Protein AF-A0A498J2I7-F1 (afdb_monomer_lite)

Organism: Malus domestica (NCBI:txid3750)

InterPro domains:
  IPR002528 Multi antimicrobial extrusion protein [PF01554] (452-612)
  IPR002528 Multi antimicrobial extrusion protein [PF01554] (674-835)
  IPR002528 Multi antimicrobial extrusion protein [TIGR00797] (452-849)
  IPR043891 SPARK domain [PF19160] (3-135)
  IPR045069 Multidrug and toxic compound extrusion family, eukaryotic [cd13132] (442-878)
  IPR059003 At1g61900-like, C-terminal [PF26584] (188-260)

pLDDT: mean 76.81, std 23.71, range [19.28, 98.5]

Foldseek 3Di:
DCPDDLVNLPPVCVVPLVPAWALLLVLLSLLLSLLQVCLVVQWLADDLVVLQSNVVVSLVVLVVQAFDNVVCVQNVDDSCSRGLNQFPDIGLVVLVVFAPPVLLCVQQQDDDLLQCLPVVSNVVSLLVSLLRRLCPPDPPVDDSPPDDSPDPSSVSSSSSSLSNSSNPYDPQSSSCRSVSVSCSVVQDEQPFDQPDCPLLLVQAADPRPDLVSNLVSVLVRLVVLQVDDFADLNSLLLNLAVVLVVCVVSRGDPNLVSNLPASCSNGYFDDRTSHGADQPFWDQDPVHGITDDPPPVPSHGRDHDDPPDDNDPSNPDPDPDDDDDDDDDDDDDDDDDDDDDDDDDDDDDDDDDDDDDDDYDDDDDDDDDDDDDDDDDDDDDDDDDDDDDDDDDDDDDDDDDDDDDDDDPLCVLLVLLVVLLVLLPPPVDDPVVSVVSNLVSLVVLLCLQQVLLLLLLLLLVVLLVLLLVLQVVVHPLSNLLSCCQVVPLVVLLLLLLLLLLLLLLQQLLLCVLLVVQQCSQLSLLLQLVLLVVVLVVSLVCLQCQLVVCVVVVDDNSSSVSSSLLSNLQSLLSNLSSNVSSLQSSCSLSSNRNQLSVQSVVLSVVLSVQSCCQCPVVPVHSSSSSNSSSVSSVSSSVSSVCCCVPPPSNCSNHPDDDPSSVPPSVVSSVLSNLSSLLSSLLVVLLVLLLVLLCVAPCSPLLNLLSVLLVVLLSSLLSSLLSLLSSLLSQLLSCLSNLSLSSNLVSLVSSLVVLLVSLLVSLVVLLVCLQPSCVVPDPDPSSSVSNSVCSNLSSLVSNLSSRQSNLVSNCSSLSVSNVSSVLSCCLRVVQLQVQLSCCCPVVVPRSVSSSVSSSRSSVSSSVVSVVCSVPDDSNVSSVVSVVVNVVSDDPDPPD

Sequence (893 aa):
MMTITATDCWAFFAPLLADVVCCPQFDATLATLIGHSSKSSGMLSLNATHAKHCLSDVEKILEGQGANENIQKICSIRPQNLTAASCPVTEVDMFESTVDSSKLLAACKNVDPVNECCDQVCQNAILDAARTIAAIGMPTSEGVHELPEHSTRIDDCKNIVLRWLAGNLDPSSVNKTLRGLSSCKVNKVCPLVFPNMTRVVKECANVIRNETACCNAMDSYVSRLQEQSFITNLQALNCAASLGEKLLKANVSNVYNLCRINLKDFSLQEYGCLLPSLPLDATYDKTSGISFICDLNDNVAAPWPSLSSESPSSCKKTTKIPAVPKATSAQSDLTYPICHVPHNHHLSLPNTTYLNKLATPLFPHLAALNPADCFKTKISQMTSPKNELQYPLLESYRPLPSTKSFTSKHAHEEHASGELEQVLCDTYKPFSQRLKPALWIESKLLVVLAAPAIIVYMINYVMSMSTQMFCGHLGNLELAASSLGNNGIQIFAYGLLLGMGSAVETLCGQAHGAQKYKMLGIYLQRSTVLLFFPGVLLTIIYVFSEPILLLLGESPSIASSAAVYVYGLIPQIFAYVVNFPIQKFMQSQSIVAPSAYISTGTLVIHILLSWVAVYKVGLGLLGASLVLSLSWWITVVAQFVYIVKSDRCKNTWTGFSWQAFSGLYSFFKLSVASAVMLCLETWYFQILVLLAGLLENPELALDSLSICMTINGWVFMISVGLNAAASVRVSNELGAGHPKSTAFSVVVVTVVSFIISIFAAIAVLLLRHKLSYAFTEGEAVAAAVSDLCPLLALTLLLNGVQPVLSGVAVGCGWQAFVAYVNVGCYYVVGVPFGALLGFYFKLGAKGIWLGMVGGTLMQTLILLWVTIRTDWNKEVEEAKKRLNQWDVKEPLK

Structure (mmCIF, N/CA/C/O backbone):
data_AF-A0A498J2I7-F1
#
_entry.id   AF-A0A498J2I7-F1
#
loop_
_atom_site.group_PDB
_atom_site.id
_atom_site.type_symbol
_atom_site.label_atom_id
_atom_site.label_alt_id
_atom_site.label_comp_id
_atom_site.label_asym_id
_atom_site.label_entity_id
_atom_site.label_seq_id
_atom_site.pdbx_PDB_ins_code
_atom_site.Cartn_x
_atom_site.Cartn_y
_atom_site.Cartn_z
_atom_site.occupancy
_atom_site.B_iso_or_equiv
_atom_site.auth_seq_id
_atom_site.auth_comp_id
_atom_site.auth_asym_id
_atom_site.auth_atom_id
_atom_site.pdbx_PDB_model_num
ATOM 1 N N . MET A 1 1 ? -41.442 9.195 7.451 1.00 33.50 1 MET A N 1
ATOM 2 C CA . MET A 1 1 ? -41.914 8.598 8.716 1.00 33.50 1 MET A CA 1
ATOM 3 C C . MET A 1 1 ? -40.867 7.579 9.137 1.00 33.50 1 MET A C 1
ATOM 5 O O . MET A 1 1 ? -40.816 6.532 8.514 1.00 33.50 1 MET A O 1
ATOM 9 N N . MET A 1 2 ? -39.972 7.981 10.047 1.00 28.31 2 MET A N 1
ATOM 10 C CA . MET A 1 2 ? -38.998 7.211 10.852 1.00 28.31 2 MET A CA 1
ATOM 11 C C . MET A 1 2 ? -37.902 8.214 11.252 1.00 28.31 2 MET A C 1
ATOM 13 O O . MET A 1 2 ? -36.962 8.444 10.505 1.00 28.31 2 MET A O 1
ATOM 17 N N . THR A 1 3 ? -38.113 8.915 12.366 1.00 38.72 3 THR A N 1
ATOM 18 C CA . THR A 1 3 ? -37.281 10.036 12.857 1.00 38.72 3 THR A CA 1
ATOM 19 C C . THR A 1 3 ? -36.376 9.650 14.027 1.00 38.72 3 THR A C 1
ATOM 21 O O . THR A 1 3 ? -35.829 10.527 14.678 1.00 38.72 3 THR A O 1
ATOM 24 N N . ILE A 1 4 ? -36.248 8.356 14.328 1.00 44.53 4 ILE A N 1
ATOM 25 C CA . ILE A 1 4 ? -35.397 7.868 15.415 1.00 44.53 4 ILE A CA 1
ATOM 26 C C . ILE A 1 4 ? -34.629 6.660 14.883 1.00 44.53 4 ILE A C 1
ATOM 28 O O . ILE A 1 4 ? -35.183 5.575 14.712 1.00 44.53 4 ILE A O 1
ATOM 32 N N . THR A 1 5 ? -33.369 6.889 14.547 1.00 46.06 5 THR A N 1
ATOM 33 C CA . THR A 1 5 ? -32.358 5.875 14.248 1.00 46.06 5 THR A CA 1
ATOM 34 C C . THR A 1 5 ? -31.749 5.348 15.552 1.00 46.06 5 THR A C 1
ATOM 36 O O . THR A 1 5 ? -31.852 5.989 16.596 1.00 46.06 5 THR A O 1
ATOM 39 N N . ALA A 1 6 ? -31.088 4.187 15.519 1.00 44.38 6 ALA A N 1
ATOM 40 C CA . ALA A 1 6 ? -30.354 3.649 16.674 1.00 44.38 6 ALA A CA 1
ATOM 41 C C . ALA A 1 6 ? -29.333 4.656 17.255 1.00 44.38 6 ALA A C 1
ATOM 43 O O . ALA A 1 6 ? -29.139 4.733 18.467 1.00 44.38 6 ALA A O 1
ATOM 44 N N . THR A 1 7 ? -28.763 5.509 16.398 1.00 46.22 7 THR A N 1
ATOM 45 C CA . THR A 1 7 ? -27.887 6.632 16.761 1.00 46.22 7 THR A CA 1
ATOM 46 C C . THR A 1 7 ? -28.587 7.735 17.568 1.00 46.22 7 THR A C 1
ATOM 48 O O . THR A 1 7 ? -27.958 8.332 18.444 1.00 46.22 7 THR A O 1
ATOM 51 N N . ASP A 1 8 ? -29.889 7.965 17.361 1.00 52.78 8 ASP A N 1
ATOM 52 C CA . ASP A 1 8 ? -30.678 8.972 18.094 1.00 52.78 8 ASP A CA 1
ATOM 53 C C . ASP A 1 8 ? -31.011 8.527 19.526 1.00 52.78 8 ASP A C 1
ATOM 55 O O . ASP A 1 8 ? -31.138 9.354 20.430 1.00 52.78 8 ASP A O 1
ATOM 59 N N . CYS A 1 9 ? -31.101 7.214 19.763 1.00 52.97 9 CYS A N 1
ATOM 60 C CA . CYS A 1 9 ? -31.211 6.651 21.111 1.00 52.97 9 CYS A CA 1
ATOM 61 C C . CYS A 1 9 ? -29.917 6.801 21.925 1.00 52.97 9 CYS A C 1
ATOM 63 O O . CYS A 1 9 ? -29.947 6.631 23.140 1.00 52.97 9 CYS A O 1
ATOM 65 N N . TRP A 1 10 ? -28.792 7.097 21.273 1.00 57.84 10 TRP A N 1
ATOM 66 C CA . TRP A 1 10 ? -27.457 6.908 21.834 1.00 57.84 10 TRP A CA 1
ATOM 67 C C . TRP A 1 10 ? -26.675 8.205 22.064 1.00 57.84 10 TRP A C 1
ATOM 69 O O . TRP A 1 10 ? -26.060 8.350 23.120 1.00 57.84 10 TRP A O 1
ATOM 79 N N . ALA A 1 11 ? -26.703 9.161 21.128 1.00 51.38 11 ALA A N 1
ATOM 80 C CA . ALA A 1 11 ? -25.787 10.313 21.132 1.00 51.38 11 ALA A CA 1
ATOM 81 C C . ALA A 1 11 ? -25.807 11.152 22.430 1.00 51.38 11 ALA A C 1
ATOM 83 O O . ALA A 1 11 ? -24.810 11.773 22.786 1.00 51.38 11 ALA A O 1
ATOM 84 N N . PHE A 1 12 ? -26.926 11.152 23.160 1.00 49.62 12 PHE A N 1
ATOM 85 C CA . PHE A 1 12 ? -27.078 11.874 24.427 1.00 49.62 12 PHE A CA 1
ATOM 86 C C . PHE A 1 12 ? -26.600 11.081 25.663 1.00 49.62 12 PHE A C 1
ATOM 88 O O . PHE A 1 12 ? -26.388 11.662 26.725 1.00 49.62 12 PHE A O 1
ATOM 95 N N . PHE A 1 13 ? -26.428 9.761 25.551 1.00 55.00 13 PHE A N 1
ATOM 96 C CA . PHE A 1 13 ? -26.363 8.848 26.699 1.00 55.00 13 PHE A CA 1
ATOM 97 C C . PHE A 1 13 ? -25.079 8.029 26.811 1.00 55.00 13 PHE A C 1
ATOM 99 O O . PHE A 1 13 ? -24.848 7.429 27.861 1.00 55.00 13 PHE A O 1
ATOM 106 N N . ALA A 1 14 ? -24.220 8.062 25.790 1.00 52.25 14 ALA A N 1
ATOM 107 C CA . ALA A 1 14 ? -22.857 7.533 25.858 1.00 52.25 14 ALA A CA 1
ATOM 108 C C . ALA A 1 14 ? -22.098 7.909 27.148 1.00 52.25 14 ALA A C 1
ATOM 110 O O . ALA A 1 14 ? -21.464 7.028 27.730 1.00 52.25 14 ALA A O 1
ATOM 111 N N . PRO A 1 15 ? -22.216 9.149 27.676 1.00 51.00 15 PRO A N 1
ATOM 112 C CA . PRO A 1 15 ? -21.535 9.533 28.914 1.00 51.00 15 PRO A CA 1
ATOM 113 C C . PRO A 1 15 ? -22.117 8.892 30.184 1.00 51.00 15 PRO A C 1
ATOM 115 O O . PRO A 1 15 ? -21.445 8.865 31.205 1.00 51.00 15 PRO A O 1
ATOM 118 N N . LEU A 1 16 ? -23.365 8.404 30.153 1.00 51.19 16 LEU A N 1
ATOM 119 C CA . LEU A 1 16 ? -24.100 7.913 31.332 1.00 51.19 16 LEU A CA 1
ATOM 120 C C . LEU A 1 16 ? -23.987 6.392 31.531 1.00 51.19 16 LEU A C 1
ATOM 122 O O . LEU A 1 16 ? -24.319 5.889 32.608 1.00 51.19 16 LEU A O 1
ATOM 126 N N . LEU A 1 17 ? -23.551 5.663 30.498 1.00 53.62 17 LEU A N 1
ATOM 127 C CA . LEU A 1 17 ? -23.414 4.201 30.506 1.00 53.62 17 LEU A CA 1
ATOM 128 C C . LEU A 1 17 ? -22.123 3.715 31.183 1.00 53.62 17 LEU A C 1
ATOM 130 O O . LEU A 1 17 ? -22.117 2.613 31.723 1.00 53.62 17 LEU A O 1
ATOM 134 N N . ALA A 1 18 ? -21.099 4.571 31.268 1.00 47.47 18 ALA A N 1
ATOM 135 C CA . ALA A 1 18 ? -19.833 4.283 31.950 1.00 47.47 18 ALA A CA 1
ATOM 136 C C . ALA A 1 18 ? -19.962 4.124 33.484 1.00 47.47 18 ALA A C 1
ATOM 138 O O . ALA A 1 18 ? -19.063 3.596 34.130 1.00 47.47 18 ALA A O 1
ATOM 139 N N . ASP A 1 19 ? -21.087 4.542 34.075 1.00 47.88 19 ASP A N 1
ATOM 140 C CA . ASP A 1 19 ? -21.304 4.533 35.530 1.00 47.88 19 ASP A CA 1
ATOM 141 C C . ASP A 1 19 ? -22.123 3.326 36.036 1.00 47.88 19 ASP A C 1
ATOM 143 O O . ASP A 1 19 ? -22.564 3.298 37.192 1.00 47.88 19 ASP A O 1
ATOM 147 N N . VAL A 1 20 ? -22.464 2.378 35.159 1.00 52.81 20 VAL A N 1
ATOM 148 C CA . VAL A 1 20 ? -23.421 1.314 35.481 1.00 52.81 20 VAL A CA 1
ATOM 149 C C . VAL A 1 20 ? -22.690 0.103 36.053 1.00 52.81 20 VAL A C 1
ATOM 151 O O . VAL A 1 20 ? -22.098 -0.682 35.323 1.00 52.81 20 VAL A O 1
ATOM 154 N N . VAL A 1 21 ? -22.774 -0.078 37.372 1.00 54.06 21 VAL A N 1
ATOM 155 C CA . VAL A 1 21 ? -22.030 -1.133 38.080 1.00 54.06 21 VAL A CA 1
ATOM 156 C C . VAL A 1 21 ? -22.899 -2.369 38.348 1.00 54.06 21 VAL A C 1
ATOM 158 O O . VAL A 1 21 ? -22.423 -3.497 38.218 1.00 54.06 21 VAL A O 1
ATOM 161 N N . CYS A 1 22 ? -24.187 -2.173 38.665 1.00 57.94 22 CYS A N 1
ATOM 162 C CA . CYS A 1 22 ? -25.116 -3.235 39.088 1.00 57.94 22 CYS A CA 1
ATOM 163 C C . CYS A 1 22 ? -26.458 -3.202 38.334 1.00 57.94 22 CYS A C 1
ATOM 165 O O . CYS A 1 22 ? -26.902 -2.148 37.886 1.00 57.94 22 CYS A O 1
ATOM 167 N N . CYS A 1 23 ? -27.183 -4.325 38.309 1.00 63.56 23 CYS A N 1
ATOM 168 C CA . CYS A 1 23 ? -28.479 -4.440 37.621 1.00 63.56 23 CYS A CA 1
ATOM 169 C C . CYS A 1 23 ? -29.531 -3.383 38.013 1.00 63.56 23 CYS A C 1
ATOM 171 O O . CYS A 1 23 ? -30.113 -2.791 37.111 1.00 63.56 23 CYS A O 1
ATOM 173 N N . PRO A 1 24 ? -29.727 -3.024 39.301 1.00 66.81 24 PRO A N 1
ATOM 174 C CA . PRO A 1 24 ? -30.661 -1.951 39.657 1.00 66.81 24 PRO A CA 1
ATOM 175 C C . PRO A 1 24 ? -30.247 -0.569 39.127 1.00 66.81 24 PRO A C 1
ATOM 177 O O . PRO A 1 24 ? -31.102 0.273 38.860 1.00 66.81 24 PRO A O 1
ATOM 180 N N . GLN A 1 25 ? -28.941 -0.323 38.968 1.00 68.25 25 GLN A N 1
ATOM 181 C CA . GLN A 1 25 ? -28.440 0.902 38.339 1.00 68.25 25 GLN A CA 1
ATOM 182 C C . GLN A 1 25 ? -28.626 0.850 36.824 1.00 68.25 25 GLN A C 1
ATOM 184 O O . GLN A 1 25 ? -28.935 1.871 36.219 1.00 68.25 25 GLN A O 1
ATOM 189 N N . PHE A 1 26 ? -28.492 -0.334 36.224 1.00 73.94 26 PHE A N 1
ATOM 190 C CA . PHE A 1 26 ? -28.754 -0.539 34.806 1.00 73.94 26 PHE A CA 1
ATOM 191 C C . PHE A 1 26 ? -30.229 -0.280 34.471 1.00 73.94 26 PHE A C 1
ATOM 193 O O . PHE A 1 26 ? -30.517 0.493 33.560 1.00 73.94 26 PHE A O 1
ATOM 200 N N . ASP A 1 27 ? -31.156 -0.790 35.287 1.00 76.12 27 ASP A N 1
ATOM 201 C CA . ASP A 1 27 ? -32.592 -0.495 35.187 1.00 76.12 27 ASP A CA 1
ATOM 202 C C . ASP A 1 27 ? -32.886 1.014 35.290 1.00 76.12 27 ASP A C 1
ATOM 204 O O . ASP A 1 27 ? -33.656 1.569 34.502 1.00 76.12 27 ASP A O 1
ATOM 208 N N . ALA A 1 28 ? -32.243 1.706 36.239 1.00 76.31 28 ALA A N 1
ATOM 209 C CA . ALA A 1 28 ? -32.382 3.153 36.405 1.00 76.31 28 ALA A CA 1
ATOM 210 C C . ALA A 1 28 ? -31.841 3.935 35.194 1.00 76.31 28 ALA A C 1
ATOM 212 O O . ALA A 1 28 ? -32.441 4.933 34.782 1.00 76.31 28 ALA A O 1
ATOM 213 N N . THR A 1 29 ? -30.742 3.471 34.593 1.00 77.06 29 THR A N 1
ATOM 214 C CA . THR A 1 29 ? -30.183 4.039 33.360 1.00 77.06 29 THR A CA 1
ATOM 215 C C . THR A 1 29 ? -31.146 3.855 32.186 1.00 77.06 29 THR A C 1
ATOM 217 O O . THR A 1 29 ? -31.401 4.822 31.471 1.00 77.06 29 THR A O 1
ATOM 220 N N . LEU A 1 30 ? -31.770 2.681 32.027 1.00 80.12 30 LEU A N 1
ATOM 221 C CA . LEU A 1 30 ? -32.789 2.444 30.992 1.00 80.12 30 LEU A CA 1
ATOM 222 C C . LEU A 1 30 ? -34.034 3.329 31.171 1.00 80.12 30 LEU A C 1
ATOM 224 O O . LEU A 1 30 ? -34.573 3.851 30.193 1.00 80.12 30 LEU A O 1
ATOM 228 N N . ALA A 1 31 ? -34.481 3.556 32.410 1.00 85.06 31 ALA A N 1
ATOM 229 C CA . ALA A 1 31 ? -35.570 4.495 32.687 1.00 85.06 31 ALA A CA 1
ATOM 230 C C . ALA A 1 31 ? -35.180 5.950 32.364 1.00 85.06 31 ALA A C 1
ATOM 232 O O . ALA A 1 31 ? -35.980 6.695 31.793 1.00 85.06 31 ALA A O 1
ATOM 233 N N . THR A 1 32 ? -33.939 6.335 32.674 1.00 81.06 32 THR A N 1
ATOM 234 C CA . THR A 1 32 ? -33.388 7.668 32.379 1.00 81.06 32 THR A CA 1
ATOM 235 C C . THR A 1 32 ? -33.293 7.925 30.875 1.00 81.06 32 THR A C 1
ATOM 237 O O . THR A 1 32 ? -33.690 8.988 30.398 1.00 81.06 32 THR A O 1
ATOM 240 N N . LEU A 1 33 ? -32.825 6.920 30.129 1.00 77.50 33 LEU A N 1
ATOM 241 C CA . LEU A 1 33 ? -32.741 6.893 28.669 1.00 77.50 33 LEU A CA 1
ATOM 242 C C . LEU A 1 33 ? -34.084 7.235 28.016 1.00 77.50 33 LEU A C 1
ATOM 244 O O . LEU A 1 33 ? -34.205 8.206 27.265 1.00 77.50 33 LEU A O 1
ATOM 248 N N . ILE A 1 34 ? -35.119 6.463 28.352 1.00 83.12 34 ILE A N 1
ATOM 249 C CA . ILE A 1 34 ? -36.448 6.641 27.760 1.00 83.12 34 ILE A CA 1
ATOM 250 C C . ILE A 1 34 ? -37.075 7.964 28.221 1.00 83.12 34 ILE A C 1
ATOM 252 O O . ILE A 1 34 ? -37.684 8.661 27.415 1.00 83.12 34 ILE A O 1
ATOM 256 N N . GLY A 1 35 ? -36.889 8.353 29.484 1.00 85.44 35 GLY A N 1
ATOM 257 C CA . GLY A 1 35 ? -37.416 9.612 30.010 1.00 85.44 35 GLY A CA 1
ATOM 258 C C . GLY A 1 35 ? -36.831 10.864 29.360 1.00 85.44 35 GLY A C 1
ATOM 259 O O . GLY A 1 35 ? -37.552 11.802 29.043 1.00 85.44 35 GLY A O 1
ATOM 260 N N . HIS A 1 36 ? -35.529 10.896 29.085 1.00 79.31 36 HIS A N 1
ATOM 261 C CA . HIS A 1 36 ? -34.949 12.016 28.341 1.00 79.31 36 HIS A CA 1
ATOM 262 C C . HIS A 1 36 ? -35.361 12.004 26.866 1.00 79.31 36 HIS A C 1
ATOM 264 O O . HIS A 1 36 ? -35.631 13.069 26.309 1.00 79.31 36 HIS A O 1
ATOM 270 N N . SER A 1 37 ? -35.476 10.821 26.253 1.00 78.88 37 SER A N 1
ATOM 271 C CA . SER A 1 37 ? -36.014 10.678 24.895 1.00 78.88 37 SER A CA 1
ATOM 272 C C . SER A 1 37 ? -37.474 11.147 24.792 1.00 78.88 37 SER A C 1
ATOM 274 O O . SER A 1 37 ? -37.888 11.661 23.750 1.00 78.88 37 SER A O 1
ATOM 276 N N . SER A 1 38 ? -38.263 11.060 25.869 1.00 85.19 38 SER A N 1
ATOM 277 C CA . SER A 1 38 ? -39.649 11.540 25.869 1.00 85.19 38 SER A CA 1
ATOM 278 C C . SER A 1 38 ? -39.763 13.056 25.690 1.00 85.19 38 SER A C 1
ATOM 280 O O . SER A 1 38 ? -40.788 13.515 25.195 1.00 85.19 38 SER A O 1
ATOM 282 N N . LYS A 1 39 ? -38.718 13.841 26.007 1.00 80.50 39 LYS A N 1
ATOM 283 C CA . LYS A 1 39 ? -38.703 15.301 25.772 1.00 80.50 39 LYS A CA 1
ATOM 284 C C . LYS A 1 39 ? -38.826 15.666 24.294 1.00 80.50 39 LYS A C 1
ATOM 286 O O . LYS A 1 39 ? -39.390 16.705 23.973 1.00 80.50 39 LYS A O 1
ATOM 291 N N . SER A 1 40 ? -38.261 14.846 23.408 1.00 75.94 40 SER A N 1
ATOM 292 C CA . SER A 1 40 ? -38.309 15.064 21.959 1.00 75.94 40 SER A CA 1
ATOM 293 C C . SER A 1 40 ? -39.383 14.222 21.276 1.00 75.94 40 SER A C 1
ATOM 295 O O . SER A 1 40 ? -39.963 14.667 20.290 1.00 75.94 40 SER A O 1
ATOM 297 N N . SER A 1 41 ? -39.660 13.019 21.786 1.00 81.25 41 SER A N 1
ATOM 298 C CA . SER A 1 41 ? -40.614 12.088 21.171 1.00 81.25 41 SER A CA 1
ATOM 299 C C . SER A 1 41 ? -42.054 12.216 21.678 1.00 81.25 41 SER A C 1
ATOM 301 O O . SER A 1 41 ? -42.957 11.722 21.010 1.00 81.25 41 SER A O 1
ATOM 303 N N . GLY A 1 42 ? -42.283 12.820 22.850 1.00 87.06 42 GLY A N 1
ATOM 304 C CA . GLY A 1 42 ? -43.589 12.842 23.528 1.00 87.06 42 GLY A CA 1
ATOM 305 C C . GLY A 1 42 ? -44.027 11.489 24.114 1.00 87.06 42 GLY A C 1
ATOM 306 O O . GLY A 1 42 ? -45.099 11.392 24.712 1.00 87.06 42 GLY A O 1
ATOM 307 N N . MET A 1 43 ? -43.203 10.442 23.979 1.00 88.38 43 MET A N 1
ATOM 308 C CA . MET A 1 43 ? -43.532 9.063 24.352 1.00 88.38 43 MET A CA 1
ATOM 309 C C . MET A 1 43 ? -42.692 8.583 25.542 1.00 88.38 43 MET A C 1
ATOM 311 O O . MET A 1 43 ? -41.471 8.687 25.539 1.00 88.38 43 MET A O 1
ATOM 315 N N . LEU A 1 44 ? -43.338 7.972 26.536 1.00 90.69 44 LEU A N 1
ATOM 316 C CA . LEU A 1 44 ? -42.726 7.368 27.731 1.00 90.69 44 LEU A CA 1
ATOM 317 C C . LEU A 1 44 ? -42.421 5.871 27.562 1.00 90.69 44 LEU A C 1
ATOM 319 O O . LEU A 1 44 ? -42.118 5.167 28.528 1.00 90.69 44 LEU A O 1
ATOM 323 N N . SER A 1 45 ? -42.536 5.335 26.350 1.00 90.12 45 SER A N 1
ATOM 324 C CA . SER A 1 45 ? -42.236 3.935 26.053 1.00 90.12 45 SER A CA 1
ATOM 325 C C . SER A 1 45 ? -41.858 3.743 24.591 1.00 90.12 45 SER A C 1
ATOM 327 O O . SER A 1 45 ? -42.286 4.505 23.725 1.00 90.12 45 SER A O 1
ATOM 329 N N . LEU A 1 46 ? -41.071 2.702 24.318 1.00 85.69 46 LEU A N 1
ATOM 330 C CA . LEU A 1 46 ? -40.733 2.296 22.959 1.00 85.69 46 LEU A CA 1
ATOM 331 C C . LEU A 1 46 ? -41.726 1.251 22.439 1.00 85.69 46 LEU A C 1
ATOM 333 O O . LEU A 1 46 ? -42.278 0.450 23.197 1.00 85.69 46 LEU A O 1
ATOM 337 N N . ASN A 1 47 ? -41.906 1.210 21.118 1.00 84.00 47 ASN A N 1
ATOM 338 C CA . ASN A 1 47 ? -42.554 0.068 20.481 1.00 84.00 47 ASN A CA 1
ATOM 339 C C . ASN A 1 47 ? -41.646 -1.180 20.573 1.00 84.00 47 ASN A C 1
ATOM 341 O O . ASN A 1 47 ? -40.433 -1.073 20.768 1.00 84.00 47 ASN A O 1
ATOM 345 N N . ALA A 1 48 ? -42.224 -2.373 20.420 1.00 79.81 48 ALA A N 1
ATOM 346 C CA . ALA A 1 48 ? -41.499 -3.633 20.617 1.00 79.81 48 ALA A CA 1
ATOM 347 C C . ALA A 1 48 ? -40.282 -3.802 19.684 1.00 79.81 48 ALA A C 1
ATOM 349 O O . ALA A 1 48 ? -39.263 -4.361 20.093 1.00 79.81 48 ALA A O 1
ATOM 350 N N . THR A 1 49 ? -40.366 -3.304 18.447 1.00 76.81 49 THR A N 1
ATOM 351 C CA . THR A 1 49 ? -39.281 -3.400 17.461 1.00 76.81 49 THR A CA 1
ATOM 352 C C . THR A 1 49 ? -38.103 -2.503 17.845 1.00 76.81 49 THR A C 1
ATOM 354 O O . THR A 1 49 ? -36.970 -2.973 17.907 1.00 76.81 49 THR A O 1
ATOM 357 N N . HIS A 1 50 ? -38.362 -1.234 18.172 1.00 78.94 50 HIS A N 1
ATOM 358 C CA . HIS A 1 50 ? -37.342 -0.271 18.595 1.00 78.94 50 HIS A CA 1
ATOM 359 C C . HIS A 1 50 ? -36.712 -0.674 19.927 1.00 78.94 50 HIS A C 1
ATOM 361 O O . HIS A 1 50 ? -35.500 -0.575 20.078 1.00 78.94 50 HIS A O 1
ATOM 367 N N . ALA A 1 51 ? -37.507 -1.200 20.863 1.00 81.81 51 ALA A N 1
ATOM 368 C CA . ALA A 1 51 ? -37.016 -1.699 22.144 1.00 81.81 51 ALA A CA 1
ATOM 369 C C . ALA A 1 51 ? -35.964 -2.809 21.983 1.00 81.81 51 ALA A C 1
ATOM 371 O O . ALA A 1 51 ? -34.990 -2.841 22.729 1.00 81.81 51 ALA A O 1
ATOM 372 N N . LYS A 1 52 ? -36.132 -3.702 20.995 1.00 80.12 52 LYS A N 1
ATOM 373 C CA . LYS A 1 52 ? -35.179 -4.789 20.726 1.00 80.12 52 LYS A CA 1
ATOM 374 C C . LYS A 1 52 ? -33.839 -4.268 20.204 1.00 80.12 52 LYS A C 1
ATOM 376 O O . LYS A 1 52 ? -32.800 -4.729 20.663 1.00 80.12 52 LYS A O 1
ATOM 381 N N . HIS A 1 53 ? -33.870 -3.329 19.259 1.00 76.88 53 HIS A N 1
ATOM 382 C CA . HIS A 1 53 ? -32.653 -2.719 18.720 1.00 76.88 53 HIS A CA 1
ATOM 383 C C . HIS A 1 53 ? -31.947 -1.866 19.779 1.00 76.88 53 HIS A C 1
ATOM 385 O O . HIS A 1 53 ? -30.774 -2.089 20.049 1.00 76.88 53 HIS A O 1
ATOM 391 N N . CYS A 1 54 ? -32.696 -1.003 20.473 1.00 77.00 54 CYS A N 1
ATOM 392 C CA . CYS A 1 54 ? -32.160 -0.137 21.519 1.00 77.00 54 CYS A CA 1
ATOM 393 C C . CYS A 1 54 ? -31.499 -0.929 22.658 1.00 77.00 54 CYS A C 1
ATOM 395 O O . CYS A 1 54 ? -30.429 -0.542 23.116 1.00 77.00 54 CYS A O 1
ATOM 397 N N . LEU A 1 55 ? -32.101 -2.039 23.108 1.00 81.50 55 LEU A N 1
ATOM 398 C CA . LEU A 1 55 ? -31.484 -2.881 24.136 1.00 81.50 55 LEU A CA 1
ATOM 399 C C . LEU A 1 55 ? -30.209 -3.562 23.618 1.00 81.50 55 LEU A C 1
ATOM 401 O O . LEU A 1 55 ? -29.197 -3.534 24.306 1.00 81.50 55 LEU A O 1
ATOM 405 N N . SER A 1 56 ? -30.235 -4.112 22.399 1.00 79.12 56 SER A N 1
ATOM 406 C CA . SER A 1 56 ? -29.063 -4.774 21.809 1.00 79.12 56 SER A CA 1
ATOM 407 C C . SER A 1 56 ? -27.868 -3.835 21.642 1.00 79.12 56 SER A C 1
ATOM 409 O O . SER A 1 56 ? -26.733 -4.287 21.768 1.00 79.12 56 SER A O 1
ATOM 411 N N . ASP A 1 57 ? -28.103 -2.562 21.330 1.00 71.81 57 ASP A N 1
ATOM 412 C CA . ASP A 1 57 ? -27.027 -1.582 21.164 1.00 71.81 57 ASP A CA 1
ATOM 413 C C . ASP A 1 57 ? -26.424 -1.193 22.519 1.00 71.81 57 ASP A C 1
ATOM 415 O O . ASP A 1 57 ? -25.203 -1.166 22.667 1.00 71.81 57 ASP A O 1
ATOM 419 N N . VAL A 1 58 ? -27.270 -0.984 23.535 1.00 73.38 58 VAL A N 1
ATOM 420 C CA . VAL A 1 58 ? -26.828 -0.723 24.915 1.00 73.38 58 VAL A CA 1
ATOM 421 C C . VAL A 1 58 ? -25.977 -1.879 25.457 1.00 73.38 58 VAL A C 1
ATOM 423 O O . VAL A 1 58 ? -24.960 -1.640 26.103 1.00 73.38 58 VAL A O 1
ATOM 426 N N . GLU A 1 59 ? -26.352 -3.125 25.163 1.00 74.12 59 GLU A N 1
ATOM 427 C CA . GLU A 1 59 ? -25.600 -4.319 25.570 1.00 74.12 59 GLU A CA 1
ATOM 428 C C . GLU A 1 59 ? -24.228 -4.397 24.897 1.00 74.12 59 GLU A C 1
ATOM 430 O O . GLU A 1 59 ? -23.223 -4.523 25.591 1.00 74.12 59 GLU A O 1
ATOM 435 N N . LYS A 1 60 ? -24.164 -4.231 23.570 1.00 70.00 60 LYS A N 1
ATOM 436 C CA . LYS A 1 60 ? -22.898 -4.249 22.816 1.00 70.00 60 LYS A CA 1
ATOM 437 C C . LYS A 1 60 ? -21.922 -3.161 23.250 1.00 70.00 60 LYS A C 1
ATOM 439 O O . LYS A 1 60 ? -20.712 -3.347 23.170 1.00 70.00 60 LYS A O 1
ATOM 444 N N . ILE A 1 61 ? -22.433 -2.011 23.679 1.00 62.81 61 ILE A N 1
ATOM 445 C CA . ILE A 1 61 ? -21.602 -0.919 24.192 1.00 62.81 61 ILE A CA 1
ATOM 446 C C . ILE A 1 61 ? -21.021 -1.283 25.550 1.00 62.81 61 ILE A C 1
ATOM 448 O O . ILE A 1 61 ? -19.824 -1.103 25.757 1.00 62.81 61 ILE A O 1
ATOM 452 N N . LEU A 1 62 ? -21.846 -1.811 26.457 1.00 63.81 62 LEU A N 1
ATOM 453 C CA . LEU A 1 62 ? -21.358 -2.293 27.745 1.00 63.81 62 LEU A CA 1
ATOM 454 C C . LEU A 1 62 ? -20.307 -3.391 27.525 1.00 63.81 62 LEU A C 1
ATOM 456 O O . LEU A 1 62 ? -19.240 -3.322 28.125 1.00 63.81 62 LEU A O 1
ATOM 460 N N . GLU A 1 63 ? -20.540 -4.332 26.603 1.00 67.19 63 GLU A N 1
ATOM 461 C CA . GLU A 1 63 ? -19.551 -5.344 26.190 1.00 67.19 63 GLU A CA 1
ATOM 462 C C . GLU A 1 63 ? -18.257 -4.704 25.662 1.00 67.19 63 GLU A C 1
ATOM 464 O O . GLU A 1 63 ? -17.165 -5.059 26.104 1.00 67.19 63 GLU A O 1
ATOM 469 N N . GLY A 1 64 ? -18.365 -3.702 24.783 1.00 55.31 64 GLY A N 1
ATOM 470 C CA . GLY A 1 64 ? -17.226 -2.932 24.272 1.00 55.31 64 GLY A CA 1
ATOM 471 C C . GLY A 1 64 ? -16.464 -2.149 25.348 1.00 55.31 64 GLY A C 1
ATOM 472 O O . GLY A 1 64 ? -15.289 -1.843 25.161 1.00 55.31 64 GLY A O 1
ATOM 473 N N . GLN A 1 65 ? -17.103 -1.862 26.484 1.00 56.53 65 GLN A N 1
ATOM 474 C CA . GLN A 1 65 ? -16.494 -1.239 27.662 1.00 56.53 65 GLN A CA 1
ATOM 475 C C . GLN A 1 65 ? -15.957 -2.260 28.681 1.00 56.53 65 GLN A C 1
ATOM 477 O O . GLN A 1 65 ? -15.405 -1.864 29.704 1.00 56.53 65 GLN A O 1
ATOM 482 N N . GLY A 1 66 ? -16.053 -3.563 28.397 1.00 51.97 66 GLY A N 1
ATOM 483 C CA . GLY A 1 66 ? -15.541 -4.635 29.256 1.00 51.97 66 GLY A CA 1
ATOM 484 C C . GLY A 1 66 ? -16.608 -5.357 30.080 1.00 51.97 66 GLY A C 1
ATOM 485 O O . GLY A 1 66 ? -16.259 -6.073 31.022 1.00 51.97 66 GLY A O 1
ATOM 486 N N . ALA A 1 67 ? -17.894 -5.186 29.755 1.00 56.06 67 ALA A N 1
ATOM 487 C CA . ALA A 1 67 ? -18.975 -5.920 30.396 1.00 56.06 67 ALA A CA 1
ATOM 488 C C . ALA A 1 67 ? -19.073 -7.374 29.958 1.00 56.06 67 ALA A C 1
ATOM 490 O O . ALA A 1 67 ? -18.688 -7.757 28.858 1.00 56.06 67 ALA A O 1
ATOM 491 N N . ASN A 1 68 ? -19.637 -8.195 30.844 1.00 60.69 68 ASN A N 1
ATOM 492 C CA . ASN A 1 68 ? -19.860 -9.607 30.569 1.00 60.69 68 ASN A CA 1
ATOM 493 C C . ASN A 1 68 ? -20.901 -9.787 29.450 1.00 60.69 68 ASN A C 1
ATOM 495 O O . ASN A 1 68 ? -22.033 -9.319 29.572 1.00 60.69 68 ASN A O 1
ATOM 499 N N . GLU A 1 69 ? -20.540 -10.579 28.439 1.00 64.31 69 GLU A N 1
ATOM 500 C CA . GLU A 1 69 ? -21.360 -10.979 27.280 1.00 64.31 69 GLU A CA 1
ATOM 501 C C . GLU A 1 69 ? -22.708 -11.640 27.664 1.00 64.31 69 GLU A C 1
ATOM 503 O O . GLU A 1 69 ? -23.607 -11.822 26.848 1.00 64.31 69 GLU A O 1
ATOM 508 N N . ASN A 1 70 ? -22.885 -12.038 28.931 1.00 64.31 70 ASN A N 1
ATOM 509 C CA . ASN A 1 70 ? -24.124 -12.609 29.464 1.00 64.31 70 ASN A CA 1
ATOM 510 C C . ASN A 1 70 ? -24.958 -11.619 30.300 1.00 64.31 70 ASN A C 1
ATOM 512 O O . ASN A 1 70 ? -25.703 -12.045 31.188 1.00 64.31 70 ASN A O 1
ATOM 516 N N . ILE A 1 71 ? -24.880 -10.316 30.024 1.00 64.81 71 ILE A N 1
ATOM 517 C CA . ILE A 1 71 ? -25.590 -9.259 30.762 1.00 64.81 71 ILE A CA 1
ATOM 518 C C . ILE A 1 71 ? -27.086 -9.544 30.994 1.00 64.81 71 ILE A C 1
ATOM 520 O O . ILE A 1 71 ? -27.589 -9.367 32.105 1.00 64.81 71 ILE A O 1
ATOM 524 N N . GLN A 1 72 ? -27.791 -10.102 30.004 1.00 66.19 72 GLN A N 1
ATOM 525 C CA . GLN A 1 72 ? -29.209 -10.476 30.121 1.00 66.19 72 GLN A CA 1
ATOM 526 C C . GLN A 1 72 ? -29.463 -11.597 31.138 1.00 66.19 72 GLN A C 1
ATOM 528 O O . GLN A 1 72 ? -30.509 -11.621 31.789 1.00 66.19 72 GLN A O 1
ATOM 533 N N . LYS A 1 73 ? -28.512 -12.526 31.303 1.00 64.81 73 LYS A N 1
ATOM 534 C CA . LYS A 1 73 ? -28.593 -13.588 32.320 1.00 64.81 73 LYS A CA 1
ATOM 535 C C . LYS A 1 73 ? -28.295 -13.044 33.715 1.00 64.81 73 LYS A C 1
ATOM 537 O O . LYS A 1 73 ? -28.845 -13.557 34.683 1.00 64.81 73 LYS A O 1
ATOM 542 N N . ILE A 1 74 ? -27.448 -12.016 33.803 1.00 62.25 74 ILE A N 1
ATOM 543 C CA . ILE A 1 74 ? -27.046 -11.380 35.062 1.00 62.25 74 ILE A CA 1
ATOM 544 C C . ILE A 1 74 ? -28.160 -10.457 35.577 1.00 62.25 74 ILE A C 1
ATOM 546 O O . ILE A 1 74 ? -28.531 -10.543 36.744 1.00 62.25 74 ILE A O 1
ATOM 550 N N . CYS A 1 75 ? -28.741 -9.622 34.707 1.00 66.50 75 CYS A N 1
ATOM 551 C CA . CYS A 1 75 ? -29.698 -8.585 35.102 1.00 66.50 75 CYS A CA 1
ATOM 552 C C . CYS A 1 75 ? -31.167 -8.873 34.780 1.00 66.50 75 CYS A C 1
ATOM 554 O O . CYS A 1 75 ? -32.021 -8.063 35.118 1.00 66.50 75 CYS A O 1
ATOM 556 N N . SER A 1 76 ? -31.505 -10.025 34.190 1.00 68.69 76 SER A N 1
ATOM 557 C CA . SER A 1 76 ? -32.892 -10.399 33.846 1.00 68.69 76 SER A CA 1
ATOM 558 C C . SER A 1 76 ? -33.668 -9.332 33.046 1.00 68.69 76 SER A C 1
ATOM 560 O O . SER A 1 76 ? -34.900 -9.317 33.075 1.00 68.69 76 SER A O 1
ATOM 562 N N . ILE A 1 77 ? -32.972 -8.457 32.310 1.00 73.50 77 ILE A N 1
ATOM 563 C CA . ILE A 1 77 ? -33.582 -7.404 31.487 1.00 73.50 77 ILE A CA 1
ATOM 564 C C . ILE A 1 77 ? -33.950 -7.970 30.118 1.00 73.50 77 ILE A C 1
ATOM 566 O O . ILE A 1 77 ? -33.201 -8.746 29.525 1.00 73.50 77 ILE A O 1
ATOM 570 N N . ARG A 1 78 ? -35.125 -7.586 29.611 1.00 82.12 78 ARG A N 1
ATOM 571 C CA . ARG A 1 78 ? -35.634 -7.971 28.292 1.00 82.12 78 ARG A CA 1
ATOM 572 C C . ARG A 1 78 ? -36.142 -6.743 27.530 1.00 82.12 78 ARG A C 1
ATOM 574 O O . ARG A 1 78 ? -36.479 -5.738 28.155 1.00 82.12 78 ARG A O 1
ATOM 581 N N . PRO A 1 79 ? -36.309 -6.808 26.196 1.00 82.06 79 PRO A N 1
ATOM 582 C CA . PRO A 1 79 ? -36.859 -5.691 25.423 1.00 82.06 79 PRO A CA 1
ATOM 583 C C . PRO A 1 79 ? -38.213 -5.186 25.945 1.00 82.06 79 PRO A C 1
ATOM 585 O O . PRO A 1 79 ? -38.509 -3.998 25.858 1.00 82.06 79 PRO A O 1
ATOM 588 N N . GLN A 1 80 ? -39.026 -6.062 26.549 1.00 81.12 80 GLN A N 1
ATOM 589 C CA . GLN A 1 80 ? -40.306 -5.694 27.159 1.00 81.12 80 GLN A CA 1
ATOM 590 C C . GLN A 1 80 ? -40.149 -4.620 28.250 1.00 81.12 80 GLN A C 1
ATOM 592 O O . GLN A 1 80 ? -41.029 -3.768 28.369 1.00 81.12 80 GLN A O 1
ATOM 597 N N . ASN A 1 81 ? -39.015 -4.584 28.962 1.00 82.69 81 ASN A N 1
ATOM 598 C CA . ASN A 1 81 ? -38.707 -3.582 29.985 1.00 82.69 81 ASN A CA 1
ATOM 599 C C . ASN A 1 81 ? -38.560 -2.155 29.431 1.00 82.69 81 ASN A C 1
ATOM 601 O O . ASN A 1 81 ? -38.629 -1.218 30.221 1.00 82.69 81 ASN A O 1
ATOM 605 N N . LEU A 1 82 ? -38.383 -1.962 28.113 1.00 86.56 82 LEU A N 1
ATOM 606 C CA . LEU A 1 82 ? -38.373 -0.638 27.462 1.00 86.56 82 LEU A CA 1
ATOM 607 C C . LEU A 1 82 ? -39.728 -0.254 26.842 1.00 86.56 82 LEU A C 1
ATOM 609 O O . LEU A 1 82 ? -39.922 0.880 26.398 1.00 86.56 82 LEU A O 1
ATOM 613 N N . THR A 1 83 ? -40.683 -1.183 26.814 1.00 88.25 83 THR A N 1
ATOM 614 C CA . THR A 1 83 ? -42.033 -0.945 26.286 1.00 88.25 83 THR A CA 1
ATOM 615 C C . THR A 1 83 ? -42.982 -0.451 27.382 1.00 88.25 83 THR A C 1
ATOM 617 O O . THR A 1 83 ? -42.565 -0.224 28.522 1.00 88.25 83 THR A O 1
ATOM 620 N N . ALA A 1 84 ? -44.252 -0.237 27.034 1.00 85.44 84 ALA A N 1
ATOM 621 C CA . ALA A 1 84 ? -45.322 0.040 27.993 1.00 85.44 84 ALA A CA 1
ATOM 622 C C . ALA A 1 84 ? -45.773 -1.204 28.774 1.00 85.44 84 ALA A C 1
ATOM 624 O O . ALA A 1 84 ? -46.427 -1.076 29.807 1.00 85.44 84 ALA A O 1
ATOM 625 N N . ALA A 1 85 ? -45.430 -2.396 28.266 1.00 86.44 85 ALA A N 1
ATOM 626 C CA . ALA A 1 85 ? -45.921 -3.678 28.753 1.00 86.44 85 ALA A CA 1
ATOM 627 C C . ALA A 1 85 ? -47.452 -3.653 28.949 1.00 86.44 85 ALA A C 1
ATOM 629 O O . ALA A 1 85 ? -48.170 -3.540 27.956 1.00 86.44 85 ALA A O 1
ATOM 630 N N . SER A 1 86 ? -47.960 -3.749 30.181 1.00 86.31 86 SER A N 1
ATOM 631 C CA . SER A 1 86 ? -49.403 -3.709 30.473 1.00 86.31 86 SER A CA 1
ATOM 632 C C . SER A 1 86 ? -49.938 -2.349 30.960 1.00 86.31 86 SER A C 1
ATOM 634 O O . SER A 1 86 ? -51.132 -2.224 31.265 1.00 86.31 86 SER A O 1
ATOM 636 N N . CYS A 1 87 ? -49.092 -1.315 31.029 1.00 89.12 87 CYS A N 1
ATOM 637 C CA . CYS A 1 87 ? -49.525 0.012 31.459 1.00 89.12 87 CYS A CA 1
ATOM 638 C C . CYS A 1 87 ? -50.325 0.728 30.351 1.00 89.12 87 CYS A C 1
ATOM 640 O O . CYS A 1 87 ? -49.854 0.794 29.216 1.00 89.12 87 CYS A O 1
ATOM 642 N N . PRO A 1 88 ? -51.515 1.293 30.648 1.00 88.69 88 PRO A N 1
ATOM 643 C CA . PRO A 1 88 ? -52.371 1.915 29.632 1.00 88.69 88 PRO A CA 1
ATOM 644 C C . PRO A 1 88 ? -51.917 3.324 29.213 1.00 88.69 88 PRO A C 1
ATOM 646 O O . PRO A 1 88 ? -52.480 3.876 28.273 1.00 88.69 88 PRO A O 1
ATOM 649 N N . VAL A 1 89 ? -50.936 3.913 29.905 1.00 90.50 89 VAL A N 1
ATOM 650 C CA . VAL A 1 89 ? -50.432 5.268 29.640 1.00 90.50 89 VAL A CA 1
ATOM 651 C C . VAL A 1 89 ? -49.042 5.190 29.021 1.00 90.50 89 VAL A C 1
ATOM 653 O O . VAL A 1 89 ? -48.126 4.614 29.608 1.00 90.50 89 VAL A O 1
ATOM 656 N N . THR A 1 90 ? -48.882 5.801 27.847 1.00 88.75 90 THR A N 1
ATOM 657 C CA . THR A 1 90 ? -47.617 5.806 27.092 1.00 88.75 90 THR A CA 1
ATOM 658 C C . THR A 1 90 ? -47.166 7.185 26.632 1.00 88.75 90 THR A C 1
ATOM 660 O O . THR A 1 90 ? -46.011 7.327 26.243 1.00 88.75 90 THR A O 1
ATOM 663 N N . GLU A 1 91 ? -48.047 8.181 26.663 1.00 90.19 91 GLU A N 1
ATOM 664 C CA . GLU A 1 91 ? -47.801 9.552 26.204 1.00 90.19 91 GLU A CA 1
ATOM 665 C C . GLU A 1 91 ? -47.617 10.498 27.395 1.00 90.19 91 GLU A C 1
ATOM 667 O O . GLU A 1 91 ? -48.258 10.322 28.436 1.00 90.19 91 GLU A O 1
ATOM 672 N N . VAL A 1 92 ? -46.754 11.506 27.240 1.00 90.50 92 VAL A N 1
ATOM 673 C CA . VAL A 1 92 ? -46.476 12.503 28.290 1.00 90.50 92 VAL A CA 1
ATOM 674 C C . VAL A 1 92 ? -47.737 13.307 28.637 1.00 90.50 92 VAL A C 1
ATOM 676 O O . VAL A 1 92 ? -48.089 13.396 29.810 1.00 90.50 92 VAL A O 1
ATOM 679 N N . ASP A 1 93 ? -48.477 13.792 27.638 1.00 90.06 93 ASP A N 1
ATOM 680 C CA . ASP A 1 93 ? -49.691 14.601 27.844 1.00 90.06 93 ASP A CA 1
ATOM 681 C C . ASP A 1 93 ? -50.794 13.815 28.582 1.00 90.06 93 ASP A C 1
ATOM 683 O O . ASP A 1 93 ? -51.490 14.320 29.471 1.00 90.06 93 ASP A O 1
ATOM 687 N N . MET A 1 94 ? -50.933 12.528 28.252 1.00 90.12 94 MET A N 1
ATOM 688 C CA . MET A 1 94 ? -51.867 11.628 28.928 1.00 90.12 94 MET A CA 1
ATOM 689 C C . MET A 1 94 ? -51.456 11.383 30.387 1.00 90.12 94 MET A C 1
ATOM 691 O O . MET A 1 94 ? -52.313 11.322 31.270 1.00 90.12 94 MET A O 1
ATOM 695 N N . PHE A 1 95 ? -50.155 11.269 30.660 1.00 93.38 95 PHE A N 1
ATOM 696 C CA . PHE A 1 95 ? -49.647 11.133 32.022 1.00 93.38 95 PHE A CA 1
ATOM 697 C C . PHE A 1 95 ? -49.947 12.385 32.859 1.00 93.38 95 PHE A C 1
ATOM 699 O O . PHE A 1 95 ? -50.512 12.277 33.948 1.00 93.38 95 PHE A O 1
ATOM 706 N N . GLU A 1 96 ? -49.631 13.568 32.330 1.00 91.56 96 GLU A N 1
ATOM 707 C CA . GLU A 1 96 ? -49.782 14.846 33.038 1.00 91.56 96 GLU A CA 1
ATOM 708 C C . GLU A 1 96 ? -51.243 15.224 33.296 1.00 91.56 96 GLU A C 1
ATOM 710 O O . GLU A 1 96 ? -51.549 15.845 34.312 1.00 91.56 96 GLU A O 1
ATOM 715 N N . SER A 1 97 ? -52.161 14.801 32.423 1.00 90.12 97 SER A N 1
ATOM 716 C CA . SER A 1 97 ? -53.606 14.971 32.634 1.00 90.12 97 SER A CA 1
ATOM 717 C C . SER A 1 97 ? -54.208 14.001 33.662 1.00 90.12 97 SER A C 1
ATOM 719 O O . SER A 1 97 ? -55.299 14.257 34.173 1.00 90.12 97 SER A O 1
ATOM 721 N N . THR A 1 98 ? -53.512 12.904 33.985 1.00 90.06 98 THR A N 1
ATOM 722 C CA . THR A 1 98 ? -54.005 11.844 34.881 1.00 90.06 98 THR A CA 1
ATOM 723 C C . THR A 1 98 ? -53.417 11.933 36.293 1.00 90.06 98 THR A C 1
ATOM 725 O O . THR A 1 98 ? -54.111 11.664 37.274 1.00 90.06 98 THR A O 1
ATOM 728 N N . VAL A 1 99 ? -52.131 12.269 36.416 1.00 91.75 99 VAL A N 1
ATOM 729 C CA . VAL A 1 99 ? -51.382 12.261 37.682 1.00 91.75 99 VAL A CA 1
ATOM 730 C C . VAL A 1 99 ? -51.140 13.690 38.163 1.00 91.75 99 VAL A C 1
ATOM 732 O O . VAL A 1 99 ? -50.762 14.556 37.375 1.00 91.75 99 VAL A O 1
ATOM 735 N N . ASP A 1 100 ? -51.265 13.933 39.476 1.00 90.94 100 ASP A N 1
ATOM 736 C CA . ASP A 1 100 ? -50.803 15.181 40.102 1.00 90.94 100 ASP A CA 1
ATOM 737 C C . ASP A 1 100 ? -49.268 15.271 40.046 1.00 90.94 100 ASP A C 1
ATOM 739 O O . ASP A 1 100 ? -48.527 14.912 40.969 1.00 90.94 100 ASP A O 1
ATOM 743 N N . SER A 1 101 ? -48.806 15.756 38.900 1.00 90.50 101 SER A N 1
ATOM 744 C CA . SER A 1 101 ? -47.405 15.902 38.527 1.00 90.50 101 SER A CA 1
ATOM 745 C C . SER A 1 101 ? -46.660 16.848 39.475 1.00 90.50 101 SER A C 1
ATOM 747 O O . SER A 1 101 ? -45.471 16.659 39.742 1.00 90.50 101 SER A O 1
ATOM 749 N N . SER A 1 102 ? -47.364 17.828 40.056 1.00 89.38 102 SER A N 1
ATOM 750 C CA . SER A 1 102 ? -46.793 18.794 40.998 1.00 89.38 102 SER A CA 1
ATOM 751 C C . SER A 1 102 ? -46.440 18.147 42.340 1.00 89.38 102 SER A C 1
ATOM 753 O O . SER A 1 102 ? -45.338 18.351 42.859 1.00 89.38 102 SER A O 1
ATOM 755 N N . LYS A 1 103 ? -47.329 17.291 42.861 1.00 89.00 103 LYS A N 1
ATOM 756 C CA . LYS A 1 103 ? -47.113 16.515 44.087 1.00 89.00 103 LYS A CA 1
ATOM 757 C C . LYS A 1 103 ? -46.006 15.476 43.909 1.00 89.00 103 LYS A C 1
ATOM 759 O O . LYS A 1 103 ? -45.163 15.325 44.793 1.00 89.00 103 LYS A O 1
ATOM 764 N N . LEU A 1 104 ? -45.978 14.796 42.760 1.00 90.88 104 LEU A N 1
ATOM 765 C CA . LEU A 1 104 ? -44.954 13.801 42.437 1.00 90.88 104 LEU A CA 1
ATOM 766 C C . LEU A 1 104 ? -43.553 14.431 42.336 1.00 90.88 104 LEU A C 1
ATOM 768 O O . LEU A 1 104 ? -42.605 13.936 42.948 1.00 90.88 104 LEU A O 1
ATOM 772 N N . LEU A 1 105 ? -43.419 15.561 41.632 1.00 88.81 105 LEU A N 1
ATOM 773 C CA . LEU A 1 105 ? -42.152 16.294 41.553 1.00 88.81 105 LEU A CA 1
ATOM 774 C C . LEU A 1 105 ? -41.719 16.838 42.918 1.00 88.81 105 LEU A C 1
ATOM 776 O O . LEU A 1 105 ? -40.541 16.747 43.256 1.00 88.81 105 LEU A O 1
ATOM 780 N N . ALA A 1 106 ? -42.643 17.360 43.731 1.00 87.19 106 ALA A N 1
ATOM 781 C CA . ALA A 1 106 ? -42.317 17.854 45.069 1.00 87.19 106 ALA A CA 1
ATOM 782 C C . ALA A 1 106 ? -41.746 16.753 45.981 1.00 87.19 106 ALA A C 1
ATOM 784 O O . ALA A 1 106 ? -40.800 17.013 46.724 1.00 87.19 106 ALA A O 1
ATOM 785 N N . ALA A 1 107 ? -42.273 15.527 45.886 1.00 86.31 107 ALA A N 1
ATOM 786 C CA . ALA A 1 107 ? -41.791 14.382 46.656 1.00 86.31 107 ALA A CA 1
ATOM 787 C C . ALA A 1 107 ? -40.421 13.862 46.177 1.00 86.31 107 ALA A C 1
ATOM 789 O O . ALA A 1 107 ? -39.615 13.424 46.992 1.00 86.31 107 ALA A O 1
ATOM 790 N N . CYS A 1 108 ? -40.144 13.921 44.870 1.00 86.69 108 CYS A N 1
ATOM 791 C CA . CYS A 1 108 ? -38.987 13.253 44.264 1.00 86.69 108 CYS A CA 1
ATOM 792 C C . CYS A 1 108 ? -37.834 14.178 43.838 1.00 86.69 108 CYS A C 1
ATOM 794 O O . CYS A 1 108 ? -36.776 13.686 43.463 1.00 86.69 108 CYS A O 1
ATOM 796 N N . LYS A 1 109 ? -37.986 15.507 43.894 1.00 79.75 109 LYS A N 1
ATOM 797 C CA . LYS A 1 109 ? -36.962 16.449 43.397 1.00 79.75 109 LYS A CA 1
ATOM 798 C C . LYS A 1 109 ? -35.657 16.449 44.202 1.00 79.75 109 LYS A C 1
ATOM 800 O O . LYS A 1 109 ? -34.600 16.677 43.629 1.00 79.75 109 LYS A O 1
ATOM 805 N N . ASN A 1 110 ? -35.720 16.219 45.515 1.00 72.00 110 ASN A N 1
ATOM 806 C CA . ASN A 1 110 ? -34.567 16.296 46.422 1.00 72.00 110 ASN A CA 1
ATOM 807 C C . ASN A 1 110 ? -34.503 15.071 47.340 1.00 72.00 110 ASN A C 1
ATOM 809 O O . ASN A 1 110 ? -34.637 15.183 48.557 1.00 72.00 110 ASN A O 1
ATOM 813 N N . VAL A 1 111 ? -34.306 13.896 46.747 1.00 65.62 111 VAL A N 1
ATOM 814 C CA . VAL A 1 111 ? -34.190 12.646 47.499 1.00 65.62 111 VAL A CA 1
ATOM 815 C C . VAL A 1 111 ? -32.853 12.590 48.249 1.00 65.62 111 VAL A C 1
ATOM 817 O O . VAL A 1 111 ? -31.778 12.708 47.652 1.00 65.62 111 VAL A O 1
ATOM 820 N N . ASP A 1 112 ? -32.921 12.401 49.568 1.00 61.12 112 ASP A N 1
ATOM 821 C CA . ASP A 1 112 ? -31.786 11.972 50.387 1.00 61.12 112 ASP A CA 1
ATOM 822 C C . ASP A 1 112 ? -31.700 10.439 50.305 1.00 61.12 112 ASP A C 1
ATOM 824 O O . ASP A 1 112 ? -32.603 9.769 50.809 1.00 61.12 112 ASP A O 1
ATOM 828 N N . PRO A 1 113 ? -30.653 9.858 49.690 1.00 54.06 113 PRO A N 1
ATOM 829 C CA . PRO A 1 113 ? -30.579 8.416 49.480 1.00 54.06 113 PRO A CA 1
ATOM 830 C C . PRO A 1 113 ? -30.592 7.598 50.772 1.00 54.06 113 PRO A C 1
ATOM 832 O O . PRO A 1 113 ? -30.946 6.431 50.731 1.00 54.06 113 PRO A O 1
ATOM 835 N N . VAL A 1 114 ? -30.195 8.165 51.913 1.00 49.78 114 VAL A N 1
ATOM 836 C CA . VAL A 1 114 ? -30.154 7.442 53.189 1.00 49.78 114 VAL A CA 1
ATOM 837 C C . VAL A 1 114 ? -31.524 7.470 53.858 1.00 49.78 114 VAL A C 1
ATOM 839 O O . VAL A 1 114 ? -32.014 6.425 54.284 1.00 49.78 114 VAL A O 1
ATOM 842 N N . ASN A 1 115 ? -32.166 8.640 53.905 1.00 55.00 115 ASN A N 1
ATOM 843 C CA . ASN A 1 115 ? -33.482 8.784 54.535 1.00 55.00 115 ASN A CA 1
ATOM 844 C C . ASN A 1 115 ? -34.603 8.197 53.663 1.00 55.00 115 ASN A C 1
ATOM 846 O O . ASN A 1 115 ? -35.523 7.573 54.180 1.00 55.00 115 ASN A O 1
ATOM 850 N N . GLU A 1 116 ? -34.504 8.290 52.335 1.00 63.09 116 GLU A N 1
ATOM 851 C CA . GLU A 1 116 ? -35.507 7.739 51.413 1.00 63.09 116 GLU A CA 1
ATOM 852 C C . GLU A 1 116 ? -35.596 6.211 51.474 1.00 63.09 116 GLU A C 1
ATOM 854 O O . GLU A 1 116 ? -36.685 5.652 51.359 1.00 63.09 116 GLU A O 1
ATOM 859 N N . CYS A 1 117 ? -34.483 5.514 51.726 1.00 60.44 117 CYS A N 1
ATOM 860 C CA . CYS A 1 117 ? -34.513 4.061 51.917 1.00 60.44 117 CYS A CA 1
ATOM 861 C C . CYS A 1 117 ? -35.295 3.625 53.169 1.00 60.44 117 CYS A C 1
ATOM 863 O O . CYS A 1 117 ? -35.598 2.434 53.307 1.00 60.44 117 CYS A O 1
ATOM 865 N N . CYS A 1 118 ? -35.590 4.568 54.067 1.00 56.53 118 CYS A N 1
ATOM 866 C CA . CYS A 1 118 ? -36.250 4.358 55.347 1.00 56.53 118 CYS A CA 1
ATOM 867 C C . CYS A 1 118 ? -37.679 4.916 55.357 1.00 56.53 118 CYS A C 1
ATOM 869 O O . CYS A 1 118 ? -38.602 4.187 55.709 1.00 56.53 118 CYS A O 1
ATOM 871 N N . ASP A 1 119 ? -37.863 6.164 54.922 1.00 67.19 119 ASP A N 1
ATOM 872 C CA . ASP A 1 119 ? -39.144 6.879 54.971 1.00 67.19 119 ASP A CA 1
ATOM 873 C C . ASP A 1 119 ? -39.972 6.721 53.680 1.00 67.19 119 ASP A C 1
ATOM 875 O O . ASP A 1 119 ? -41.179 6.961 53.688 1.00 67.19 119 ASP A O 1
ATOM 879 N N . GLN A 1 120 ? -39.341 6.283 52.578 1.00 75.25 120 GLN A N 1
ATOM 880 C CA . GLN A 1 120 ? -39.978 5.942 51.295 1.00 75.25 120 GLN A CA 1
ATOM 881 C C . GLN A 1 120 ? -40.889 7.043 50.723 1.00 75.25 120 GLN A C 1
ATOM 883 O O . GLN A 1 120 ? -41.897 6.751 50.081 1.00 75.25 120 GLN A O 1
ATOM 888 N N . VAL A 1 121 ? -40.570 8.319 50.947 1.00 82.50 121 VAL A N 1
ATOM 889 C CA . VAL A 1 121 ? -41.441 9.449 50.584 1.00 82.50 121 VAL A CA 1
ATOM 890 C C . VAL A 1 121 ? -41.654 9.526 49.069 1.00 82.50 121 VAL A C 1
ATOM 892 O O . VAL A 1 121 ? -42.795 9.586 48.606 1.00 82.50 121 VAL A O 1
ATOM 895 N N . CYS A 1 122 ? -40.578 9.471 48.285 1.00 83.69 122 CYS A N 1
ATOM 896 C CA . CYS A 1 122 ? -40.660 9.453 46.827 1.00 83.69 122 CYS A CA 1
ATOM 897 C C . CYS A 1 122 ? -41.146 8.092 46.296 1.00 83.69 122 CYS A C 1
ATOM 899 O O . CYS A 1 122 ? -41.970 8.055 45.382 1.00 83.69 122 CYS A O 1
ATOM 901 N N . GLN A 1 123 ? -40.725 6.966 46.888 1.00 83.25 123 GLN A N 1
ATOM 902 C CA . GLN A 1 123 ? -41.209 5.632 46.495 1.00 83.25 123 GLN A CA 1
ATOM 903 C C . GLN A 1 123 ? -42.730 5.484 46.655 1.00 83.25 123 GLN A C 1
ATOM 905 O O . GLN A 1 123 ? -43.383 4.920 45.773 1.00 83.25 123 GLN A O 1
ATOM 910 N N . ASN A 1 124 ? -43.301 6.029 47.731 1.00 87.81 124 ASN A N 1
ATOM 911 C CA . ASN A 1 124 ? -44.743 6.032 47.972 1.00 87.81 124 ASN A CA 1
ATOM 912 C C . ASN A 1 124 ? -45.476 6.931 46.967 1.00 87.81 124 ASN A C 1
ATOM 914 O O . ASN A 1 124 ? -46.489 6.519 46.406 1.00 87.81 124 ASN A O 1
ATOM 918 N N . ALA A 1 125 ? -44.929 8.111 46.653 1.00 89.69 125 ALA A N 1
ATOM 919 C CA . ALA A 1 125 ? -45.492 8.989 45.624 1.00 89.69 125 ALA A CA 1
ATOM 920 C C . ALA A 1 125 ? -45.485 8.339 44.225 1.00 89.69 125 ALA A C 1
ATOM 922 O O . ALA A 1 125 ? -46.466 8.443 43.487 1.00 89.69 125 ALA A O 1
ATOM 923 N N . ILE A 1 126 ? -44.410 7.623 43.873 1.00 90.50 126 ILE A N 1
ATOM 924 C CA . ILE A 1 126 ? -44.312 6.852 42.623 1.00 90.50 126 ILE A CA 1
ATOM 925 C C . ILE A 1 126 ? -45.354 5.729 42.592 1.00 90.50 126 ILE A C 1
ATOM 927 O O . ILE A 1 126 ? -45.997 5.512 41.565 1.00 90.50 126 ILE A O 1
ATOM 931 N N . LEU A 1 127 ? -45.529 5.012 43.707 1.00 88.94 127 LEU A N 1
ATOM 932 C CA . LEU A 1 127 ? -46.499 3.924 43.819 1.00 88.94 127 LEU A CA 1
ATOM 933 C C . LEU A 1 127 ? -47.942 4.425 43.661 1.00 88.94 127 LEU A C 1
ATOM 935 O O . LEU A 1 127 ? -48.723 3.803 42.943 1.00 88.94 127 LEU A O 1
ATOM 939 N N . ASP A 1 128 ? -48.286 5.556 44.274 1.00 89.12 128 ASP A N 1
ATOM 940 C CA . ASP A 1 128 ? -49.618 6.158 44.157 1.00 89.12 128 ASP A CA 1
ATOM 941 C C . ASP A 1 128 ? -49.906 6.655 42.733 1.00 89.12 128 ASP A C 1
ATOM 943 O O . ASP A 1 128 ? -50.990 6.411 42.190 1.00 89.12 128 ASP A O 1
ATOM 947 N N . ALA A 1 129 ? -48.921 7.281 42.081 1.00 91.19 129 ALA A N 1
ATOM 948 C CA . ALA A 1 129 ? -49.021 7.656 40.672 1.00 91.19 129 ALA A CA 1
ATOM 949 C C . ALA A 1 129 ? -49.223 6.421 39.776 1.00 91.19 129 ALA A C 1
ATOM 951 O O . ALA A 1 129 ? -50.111 6.416 38.924 1.00 91.19 129 ALA A O 1
ATOM 952 N N . ALA A 1 130 ? -48.463 5.346 40.017 1.00 90.31 130 ALA A N 1
ATOM 953 C CA . ALA A 1 130 ? -48.567 4.095 39.269 1.00 90.31 130 ALA A CA 1
ATOM 954 C C . ALA A 1 130 ? -49.942 3.425 39.432 1.00 90.31 130 ALA A C 1
ATOM 956 O O . ALA A 1 130 ? -50.511 2.963 38.445 1.00 90.31 130 ALA A O 1
ATOM 957 N N . ARG A 1 131 ? -50.509 3.408 40.649 1.00 88.94 131 ARG A N 1
ATOM 958 C CA . ARG A 1 131 ? -51.874 2.906 40.908 1.00 88.94 131 ARG A CA 1
ATOM 959 C C . ARG A 1 131 ? -52.924 3.704 40.135 1.00 88.94 131 ARG A C 1
ATOM 961 O O . ARG A 1 131 ? -53.819 3.112 39.539 1.00 88.94 131 ARG A O 1
ATOM 968 N N . THR A 1 132 ? -52.779 5.028 40.113 1.00 88.94 132 THR A N 1
ATOM 969 C CA . THR A 1 132 ? -53.710 5.938 39.428 1.00 88.94 132 THR A CA 1
ATOM 970 C C . THR A 1 132 ? -53.763 5.649 37.928 1.00 88.94 132 THR A C 1
ATOM 972 O O . THR A 1 132 ? -54.844 5.456 37.376 1.00 88.94 132 THR A O 1
ATOM 975 N N . ILE A 1 133 ? -52.605 5.532 37.270 1.00 91.19 133 ILE A N 1
ATOM 976 C CA . ILE A 1 133 ? -52.560 5.231 35.831 1.00 91.19 133 ILE A CA 1
ATOM 977 C C . ILE A 1 133 ? -52.904 3.765 35.520 1.00 91.19 133 ILE A C 1
ATOM 979 O O . ILE A 1 133 ? -53.487 3.489 34.476 1.00 91.19 133 ILE A O 1
ATOM 983 N N . ALA A 1 134 ? -52.614 2.817 36.418 1.00 87.94 134 ALA A N 1
ATOM 984 C CA . ALA A 1 134 ? -52.955 1.404 36.225 1.00 87.94 134 ALA A CA 1
ATOM 985 C C . ALA A 1 134 ? -54.473 1.137 36.251 1.00 87.94 134 ALA A C 1
ATOM 987 O O . ALA A 1 134 ? -54.932 0.199 35.596 1.00 87.94 134 ALA A O 1
ATOM 988 N N . ALA A 1 135 ? -55.246 1.962 36.967 1.00 84.25 135 ALA A N 1
ATOM 989 C CA . ALA A 1 135 ? -56.702 1.843 37.074 1.00 84.25 135 ALA A CA 1
ATOM 990 C C . ALA A 1 135 ? -57.458 2.257 35.792 1.00 84.25 135 ALA A C 1
ATOM 992 O O . ALA A 1 135 ? -58.644 1.956 35.643 1.00 84.25 135 ALA A O 1
ATOM 993 N N . ILE A 1 136 ? -56.791 2.913 34.833 1.00 81.44 136 ILE A N 1
ATOM 994 C CA . ILE A 1 136 ? -57.415 3.329 33.571 1.00 81.44 136 ILE A CA 1
ATOM 995 C C . ILE A 1 136 ? -57.865 2.098 32.768 1.00 81.44 136 ILE A C 1
ATOM 997 O O . ILE A 1 136 ? -57.090 1.176 32.494 1.00 81.44 136 ILE A O 1
ATOM 1001 N N . GLY A 1 137 ? -59.138 2.098 32.365 1.00 68.06 137 GLY A N 1
ATOM 1002 C CA . GLY A 1 137 ? -59.746 1.033 31.562 1.00 68.06 137 GLY A CA 1
ATOM 1003 C C . GLY A 1 137 ? -60.194 -0.203 32.352 1.00 68.06 137 GLY A C 1
ATOM 1004 O O . GLY A 1 137 ? -60.574 -1.191 31.726 1.00 68.06 137 GLY A O 1
ATOM 1005 N N . MET A 1 138 ? -60.163 -0.177 33.692 1.00 68.81 138 MET A N 1
ATOM 1006 C CA . MET A 1 138 ? -60.775 -1.223 34.524 1.00 68.81 138 MET A CA 1
ATOM 1007 C C . MET A 1 138 ? -62.286 -0.973 34.728 1.00 68.81 138 MET A C 1
ATOM 1009 O O . MET A 1 138 ? -62.701 0.186 34.819 1.00 68.81 138 MET A O 1
ATOM 1013 N N . PRO A 1 139 ? -63.132 -2.024 34.781 1.00 58.47 139 PRO A N 1
ATOM 1014 C CA . PRO A 1 139 ? -64.563 -1.879 35.047 1.00 58.47 139 PRO A CA 1
ATOM 1015 C C . PRO A 1 139 ? -64.807 -1.238 36.419 1.00 58.47 139 PRO A C 1
ATOM 1017 O O . PRO A 1 139 ? -64.208 -1.635 37.411 1.00 58.47 139 PRO A O 1
ATOM 1020 N N . THR A 1 140 ? -65.747 -0.294 36.499 1.00 54.78 140 THR A N 1
ATOM 1021 C CA . THR A 1 140 ? -66.062 0.511 37.698 1.00 54.78 140 THR A CA 1
ATOM 1022 C C . THR A 1 140 ? -66.527 -0.278 38.935 1.00 54.78 140 THR A C 1
ATOM 1024 O O . THR A 1 140 ? -66.788 0.338 39.966 1.00 54.78 140 THR A O 1
ATOM 1027 N N . SER A 1 141 ? -66.653 -1.611 38.865 1.00 49.81 141 SER A N 1
ATOM 1028 C CA . SER A 1 141 ? -66.918 -2.467 40.032 1.00 49.81 141 SER A CA 1
ATOM 1029 C C . SER A 1 141 ? -65.656 -2.878 40.801 1.00 49.81 141 SER A C 1
ATOM 1031 O O . SER A 1 141 ? -65.790 -3.353 41.921 1.00 49.81 141 SER A O 1
ATOM 1033 N N . GLU A 1 142 ? -64.460 -2.685 40.236 1.00 48.41 142 GLU A N 1
ATOM 1034 C CA . GLU A 1 142 ? -63.168 -2.882 40.906 1.00 48.41 142 GLU A CA 1
ATOM 1035 C C . GLU A 1 142 ? -62.546 -1.501 41.158 1.00 48.41 142 GLU A C 1
ATOM 1037 O O . GLU A 1 142 ? -61.942 -0.882 40.282 1.00 48.41 142 GLU A O 1
ATOM 1042 N N . GLY A 1 143 ? -62.778 -0.947 42.348 1.00 50.56 143 GLY A N 1
ATOM 1043 C CA . GLY A 1 143 ? -62.197 0.335 42.742 1.00 50.56 143 GLY A CA 1
ATOM 1044 C C . GLY A 1 143 ? -60.679 0.251 42.947 1.00 50.56 143 GLY A C 1
ATOM 1045 O O . GLY A 1 143 ? -60.115 -0.823 43.146 1.00 50.56 143 GLY A O 1
ATOM 1046 N N . VAL A 1 144 ? -60.026 1.418 43.019 1.00 50.97 144 VAL A N 1
ATOM 1047 C CA . VAL A 1 144 ? -58.584 1.621 43.318 1.00 50.97 144 VAL A CA 1
ATOM 1048 C C . VAL A 1 144 ? -58.097 0.864 44.578 1.00 50.97 144 VAL A C 1
ATOM 1050 O O . VAL A 1 144 ? -56.897 0.695 44.778 1.00 50.97 144 VAL A O 1
ATOM 1053 N N . HIS A 1 145 ? -59.017 0.369 45.411 1.00 51.88 145 HIS A N 1
ATOM 1054 C CA . HIS A 1 145 ? -58.758 -0.329 46.668 1.00 51.88 145 HIS A CA 1
ATOM 1055 C C . HIS A 1 145 ? -58.587 -1.861 46.588 1.00 51.88 145 HIS A C 1
ATOM 1057 O O . HIS A 1 145 ? -58.304 -2.451 47.627 1.00 51.88 145 HIS A O 1
ATOM 1063 N N . GLU A 1 146 ? -58.693 -2.514 45.420 1.00 51.50 146 GLU A N 1
ATOM 1064 C CA . GLU A 1 146 ? -58.563 -3.990 45.319 1.00 51.50 146 GLU A CA 1
ATOM 1065 C C . GLU A 1 146 ? -57.425 -4.508 44.422 1.00 51.50 146 GLU A C 1
ATOM 1067 O O . GLU A 1 146 ? -57.260 -5.718 44.267 1.00 51.50 146 GLU A O 1
ATOM 1072 N N . LEU A 1 147 ? -56.570 -3.640 43.871 1.00 57.34 147 LEU A N 1
ATOM 1073 C CA . LEU A 1 147 ? -55.360 -4.110 43.192 1.00 57.34 147 LEU A CA 1
ATOM 1074 C C . LEU A 1 147 ? -54.326 -4.588 44.232 1.00 57.34 147 LEU A C 1
ATOM 1076 O O . LEU A 1 147 ? -53.903 -3.780 45.065 1.00 57.34 147 LEU A O 1
ATOM 1080 N N . PRO A 1 148 ? -53.861 -5.854 44.184 1.00 59.66 148 PRO A N 1
ATOM 1081 C CA . PRO A 1 148 ? -52.781 -6.320 45.049 1.00 59.66 148 PRO A CA 1
ATOM 1082 C C . PRO A 1 148 ? -51.561 -5.402 44.909 1.00 59.66 148 PRO A C 1
ATOM 1084 O O . PRO A 1 148 ? -51.208 -5.028 43.788 1.00 59.66 148 PRO A O 1
ATOM 1087 N N . GLU A 1 149 ? -50.875 -5.077 46.012 1.00 53.91 149 GLU A N 1
ATOM 1088 C CA . GLU A 1 149 ? -49.684 -4.198 45.998 1.00 53.91 149 GLU A CA 1
ATOM 1089 C C . GLU A 1 149 ? -48.578 -4.663 45.028 1.00 53.91 149 GLU A C 1
ATOM 1091 O O . GLU A 1 149 ? -47.735 -3.864 44.619 1.00 53.91 149 GLU A O 1
ATOM 1096 N N . HIS A 1 150 ? -48.626 -5.935 44.618 1.00 58.91 150 HIS A N 1
ATOM 1097 C CA . HIS A 1 150 ? -47.721 -6.595 43.679 1.00 58.91 150 HIS A CA 1
ATOM 1098 C C . HIS A 1 150 ? -48.423 -7.077 42.394 1.00 58.91 150 HIS A C 1
ATOM 1100 O O . HIS A 1 150 ? -48.195 -8.194 41.930 1.00 58.91 150 HIS A O 1
ATOM 1106 N N . SER A 1 151 ? -49.310 -6.264 41.814 1.00 75.19 151 SER A N 1
ATOM 1107 C CA . SER A 1 151 ? -49.812 -6.504 40.455 1.00 75.19 151 SER A CA 1
ATOM 1108 C C . SER A 1 151 ? -48.733 -6.172 39.419 1.00 75.19 151 SER A C 1
ATOM 1110 O O . SER A 1 151 ? -48.172 -5.075 39.439 1.00 75.19 151 SER A O 1
ATOM 1112 N N . THR A 1 152 ? -48.491 -7.075 38.462 1.00 78.62 152 THR A N 1
ATOM 1113 C CA . THR A 1 152 ? -47.554 -6.855 37.340 1.00 78.62 152 THR A CA 1
ATOM 1114 C C . THR A 1 152 ? -47.866 -5.568 36.573 1.00 78.62 152 THR A C 1
ATOM 1116 O O . THR A 1 152 ? -46.956 -4.864 36.147 1.00 78.62 152 THR A O 1
ATOM 1119 N N . ARG A 1 153 ? -49.151 -5.200 36.489 1.00 84.81 153 ARG A N 1
ATOM 1120 C CA . ARG A 1 153 ? -49.611 -3.955 35.863 1.00 84.81 153 ARG A CA 1
ATOM 1121 C C . ARG A 1 153 ? -49.187 -2.701 36.620 1.00 84.81 153 ARG A C 1
ATOM 1123 O O . ARG A 1 153 ? -48.863 -1.693 35.998 1.00 84.81 153 ARG A O 1
ATOM 1130 N N . ILE A 1 154 ? -49.159 -2.756 37.952 1.00 85.06 154 ILE A N 1
ATOM 1131 C CA . ILE A 1 154 ? -48.676 -1.643 38.779 1.00 85.06 154 ILE A CA 1
ATOM 1132 C C . ILE A 1 154 ? -47.166 -1.485 38.604 1.00 85.06 154 ILE A C 1
ATOM 1134 O O . ILE A 1 154 ? -46.688 -0.360 38.484 1.00 85.06 154 ILE A O 1
ATOM 1138 N N . ASP A 1 155 ? -46.416 -2.585 38.552 1.00 83.81 155 ASP A N 1
ATOM 1139 C CA . ASP A 1 155 ? -44.965 -2.532 38.363 1.00 83.81 155 ASP A CA 1
ATOM 1140 C C . ASP A 1 155 ? -44.576 -2.040 36.957 1.00 83.81 155 ASP A C 1
ATOM 1142 O O . ASP A 1 155 ? -43.676 -1.206 36.830 1.00 83.81 155 ASP A O 1
ATOM 1146 N N . ASP A 1 156 ? -45.314 -2.435 35.916 1.00 87.62 156 ASP A N 1
ATOM 1147 C CA . ASP A 1 156 ? -45.166 -1.868 34.570 1.00 87.62 156 ASP A CA 1
ATOM 1148 C C . ASP A 1 156 ? -45.445 -0.356 34.563 1.00 87.62 156 ASP A C 1
ATOM 1150 O O . ASP A 1 156 ? -44.688 0.427 33.983 1.00 87.62 156 ASP A O 1
ATOM 1154 N N . CYS A 1 157 ? -46.491 0.083 35.267 1.00 90.88 157 CYS A N 1
ATOM 1155 C CA . CYS A 1 157 ? -46.818 1.500 35.394 1.00 90.88 157 CYS A CA 1
ATOM 1156 C C . CYS A 1 157 ? -45.821 2.293 36.250 1.00 90.88 157 CYS A C 1
ATOM 1158 O O . CYS A 1 157 ? -45.570 3.459 35.948 1.00 90.88 157 CYS A O 1
ATOM 1160 N N . LYS A 1 158 ? -45.165 1.686 37.249 1.00 90.50 158 LYS A N 1
ATOM 1161 C CA . LYS A 1 158 ? -44.048 2.336 37.959 1.00 90.50 158 LYS A CA 1
ATOM 1162 C C . LYS A 1 158 ? -42.922 2.703 37.002 1.00 90.50 158 LYS A C 1
ATOM 1164 O O . LYS A 1 158 ? -42.367 3.790 37.126 1.00 90.50 158 LYS A O 1
ATOM 1169 N N . ASN A 1 159 ? -42.605 1.843 36.033 1.00 89.56 159 ASN A N 1
ATOM 1170 C CA . ASN A 1 159 ? -41.571 2.148 35.043 1.00 89.56 159 ASN A CA 1
ATOM 1171 C C . ASN A 1 159 ? -41.941 3.374 34.197 1.00 89.56 159 ASN A C 1
ATOM 1173 O O . ASN A 1 159 ? -41.079 4.208 33.936 1.00 89.56 159 ASN A O 1
ATOM 1177 N N . ILE A 1 160 ? -43.217 3.537 33.831 1.00 92.12 160 ILE A N 1
ATOM 1178 C CA . ILE A 1 160 ? -43.704 4.739 33.134 1.00 92.12 160 ILE A CA 1
ATOM 1179 C C . ILE A 1 160 ? -43.555 5.993 34.006 1.00 92.12 160 ILE A C 1
ATOM 1181 O O . ILE A 1 160 ? -43.038 7.003 33.530 1.00 92.12 160 ILE A O 1
ATOM 1185 N N . VAL A 1 161 ? -43.915 5.918 35.292 1.00 93.38 161 VAL A N 1
ATOM 1186 C CA . VAL A 1 161 ? -43.740 7.027 36.249 1.00 93.38 161 VAL A CA 1
ATOM 1187 C C . VAL A 1 161 ? -42.261 7.416 36.391 1.00 93.38 161 VAL A C 1
ATOM 1189 O O . VAL A 1 161 ? -41.931 8.601 36.361 1.00 93.38 161 VAL A O 1
ATOM 1192 N N . LEU A 1 162 ? -41.355 6.436 36.498 1.00 90.94 162 LEU A N 1
ATOM 1193 C CA . LEU A 1 162 ? -39.906 6.668 36.598 1.00 90.94 162 LEU A CA 1
ATOM 1194 C C . LEU A 1 162 ? -39.339 7.341 35.339 1.00 90.94 162 LEU A C 1
ATOM 1196 O O . LEU A 1 162 ? -38.506 8.239 35.450 1.00 90.94 162 LEU A O 1
ATOM 1200 N N . ARG A 1 163 ? -39.808 6.947 34.148 1.00 92.00 163 ARG A N 1
ATOM 1201 C CA . ARG A 1 163 ? -39.421 7.576 32.874 1.00 92.00 163 ARG A CA 1
ATOM 1202 C C . ARG A 1 163 ? -39.934 9.015 32.786 1.00 92.00 163 ARG A C 1
ATOM 1204 O O . ARG A 1 163 ? -39.181 9.899 32.396 1.00 92.00 163 ARG A O 1
ATOM 1211 N N . TRP A 1 164 ? -41.170 9.285 33.210 1.00 93.81 164 TRP A N 1
ATOM 1212 C CA . TRP A 1 164 ? -41.694 10.656 33.229 1.00 93.81 164 TRP A CA 1
ATOM 1213 C C . TRP A 1 164 ? -40.927 11.547 34.216 1.00 93.81 164 TRP A C 1
ATOM 1215 O O . TRP A 1 164 ? -40.572 12.678 33.881 1.00 93.81 164 TRP A O 1
ATOM 1225 N N . LEU A 1 165 ? -40.589 11.017 35.398 1.00 91.31 165 LEU A N 1
ATOM 1226 C CA . LEU A 1 165 ? -39.732 11.693 36.376 1.00 91.31 165 LEU A CA 1
ATOM 1227 C C . LEU A 1 165 ? -38.345 12.007 35.800 1.00 91.31 165 LEU A C 1
ATOM 1229 O O . LEU A 1 165 ? -37.870 13.131 35.946 1.00 91.31 165 LEU A O 1
ATOM 1233 N N . ALA A 1 166 ? -37.715 11.050 35.110 1.00 87.44 166 ALA A N 1
ATOM 1234 C CA . ALA A 1 166 ? -36.448 11.278 34.414 1.00 87.44 166 ALA A CA 1
ATOM 1235 C C . ALA A 1 166 ? -36.548 12.398 33.366 1.00 87.44 166 ALA A C 1
ATOM 1237 O O . ALA A 1 166 ? -35.645 13.222 33.241 1.00 87.44 166 ALA A O 1
ATOM 1238 N N . GLY A 1 167 ? -37.663 12.454 32.635 1.00 86.00 167 GLY A N 1
ATOM 1239 C CA . GLY A 1 167 ? -37.940 13.505 31.661 1.00 86.00 167 GLY A CA 1
ATOM 1240 C C . GLY A 1 167 ? -38.177 14.884 32.284 1.00 86.00 167 GLY A C 1
ATOM 1241 O O . GLY A 1 167 ? -37.928 15.886 31.629 1.00 86.00 167 GLY A O 1
ATOM 1242 N N . ASN A 1 168 ? -38.597 14.983 33.545 1.00 87.44 168 ASN A N 1
ATOM 1243 C CA . ASN A 1 168 ? -38.993 16.262 34.154 1.00 87.44 168 ASN A CA 1
ATOM 1244 C C . ASN A 1 168 ? -38.035 16.795 35.230 1.00 87.44 168 ASN A C 1
ATOM 1246 O O . ASN A 1 168 ? -38.194 17.923 35.700 1.00 87.44 168 ASN A O 1
ATOM 1250 N N . LEU A 1 169 ? -37.011 16.027 35.593 1.00 83.00 169 LEU A N 1
ATOM 1251 C CA . LEU A 1 169 ? -35.915 16.479 36.447 1.00 83.00 169 LEU A CA 1
ATOM 1252 C C . LEU A 1 169 ? -34.725 16.966 35.593 1.00 83.00 169 LEU A C 1
ATOM 1254 O O . LEU A 1 169 ? -34.573 16.623 34.416 1.00 83.00 169 LEU A O 1
ATOM 1258 N N . ASP A 1 170 ? -33.874 17.816 36.172 1.00 76.19 170 ASP A N 1
ATOM 1259 C CA . ASP A 1 170 ? -32.603 18.188 35.546 1.00 76.19 170 ASP A CA 1
ATOM 1260 C C . ASP A 1 170 ? -31.617 17.000 35.579 1.00 76.19 170 ASP A C 1
ATOM 1262 O O . ASP A 1 170 ? -31.681 16.197 36.513 1.00 76.19 170 ASP A O 1
ATOM 1266 N N . PRO A 1 171 ? -30.685 16.872 34.613 1.00 64.44 171 PRO A N 1
ATOM 1267 C CA . PRO A 1 171 ? -29.800 15.705 34.515 1.00 64.44 171 PRO A CA 1
ATOM 1268 C C . PRO A 1 171 ? -29.029 15.367 35.805 1.00 64.44 171 PRO A C 1
ATOM 1270 O O . PRO A 1 171 ? -28.801 14.192 36.095 1.00 64.44 171 PRO A O 1
ATOM 1273 N N . SER A 1 172 ? -28.672 16.373 36.615 1.00 59.25 172 SER A N 1
ATOM 1274 C CA . SER A 1 172 ? -27.959 16.167 37.882 1.00 59.25 172 SER A CA 1
ATOM 1275 C C . SER A 1 172 ? -28.865 15.593 38.982 1.00 59.25 172 SER A C 1
ATOM 1277 O O . SER A 1 172 ? -28.465 14.686 39.719 1.00 59.25 172 SER A O 1
ATOM 1279 N N . SER A 1 173 ? -30.121 16.043 39.039 1.00 69.00 173 SER A N 1
ATOM 1280 C CA . SER A 1 173 ? -31.142 15.554 39.969 1.00 69.00 173 SER A CA 1
ATOM 1281 C C . SER A 1 173 ? -31.707 14.190 39.568 1.00 69.00 173 SER A C 1
ATOM 1283 O O . SER A 1 173 ? -31.975 13.377 40.454 1.00 69.00 173 SER A O 1
ATOM 1285 N N . VAL A 1 174 ? -31.856 13.899 38.266 1.00 70.88 174 VAL A N 1
ATOM 1286 C CA . VAL A 1 174 ? -32.319 12.590 37.752 1.00 70.88 174 VAL A CA 1
ATOM 1287 C C . VAL A 1 174 ? -31.399 11.480 38.239 1.00 70.88 174 VAL A C 1
ATOM 1289 O O . VAL A 1 174 ? -31.860 10.499 38.825 1.00 70.88 174 VAL A O 1
ATOM 1292 N N . ASN A 1 175 ? -30.092 11.669 38.042 1.00 60.53 175 ASN A N 1
ATOM 1293 C CA . ASN A 1 175 ? -29.090 10.674 38.384 1.00 60.53 175 ASN A CA 1
ATOM 1294 C C . ASN A 1 175 ? -29.094 10.385 39.894 1.00 60.53 175 ASN A C 1
ATOM 1296 O O . ASN A 1 175 ? -29.223 9.239 40.322 1.00 60.53 175 ASN A O 1
ATOM 1300 N N . LYS A 1 176 ? -29.071 11.444 40.715 1.00 62.03 176 LYS A N 1
ATOM 1301 C CA . LYS A 1 176 ? -29.128 11.340 42.181 1.00 62.03 176 LYS A CA 1
ATOM 1302 C C . LYS A 1 176 ? -30.409 10.659 42.675 1.00 62.03 176 LYS A C 1
ATOM 1304 O O . LYS A 1 176 ? -30.355 9.839 43.590 1.00 62.03 176 LYS A O 1
ATOM 1309 N N . THR A 1 177 ? -31.545 10.975 42.061 1.00 70.00 177 THR A N 1
ATOM 1310 C CA . THR A 1 177 ? -32.864 10.479 42.469 1.00 70.00 177 THR A CA 1
ATOM 1311 C C . THR A 1 177 ? -33.064 9.021 42.062 1.00 70.00 177 THR A C 1
ATOM 1313 O O . THR A 1 177 ? -33.295 8.173 42.919 1.00 70.00 177 THR A O 1
ATOM 1316 N N . LEU A 1 178 ? -32.913 8.679 40.780 1.00 72.75 178 LEU A N 1
ATOM 1317 C CA . LEU A 1 178 ? -33.188 7.326 40.280 1.00 72.75 178 LEU A CA 1
ATOM 1318 C C . LEU A 1 178 ? -32.120 6.309 40.691 1.00 72.75 178 LEU A C 1
ATOM 1320 O O . LEU A 1 178 ? -32.461 5.177 41.055 1.00 72.75 178 LEU A O 1
ATOM 1324 N N . ARG A 1 179 ? -30.835 6.695 40.710 1.00 66.94 179 ARG A N 1
ATOM 1325 C CA . ARG A 1 179 ? -29.785 5.819 41.256 1.00 66.94 179 ARG A CA 1
ATOM 1326 C C . ARG A 1 179 ? -29.889 5.698 42.778 1.00 66.94 179 ARG A C 1
ATOM 1328 O O . ARG A 1 179 ? -29.638 4.620 43.313 1.00 66.94 179 ARG A O 1
ATOM 1335 N N . GLY A 1 180 ? -30.337 6.744 43.478 1.00 62.03 180 GLY A N 1
ATOM 1336 C CA . GLY A 1 180 ? -30.636 6.691 44.914 1.00 62.03 180 GLY A CA 1
ATOM 1337 C C . GLY A 1 180 ? -31.764 5.707 45.243 1.00 62.03 180 GLY A C 1
ATOM 1338 O O . GLY A 1 180 ? -31.585 4.810 46.066 1.00 62.03 180 GLY A O 1
ATOM 1339 N N . LEU A 1 181 ? -32.892 5.805 44.533 1.00 68.94 181 LEU A N 1
ATOM 1340 C CA . LEU A 1 181 ? -34.063 4.938 44.716 1.00 68.94 181 LEU A CA 1
ATOM 1341 C C . LEU A 1 181 ? -33.767 3.462 44.400 1.00 68.94 181 LEU A C 1
ATOM 1343 O O . LEU A 1 181 ? -34.219 2.576 45.129 1.00 68.94 181 LEU A O 1
ATOM 1347 N N . SER A 1 182 ? -32.992 3.186 43.344 1.00 64.19 182 SER A N 1
ATOM 1348 C CA . SER A 1 182 ? -32.598 1.818 42.961 1.00 64.19 182 SER A CA 1
ATOM 1349 C C . SER A 1 182 ? -31.573 1.199 43.920 1.00 64.19 182 SER A C 1
ATOM 1351 O O . SER A 1 182 ? -31.620 -0.006 44.185 1.00 64.19 182 SER A O 1
ATOM 1353 N N . SER A 1 183 ? -30.707 2.016 44.528 1.00 54.28 183 SER A N 1
ATOM 1354 C CA . SER A 1 183 ? -29.687 1.565 45.488 1.00 54.28 183 SER A CA 1
ATOM 1355 C C . SER A 1 183 ? -30.261 1.143 46.852 1.00 54.28 183 SER A C 1
ATOM 1357 O O . SER A 1 183 ? -29.630 0.369 47.576 1.00 54.28 183 SER A O 1
ATOM 1359 N N . CYS A 1 184 ? -31.486 1.557 47.201 1.00 54.38 184 CYS A N 1
ATOM 1360 C CA . CYS A 1 184 ? -32.133 1.200 48.472 1.00 54.38 184 CYS A CA 1
ATOM 1361 C C . CYS A 1 184 ? -32.410 -0.299 48.663 1.00 54.38 184 CYS A C 1
ATOM 1363 O O . CYS A 1 184 ? -32.517 -0.768 49.799 1.00 54.38 184 CYS A O 1
ATOM 1365 N N . LYS A 1 185 ? -32.524 -1.069 47.573 1.00 49.78 185 LYS A N 1
ATOM 1366 C CA . LYS A 1 185 ? -32.721 -2.528 47.629 1.00 49.78 185 LYS A CA 1
ATOM 1367 C C . LYS A 1 185 ? -31.418 -3.298 47.875 1.00 49.78 185 LYS A C 1
ATOM 1369 O O . LYS A 1 185 ? -31.463 -4.381 48.447 1.00 49.78 185 LYS A O 1
ATOM 1374 N N . VAL A 1 186 ? -30.273 -2.735 47.485 1.00 49.50 186 VAL A N 1
ATOM 1375 C CA . VAL A 1 186 ? -28.958 -3.406 47.513 1.00 49.50 186 VAL A CA 1
ATOM 1376 C C . VAL A 1 186 ? -28.307 -3.344 48.906 1.00 49.50 186 VAL A C 1
ATOM 1378 O O . VAL A 1 186 ? -27.565 -4.237 49.303 1.00 49.50 186 VAL A O 1
ATOM 1381 N N . ASN A 1 187 ? -28.636 -2.326 49.705 1.00 48.25 187 ASN A N 1
ATOM 1382 C CA . ASN A 1 187 ? -27.886 -1.954 50.910 1.00 48.25 187 ASN A CA 1
ATOM 1383 C C . ASN A 1 187 ? -28.363 -2.574 52.244 1.00 48.25 187 ASN A C 1
ATOM 1385 O O . ASN A 1 187 ? -27.907 -2.155 53.308 1.00 48.25 187 ASN A O 1
ATOM 1389 N N . LYS A 1 188 ? -29.283 -3.550 52.231 1.00 46.00 188 LYS A N 1
ATOM 1390 C CA . LYS A 1 188 ? -29.956 -4.016 53.464 1.00 46.00 188 LYS A CA 1
ATOM 1391 C C . LYS A 1 188 ? -29.280 -5.179 54.208 1.00 46.00 188 LYS A C 1
ATOM 1393 O O . LYS A 1 188 ? -29.648 -5.425 55.352 1.00 46.00 188 LYS A O 1
ATOM 1398 N N . VAL A 1 189 ? -28.329 -5.905 53.610 1.00 52.88 189 VAL A N 1
ATOM 1399 C CA . VAL A 1 189 ? -27.782 -7.155 54.188 1.00 52.88 189 VAL A CA 1
ATOM 1400 C C . VAL A 1 189 ? -26.270 -7.253 53.957 1.00 52.88 189 VAL A C 1
ATOM 1402 O O . VAL A 1 189 ? -25.788 -6.822 52.915 1.00 52.88 189 VAL A O 1
ATOM 1405 N N . CYS A 1 190 ? -25.524 -7.815 54.918 1.00 62.69 190 CYS A N 1
ATOM 1406 C CA . CYS A 1 190 ? -24.138 -8.240 54.693 1.00 62.69 190 CYS A CA 1
ATOM 1407 C C . CYS A 1 190 ? -24.125 -9.503 53.807 1.00 62.69 190 CYS A C 1
ATOM 1409 O O . CYS A 1 190 ? -24.650 -10.526 54.252 1.00 62.69 190 CYS A O 1
ATOM 1411 N N . PRO A 1 191 ? -23.538 -9.473 52.595 1.00 57.28 191 PRO A N 1
ATOM 1412 C CA . PRO A 1 191 ? -23.526 -10.635 51.708 1.00 57.28 191 PRO A CA 1
ATOM 1413 C C . PRO A 1 191 ? -22.448 -11.677 52.060 1.00 57.28 191 PRO A C 1
ATOM 1415 O O . PRO A 1 191 ? -22.474 -12.768 51.496 1.00 57.28 191 PRO A O 1
ATOM 1418 N N . LEU A 1 192 ? -21.515 -11.381 52.979 1.00 69.62 192 LEU A N 1
ATOM 1419 C CA . LEU A 1 192 ? -20.445 -12.318 53.336 1.00 69.62 192 LEU A CA 1
ATOM 1420 C C . LEU A 1 192 ? -20.975 -13.554 54.061 1.00 69.62 192 LEU A C 1
ATOM 1422 O O . LEU A 1 192 ? -21.638 -13.479 55.100 1.00 69.62 192 LEU A O 1
ATOM 1426 N N . VAL A 1 193 ? -20.557 -14.711 53.566 1.00 76.56 193 VAL A N 1
ATOM 1427 C CA . VAL A 1 193 ? -20.644 -15.981 54.271 1.00 76.56 193 VAL A CA 1
ATOM 1428 C C . VAL A 1 193 ? -19.410 -16.108 55.154 1.00 76.56 193 VAL A C 1
ATOM 1430 O O . VAL A 1 193 ? -18.295 -16.301 54.680 1.00 76.56 193 VAL A O 1
ATOM 1433 N N . PHE A 1 194 ? -19.595 -16.024 56.468 1.00 82.75 194 PHE A N 1
ATOM 1434 C CA . PHE A 1 194 ? -18.489 -16.157 57.416 1.00 82.75 194 PHE A CA 1
ATOM 1435 C C . PHE A 1 194 ? -18.059 -17.632 57.565 1.00 82.75 194 PHE A C 1
ATOM 1437 O O . PHE A 1 194 ? -18.849 -18.427 58.087 1.00 82.75 194 PHE A O 1
ATOM 1444 N N . PRO A 1 195 ? -16.837 -18.019 57.136 1.00 79.81 195 PRO A N 1
ATOM 1445 C CA . PRO A 1 195 ? -16.339 -19.385 57.268 1.00 79.81 195 PRO A CA 1
ATOM 1446 C C . PRO A 1 195 ? -16.021 -19.743 58.732 1.00 79.81 195 PRO A C 1
ATOM 1448 O O . PRO A 1 195 ? -16.212 -18.965 59.662 1.00 79.81 195 PRO A O 1
ATOM 1451 N N . ASN A 1 196 ? -15.544 -20.964 58.982 1.00 83.50 196 ASN A N 1
ATOM 1452 C CA . ASN A 1 196 ? -15.285 -21.424 60.347 1.00 83.50 196 ASN A CA 1
ATOM 1453 C C . ASN A 1 196 ? -14.180 -20.594 61.050 1.00 83.50 196 ASN A C 1
ATOM 1455 O O . ASN A 1 196 ? -13.018 -20.607 60.638 1.00 83.50 196 ASN A O 1
ATOM 1459 N N . MET A 1 197 ? -14.539 -19.929 62.156 1.00 87.44 197 MET A N 1
ATOM 1460 C CA . MET A 1 197 ? -13.663 -19.055 62.954 1.00 87.44 197 MET A CA 1
ATOM 1461 C C . MET A 1 197 ? -12.800 -19.786 63.999 1.00 87.44 197 MET A C 1
ATOM 1463 O O . MET A 1 197 ? -12.073 -19.129 64.737 1.00 87.44 197 MET A O 1
ATOM 1467 N N . THR A 1 198 ? -12.829 -21.124 64.082 1.00 85.81 198 THR A N 1
ATOM 1468 C CA . THR A 1 198 ? -12.153 -21.903 65.150 1.00 85.81 198 THR A CA 1
ATOM 1469 C C . THR A 1 198 ? -10.679 -21.522 65.331 1.00 85.81 198 THR A C 1
ATOM 1471 O O . THR A 1 198 ? -10.202 -21.424 66.458 1.00 85.81 198 THR A O 1
ATOM 1474 N N . ARG A 1 199 ? -9.954 -21.263 64.232 1.00 85.38 199 ARG A N 1
ATOM 1475 C CA . ARG A 1 199 ? -8.541 -20.850 64.277 1.00 85.38 199 ARG A CA 1
ATOM 1476 C C . ARG A 1 199 ? -8.361 -19.445 64.862 1.00 85.38 199 ARG A C 1
ATOM 1478 O O . ARG A 1 199 ? -7.485 -19.264 65.694 1.00 85.38 199 ARG A O 1
ATOM 1485 N N . VAL A 1 200 ? -9.200 -18.484 64.470 1.00 87.19 200 VAL A N 1
ATOM 1486 C CA . VAL A 1 200 ? -9.166 -17.108 65.001 1.00 87.19 200 VAL A CA 1
ATOM 1487 C C . VAL A 1 200 ? -9.512 -17.116 66.487 1.00 87.19 200 VAL A C 1
ATOM 1489 O O . VAL A 1 200 ? -8.794 -16.541 67.291 1.00 87.19 200 VAL A O 1
ATOM 1492 N N . VAL A 1 201 ? -10.557 -17.848 66.878 1.00 87.94 201 VAL A N 1
ATOM 1493 C CA . VAL A 1 201 ? -10.961 -17.975 68.285 1.00 87.94 201 VAL A CA 1
ATOM 1494 C C . VAL A 1 201 ? -9.862 -18.640 69.118 1.00 87.94 201 VAL A C 1
ATOM 1496 O O . VAL A 1 201 ? -9.560 -18.167 70.205 1.00 87.94 201 VAL A O 1
ATOM 1499 N N . LYS A 1 202 ? -9.207 -19.692 68.611 1.00 85.31 202 LYS A N 1
ATOM 1500 C CA . LYS A 1 202 ? -8.116 -20.371 69.327 1.00 85.31 202 LYS A CA 1
ATOM 1501 C C . LYS A 1 202 ? -6.914 -19.457 69.591 1.00 85.31 202 LYS A C 1
ATOM 1503 O O . LYS A 1 202 ? -6.345 -19.522 70.675 1.00 85.31 202 LYS A O 1
ATOM 1508 N N . GLU A 1 203 ? -6.520 -18.652 68.607 1.00 85.31 203 GLU A N 1
ATOM 1509 C CA . GLU A 1 203 ? -5.327 -17.799 68.701 1.00 85.31 203 GLU A CA 1
ATOM 1510 C C . GLU A 1 203 ? -5.618 -16.428 69.351 1.00 85.31 203 GLU A C 1
ATOM 1512 O O . GLU A 1 203 ? -4.697 -15.804 69.875 1.00 85.31 203 GLU A O 1
ATOM 1517 N N . CYS A 1 204 ? -6.878 -15.963 69.355 1.00 85.00 204 CYS A N 1
ATOM 1518 C CA . CYS A 1 204 ? -7.264 -14.616 69.805 1.00 85.00 204 CYS A CA 1
ATOM 1519 C C . CYS A 1 204 ? -8.209 -14.551 71.027 1.00 85.00 204 CYS A C 1
ATOM 1521 O O . CYS A 1 204 ? -8.470 -13.450 71.515 1.00 85.00 204 CYS A O 1
ATOM 1523 N N . ALA A 1 205 ? -8.761 -15.664 71.531 1.00 81.56 205 ALA A N 1
ATOM 1524 C CA . ALA A 1 205 ? -9.639 -15.642 72.712 1.00 81.56 205 ALA A CA 1
ATOM 1525 C C . ALA A 1 205 ? -8.845 -15.571 74.031 1.00 81.56 205 ALA A C 1
ATOM 1527 O O . ALA A 1 205 ? -7.863 -16.288 74.174 1.00 81.56 205 ALA A O 1
ATOM 1528 N N . ASN A 1 206 ? -9.327 -14.778 75.005 1.00 67.25 206 ASN A N 1
ATOM 1529 C CA . ASN A 1 206 ? -8.803 -14.585 76.378 1.00 67.25 206 ASN A CA 1
ATOM 1530 C C . ASN A 1 206 ? -7.280 -14.351 76.529 1.00 67.25 206 ASN A C 1
ATOM 1532 O O . ASN A 1 206 ? -6.483 -15.237 76.265 1.00 67.25 206 ASN A O 1
ATOM 1536 N N . VAL A 1 207 ? -6.890 -13.195 77.095 1.00 60.53 207 VAL A N 1
ATOM 1537 C CA . VAL A 1 207 ? -5.496 -12.735 77.337 1.00 60.53 207 VAL A CA 1
ATOM 1538 C C . VAL A 1 207 ? -4.541 -13.185 76.230 1.00 60.53 207 VAL A C 1
ATOM 1540 O O . VAL A 1 207 ? -3.887 -14.223 76.329 1.00 60.53 207 VAL A O 1
ATOM 1543 N N . ILE A 1 208 ? -4.469 -12.375 75.175 1.00 65.19 208 ILE A N 1
ATOM 1544 C CA . ILE A 1 208 ? -3.645 -12.618 73.989 1.00 65.19 208 ILE A CA 1
ATOM 1545 C C . ILE A 1 208 ? -2.210 -12.947 74.426 1.00 65.19 208 ILE A C 1
ATOM 1547 O O . ILE A 1 208 ? -1.473 -12.081 74.887 1.00 65.19 208 ILE A O 1
ATOM 1551 N N . ARG A 1 209 ? -1.822 -14.225 74.319 1.00 61.88 209 ARG A N 1
ATOM 1552 C CA . ARG A 1 209 ? -0.475 -14.694 74.694 1.00 61.88 209 ARG A CA 1
ATOM 1553 C C . ARG A 1 209 ? 0.566 -14.380 73.621 1.00 61.88 209 ARG A C 1
ATOM 1555 O O . ARG A 1 209 ? 1.748 -14.303 73.935 1.00 61.88 209 ARG A O 1
ATOM 1562 N N . ASN A 1 210 ? 0.131 -14.254 72.366 1.00 79.12 210 ASN A N 1
ATOM 1563 C CA . ASN A 1 210 ? 0.980 -13.991 71.209 1.00 79.12 210 ASN A CA 1
ATOM 1564 C C . ASN A 1 210 ? 0.196 -13.180 70.161 1.00 79.12 210 ASN A C 1
ATOM 1566 O O . ASN A 1 210 ? -0.570 -13.738 69.375 1.00 79.12 210 ASN A O 1
ATOM 1570 N N . GLU A 1 211 ? 0.385 -11.859 70.165 1.00 82.50 211 GLU A N 1
ATOM 1571 C CA . GLU A 1 211 ? -0.310 -10.924 69.265 1.00 82.50 211 GLU A CA 1
ATOM 1572 C C . GLU A 1 211 ? -0.062 -11.254 67.787 1.00 82.50 211 GLU A C 1
ATOM 1574 O O . GLU A 1 211 ? -0.986 -11.216 66.977 1.00 82.50 211 GLU A O 1
ATOM 1579 N N . THR A 1 212 ? 1.155 -11.680 67.442 1.00 85.31 212 THR A N 1
ATOM 1580 C CA . THR A 1 212 ? 1.529 -12.032 66.068 1.00 85.31 212 THR A CA 1
ATOM 1581 C C . THR A 1 212 ? 0.772 -13.262 65.564 1.00 85.31 212 THR A C 1
ATOM 1583 O O . THR A 1 212 ? 0.323 -13.287 64.420 1.00 85.31 212 THR A O 1
ATOM 1586 N N . ALA A 1 213 ? 0.589 -14.283 66.408 1.00 86.12 213 ALA A N 1
ATOM 1587 C CA . ALA A 1 213 ? -0.175 -15.477 66.038 1.00 86.12 213 ALA A CA 1
ATOM 1588 C C . ALA A 1 213 ? -1.665 -15.161 65.822 1.00 86.12 213 ALA A C 1
ATOM 1590 O O . ALA A 1 213 ? -2.267 -15.661 64.868 1.00 86.12 213 ALA A O 1
ATOM 1591 N N . CYS A 1 214 ? -2.229 -14.284 66.660 1.00 88.94 214 CYS A N 1
ATOM 1592 C CA . CYS A 1 214 ? -3.602 -13.810 66.529 1.00 88.94 214 CYS A CA 1
ATOM 1593 C C . CYS A 1 214 ? -3.813 -13.003 65.236 1.00 88.94 214 CYS A C 1
ATOM 1595 O O . CYS A 1 214 ? -4.720 -13.324 64.466 1.00 88.94 214 CYS A O 1
ATOM 1597 N N . CYS A 1 215 ? -2.950 -12.026 64.935 1.00 90.44 215 CYS A N 1
ATOM 1598 C CA . CYS A 1 215 ? -3.092 -11.228 63.714 1.00 90.44 215 CYS A CA 1
ATOM 1599 C C . CYS A 1 215 ? -2.869 -12.046 62.441 1.00 90.44 215 CYS A C 1
ATOM 1601 O O . CYS A 1 215 ? -3.678 -11.951 61.530 1.00 90.44 215 CYS A O 1
ATOM 1603 N N . ASN A 1 216 ? -1.909 -12.978 62.418 1.00 89.00 216 ASN A N 1
ATOM 1604 C CA . ASN A 1 216 ? -1.746 -13.888 61.278 1.00 89.00 216 ASN A CA 1
ATOM 1605 C C . ASN A 1 216 ? -2.984 -14.778 61.043 1.00 89.00 216 ASN A C 1
ATOM 1607 O O . ASN A 1 216 ? -3.329 -15.098 59.902 1.00 89.00 216 ASN A O 1
ATOM 1611 N N . ALA A 1 217 ? -3.652 -15.221 62.115 1.00 89.12 217 ALA A N 1
ATOM 1612 C CA . ALA A 1 217 ? -4.890 -15.988 62.006 1.00 89.12 217 ALA A CA 1
ATOM 1613 C C . ALA A 1 217 ? -6.055 -15.122 61.503 1.00 89.12 217 ALA A C 1
ATOM 1615 O O . ALA A 1 217 ? -6.873 -15.616 60.722 1.00 89.12 217 ALA A O 1
ATOM 1616 N N . MET A 1 218 ? -6.114 -13.860 61.937 1.00 90.19 218 MET A N 1
ATOM 1617 C CA . MET A 1 218 ? -7.117 -12.887 61.517 1.00 90.19 218 MET A CA 1
ATOM 1618 C C . MET A 1 218 ? -6.932 -12.482 60.051 1.00 90.19 218 MET A C 1
ATOM 1620 O O . MET A 1 218 ? -7.885 -12.599 59.289 1.00 90.19 218 MET A O 1
ATOM 1624 N N . ASP A 1 219 ? -5.718 -12.133 59.627 1.00 86.69 219 ASP A N 1
ATOM 1625 C CA . ASP A 1 219 ? -5.394 -11.783 58.239 1.00 86.69 219 ASP A CA 1
ATOM 1626 C C . ASP A 1 219 ? -5.739 -12.939 57.295 1.00 86.69 219 ASP A C 1
ATOM 1628 O O . ASP A 1 219 ? -6.466 -12.763 56.326 1.00 86.69 219 ASP A O 1
ATOM 1632 N N . SER A 1 220 ? -5.355 -14.174 57.640 1.00 86.56 220 SER A N 1
ATOM 1633 C CA . SER A 1 220 ? -5.714 -15.370 56.859 1.00 86.56 220 SER A CA 1
ATOM 1634 C C . SER A 1 220 ? -7.225 -15.659 56.818 1.00 86.56 220 SER A C 1
ATOM 1636 O O . SER A 1 220 ? -7.715 -16.348 55.917 1.00 86.56 220 SER A O 1
ATOM 1638 N N . TYR A 1 221 ? -7.987 -15.212 57.817 1.00 88.50 221 TYR A N 1
ATOM 1639 C CA . TYR A 1 221 ? -9.444 -15.337 57.824 1.00 88.50 221 TYR A CA 1
ATOM 1640 C C . TYR A 1 221 ? -10.095 -14.251 56.963 1.00 88.50 221 TYR A C 1
ATOM 1642 O O . TYR A 1 221 ? -10.984 -14.552 56.172 1.00 88.50 221 TYR A O 1
ATOM 1650 N N . VAL A 1 222 ? -9.605 -13.020 57.074 1.00 84.88 222 VAL A N 1
ATOM 1651 C CA . VAL A 1 222 ? -10.029 -11.858 56.295 1.00 84.88 222 VAL A CA 1
ATOM 1652 C C . VAL A 1 222 ? -9.721 -12.042 54.811 1.00 84.88 222 VAL A C 1
ATOM 1654 O O . VAL A 1 222 ? -10.628 -11.865 54.009 1.00 84.88 222 VAL A O 1
ATOM 1657 N N . SER A 1 223 ? -8.540 -12.548 54.440 1.00 79.75 223 SER A N 1
ATOM 1658 C CA . SER A 1 223 ? -8.206 -12.890 53.048 1.00 79.75 223 SER A CA 1
ATOM 1659 C C . SER A 1 223 ? -9.178 -13.896 52.416 1.00 79.75 223 SER A C 1
ATOM 1661 O O . SER A 1 223 ? -9.415 -13.843 51.219 1.00 79.75 223 SER A O 1
ATOM 1663 N N . ARG A 1 224 ? -9.815 -14.771 53.210 1.00 79.06 224 ARG A N 1
ATOM 1664 C CA . ARG A 1 224 ? -10.865 -15.694 52.728 1.00 79.06 224 ARG A CA 1
ATOM 1665 C C . ARG A 1 224 ? -12.257 -15.068 52.652 1.00 79.06 224 ARG A C 1
ATOM 1667 O O . ARG A 1 224 ? -13.121 -15.570 51.940 1.00 79.06 224 ARG A O 1
ATOM 1674 N N . LEU A 1 225 ? -12.518 -14.009 53.414 1.00 76.44 225 LEU A N 1
ATOM 1675 C CA . LEU A 1 225 ? -13.728 -13.196 53.235 1.00 76.44 225 LEU A CA 1
ATOM 1676 C C . LEU A 1 225 ? -13.628 -12.355 51.967 1.00 76.44 225 LEU A C 1
ATOM 1678 O O . LEU A 1 225 ? -14.597 -12.197 51.240 1.00 76.44 225 LEU A O 1
ATOM 1682 N N . GLN A 1 226 ? -12.423 -11.877 51.716 1.00 69.94 226 GLN A N 1
ATOM 1683 C CA . GLN A 1 226 ? -11.976 -11.165 50.537 1.00 69.94 226 GLN A CA 1
ATOM 1684 C C . GLN A 1 226 ? -12.125 -11.980 49.233 1.00 69.94 226 GLN A C 1
ATOM 1686 O O . GLN A 1 226 ? -12.305 -11.403 48.174 1.00 69.94 226 GLN A O 1
ATOM 1691 N N . GLU A 1 227 ? -12.171 -13.312 49.284 1.00 65.69 227 GLU A N 1
ATOM 1692 C CA . GLU A 1 227 ? -12.495 -14.157 48.117 1.00 65.69 227 GLU A CA 1
ATOM 1693 C C . GLU A 1 227 ? -13.998 -14.144 47.734 1.00 65.69 227 GLU A C 1
ATOM 1695 O O . GLU A 1 227 ? -14.405 -14.815 46.785 1.00 65.69 227 GLU A O 1
ATOM 1700 N N . GLN A 1 228 ? -14.852 -13.426 48.474 1.00 60.31 228 GLN A N 1
ATOM 1701 C CA . GLN A 1 228 ? -16.307 -13.385 48.274 1.00 60.31 228 GLN A CA 1
ATOM 1702 C C . GLN A 1 228 ? -16.741 -12.078 47.577 1.00 60.31 228 GLN A C 1
ATOM 1704 O O . GLN A 1 228 ? -16.039 -11.076 47.633 1.00 60.31 228 GLN A O 1
ATOM 1709 N N . SER A 1 229 ? -17.893 -12.110 46.891 1.00 49.91 229 SER A N 1
ATOM 1710 C CA . SER A 1 229 ? -18.438 -11.072 45.982 1.00 49.91 229 SER A CA 1
ATOM 1711 C C . SER A 1 229 ? -18.315 -9.606 46.441 1.00 49.91 229 SER A C 1
ATOM 1713 O O . SER A 1 229 ? -18.313 -9.342 47.638 1.00 49.91 229 SER A O 1
ATOM 1715 N N . PHE A 1 230 ? -18.375 -8.652 45.495 1.00 52.97 230 PHE A N 1
ATOM 1716 C CA . PHE A 1 230 ? -18.311 -7.198 45.740 1.00 52.97 230 PHE A CA 1
ATOM 1717 C C . PHE A 1 230 ? -19.266 -6.690 46.832 1.00 52.97 230 PHE A C 1
ATOM 1719 O O . PHE A 1 230 ? -20.434 -7.080 46.903 1.00 52.97 230 PHE A O 1
ATOM 1726 N N . ILE A 1 231 ? -18.771 -5.746 47.639 1.00 54.00 231 ILE A N 1
ATOM 1727 C CA . ILE A 1 231 ? -19.458 -5.194 48.809 1.00 54.00 231 ILE A CA 1
ATOM 1728 C C . ILE A 1 231 ? -19.403 -3.666 48.753 1.00 54.00 231 ILE A C 1
ATOM 1730 O O . ILE A 1 231 ? -18.325 -3.086 48.647 1.00 54.00 231 ILE A O 1
ATOM 1734 N N . THR A 1 232 ? -20.557 -2.994 48.829 1.00 54.16 232 THR A N 1
ATOM 1735 C CA . THR A 1 232 ? -20.610 -1.523 48.935 1.00 54.16 232 THR A CA 1
ATOM 1736 C C . THR A 1 232 ? -20.085 -1.056 50.296 1.00 54.16 232 THR A C 1
ATOM 1738 O O . THR A 1 232 ? -20.148 -1.803 51.268 1.00 54.16 232 THR A O 1
ATOM 1741 N N . ASN A 1 233 ? -19.661 0.205 50.435 1.00 50.09 233 ASN A N 1
ATOM 1742 C CA . ASN A 1 233 ? -19.194 0.751 51.725 1.00 50.09 233 ASN A CA 1
ATOM 1743 C C . ASN A 1 233 ? -20.189 0.518 52.884 1.00 50.09 233 ASN A C 1
ATOM 1745 O O . ASN A 1 233 ? -19.786 0.268 54.020 1.00 50.09 233 ASN A O 1
ATOM 1749 N N . LEU A 1 234 ? -21.496 0.552 52.599 1.00 52.75 234 LEU A N 1
ATOM 1750 C CA . LEU A 1 234 ? -22.542 0.297 53.591 1.00 52.75 234 LEU A CA 1
ATOM 1751 C C . LEU A 1 234 ? -22.688 -1.198 53.921 1.00 52.75 234 LEU A C 1
ATOM 1753 O O . LEU A 1 234 ? -22.874 -1.560 55.082 1.00 52.75 234 LEU A O 1
ATOM 1757 N N . GLN A 1 235 ? -22.549 -2.084 52.934 1.00 62.66 235 GLN A N 1
ATOM 1758 C CA . GLN A 1 235 ? -22.504 -3.525 53.181 1.00 62.66 235 GLN A CA 1
ATOM 1759 C C . GLN A 1 235 ? -21.212 -3.932 53.914 1.00 62.66 235 GLN A C 1
ATOM 1761 O O . GLN A 1 235 ? -21.275 -4.789 54.791 1.00 62.66 235 GLN A O 1
ATOM 1766 N N . ALA A 1 236 ? -20.076 -3.283 53.638 1.00 64.69 236 ALA A N 1
ATOM 1767 C CA . ALA A 1 236 ? -18.789 -3.537 54.288 1.00 64.69 236 ALA A CA 1
ATOM 1768 C C . ALA A 1 236 ? -18.857 -3.151 55.766 1.00 64.69 236 ALA A C 1
ATOM 1770 O O . ALA A 1 236 ? -18.426 -3.912 56.630 1.00 64.69 236 ALA A O 1
ATOM 1771 N N . LEU A 1 237 ? -19.515 -2.028 56.071 1.00 63.19 237 LEU A N 1
ATOM 1772 C CA . LEU A 1 237 ? -19.825 -1.616 57.437 1.00 63.19 237 LEU A CA 1
ATOM 1773 C C . LEU A 1 237 ? -20.705 -2.648 58.165 1.00 63.19 237 LEU A C 1
ATOM 1775 O O . LEU A 1 237 ? -20.401 -3.036 59.294 1.00 63.19 237 LEU A O 1
ATOM 1779 N N . ASN A 1 238 ? -21.765 -3.132 57.513 1.00 64.12 238 ASN A N 1
ATOM 1780 C CA . ASN A 1 238 ? -22.652 -4.153 58.079 1.00 64.12 238 ASN A CA 1
ATOM 1781 C C . ASN A 1 238 ? -21.936 -5.502 58.274 1.00 64.12 238 ASN A C 1
ATOM 1783 O O . ASN A 1 238 ? -22.171 -6.195 59.265 1.00 64.12 238 ASN A O 1
ATOM 1787 N N . CYS A 1 239 ? -21.043 -5.872 57.357 1.00 72.81 239 CYS A N 1
ATOM 1788 C CA . CYS A 1 239 ? -20.253 -7.093 57.434 1.00 72.81 239 CYS A CA 1
ATOM 1789 C C . CYS A 1 239 ? -19.178 -7.047 58.517 1.00 72.81 239 CYS A C 1
ATOM 1791 O O . CYS A 1 239 ? -19.045 -8.009 59.276 1.00 72.81 239 CYS A O 1
ATOM 1793 N N . ALA A 1 240 ? -18.473 -5.924 58.642 1.00 77.12 240 ALA A N 1
ATOM 1794 C CA . ALA A 1 240 ? -17.535 -5.683 59.729 1.00 77.12 240 ALA A CA 1
ATOM 1795 C C . ALA A 1 240 ? -18.240 -5.756 61.091 1.00 77.12 240 ALA A C 1
ATOM 1797 O O . ALA A 1 240 ? -17.785 -6.459 61.993 1.00 77.12 240 ALA A O 1
ATOM 1798 N N . ALA A 1 241 ? -19.407 -5.118 61.223 1.00 74.75 241 ALA A N 1
ATOM 1799 C CA . ALA A 1 241 ? -20.203 -5.192 62.445 1.00 74.75 241 ALA A CA 1
ATOM 1800 C C . ALA A 1 241 ? -20.657 -6.632 62.759 1.00 74.75 241 ALA A C 1
ATOM 1802 O O . ALA A 1 241 ? -20.530 -7.087 63.896 1.00 74.75 241 ALA A O 1
ATOM 1803 N N . SER A 1 242 ? -21.133 -7.378 61.754 1.00 79.94 242 SER A N 1
ATOM 1804 C CA . SER A 1 242 ? -21.596 -8.762 61.927 1.00 79.94 242 SER A CA 1
ATOM 1805 C C . SER A 1 242 ? -20.470 -9.724 62.325 1.00 79.94 242 SER A C 1
ATOM 1807 O O . SER A 1 242 ? -20.658 -10.574 63.203 1.00 79.94 242 SER A O 1
ATOM 1809 N N . LEU A 1 243 ? -19.281 -9.583 61.728 1.00 85.56 243 LEU A N 1
ATOM 1810 C CA . LEU A 1 243 ? -18.114 -10.375 62.114 1.00 85.56 243 LEU A CA 1
ATOM 1811 C C . LEU A 1 243 ? -17.644 -10.021 63.529 1.00 85.56 243 LEU A C 1
ATOM 1813 O O . LEU A 1 243 ? -17.379 -10.927 64.318 1.00 85.56 243 LEU A O 1
ATOM 1817 N N . GLY A 1 244 ? -17.587 -8.732 63.872 1.00 84.12 244 GLY A N 1
ATOM 1818 C CA . GLY A 1 244 ? -17.228 -8.278 65.215 1.00 84.12 244 GLY A CA 1
ATOM 1819 C C . GLY A 1 244 ? -18.168 -8.843 66.283 1.00 84.12 244 GLY A C 1
ATOM 1820 O O . GLY A 1 244 ? -17.714 -9.318 67.321 1.00 84.12 244 GLY A O 1
ATOM 1821 N N . GLU A 1 245 ? -19.475 -8.891 66.009 1.00 81.81 245 GLU A N 1
ATOM 1822 C CA . GLU A 1 245 ? -20.466 -9.473 66.922 1.00 81.81 245 GLU A CA 1
ATOM 1823 C C . GLU A 1 245 ? -20.257 -10.986 67.108 1.00 81.81 245 GLU A C 1
ATOM 1825 O O . GLU A 1 245 ? -20.333 -11.507 68.224 1.00 81.81 245 GLU A O 1
ATOM 1830 N N . LYS A 1 246 ? -19.950 -11.707 66.024 1.00 85.31 246 LYS A N 1
ATOM 1831 C CA . LYS A 1 246 ? -19.636 -13.143 66.065 1.00 85.31 246 LYS A CA 1
ATOM 1832 C C . LYS A 1 246 ? -18.359 -13.436 66.859 1.00 85.31 246 LYS A C 1
ATOM 1834 O O . LYS A 1 246 ? -18.337 -14.404 67.618 1.00 85.31 246 LYS A O 1
ATOM 1839 N N . LEU A 1 247 ? -17.329 -12.604 66.716 1.00 86.62 247 LEU A N 1
ATOM 1840 C CA . LEU A 1 247 ? -16.069 -12.724 67.456 1.00 86.62 247 LEU A CA 1
ATOM 1841 C C . LEU A 1 247 ? -16.246 -12.394 68.946 1.00 86.62 247 LEU A C 1
ATOM 1843 O O . LEU A 1 247 ? -15.748 -13.134 69.795 1.00 86.62 247 LEU A O 1
ATOM 1847 N N . LEU A 1 248 ? -17.035 -11.366 69.277 1.00 83.75 248 LEU A N 1
ATOM 1848 C CA . LEU A 1 248 ? -17.420 -11.055 70.659 1.00 83.75 248 LEU A CA 1
ATOM 1849 C C . LEU A 1 248 ? -18.166 -12.217 71.323 1.00 83.75 248 LEU A C 1
ATOM 1851 O O . LEU A 1 248 ? -17.827 -12.602 72.441 1.00 83.75 248 LEU A O 1
ATOM 1855 N N .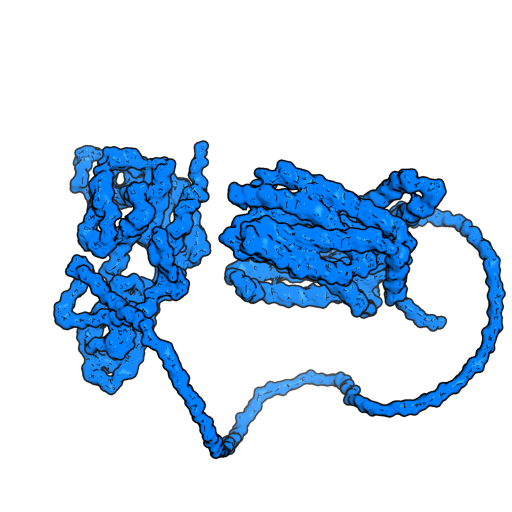 LYS A 1 249 ? -19.137 -12.827 70.626 1.00 83.81 249 LYS A N 1
ATOM 1856 C CA . LYS A 1 249 ? -19.854 -14.024 71.112 1.00 83.81 249 LYS A CA 1
ATOM 1857 C C . LYS A 1 249 ? -18.930 -15.226 71.329 1.00 83.81 249 LYS A C 1
ATOM 1859 O O . LYS A 1 249 ? -19.270 -16.119 72.099 1.00 83.81 249 LYS A O 1
ATOM 1864 N N . ALA A 1 250 ? -17.771 -15.245 70.677 1.00 83.69 250 ALA A N 1
ATOM 1865 C CA . ALA A 1 250 ? -16.742 -16.265 70.833 1.00 83.69 250 ALA A CA 1
ATOM 1866 C C . ALA A 1 250 ? -15.631 -15.880 71.839 1.00 83.69 250 ALA A C 1
ATOM 1868 O O . ALA A 1 250 ? -14.580 -16.518 71.845 1.00 83.69 250 ALA A O 1
ATOM 1869 N N . ASN A 1 251 ? -15.853 -14.874 72.699 1.00 84.94 251 ASN A N 1
ATOM 1870 C CA . ASN A 1 251 ? -14.902 -14.374 73.708 1.00 84.94 251 ASN A CA 1
ATOM 1871 C C . ASN A 1 251 ? -13.588 -13.791 73.144 1.00 84.94 251 ASN A C 1
ATOM 1873 O O . ASN A 1 251 ? -12.541 -13.851 73.796 1.00 84.94 251 ASN A O 1
ATOM 1877 N N . VAL A 1 252 ? -13.625 -13.199 71.949 1.00 84.56 252 VAL A N 1
ATOM 1878 C CA . VAL A 1 252 ? -12.498 -12.447 71.374 1.00 84.56 252 VAL A CA 1
ATOM 1879 C C . VAL A 1 252 ? -12.705 -10.949 71.636 1.00 84.56 252 VAL A C 1
ATOM 1881 O O . VAL A 1 252 ? -13.775 -10.406 71.360 1.00 84.56 252 VAL A O 1
ATOM 1884 N N . SER A 1 253 ? -11.697 -10.277 72.201 1.00 82.56 253 SER A N 1
ATOM 1885 C CA . SER A 1 253 ? -11.680 -8.819 72.412 1.00 82.56 253 SER A CA 1
ATOM 1886 C C . SER A 1 253 ? -11.450 -8.063 71.092 1.00 82.56 253 SER A C 1
ATOM 1888 O O . SER A 1 253 ? -11.299 -8.688 70.049 1.00 82.56 253 SER A O 1
ATOM 1890 N N . ASN A 1 254 ? -11.458 -6.721 71.100 1.00 83.38 254 ASN A N 1
ATOM 1891 C CA . ASN A 1 254 ? -11.352 -5.901 69.881 1.00 83.38 254 ASN A CA 1
ATOM 1892 C C . ASN A 1 254 ? -10.034 -6.114 69.114 1.00 83.38 254 ASN A C 1
ATOM 1894 O O . ASN A 1 254 ? -9.062 -5.378 69.288 1.00 83.38 254 ASN A O 1
ATOM 1898 N N . VAL A 1 255 ? -10.041 -7.118 68.238 1.00 85.19 255 VAL A N 1
ATOM 1899 C CA . VAL A 1 255 ? -8.907 -7.522 67.406 1.00 85.19 255 VAL A CA 1
ATOM 1900 C C . VAL A 1 255 ? -8.757 -6.629 66.172 1.00 85.19 255 VAL A C 1
ATOM 1902 O O . VAL A 1 255 ? -7.666 -6.559 65.616 1.00 85.19 255 VAL A O 1
ATOM 1905 N N . TYR A 1 256 ? -9.798 -5.884 65.769 1.00 86.44 256 TYR A N 1
ATOM 1906 C CA . TYR A 1 256 ? -9.717 -4.984 64.607 1.00 86.44 256 TYR A CA 1
ATOM 1907 C C . TYR A 1 256 ? -8.698 -3.872 64.830 1.00 86.44 256 TYR A C 1
ATOM 1909 O O . TYR A 1 256 ? -7.858 -3.632 63.968 1.00 86.44 256 TYR A O 1
ATOM 1917 N N . ASN A 1 257 ? -8.700 -3.257 66.015 1.00 80.81 257 ASN A N 1
ATOM 1918 C CA . ASN A 1 257 ? -7.703 -2.242 66.357 1.00 80.81 257 ASN A CA 1
ATOM 1919 C C . ASN A 1 257 ? -6.298 -2.836 66.525 1.00 80.81 257 ASN A C 1
ATOM 1921 O O . ASN A 1 257 ? -5.322 -2.207 66.122 1.00 80.81 257 ASN A O 1
ATOM 1925 N N . LEU A 1 258 ? -6.194 -4.035 67.109 1.00 83.69 258 LEU A N 1
ATOM 1926 C CA . LEU A 1 258 ? -4.909 -4.697 67.346 1.00 83.69 258 LEU A CA 1
ATOM 1927 C C . LEU A 1 258 ? -4.213 -5.076 66.032 1.00 83.69 258 LEU A C 1
ATOM 1929 O O . LEU A 1 258 ? -3.032 -4.791 65.857 1.00 83.69 258 LEU A O 1
ATOM 1933 N N . CYS A 1 259 ? -4.956 -5.675 65.101 1.00 86.56 259 CYS A N 1
ATOM 1934 C CA . CYS A 1 259 ? -4.428 -6.189 63.836 1.00 86.56 259 CYS A CA 1
ATOM 1935 C C . CYS A 1 259 ? -4.602 -5.220 62.659 1.00 86.56 259 CYS A C 1
ATOM 1937 O O . CYS A 1 259 ? -4.295 -5.576 61.530 1.00 86.56 259 CYS A O 1
ATOM 1939 N N . ARG A 1 260 ? -5.060 -3.985 62.918 1.00 84.50 260 ARG A N 1
ATOM 1940 C CA . ARG A 1 260 ? -5.291 -2.933 61.909 1.00 84.50 260 ARG A CA 1
ATOM 1941 C C . ARG A 1 260 ? -6.238 -3.353 60.780 1.00 84.50 260 ARG A C 1
ATOM 1943 O O . ARG A 1 260 ? -6.003 -3.014 59.623 1.00 84.50 260 ARG A O 1
ATOM 1950 N N . ILE A 1 261 ? -7.323 -4.037 61.137 1.00 82.56 261 ILE A N 1
ATOM 1951 C CA . ILE A 1 261 ? -8.381 -4.400 60.193 1.00 82.56 261 ILE A CA 1
ATOM 1952 C C . ILE A 1 261 ? -9.220 -3.155 59.871 1.00 82.56 261 ILE A C 1
ATOM 1954 O O . ILE A 1 261 ? -9.803 -2.517 60.753 1.00 82.56 261 ILE A O 1
ATOM 1958 N N . ASN A 1 262 ? -9.285 -2.815 58.592 1.00 75.31 262 ASN A N 1
ATOM 1959 C CA . ASN A 1 262 ? -9.966 -1.655 58.033 1.00 75.31 262 ASN A CA 1
ATOM 1960 C C . ASN A 1 262 ? -11.211 -2.079 57.247 1.00 75.31 262 ASN A C 1
ATOM 1962 O O . ASN A 1 262 ? -11.391 -3.244 56.901 1.00 75.31 262 ASN A O 1
ATOM 1966 N N . LEU A 1 263 ? -12.081 -1.120 56.921 1.00 64.69 263 LEU A N 1
ATOM 1967 C CA . LEU A 1 263 ? -13.278 -1.399 56.117 1.00 64.69 263 LEU A CA 1
ATOM 1968 C C . LEU A 1 263 ? -12.952 -1.980 54.732 1.00 64.69 263 LEU A C 1
ATOM 1970 O O . LEU A 1 263 ? -13.698 -2.833 54.255 1.00 64.69 263 LEU A O 1
ATOM 1974 N N . LYS A 1 264 ? -11.820 -1.588 54.130 1.00 64.88 264 LYS A N 1
ATOM 1975 C CA . LYS A 1 264 ? -11.341 -2.140 52.850 1.00 64.88 264 LYS A CA 1
ATOM 1976 C C . LYS A 1 264 ? -11.081 -3.647 52.892 1.00 64.88 264 LYS A C 1
ATOM 1978 O O . LYS A 1 264 ? -11.140 -4.319 51.870 1.00 64.88 264 LYS A O 1
ATOM 1983 N N . ASP A 1 265 ? -10.831 -4.196 54.076 1.00 72.12 265 ASP A N 1
ATOM 1984 C CA . ASP A 1 265 ? -10.546 -5.617 54.239 1.00 72.12 265 ASP A CA 1
ATOM 1985 C C . ASP A 1 265 ? -11.820 -6.482 54.149 1.00 72.12 265 ASP A C 1
ATOM 1987 O O . ASP A 1 265 ? -11.752 -7.704 54.064 1.00 72.12 265 ASP A O 1
ATOM 1991 N N . PHE A 1 266 ? -12.996 -5.847 54.117 1.00 69.25 266 PHE A N 1
ATOM 1992 C CA . PHE A 1 266 ? -14.295 -6.477 53.865 1.00 69.25 266 PHE A CA 1
ATOM 1993 C C . PHE A 1 266 ? -14.798 -6.230 52.438 1.00 69.25 266 PHE A C 1
ATOM 1995 O O . PHE A 1 266 ? -15.965 -6.476 52.152 1.00 69.25 266 PHE A O 1
ATOM 2002 N N . SER A 1 267 ? -13.944 -5.725 51.550 1.00 58.56 267 SER A N 1
ATOM 2003 C CA . SER A 1 267 ? -14.262 -5.479 50.146 1.00 58.56 267 SER A CA 1
ATOM 2004 C C . SER A 1 267 ? -13.204 -6.121 49.260 1.00 58.56 267 SER A C 1
ATOM 2006 O O . SER A 1 267 ? -12.013 -5.928 49.500 1.00 58.56 267 SER A O 1
ATOM 2008 N N . LEU A 1 268 ? -13.613 -6.850 48.221 1.00 49.91 268 LEU A N 1
ATOM 2009 C CA . LEU A 1 268 ? -12.693 -7.231 47.154 1.00 49.91 268 LEU A CA 1
ATOM 2010 C C . LEU A 1 268 ? -13.375 -7.250 45.787 1.00 49.91 268 LEU A C 1
ATOM 2012 O O . LEU A 1 268 ? -14.569 -7.537 45.666 1.00 49.91 268 LEU A O 1
ATOM 2016 N N . GLN A 1 269 ? -12.591 -6.861 44.780 1.00 50.75 269 GLN A N 1
ATOM 2017 C CA . GLN A 1 269 ? -12.994 -6.717 43.391 1.00 50.75 269 GLN A CA 1
ATOM 2018 C C . GLN A 1 269 ? -12.710 -8.004 42.618 1.00 50.75 269 GLN A C 1
ATOM 2020 O O . GLN A 1 269 ? -11.581 -8.174 42.176 1.00 50.75 269 GLN A O 1
ATOM 2025 N N . GLU A 1 270 ? -13.691 -8.890 42.410 1.00 37.28 270 GLU A N 1
ATOM 2026 C CA . GLU A 1 270 ? -13.502 -9.877 41.329 1.00 37.28 270 GLU A CA 1
ATOM 2027 C C . GLU A 1 270 ? -14.754 -10.513 40.706 1.00 37.28 270 GLU A C 1
ATOM 2029 O O . GLU A 1 270 ? -14.683 -10.885 39.542 1.00 37.28 270 GLU A O 1
ATOM 2034 N N . TYR A 1 271 ? -15.933 -10.579 41.343 1.00 35.69 271 TYR A N 1
ATOM 2035 C CA . TYR A 1 271 ? -17.106 -11.188 40.675 1.00 35.69 271 TYR A CA 1
ATOM 2036 C C . TYR A 1 271 ? -18.447 -10.511 40.986 1.00 35.69 271 TYR A C 1
ATOM 2038 O O . TYR A 1 271 ? -18.906 -10.528 42.129 1.00 35.69 271 TYR A O 1
ATOM 2046 N N . GLY A 1 272 ? -19.095 -9.954 39.947 1.00 41.53 272 GLY A N 1
ATOM 2047 C CA . GLY A 1 272 ? -20.500 -9.509 39.986 1.00 41.53 272 GLY A CA 1
ATOM 2048 C C . GLY A 1 272 ? -20.843 -8.163 39.331 1.00 41.53 272 GLY A C 1
ATOM 2049 O O . GLY A 1 272 ? -22.023 -7.829 39.265 1.00 41.53 272 GLY A O 1
ATOM 2050 N N . CYS A 1 273 ? -19.863 -7.397 38.849 1.00 40.66 273 CYS A N 1
ATOM 2051 C CA . CYS A 1 273 ? -20.105 -6.093 38.225 1.00 40.66 273 CYS A CA 1
ATOM 2052 C C . CYS A 1 273 ? -20.326 -6.201 36.712 1.00 40.66 273 CYS A C 1
ATOM 2054 O O . CYS A 1 273 ? -19.772 -7.081 36.051 1.00 40.66 273 CYS A O 1
ATOM 2056 N N . LEU A 1 274 ? -21.100 -5.257 36.171 1.00 47.72 274 LEU A N 1
ATOM 2057 C CA . LEU A 1 274 ? -21.193 -5.040 34.730 1.00 47.72 274 LEU A CA 1
ATOM 2058 C C . LEU A 1 274 ? -19.877 -4.532 34.136 1.00 47.72 274 LEU A C 1
ATOM 2060 O O . LEU A 1 274 ? -19.702 -4.703 32.951 1.00 47.72 274 LEU A O 1
ATOM 2064 N N . LEU A 1 275 ? -18.946 -3.971 34.914 1.00 42.94 275 LEU A N 1
ATOM 2065 C CA . LEU A 1 275 ? -17.606 -3.560 34.468 1.00 42.94 275 LEU A CA 1
ATOM 2066 C C . LEU A 1 275 ? -16.555 -3.920 35.548 1.00 42.94 275 LEU A C 1
ATOM 2068 O O . LEU A 1 275 ? -16.852 -3.760 36.738 1.00 42.94 275 LEU A O 1
ATOM 2072 N N . PRO A 1 276 ? -15.346 -4.406 35.200 1.00 36.56 276 PRO A N 1
ATOM 2073 C CA . PRO A 1 276 ? -14.239 -4.571 36.152 1.00 36.56 276 PRO A CA 1
ATOM 2074 C C . PRO A 1 276 ? -13.627 -3.203 36.526 1.00 36.56 276 PRO A C 1
ATOM 2076 O O . PRO A 1 276 ? -13.546 -2.322 35.680 1.00 36.56 276 PRO A O 1
ATOM 2079 N N . SER A 1 277 ? -13.189 -2.997 37.777 1.00 33.47 277 SER A N 1
ATOM 2080 C CA . SER A 1 277 ? -12.592 -1.719 38.240 1.00 33.47 277 SER A CA 1
ATOM 2081 C C . SER A 1 277 ? -11.114 -1.869 38.629 1.00 33.47 277 SER A C 1
ATOM 2083 O O . SER A 1 277 ? -10.759 -2.855 39.271 1.00 33.47 277 SER A O 1
ATOM 2085 N N . LEU A 1 278 ? -10.265 -0.887 38.282 1.00 31.95 278 LEU A N 1
ATOM 2086 C CA . LEU A 1 278 ? -8.871 -0.757 38.741 1.00 31.95 278 LEU A CA 1
ATOM 2087 C C . LEU A 1 278 ? -8.713 0.420 39.731 1.00 31.95 278 LEU A C 1
ATOM 2089 O O . LEU A 1 278 ? -9.573 1.295 39.753 1.00 31.95 278 LEU A O 1
ATOM 2093 N N . PRO A 1 279 ? -7.633 0.478 40.549 1.00 30.55 279 PRO A N 1
ATOM 2094 C CA . PRO A 1 279 ? -7.390 1.519 41.560 1.00 30.55 279 PRO A CA 1
ATOM 2095 C C . PRO A 1 279 ? -6.817 2.876 41.058 1.00 30.55 279 PRO A C 1
ATOM 2097 O O . PRO A 1 279 ? -6.400 3.680 41.893 1.00 30.55 279 PRO A O 1
ATOM 2100 N N . LEU A 1 280 ? -6.847 3.192 39.749 1.00 29.73 280 LEU A N 1
ATOM 2101 C CA . LEU A 1 280 ? -6.437 4.501 39.186 1.00 29.73 280 LEU A CA 1
ATOM 2102 C C . LEU A 1 280 ? -7.527 5.311 38.405 1.00 29.73 280 LEU A C 1
ATOM 2104 O O . LEU A 1 280 ? -7.214 6.312 37.761 1.00 29.73 280 LEU A O 1
ATOM 2108 N N . ASP A 1 281 ? -8.805 4.953 38.583 1.00 34.19 281 ASP A N 1
ATOM 2109 C CA . ASP A 1 281 ? -10.064 5.391 37.930 1.00 34.19 281 ASP A CA 1
ATOM 2110 C C . ASP A 1 281 ? -10.759 6.789 38.184 1.00 34.19 281 ASP A C 1
ATOM 2112 O O . ASP A 1 281 ? -11.698 7.140 37.478 1.00 34.19 281 ASP A O 1
ATOM 2116 N N . ALA A 1 282 ? -10.478 7.547 39.269 1.00 35.12 282 ALA A N 1
ATOM 2117 C CA . ALA A 1 282 ? -11.308 8.616 39.887 1.00 35.12 282 ALA A CA 1
ATOM 2118 C C . ALA A 1 282 ? -10.699 9.968 39.635 1.00 35.12 282 ALA A C 1
ATOM 2120 O O . ALA A 1 282 ? -9.585 10.254 40.080 1.00 35.12 282 ALA A O 1
ATOM 2121 N N . THR A 1 283 ? -11.492 10.858 39.065 1.00 32.34 283 THR A N 1
ATOM 2122 C CA . THR A 1 283 ? -11.156 12.274 38.990 1.00 32.34 283 THR A CA 1
ATOM 2123 C C . THR A 1 283 ? -12.379 13.123 39.302 1.00 32.34 283 THR A C 1
ATOM 2125 O O . THR A 1 283 ? -13.520 12.697 39.157 1.00 32.34 283 THR A O 1
ATOM 2128 N N . TYR A 1 284 ? -12.149 14.337 39.796 1.00 35.22 284 TYR A N 1
ATOM 2129 C CA . TYR A 1 284 ? -13.212 15.288 40.104 1.00 35.22 284 TYR A CA 1
ATOM 2130 C C . TYR A 1 284 ? -13.438 16.229 38.921 1.00 35.22 284 TYR A C 1
ATOM 2132 O O . TYR A 1 284 ? -12.527 16.974 38.555 1.00 35.22 284 TYR A O 1
ATOM 2140 N N . ASP A 1 285 ? -14.654 16.255 38.382 1.00 33.81 285 ASP A N 1
ATOM 2141 C CA . ASP A 1 285 ? -15.087 17.251 37.405 1.00 33.81 285 ASP A CA 1
ATOM 2142 C C . ASP A 1 285 ? -16.088 18.233 38.044 1.00 33.81 285 ASP A C 1
ATOM 2144 O O . ASP A 1 285 ? -16.964 17.870 38.826 1.00 33.81 285 ASP A O 1
ATOM 2148 N N . LYS A 1 286 ? -15.958 19.523 37.722 1.00 29.30 286 LYS A N 1
ATOM 2149 C CA . LYS A 1 286 ? -16.769 20.600 38.314 1.00 29.30 286 LYS A CA 1
ATOM 2150 C C . LYS A 1 286 ? -18.208 20.630 37.797 1.00 29.30 286 LYS A C 1
ATOM 2152 O O . LYS A 1 286 ? -19.041 21.291 38.413 1.00 29.30 286 LYS A O 1
ATOM 2157 N N . THR A 1 287 ? -18.504 19.932 36.704 1.00 33.66 287 THR A N 1
ATOM 2158 C CA . THR A 1 287 ? -19.864 19.784 36.169 1.00 33.66 287 THR A CA 1
ATOM 2159 C C . THR A 1 287 ? -20.572 18.505 36.629 1.00 33.66 287 THR A C 1
ATOM 2161 O O . THR A 1 287 ? -21.801 18.500 36.674 1.00 33.66 287 THR A O 1
ATOM 2164 N N . SER A 1 288 ? -19.837 17.463 37.037 1.00 34.88 288 SER A N 1
ATOM 2165 C CA . SER A 1 288 ? -20.383 16.137 37.390 1.00 34.88 288 SER A CA 1
ATOM 2166 C C . SER A 1 288 ? -20.057 15.627 38.809 1.00 34.88 288 SER A C 1
ATOM 2168 O O . SER A 1 288 ? -20.714 14.705 39.287 1.00 34.88 288 SER A O 1
ATOM 2170 N N . GLY A 1 289 ? -19.124 16.249 39.539 1.00 39.81 289 GLY A N 1
ATOM 2171 C CA . GLY A 1 289 ? -18.641 15.773 40.841 1.00 39.81 289 GLY A CA 1
ATOM 2172 C C . GLY A 1 289 ? -17.497 14.749 40.733 1.00 39.81 289 GLY A C 1
ATOM 2173 O O . GLY A 1 289 ? -16.755 14.732 39.757 1.00 39.81 289 GLY A O 1
ATOM 2174 N N . ILE A 1 290 ? -17.306 13.933 41.782 1.00 34.53 290 ILE A N 1
ATOM 2175 C CA . ILE A 1 290 ? -16.290 12.859 41.842 1.00 34.53 290 ILE A CA 1
ATOM 2176 C C . ILE A 1 290 ? -16.724 11.700 40.921 1.00 34.53 290 ILE A C 1
ATOM 2178 O O . ILE A 1 290 ? -17.726 11.047 41.208 1.00 34.53 290 ILE A O 1
ATOM 2182 N N . SER A 1 291 ? -15.953 11.441 39.861 1.00 32.34 291 SER A N 1
ATOM 2183 C CA . SER A 1 291 ? -15.862 10.155 39.147 1.00 32.34 291 SER A CA 1
ATOM 2184 C C . SER A 1 291 ? -15.008 9.185 39.976 1.00 32.34 291 SER A C 1
ATOM 2186 O O . SER A 1 291 ? -14.099 9.661 40.650 1.00 32.34 291 SER A O 1
ATOM 2188 N N . PHE A 1 292 ? -15.277 7.870 39.975 1.00 35.44 292 PHE A N 1
ATOM 2189 C CA . PHE A 1 292 ? -14.535 6.865 40.760 1.00 35.44 292 PHE A CA 1
ATOM 2190 C C . PHE A 1 292 ? -13.621 5.969 39.911 1.00 35.44 292 PHE A C 1
ATOM 2192 O O . PHE A 1 292 ? -14.073 5.195 39.081 1.00 35.44 292 PHE A O 1
ATOM 2199 N N . ILE A 1 293 ? -12.356 5.964 40.318 1.00 32.78 293 ILE A N 1
ATOM 2200 C CA . ILE A 1 293 ? -11.573 4.865 40.839 1.00 32.78 293 ILE A CA 1
ATOM 2201 C C . ILE A 1 293 ? -12.311 4.524 42.114 1.00 32.78 293 ILE A C 1
ATOM 2203 O O . ILE A 1 293 ? -12.508 5.420 42.930 1.00 32.78 293 ILE A O 1
ATOM 2207 N N . CYS A 1 294 ? -12.567 3.258 42.382 1.00 34.56 294 CYS A N 1
ATOM 2208 C CA . CYS A 1 294 ? -12.640 2.785 43.755 1.00 34.56 294 CYS A CA 1
ATOM 2209 C C . CYS A 1 294 ? -11.392 3.203 44.571 1.00 34.56 294 CYS A C 1
ATOM 2211 O O . CYS A 1 294 ? -10.387 2.495 44.581 1.00 34.56 294 CYS A O 1
ATOM 2213 N N . ASP A 1 295 ? -11.451 4.331 45.283 1.00 29.34 295 ASP A N 1
ATOM 2214 C CA . ASP A 1 295 ? -10.504 4.626 46.354 1.00 29.34 295 ASP A CA 1
ATOM 2215 C C . ASP A 1 295 ? -10.939 3.876 47.622 1.00 29.34 295 ASP A C 1
ATOM 2217 O O . ASP A 1 295 ? -11.808 4.310 48.377 1.00 29.34 295 ASP A O 1
ATOM 2221 N N . LEU A 1 296 ? -10.354 2.693 47.808 1.00 42.66 296 LEU A N 1
ATOM 2222 C CA . LEU A 1 296 ? -10.328 1.946 49.067 1.00 42.66 296 LEU A CA 1
ATOM 2223 C C . LEU A 1 296 ? -8.942 2.058 49.740 1.00 42.66 296 LEU A C 1
ATOM 2225 O O . LEU A 1 296 ? -8.555 1.174 50.506 1.00 42.66 296 LEU A O 1
ATOM 2229 N N . ASN A 1 297 ? -8.167 3.124 49.486 1.00 39.06 297 ASN A N 1
ATOM 2230 C CA . ASN A 1 297 ? -6.942 3.403 50.253 1.00 39.06 297 ASN A CA 1
ATOM 2231 C C . ASN A 1 297 ? -7.213 4.056 51.611 1.00 39.06 297 ASN A C 1
ATOM 2233 O O . ASN A 1 297 ? -6.285 4.251 52.403 1.00 39.06 297 ASN A O 1
ATOM 2237 N N . ASP A 1 298 ? -8.473 4.327 51.929 1.00 41.81 298 ASP A N 1
ATOM 2238 C CA . ASP A 1 298 ? -8.870 4.823 53.231 1.00 41.81 298 ASP A CA 1
ATOM 2239 C C . ASP A 1 298 ? -8.606 3.755 54.306 1.00 41.81 298 ASP A C 1
ATOM 2241 O O . ASP A 1 298 ? -9.326 2.766 54.451 1.00 41.81 298 ASP A O 1
ATOM 2245 N N . ASN A 1 299 ? -7.559 3.970 55.110 1.00 51.69 299 ASN A N 1
ATOM 2246 C CA . ASN A 1 299 ? -7.275 3.222 56.343 1.00 51.69 299 ASN A CA 1
ATOM 2247 C C . ASN A 1 299 ? -8.302 3.569 57.445 1.00 51.69 299 ASN A C 1
ATOM 2249 O O . ASN A 1 299 ? -7.944 3.933 58.567 1.00 51.69 299 ASN A O 1
ATOM 2253 N N . VAL A 1 300 ? -9.593 3.533 57.105 1.00 52.53 300 VAL A N 1
ATOM 2254 C CA . VAL A 1 300 ? -10.698 3.730 58.039 1.00 52.53 300 VAL A CA 1
ATOM 2255 C C . VAL A 1 300 ? -10.884 2.430 58.804 1.00 52.53 300 VAL A C 1
ATOM 2257 O O . VAL A 1 300 ? -11.250 1.397 58.233 1.00 52.53 300 VAL A O 1
ATOM 2260 N N . ALA A 1 301 ? -10.629 2.500 60.108 1.00 60.09 301 ALA A N 1
ATOM 2261 C CA . ALA A 1 301 ? -10.754 1.369 61.012 1.00 60.09 301 ALA A CA 1
ATOM 2262 C C . ALA A 1 301 ? -12.159 0.754 60.931 1.00 60.09 301 ALA A C 1
ATOM 2264 O O . ALA A 1 301 ? -13.170 1.465 60.987 1.00 60.09 301 ALA A O 1
ATOM 2265 N N . ALA A 1 302 ? -12.220 -0.573 60.819 1.00 66.44 302 ALA A N 1
ATOM 2266 C CA . ALA A 1 302 ? -13.484 -1.291 60.846 1.00 66.44 302 ALA A CA 1
ATOM 2267 C C . ALA A 1 302 ? -14.169 -1.099 62.217 1.00 66.44 302 ALA A C 1
ATOM 2269 O O . ALA A 1 302 ? -13.510 -1.206 63.258 1.00 66.44 302 ALA A O 1
ATOM 2270 N N . PRO A 1 303 ? -15.483 -0.812 62.265 1.00 64.81 303 PRO A N 1
ATOM 2271 C CA . PRO A 1 303 ? -16.171 -0.581 63.528 1.00 64.81 303 PRO A CA 1
ATOM 2272 C C . PRO A 1 303 ? -16.265 -1.879 64.341 1.00 64.81 303 PRO A C 1
ATOM 2274 O O . PRO A 1 303 ? -16.755 -2.895 63.851 1.00 64.81 303 PRO A O 1
ATOM 2277 N N . TRP A 1 304 ? -15.836 -1.835 65.605 1.00 77.12 304 TRP A N 1
ATOM 2278 C CA . TRP A 1 304 ? -16.018 -2.935 66.556 1.00 77.12 304 TRP A CA 1
ATOM 2279 C C . TRP A 1 304 ? -17.286 -2.711 67.401 1.00 77.12 304 TRP A C 1
ATOM 2281 O O . TRP A 1 304 ? -17.430 -1.629 67.980 1.00 77.12 304 TRP A O 1
ATOM 2291 N N . PRO A 1 305 ? -18.205 -3.690 67.509 1.00 70.19 305 PRO A N 1
ATOM 2292 C CA . PRO A 1 305 ? -19.428 -3.526 68.293 1.00 70.19 305 PRO A CA 1
ATOM 2293 C C . PRO A 1 305 ? -19.140 -3.383 69.797 1.00 70.19 305 PRO A C 1
ATOM 2295 O O . PRO A 1 305 ? -18.253 -4.037 70.344 1.00 70.19 305 PRO A O 1
ATOM 2298 N N . SER A 1 306 ? -19.903 -2.543 70.499 1.00 59.53 306 SER A N 1
ATOM 2299 C CA . SER A 1 306 ? -19.899 -2.486 71.966 1.00 59.53 306 SER A CA 1
ATOM 2300 C C . SER A 1 306 ? -20.981 -3.411 72.535 1.00 59.53 306 SER A C 1
ATOM 2302 O O . SER A 1 306 ? -22.032 -3.590 71.925 1.00 59.53 306 SER A O 1
ATOM 2304 N N . LEU A 1 307 ? -20.757 -3.968 73.733 1.00 52.84 307 LEU A N 1
ATOM 2305 C CA . LEU A 1 307 ? -21.657 -4.902 74.447 1.00 52.84 307 LEU A CA 1
ATOM 2306 C C . LEU A 1 307 ? -23.085 -4.367 74.731 1.00 52.84 307 LEU A C 1
ATOM 2308 O O . LEU A 1 307 ? -23.878 -5.055 75.364 1.00 52.84 307 LEU A O 1
ATOM 2312 N N . SER A 1 308 ? -23.424 -3.159 74.271 1.00 48.69 308 SER A N 1
ATOM 2313 C CA . SER A 1 308 ? -24.704 -2.481 74.490 1.00 48.69 308 SER A CA 1
ATOM 2314 C C . SER A 1 308 ? -25.429 -2.028 73.212 1.00 48.69 308 SER A C 1
ATOM 2316 O O . SER A 1 308 ? -26.375 -1.248 73.313 1.00 48.69 308 SER A O 1
ATOM 2318 N N . SER A 1 309 ? -25.041 -2.479 72.011 1.00 41.94 309 SER A N 1
ATOM 2319 C CA . SER A 1 309 ? -25.779 -2.137 70.784 1.00 41.94 309 SER A CA 1
ATOM 2320 C C . SER A 1 309 ? -26.690 -3.273 70.315 1.00 41.94 309 SER A C 1
ATOM 2322 O O . SER A 1 309 ? -26.202 -4.331 69.920 1.00 41.94 309 SER A O 1
ATOM 2324 N N . GLU A 1 310 ? -28.004 -3.024 70.293 1.00 42.59 310 GLU A N 1
ATOM 2325 C CA . GLU A 1 310 ? -28.949 -3.766 69.446 1.00 42.59 310 GLU A CA 1
ATOM 2326 C C . GLU A 1 310 ? -28.459 -3.790 67.990 1.00 42.59 310 GLU A C 1
ATOM 2328 O O . GLU A 1 310 ? -27.750 -2.875 67.552 1.00 42.59 310 GLU A O 1
ATOM 2333 N N . SER A 1 311 ? -28.861 -4.824 67.238 1.00 40.97 311 SER A N 1
ATOM 2334 C CA . SER A 1 311 ? -28.601 -4.936 65.798 1.00 40.97 311 SER A CA 1
ATOM 2335 C C . SER A 1 311 ? -28.864 -3.588 65.119 1.00 40.97 311 SER A C 1
ATOM 2337 O O . SER A 1 311 ? -29.950 -3.030 65.322 1.00 40.97 311 SER A O 1
ATOM 2339 N N . PRO A 1 312 ? -27.922 -3.032 64.341 1.00 42.03 312 PRO A N 1
ATOM 2340 C CA . PRO A 1 312 ? -28.105 -1.715 63.760 1.00 42.03 312 PRO A CA 1
ATOM 2341 C C . PRO A 1 312 ? -29.258 -1.771 62.753 1.00 42.03 312 PRO A C 1
ATOM 2343 O O . PRO A 1 312 ? -29.082 -2.197 61.617 1.00 42.03 312 PRO A O 1
ATOM 2346 N N . SER A 1 313 ? -30.451 -1.318 63.148 1.00 45.28 313 SER A N 1
ATOM 2347 C CA . SER A 1 313 ? -31.411 -0.850 62.152 1.00 45.28 313 SER A CA 1
ATOM 2348 C C . SER A 1 313 ? -30.818 0.428 61.556 1.00 45.28 313 SER A C 1
ATOM 2350 O O . SER A 1 313 ? -30.582 1.415 62.258 1.00 45.28 313 SER A O 1
ATOM 2352 N N . SER A 1 314 ? -30.493 0.384 60.264 1.00 49.38 314 SER A N 1
ATOM 2353 C CA . SER A 1 314 ? -29.767 1.442 59.546 1.00 49.38 314 SER A CA 1
ATOM 2354 C C . SER A 1 314 ? -30.493 2.793 59.525 1.00 49.38 314 SER A C 1
ATOM 2356 O O . SER A 1 314 ? -29.904 3.799 59.152 1.00 49.38 314 SER A O 1
ATOM 2358 N N . CYS A 1 315 ? -31.762 2.829 59.930 1.00 47.19 315 CYS A N 1
ATOM 2359 C CA . CYS A 1 315 ? -32.666 3.951 59.707 1.00 47.19 315 CYS A CA 1
ATOM 2360 C C . CYS A 1 315 ? -32.780 4.954 60.865 1.00 47.19 315 CYS A C 1
ATOM 2362 O O . CYS A 1 315 ? -33.559 5.893 60.767 1.00 47.19 315 CYS A O 1
ATOM 2364 N N . LYS A 1 316 ? -32.040 4.789 61.974 1.00 41.16 316 LYS A N 1
ATOM 2365 C CA . LYS A 1 316 ? -32.157 5.689 63.146 1.00 41.16 316 LYS A CA 1
ATOM 2366 C C . LYS A 1 316 ? -30.889 6.441 63.555 1.00 41.16 316 LYS A C 1
ATOM 2368 O O . LYS A 1 316 ? -30.900 7.116 64.583 1.00 41.16 316 LYS A O 1
ATOM 2373 N N . LYS A 1 317 ? -29.803 6.385 62.779 1.00 41.91 317 LYS A N 1
ATOM 2374 C CA . LYS A 1 317 ? -28.600 7.191 63.049 1.00 41.91 317 LYS A CA 1
ATOM 2375 C C . LYS A 1 317 ? -28.237 8.043 61.840 1.00 41.91 317 LYS A C 1
ATOM 2377 O O . LYS A 1 317 ? -27.848 7.525 60.801 1.00 41.91 317 LYS A O 1
ATOM 2382 N N . THR A 1 318 ? -28.273 9.360 62.017 1.00 38.56 318 THR A N 1
ATOM 2383 C CA . THR A 1 318 ? -27.499 10.304 61.207 1.00 38.56 318 THR A CA 1
ATOM 2384 C C . THR A 1 318 ? -26.018 10.048 61.478 1.00 38.56 318 THR A C 1
ATOM 2386 O O . THR A 1 318 ? -25.408 10.625 62.378 1.00 38.56 318 THR A O 1
ATOM 2389 N N . THR A 1 319 ? -25.435 9.102 60.748 1.00 35.78 319 THR A N 1
ATOM 2390 C CA . THR A 1 319 ? -24.022 8.753 60.895 1.00 35.78 319 THR A CA 1
ATOM 2391 C C . THR A 1 319 ? -23.181 9.873 60.290 1.00 35.78 319 THR A C 1
ATOM 2393 O O . THR A 1 319 ? -23.002 9.948 59.078 1.00 35.78 319 THR A O 1
ATOM 2396 N N . LYS A 1 320 ? -22.661 10.776 61.129 1.00 35.06 320 LYS A N 1
ATOM 2397 C CA . LYS A 1 320 ? -21.544 11.639 60.732 1.00 35.06 320 LYS A CA 1
ATOM 2398 C C . LYS A 1 320 ? -20.311 10.751 60.607 1.00 35.06 320 LYS A C 1
ATOM 2400 O O . LYS A 1 320 ? -19.734 10.353 61.616 1.00 35.06 320 LYS A O 1
ATOM 2405 N N . ILE A 1 321 ? -19.950 10.410 59.374 1.00 35.97 321 ILE A N 1
ATOM 2406 C CA . ILE A 1 321 ? -18.662 9.787 59.057 1.00 35.97 321 ILE A CA 1
ATOM 2407 C C . ILE A 1 321 ? -17.564 10.704 59.641 1.00 35.97 321 ILE A C 1
ATOM 2409 O O . ILE A 1 321 ? -17.658 11.924 59.461 1.00 35.97 321 ILE A O 1
ATOM 2413 N N . PRO A 1 322 ? -16.576 10.184 60.395 1.00 31.95 322 PRO A N 1
ATOM 2414 C CA . PRO A 1 322 ? -15.510 11.008 60.956 1.00 31.95 322 PRO A CA 1
ATOM 2415 C C . PRO A 1 322 ? -14.779 11.772 59.848 1.00 31.95 322 PRO A C 1
ATOM 2417 O O . PRO A 1 322 ? -14.417 11.194 58.827 1.00 31.95 322 PRO A O 1
ATOM 2420 N N . ALA A 1 323 ? -14.563 13.072 60.043 1.00 30.55 323 ALA A N 1
ATOM 2421 C CA . ALA A 1 323 ? -13.785 13.878 59.110 1.00 30.55 323 ALA A CA 1
ATOM 2422 C C . ALA A 1 323 ? -12.289 13.517 59.190 1.00 30.55 323 ALA A C 1
ATOM 2424 O O . ALA A 1 323 ? -11.746 13.325 60.279 1.00 30.55 323 ALA A O 1
ATOM 2425 N N . VAL A 1 324 ? -11.639 13.466 58.026 1.00 30.88 324 VAL A N 1
ATOM 2426 C CA . VAL A 1 324 ? -10.202 13.209 57.830 1.00 30.88 324 VAL A CA 1
ATOM 2427 C C . VAL A 1 324 ? -9.341 14.193 58.651 1.00 30.88 324 VAL A C 1
ATOM 2429 O O . VAL A 1 324 ? -9.669 15.385 58.696 1.00 30.88 324 VAL A O 1
ATOM 2432 N N . PRO A 1 325 ? -8.211 13.777 59.258 1.00 25.33 325 PRO A N 1
ATOM 2433 C CA . PRO A 1 325 ? -7.212 14.723 59.745 1.00 25.33 325 PRO A CA 1
ATOM 2434 C C . PRO A 1 325 ? -6.614 15.507 58.568 1.00 25.33 325 PRO A C 1
ATOM 2436 O O . PRO A 1 325 ? -6.125 14.920 57.605 1.00 25.33 325 PRO A O 1
ATOM 2439 N N . LYS A 1 326 ? -6.634 16.844 58.643 1.00 26.56 326 LYS A N 1
ATOM 2440 C CA . LYS A 1 326 ? -5.937 17.727 57.692 1.00 26.56 326 LYS A CA 1
ATOM 2441 C C . LYS A 1 326 ? -4.467 17.313 57.568 1.00 26.56 326 LYS A C 1
ATOM 2443 O O . LYS A 1 326 ? -3.767 17.258 58.576 1.00 26.56 326 LYS A O 1
ATOM 2448 N N . ALA A 1 327 ? -3.994 17.107 56.340 1.00 26.44 327 ALA A N 1
ATOM 2449 C CA . ALA A 1 327 ? -2.572 16.996 56.047 1.00 26.44 327 ALA A CA 1
ATOM 2450 C C . ALA A 1 327 ? -1.850 18.276 56.500 1.00 26.44 327 ALA A C 1
ATOM 2452 O O . ALA A 1 327 ? -2.141 19.373 56.019 1.00 26.44 327 ALA A O 1
ATOM 2453 N N . THR A 1 328 ? -0.926 18.144 57.448 1.00 25.45 328 THR A N 1
ATOM 2454 C CA . THR A 1 328 ? -0.064 19.240 57.886 1.00 25.45 328 THR A CA 1
ATOM 2455 C C . THR A 1 328 ? 1.052 19.421 56.863 1.00 25.45 328 THR A C 1
ATOM 2457 O O . THR A 1 328 ? 2.021 18.669 56.826 1.00 25.45 328 THR A O 1
ATOM 2460 N N . SER A 1 329 ? 0.922 20.438 56.019 1.00 28.52 329 SER A N 1
ATOM 2461 C CA . SER A 1 329 ? 2.043 21.037 55.303 1.00 28.52 329 SER A CA 1
ATOM 2462 C C . SER A 1 329 ? 2.887 21.860 56.285 1.00 28.52 329 SER A C 1
ATOM 2464 O O . SER A 1 329 ? 2.419 22.915 56.709 1.00 28.52 329 SER A O 1
ATOM 2466 N N . ALA A 1 330 ? 4.083 21.384 56.655 1.00 23.95 330 ALA A N 1
ATOM 2467 C CA . ALA A 1 330 ? 5.266 22.188 57.019 1.00 23.95 330 ALA A CA 1
ATOM 2468 C C . ALA A 1 330 ? 6.387 21.298 57.595 1.00 23.95 330 ALA A C 1
ATOM 2470 O O . ALA A 1 330 ? 6.274 20.849 58.729 1.00 23.95 330 ALA A O 1
ATOM 2471 N N . GLN A 1 331 ? 7.475 21.087 56.847 1.00 24.14 331 GLN A N 1
ATOM 2472 C CA . GLN A 1 331 ? 8.818 21.582 57.198 1.00 24.14 331 GLN A CA 1
ATOM 2473 C C . GLN A 1 331 ? 9.865 21.085 56.195 1.00 24.14 331 GLN A C 1
ATOM 2475 O O . GLN A 1 331 ? 10.010 19.894 55.934 1.00 24.14 331 GLN A O 1
ATOM 2480 N N . SER A 1 332 ? 10.562 22.061 55.627 1.00 23.36 332 SER A N 1
ATOM 2481 C CA . SER A 1 332 ? 11.786 21.942 54.856 1.00 23.36 332 SER A CA 1
ATOM 2482 C C . SER A 1 332 ? 13.003 21.712 55.764 1.00 23.36 332 SER A C 1
ATOM 2484 O O . SER A 1 332 ? 12.992 22.072 56.939 1.00 23.36 332 SER A O 1
ATOM 2486 N N . ASP A 1 333 ? 14.058 21.207 55.121 1.00 21.44 333 ASP A N 1
ATOM 2487 C CA . ASP A 1 333 ? 15.484 21.357 55.434 1.00 21.44 333 ASP A CA 1
ATOM 2488 C C . ASP A 1 333 ? 16.240 20.303 56.272 1.00 21.44 333 ASP A C 1
ATOM 2490 O O . ASP A 1 333 ? 15.877 19.925 57.380 1.00 21.44 333 ASP A O 1
ATOM 2494 N N . LEU A 1 334 ? 17.413 19.985 55.693 1.00 22.94 334 LEU A N 1
ATOM 2495 C CA . LEU A 1 334 ? 18.692 19.538 56.271 1.00 22.94 334 LEU A CA 1
ATOM 2496 C C . LEU A 1 334 ? 18.946 18.033 56.521 1.00 22.94 334 LEU A C 1
ATOM 2498 O O . LEU A 1 334 ? 18.603 17.454 57.543 1.00 22.94 334 LEU A O 1
ATOM 2502 N N . THR A 1 335 ? 19.676 17.455 55.550 1.00 23.33 335 THR A N 1
ATOM 2503 C CA . THR A 1 335 ? 20.982 16.751 55.660 1.00 23.33 335 THR A CA 1
ATOM 2504 C C . THR A 1 335 ? 21.398 16.112 56.987 1.00 23.33 335 THR A C 1
ATOM 2506 O O . THR A 1 335 ? 21.455 16.815 57.983 1.00 23.33 335 THR A O 1
ATOM 2509 N N . TYR A 1 336 ? 21.950 14.887 56.924 1.00 22.72 336 TYR A N 1
ATOM 2510 C CA . TYR A 1 336 ? 23.201 14.475 57.606 1.00 22.72 336 TYR A CA 1
ATOM 2511 C C . TYR A 1 336 ? 23.749 13.138 57.023 1.00 22.72 336 TYR A C 1
ATOM 2513 O O . TYR A 1 336 ? 23.034 12.486 56.261 1.00 22.72 336 TYR A O 1
ATOM 2521 N N . PRO A 1 337 ? 25.031 12.767 57.263 1.00 27.84 337 PRO A N 1
ATOM 2522 C CA . PRO A 1 337 ? 25.942 12.216 56.262 1.00 27.84 337 PRO A CA 1
ATOM 2523 C C . PRO A 1 337 ? 26.574 10.857 56.659 1.00 27.84 337 PRO A C 1
ATOM 2525 O O . PRO A 1 337 ? 26.276 10.252 57.683 1.00 27.84 337 PRO A O 1
ATOM 2528 N N . ILE A 1 338 ? 27.480 10.429 55.781 1.00 23.45 338 ILE A N 1
ATOM 2529 C CA . ILE A 1 338 ? 28.510 9.374 55.805 1.00 23.45 338 ILE A CA 1
ATOM 2530 C C . ILE A 1 338 ? 29.084 8.978 57.186 1.00 23.45 338 ILE A C 1
ATOM 2532 O O . ILE A 1 338 ? 29.504 9.843 57.947 1.00 23.45 338 ILE A O 1
ATOM 2536 N N . CYS A 1 339 ? 29.305 7.664 57.378 1.00 21.77 339 CYS A N 1
ATOM 2537 C CA . CYS A 1 339 ? 30.511 7.096 58.010 1.00 21.77 339 CYS A CA 1
ATOM 2538 C C . CYS A 1 339 ? 30.906 5.753 57.344 1.00 21.77 339 CYS A C 1
ATOM 2540 O O . CYS A 1 339 ? 30.067 4.889 57.101 1.00 21.77 339 CYS A O 1
ATOM 2542 N N . HIS A 1 340 ? 32.198 5.615 57.030 1.00 21.70 340 HIS A N 1
ATOM 2543 C CA . HIS A 1 340 ? 32.878 4.540 56.285 1.00 21.70 340 HIS A CA 1
ATOM 2544 C C . HIS A 1 340 ? 33.524 3.495 57.243 1.00 21.70 340 HIS A C 1
ATOM 2546 O O . HIS A 1 340 ? 34.146 3.933 58.201 1.00 21.70 340 HIS A O 1
ATOM 2552 N N . VAL A 1 341 ? 33.414 2.179 56.916 1.00 23.41 341 VAL A N 1
ATOM 2553 C CA . VAL A 1 341 ? 34.462 1.096 56.753 1.00 23.41 341 VAL A CA 1
ATOM 2554 C C . VAL A 1 341 ? 35.462 0.816 57.929 1.00 23.41 341 VAL A C 1
ATOM 2556 O O . VAL A 1 341 ? 35.802 1.792 58.583 1.00 23.41 341 VAL A O 1
ATOM 2559 N N . PRO A 1 342 ? 36.037 -0.411 58.213 1.00 33.31 342 PRO A N 1
ATOM 2560 C CA . PRO A 1 342 ? 36.377 -1.550 57.309 1.00 33.31 342 PRO A CA 1
ATOM 2561 C C . PRO A 1 342 ? 36.278 -3.045 57.775 1.00 33.31 342 PRO A C 1
ATOM 2563 O O . PRO A 1 342 ? 36.337 -3.380 58.949 1.00 33.31 342 PRO A O 1
ATOM 2566 N N . HIS A 1 343 ? 36.263 -3.914 56.743 1.00 26.06 343 HIS A N 1
ATOM 2567 C CA . HIS A 1 343 ? 36.988 -5.180 56.427 1.00 26.06 343 HIS A CA 1
ATOM 2568 C C . HIS A 1 343 ? 37.276 -6.379 57.384 1.00 26.06 343 HIS A C 1
ATOM 2570 O O . HIS A 1 343 ? 37.990 -6.264 58.370 1.00 26.06 343 HIS A O 1
ATOM 2576 N N . ASN A 1 344 ? 36.922 -7.562 56.823 1.00 24.77 344 ASN A N 1
ATOM 2577 C CA . ASN A 1 344 ? 37.654 -8.846 56.616 1.00 24.77 344 ASN A CA 1
ATOM 2578 C C . ASN A 1 344 ? 38.138 -9.718 57.799 1.00 24.77 344 ASN A C 1
ATOM 2580 O O . ASN A 1 344 ? 38.971 -9.291 58.584 1.00 24.77 344 ASN A O 1
ATOM 2584 N N . HIS A 1 345 ? 37.835 -11.033 57.789 1.00 26.44 345 HIS A N 1
ATOM 2585 C CA . HIS A 1 345 ? 38.513 -12.085 56.991 1.00 26.44 345 HIS A CA 1
ATOM 2586 C C . HIS A 1 345 ? 37.972 -13.524 57.237 1.00 26.44 345 HIS A C 1
ATOM 2588 O O . HIS A 1 345 ? 37.726 -13.884 58.379 1.00 26.44 345 HIS A O 1
ATOM 2594 N N . HIS A 1 346 ? 37.940 -14.326 56.146 1.00 24.64 346 HIS A N 1
ATOM 2595 C CA . HIS A 1 346 ? 38.253 -15.782 56.003 1.00 24.64 346 HIS A CA 1
ATOM 2596 C C . HIS A 1 346 ? 37.452 -16.865 56.786 1.00 24.64 346 HIS A C 1
ATOM 2598 O O . HIS A 1 346 ? 37.030 -16.626 57.901 1.00 24.64 346 HIS A O 1
ATOM 2604 N N . LEU A 1 347 ? 37.214 -18.118 56.342 1.00 23.53 347 LEU A N 1
ATOM 2605 C CA . LEU A 1 347 ? 37.733 -19.029 55.290 1.00 23.53 347 LEU A CA 1
ATOM 2606 C C . LEU A 1 347 ? 36.760 -20.257 55.196 1.00 23.53 347 LEU A C 1
ATOM 2608 O O . LEU A 1 347 ? 36.287 -20.728 56.222 1.00 23.53 347 LEU A O 1
ATOM 2612 N N . SER A 1 348 ? 36.360 -20.699 53.990 1.00 21.55 348 SER A N 1
ATOM 2613 C CA . SER A 1 348 ? 36.616 -22.023 53.344 1.00 21.55 348 SER A CA 1
ATOM 2614 C C . SER A 1 348 ? 35.632 -23.211 53.506 1.00 21.55 348 SER A C 1
ATOM 2616 O O . SER A 1 348 ? 35.291 -23.630 54.604 1.00 21.55 348 SER A O 1
ATOM 2618 N N . LEU A 1 349 ? 35.309 -23.782 52.330 1.00 25.88 349 LEU A N 1
ATOM 2619 C CA . LEU A 1 349 ? 34.762 -25.108 51.939 1.00 25.88 349 LEU A CA 1
ATOM 2620 C C . LEU A 1 349 ? 35.487 -26.337 52.556 1.00 25.88 349 LEU A C 1
ATOM 2622 O O . LEU A 1 349 ? 36.617 -26.167 53.016 1.00 25.88 349 LEU A O 1
ATOM 2626 N N . PRO A 1 350 ? 34.901 -27.568 52.548 1.00 37.56 350 PRO A N 1
ATOM 2627 C CA . PRO A 1 350 ? 34.982 -28.542 51.414 1.00 37.56 350 PRO A CA 1
ATOM 2628 C C . PRO A 1 350 ? 33.682 -29.378 51.180 1.00 37.56 350 PRO A C 1
ATOM 2630 O O . PRO A 1 350 ? 32.890 -29.559 52.093 1.00 37.56 350 PRO A O 1
ATOM 2633 N N . ASN A 1 351 ? 33.263 -29.748 49.957 1.00 25.17 351 ASN A N 1
ATOM 2634 C CA . ASN A 1 351 ? 33.725 -30.784 48.998 1.00 25.17 351 ASN A CA 1
ATOM 2635 C C . ASN A 1 351 ? 33.428 -32.254 49.404 1.00 25.17 351 ASN A C 1
ATOM 2637 O O . ASN A 1 351 ? 34.048 -32.714 50.354 1.00 25.17 351 ASN A O 1
ATOM 2641 N N . THR A 1 352 ? 32.564 -32.997 48.668 1.00 25.80 352 THR A N 1
ATOM 2642 C CA . THR A 1 352 ? 32.858 -34.281 47.942 1.00 25.80 352 THR A CA 1
ATOM 2643 C C . THR A 1 352 ? 31.633 -35.125 47.457 1.00 25.80 352 THR A C 1
ATOM 2645 O O . THR A 1 352 ? 30.866 -35.644 48.253 1.00 25.80 352 THR A O 1
ATOM 2648 N N . THR A 1 353 ? 31.574 -35.317 46.121 1.00 25.92 353 THR A N 1
ATOM 2649 C CA . THR A 1 353 ? 31.340 -36.533 45.268 1.00 25.92 353 THR A CA 1
ATOM 2650 C C . THR A 1 353 ? 30.063 -37.416 45.223 1.00 25.92 353 THR A C 1
ATOM 2652 O O . THR A 1 353 ? 29.606 -37.915 46.240 1.00 25.92 353 THR A O 1
ATOM 2655 N N . TYR A 1 354 ? 29.696 -37.759 43.960 1.00 25.08 354 TYR A N 1
ATOM 2656 C CA . TYR A 1 354 ? 29.113 -38.996 43.342 1.00 25.08 354 TYR A CA 1
ATOM 2657 C C . TYR A 1 354 ? 27.765 -38.770 42.606 1.00 25.08 354 TYR A C 1
ATOM 2659 O O . TYR A 1 354 ? 26.876 -38.161 43.178 1.00 25.08 354 TYR A O 1
ATOM 2667 N N . LEU A 1 355 ? 27.431 -39.323 41.424 1.00 26.80 355 LEU A N 1
ATOM 2668 C CA . LEU A 1 355 ? 28.118 -39.724 40.178 1.00 26.80 355 LEU A CA 1
ATOM 2669 C C . LEU A 1 355 ? 27.010 -40.104 39.147 1.00 26.80 355 LEU A C 1
ATOM 2671 O O . LEU A 1 355 ? 26.090 -40.832 39.497 1.00 26.80 355 LEU A O 1
ATOM 2675 N N . ASN A 1 356 ? 27.168 -39.655 37.892 1.00 25.27 356 ASN A N 1
ATOM 2676 C CA . ASN A 1 356 ? 26.744 -40.220 36.585 1.00 25.27 356 ASN A CA 1
ATOM 2677 C C . ASN A 1 356 ? 25.293 -40.635 36.231 1.00 25.27 356 ASN A C 1
ATOM 2679 O O . ASN A 1 356 ? 24.728 -41.553 36.816 1.00 25.27 356 ASN A O 1
ATOM 2683 N N . LYS A 1 357 ? 24.837 -40.157 35.053 1.00 24.22 357 LYS A N 1
ATOM 2684 C CA . LYS A 1 357 ? 24.697 -40.873 33.742 1.00 24.22 357 LYS A CA 1
ATOM 2685 C C . LYS A 1 357 ? 23.968 -39.936 32.749 1.00 24.22 357 LYS A C 1
ATOM 2687 O O . LYS A 1 357 ? 23.084 -39.217 33.180 1.00 24.22 357 LYS A O 1
ATOM 2692 N N . LEU A 1 358 ? 24.165 -39.883 31.431 1.00 23.95 358 LEU A N 1
ATOM 2693 C CA . LEU A 1 358 ? 25.090 -40.434 30.429 1.00 23.95 358 LEU A CA 1
ATOM 2694 C C . LEU A 1 358 ? 24.750 -39.677 29.120 1.00 23.95 358 LEU A C 1
ATOM 2696 O O . LEU A 1 358 ? 23.582 -39.379 28.879 1.00 23.95 358 LEU A O 1
ATOM 2700 N N . ALA A 1 359 ? 25.739 -39.409 28.270 1.00 23.30 359 ALA A N 1
ATOM 2701 C CA . ALA A 1 359 ? 25.571 -38.900 26.906 1.00 23.30 359 ALA A CA 1
ATOM 2702 C C . ALA A 1 359 ? 26.259 -39.846 25.901 1.00 23.30 359 ALA A C 1
ATOM 2704 O O . ALA A 1 359 ? 27.116 -40.639 26.303 1.00 23.30 359 ALA A O 1
ATOM 2705 N N . THR A 1 360 ? 25.979 -39.622 24.603 1.00 26.06 360 THR A N 1
ATOM 2706 C CA . THR A 1 360 ? 26.780 -39.946 23.384 1.00 26.06 360 THR A CA 1
ATOM 2707 C C . THR A 1 360 ? 26.771 -41.380 22.800 1.00 26.06 360 THR A C 1
ATOM 2709 O O . THR A 1 360 ? 26.429 -42.307 23.532 1.00 26.06 360 THR A O 1
ATOM 2712 N N . PRO A 1 361 ? 27.248 -41.622 21.539 1.00 49.25 361 PRO A N 1
ATOM 2713 C CA . PRO A 1 361 ? 27.543 -40.720 20.383 1.00 49.25 361 PRO A CA 1
ATOM 2714 C C . PRO A 1 361 ? 27.219 -41.305 18.968 1.00 49.25 361 PRO A C 1
ATOM 2716 O O . PRO A 1 361 ? 26.834 -42.463 18.847 1.00 49.25 361 PRO A O 1
ATOM 2719 N N . LEU A 1 362 ? 27.510 -40.552 17.884 1.00 20.77 362 LEU A N 1
ATOM 2720 C CA . LEU A 1 362 ? 28.492 -40.976 16.849 1.00 20.77 362 LEU A CA 1
ATOM 2721 C C . LEU A 1 362 ? 28.972 -39.826 15.917 1.00 20.77 362 LEU A C 1
ATOM 2723 O O . LEU A 1 362 ? 28.248 -38.881 15.632 1.00 20.77 362 LEU A O 1
ATOM 2727 N N . PHE A 1 363 ? 30.245 -39.948 15.523 1.00 24.38 363 PHE A N 1
ATOM 2728 C CA . PHE A 1 363 ? 31.257 -39.054 14.897 1.00 24.38 363 PHE A CA 1
ATOM 2729 C C . PHE A 1 363 ? 31.577 -39.542 13.439 1.00 24.38 363 PHE A C 1
ATOM 2731 O O . PHE A 1 363 ? 30.905 -40.486 13.024 1.00 24.38 363 PHE A O 1
ATOM 2738 N N . PRO A 1 364 ? 32.681 -39.173 12.715 1.00 46.56 364 PRO A N 1
ATOM 2739 C CA . PRO A 1 364 ? 33.482 -37.921 12.551 1.00 46.56 364 PRO A CA 1
ATOM 2740 C C . PRO A 1 364 ? 33.981 -37.619 11.087 1.00 46.56 364 PRO A C 1
ATOM 2742 O O . PRO A 1 364 ? 33.923 -38.487 10.223 1.00 46.56 364 PRO A O 1
ATOM 2745 N N . HIS A 1 365 ? 34.571 -36.423 10.838 1.00 25.66 365 HIS A N 1
ATOM 2746 C CA . HIS A 1 365 ? 36.002 -36.160 10.453 1.00 25.66 365 HIS A CA 1
ATOM 2747 C C . HIS A 1 365 ? 36.225 -34.781 9.757 1.00 25.66 365 HIS A C 1
ATOM 2749 O O . HIS A 1 365 ? 35.584 -34.500 8.754 1.00 25.66 365 HIS A O 1
ATOM 2755 N N . LEU A 1 366 ? 36.950 -33.830 10.395 1.00 23.22 366 LEU A N 1
ATOM 2756 C CA . LEU A 1 366 ? 38.385 -33.403 10.255 1.00 23.22 366 LEU A CA 1
ATOM 2757 C C . LEU A 1 366 ? 38.632 -32.368 9.123 1.00 23.22 366 LEU A C 1
ATOM 2759 O O . LEU A 1 366 ? 38.105 -32.542 8.039 1.00 23.22 366 LEU A O 1
ATOM 2763 N N . ALA A 1 367 ? 39.440 -31.301 9.232 1.00 24.12 367 ALA A N 1
ATOM 2764 C CA . ALA A 1 367 ? 40.340 -30.772 10.267 1.00 24.12 367 ALA A CA 1
ATOM 2765 C C . ALA A 1 367 ? 40.640 -29.270 10.004 1.00 24.12 367 ALA A C 1
ATOM 2767 O O . ALA A 1 367 ? 40.470 -28.776 8.892 1.00 24.12 367 ALA A O 1
ATOM 2768 N N . ALA A 1 368 ? 41.103 -28.573 11.044 1.00 22.86 368 ALA A N 1
ATOM 2769 C CA . ALA A 1 368 ? 41.470 -27.154 11.098 1.00 22.86 368 ALA A CA 1
ATOM 2770 C C . ALA A 1 368 ? 42.933 -26.872 10.689 1.00 22.86 368 ALA A C 1
ATOM 2772 O O . ALA A 1 368 ? 43.733 -27.803 10.665 1.00 22.86 368 ALA A O 1
ATOM 2773 N N . LEU A 1 369 ? 43.286 -25.588 10.481 1.00 21.27 369 LEU A N 1
ATOM 2774 C CA . LEU A 1 369 ? 44.396 -24.878 11.164 1.00 21.27 369 LEU A CA 1
ATOM 2775 C C . LEU A 1 369 ? 44.571 -23.423 10.654 1.00 21.27 369 LEU A C 1
ATOM 2777 O O . LEU A 1 369 ? 44.504 -23.147 9.462 1.00 21.27 369 LEU A O 1
ATOM 2781 N N . ASN A 1 370 ? 44.832 -22.514 11.594 1.00 22.17 370 ASN A N 1
ATOM 2782 C CA . ASN A 1 370 ? 45.350 -21.136 11.472 1.00 22.17 370 ASN A CA 1
ATOM 2783 C C . ASN A 1 370 ? 46.440 -21.042 12.577 1.00 22.17 370 ASN A C 1
ATOM 2785 O O . ASN A 1 370 ? 46.199 -21.693 13.604 1.00 22.17 370 ASN A O 1
ATOM 2789 N N . PRO A 1 371 ? 47.604 -20.346 12.458 1.00 27.58 371 PRO A N 1
ATOM 2790 C CA . PRO A 1 371 ? 47.656 -18.870 12.569 1.00 27.58 371 PRO A CA 1
ATOM 2791 C C . PRO A 1 371 ? 48.879 -18.121 11.931 1.00 27.58 371 PRO A C 1
ATOM 2793 O O . PRO A 1 371 ? 49.914 -18.701 11.633 1.00 27.58 371 PRO A O 1
ATOM 2796 N N . ALA A 1 372 ? 48.713 -16.797 11.783 1.00 22.61 372 ALA A N 1
ATOM 2797 C CA . ALA A 1 372 ? 49.628 -15.638 11.943 1.00 22.61 372 ALA A CA 1
ATOM 2798 C C . ALA A 1 372 ? 51.150 -15.620 11.573 1.00 22.61 372 ALA A C 1
ATOM 2800 O O . ALA A 1 372 ? 51.954 -16.409 12.053 1.00 22.61 372 ALA A O 1
ATOM 2801 N N . ASP A 1 373 ? 51.490 -14.509 10.890 1.00 22.34 373 ASP A N 1
ATOM 2802 C CA . ASP A 1 373 ? 52.664 -13.605 10.963 1.00 22.34 373 ASP A CA 1
ATOM 2803 C C . ASP A 1 373 ? 54.066 -13.896 10.356 1.00 22.34 373 ASP A C 1
ATOM 2805 O O . ASP A 1 373 ? 54.790 -14.815 10.721 1.00 22.34 373 ASP A O 1
ATOM 2809 N N . CYS A 1 374 ? 54.506 -12.868 9.600 1.00 19.28 374 CYS A N 1
ATOM 2810 C CA . CYS A 1 374 ? 55.852 -12.263 9.518 1.00 19.28 374 CYS A CA 1
ATOM 2811 C C . CYS A 1 374 ? 56.806 -12.569 8.326 1.00 19.28 374 CYS A C 1
ATOM 2813 O O . CYS A 1 374 ? 57.028 -13.704 7.928 1.00 19.28 374 CYS A O 1
ATOM 2815 N N . PHE A 1 375 ? 57.456 -11.481 7.864 1.00 21.73 375 PHE A N 1
ATOM 2816 C CA . PHE A 1 375 ? 58.662 -11.335 7.009 1.00 21.73 375 PHE A CA 1
ATOM 2817 C C . PHE A 1 375 ? 58.594 -11.213 5.458 1.00 21.73 375 PHE A C 1
ATOM 2819 O O . PHE A 1 375 ? 58.751 -12.156 4.697 1.00 21.73 375 PHE A O 1
ATOM 2826 N N . LYS A 1 376 ? 58.483 -9.950 5.007 1.00 21.44 376 LYS A N 1
ATOM 2827 C CA . LYS A 1 376 ? 59.436 -9.148 4.188 1.00 21.44 376 LYS A CA 1
ATOM 2828 C C . LYS A 1 376 ? 60.404 -9.808 3.160 1.00 21.44 376 LYS A C 1
ATOM 2830 O O . LYS A 1 376 ? 61.356 -10.485 3.530 1.00 21.44 376 LYS A O 1
ATOM 2835 N N . THR A 1 377 ? 60.346 -9.242 1.936 1.00 21.62 377 THR A N 1
ATOM 2836 C CA . THR A 1 377 ? 61.419 -8.968 0.924 1.00 21.62 377 THR A CA 1
ATOM 2837 C C . THR A 1 377 ? 62.028 -10.121 0.105 1.00 21.62 377 THR A C 1
ATOM 2839 O O . THR A 1 377 ? 62.769 -10.923 0.654 1.00 21.62 377 THR A O 1
ATOM 2842 N N . LYS A 1 378 ? 61.942 -10.063 -1.241 1.00 23.31 378 LYS A N 1
ATOM 2843 C CA . LYS A 1 378 ? 63.000 -9.512 -2.129 1.00 23.31 378 LYS A CA 1
ATOM 2844 C C . LYS A 1 378 ? 62.579 -9.451 -3.611 1.00 23.31 378 LYS A C 1
ATOM 2846 O O . LYS A 1 378 ? 61.816 -10.266 -4.108 1.00 23.31 378 LYS A O 1
ATOM 2851 N N . ILE A 1 379 ? 63.138 -8.439 -4.264 1.00 23.55 379 ILE A N 1
ATOM 2852 C CA . ILE A 1 379 ? 63.125 -8.053 -5.681 1.00 23.55 379 ILE A CA 1
ATOM 2853 C C . ILE A 1 379 ? 63.820 -9.097 -6.575 1.00 23.55 379 ILE A C 1
ATOM 2855 O O . ILE A 1 379 ? 64.864 -9.610 -6.178 1.00 23.55 379 ILE A O 1
ATOM 2859 N N . SER A 1 380 ? 63.341 -9.282 -7.815 1.00 22.80 380 SER A N 1
ATOM 2860 C CA . SER A 1 380 ? 64.229 -9.369 -8.987 1.00 22.80 380 SER A CA 1
ATOM 2861 C C . SER A 1 380 ? 63.530 -8.942 -10.287 1.00 22.80 380 SER A C 1
ATOM 2863 O O . SER A 1 380 ? 62.357 -9.234 -10.504 1.00 22.80 380 SER A O 1
ATOM 2865 N N . GLN A 1 381 ? 64.273 -8.185 -11.094 1.00 23.38 381 GLN A N 1
ATOM 2866 C CA . GLN A 1 381 ? 63.926 -7.561 -12.375 1.00 23.38 381 GLN A CA 1
ATOM 2867 C C . GLN A 1 381 ? 64.225 -8.484 -13.576 1.00 23.38 381 GLN A C 1
ATOM 2869 O O . GLN A 1 381 ? 64.856 -9.522 -13.407 1.00 23.38 381 GLN A O 1
ATOM 2874 N N . MET A 1 382 ? 63.912 -7.951 -14.774 1.00 21.14 382 MET A N 1
ATOM 2875 C CA . MET A 1 382 ? 64.393 -8.301 -16.131 1.00 21.14 382 MET A CA 1
ATOM 2876 C C . MET A 1 382 ? 63.566 -9.390 -16.840 1.00 21.14 382 MET A C 1
ATOM 2878 O O . MET A 1 382 ? 63.226 -10.391 -16.233 1.00 21.14 382 MET A O 1
ATOM 2882 N N . THR A 1 383 ? 63.152 -9.278 -18.109 1.00 24.17 383 THR A N 1
ATOM 2883 C CA . THR A 1 383 ? 63.548 -8.405 -19.233 1.00 24.17 383 THR A CA 1
ATOM 2884 C C . THR A 1 383 ? 62.519 -8.557 -20.370 1.00 24.17 383 THR A C 1
ATOM 2886 O O . THR A 1 383 ? 61.921 -9.615 -20.534 1.00 24.17 383 THR A O 1
ATOM 2889 N N . SER A 1 384 ? 62.342 -7.511 -21.185 1.00 24.03 384 SER A N 1
ATOM 2890 C CA . SER A 1 384 ? 61.732 -7.586 -22.530 1.00 24.03 384 SER A CA 1
ATOM 2891 C C . SER A 1 384 ? 62.709 -8.262 -23.518 1.00 24.03 384 SER A C 1
ATOM 2893 O O . SER A 1 384 ? 63.916 -8.230 -23.263 1.00 24.03 384 SER A O 1
ATOM 2895 N N . PRO A 1 385 ? 62.239 -8.830 -24.649 1.00 32.75 385 PRO A N 1
ATOM 2896 C CA . PRO A 1 385 ? 62.268 -8.034 -25.880 1.00 32.75 385 PRO A CA 1
ATOM 2897 C C . PRO A 1 385 ? 61.058 -8.197 -26.826 1.00 32.75 385 PRO A C 1
ATOM 2899 O O . PRO A 1 385 ? 60.371 -9.212 -26.874 1.00 32.75 385 PRO A O 1
ATOM 2902 N N . LYS A 1 386 ? 60.877 -7.110 -27.583 1.00 25.52 386 LYS A N 1
ATOM 2903 C CA . LYS A 1 386 ? 60.172 -6.863 -28.851 1.00 25.52 386 LYS A CA 1
ATOM 2904 C C . LYS A 1 386 ? 59.890 -8.071 -29.763 1.00 25.52 386 LYS A C 1
ATOM 2906 O O . LYS A 1 386 ? 60.777 -8.880 -29.998 1.00 25.52 386 LYS A O 1
ATOM 2911 N N . ASN A 1 387 ? 58.732 -8.022 -30.432 1.00 24.95 387 ASN A N 1
ATOM 2912 C CA . ASN A 1 387 ? 58.628 -8.218 -31.884 1.00 24.95 387 ASN A CA 1
ATOM 2913 C C . ASN A 1 387 ? 57.439 -7.417 -32.451 1.00 24.95 387 ASN A C 1
ATOM 2915 O O . ASN A 1 387 ? 56.313 -7.523 -31.970 1.00 24.95 387 ASN A O 1
ATOM 2919 N N . GLU A 1 388 ? 57.740 -6.585 -33.447 1.00 24.34 388 GLU A N 1
ATOM 2920 C CA . GLU A 1 388 ? 56.805 -5.879 -34.326 1.00 24.34 388 GLU A CA 1
ATOM 2921 C C . GLU A 1 388 ? 56.268 -6.836 -35.398 1.00 24.34 388 GLU A C 1
ATOM 2923 O O . GLU A 1 388 ? 57.038 -7.655 -35.887 1.00 24.34 388 GLU A O 1
ATOM 2928 N N . LEU A 1 389 ? 55.006 -6.678 -35.823 1.00 25.97 389 LEU A N 1
ATOM 2929 C CA . LEU A 1 389 ? 54.596 -6.807 -37.233 1.00 25.97 389 LEU A CA 1
ATOM 2930 C C . LEU A 1 389 ? 53.136 -6.337 -37.441 1.00 25.97 389 LEU A C 1
ATOM 2932 O O . LEU A 1 389 ? 52.179 -7.036 -37.135 1.00 25.97 389 LEU A O 1
ATOM 2936 N N . GLN A 1 390 ? 53.028 -5.107 -37.955 1.00 24.23 390 GLN A N 1
ATOM 2937 C CA . GLN A 1 390 ? 52.278 -4.707 -39.160 1.00 24.23 390 GLN A CA 1
ATOM 2938 C C . GLN A 1 390 ? 50.739 -4.872 -39.236 1.00 24.23 390 GLN A C 1
ATOM 2940 O O . GLN A 1 390 ? 50.199 -5.961 -39.395 1.00 24.23 390 GLN A O 1
ATOM 2945 N N . TYR A 1 391 ? 50.049 -3.724 -39.271 1.00 25.70 391 TYR A N 1
ATOM 2946 C CA . TYR A 1 391 ? 48.683 -3.556 -39.795 1.00 25.70 391 TYR A CA 1
ATOM 2947 C C . TYR A 1 391 ? 48.651 -3.620 -41.334 1.00 25.70 391 TYR A C 1
ATOM 2949 O O . TYR A 1 391 ? 49.630 -3.238 -41.983 1.00 25.70 391 TYR A O 1
ATOM 2957 N N . PRO A 1 392 ? 47.480 -3.936 -41.919 1.00 30.92 392 PRO A N 1
ATOM 2958 C CA . PRO A 1 392 ? 46.905 -2.990 -42.879 1.00 30.92 392 PRO A CA 1
ATOM 2959 C C . PRO A 1 392 ? 45.402 -2.700 -42.689 1.00 30.92 392 PRO A C 1
ATOM 2961 O O . PRO A 1 392 ? 44.660 -3.421 -42.026 1.00 30.92 392 PRO A O 1
ATOM 2964 N N . LEU A 1 393 ? 45.013 -1.570 -43.280 1.00 26.11 393 LEU A N 1
ATOM 2965 C CA . LEU A 1 393 ? 43.734 -0.858 -43.252 1.00 26.11 393 LEU A CA 1
ATOM 2966 C C . LEU A 1 393 ? 42.632 -1.468 -44.148 1.00 26.11 393 LEU A C 1
ATOM 2968 O O . LEU A 1 393 ? 42.926 -2.080 -45.167 1.00 26.11 393 LEU A O 1
ATOM 2972 N N . LEU A 1 394 ? 41.384 -1.182 -43.740 1.00 33.19 394 LEU A N 1
ATOM 2973 C CA . LEU A 1 394 ? 40.108 -1.019 -44.470 1.00 33.19 394 LEU A CA 1
ATOM 2974 C C . LEU A 1 394 ? 39.930 -1.613 -45.882 1.00 33.19 394 LEU A C 1
ATOM 2976 O O . LEU A 1 394 ? 40.501 -1.097 -46.836 1.00 33.19 394 LEU A O 1
ATOM 2980 N N . GLU A 1 395 ? 38.892 -2.452 -46.041 1.00 23.69 395 GLU A N 1
ATOM 2981 C CA . GLU A 1 395 ? 37.975 -2.332 -47.185 1.00 23.69 395 GLU A CA 1
ATOM 2982 C C . GLU A 1 395 ? 36.557 -2.887 -46.919 1.00 23.69 395 GLU A C 1
ATOM 2984 O O . GLU A 1 395 ? 36.327 -3.764 -46.089 1.00 23.69 395 GLU A O 1
ATOM 2989 N N . SER A 1 396 ? 35.602 -2.276 -47.620 1.00 26.72 396 SER A N 1
ATOM 2990 C CA . SER A 1 396 ? 34.139 -2.366 -47.541 1.00 26.72 396 SER A CA 1
ATOM 2991 C C . SER A 1 396 ? 33.556 -3.779 -47.731 1.00 26.72 396 SER A C 1
ATOM 2993 O O . SER A 1 396 ? 33.911 -4.456 -48.694 1.00 26.72 396 SER A O 1
ATOM 2995 N N . TYR A 1 397 ? 32.528 -4.151 -46.953 1.00 24.98 397 TYR A N 1
ATOM 2996 C CA . TYR A 1 397 ? 31.631 -5.267 -47.293 1.00 24.98 397 TYR A CA 1
ATOM 2997 C C . TYR A 1 397 ? 30.159 -4.827 -47.362 1.00 24.98 397 TYR A C 1
ATOM 2999 O O . TYR A 1 397 ? 29.566 -4.395 -46.374 1.00 24.98 397 TYR A O 1
ATOM 3007 N N . ARG A 1 398 ? 29.567 -4.965 -48.557 1.00 23.80 398 ARG A N 1
ATOM 3008 C CA . ARG A 1 398 ? 28.112 -4.973 -48.795 1.00 23.80 398 ARG A CA 1
ATOM 3009 C C . ARG A 1 398 ? 27.492 -6.237 -48.174 1.00 23.80 398 ARG A C 1
ATOM 3011 O O . ARG A 1 398 ? 28.094 -7.302 -48.311 1.00 23.80 398 ARG A O 1
ATOM 3018 N N . PRO A 1 399 ? 26.273 -6.191 -47.610 1.00 27.42 399 PRO A N 1
ATOM 3019 C CA . PRO A 1 399 ? 25.550 -7.405 -47.245 1.00 27.42 399 PRO A CA 1
ATOM 3020 C C . PRO A 1 399 ? 24.820 -8.008 -48.462 1.00 27.42 399 PRO A C 1
ATOM 3022 O O . PRO A 1 399 ? 24.123 -7.302 -49.193 1.00 27.42 399 PRO A O 1
ATOM 3025 N N . LEU A 1 400 ? 24.975 -9.322 -48.673 1.00 25.30 400 LEU A N 1
ATOM 3026 C CA . LEU A 1 400 ? 24.120 -10.134 -49.555 1.00 25.30 400 LEU A CA 1
ATOM 3027 C C . LEU A 1 400 ? 22.776 -10.471 -48.863 1.00 25.30 400 LEU A C 1
ATOM 3029 O O . LEU A 1 400 ? 22.683 -10.378 -47.638 1.00 25.30 400 LEU A O 1
ATOM 3033 N N . PRO A 1 401 ? 21.719 -10.831 -49.622 1.00 28.03 401 PRO A N 1
ATOM 3034 C CA . PRO A 1 401 ? 20.332 -10.690 -49.192 1.00 28.03 401 PRO A CA 1
ATOM 3035 C C . PRO A 1 401 ? 19.878 -11.753 -48.191 1.00 28.03 401 PRO A C 1
ATOM 3037 O O . PRO A 1 401 ? 20.225 -12.929 -48.275 1.00 28.03 401 PRO A O 1
ATOM 3040 N N . SER A 1 402 ? 19.012 -11.305 -47.288 1.00 25.36 402 SER A N 1
ATOM 3041 C CA . SER A 1 402 ? 18.333 -12.084 -46.263 1.00 25.36 402 SER A CA 1
ATOM 3042 C C . SER A 1 402 ? 17.367 -13.123 -46.839 1.00 25.36 402 SER A C 1
ATOM 3044 O O . SER A 1 402 ? 16.419 -12.812 -47.564 1.00 25.36 402 SER A O 1
ATOM 3046 N N . THR A 1 403 ? 17.531 -14.374 -46.414 1.00 24.62 403 THR A N 1
ATOM 3047 C CA . THR A 1 403 ? 16.448 -15.359 -46.393 1.00 24.62 403 THR A CA 1
ATOM 3048 C C . THR A 1 403 ? 15.425 -14.941 -45.339 1.00 24.62 403 THR A C 1
ATOM 3050 O O . THR A 1 403 ? 15.640 -15.080 -44.137 1.00 24.62 403 THR A O 1
ATOM 3053 N N . LYS A 1 404 ? 14.302 -14.392 -45.809 1.00 35.34 404 LYS A N 1
ATOM 3054 C CA . LYS A 1 404 ? 13.100 -14.122 -45.017 1.00 35.34 404 LYS A CA 1
ATOM 3055 C C . LYS A 1 404 ? 12.470 -15.436 -44.550 1.00 35.34 404 LYS A C 1
ATOM 3057 O O . LYS A 1 404 ? 11.997 -16.201 -45.380 1.00 35.34 404 LYS A O 1
ATOM 3062 N N . SER A 1 405 ? 12.351 -15.634 -43.242 1.00 29.91 405 SER A N 1
ATOM 3063 C CA . SER A 1 405 ? 11.059 -15.888 -42.585 1.00 29.91 405 SER A CA 1
ATOM 3064 C C . SER A 1 405 ? 11.239 -15.882 -41.062 1.00 29.91 405 SER A C 1
ATOM 3066 O O . SER A 1 405 ? 12.288 -16.275 -40.568 1.00 29.91 405 SER A O 1
ATOM 3068 N N . PHE A 1 406 ? 10.194 -15.449 -40.349 1.00 37.78 406 PHE A N 1
ATOM 3069 C CA . PHE A 1 406 ? 10.034 -15.458 -38.887 1.00 37.78 406 PHE A CA 1
ATOM 3070 C C . PHE A 1 406 ? 10.724 -14.349 -38.071 1.00 37.78 406 PHE A C 1
ATOM 3072 O O . PHE A 1 406 ? 11.814 -14.529 -37.553 1.00 37.78 406 PHE A O 1
ATOM 3079 N N . THR A 1 407 ? 10.033 -13.211 -37.896 1.00 37.34 407 THR A N 1
ATOM 3080 C CA . THR A 1 407 ? 10.052 -12.334 -36.692 1.00 37.34 407 THR A CA 1
ATOM 3081 C C . THR A 1 407 ? 9.193 -11.084 -36.961 1.00 37.34 407 THR A C 1
ATOM 3083 O O . THR A 1 407 ? 9.688 -10.066 -37.417 1.00 37.34 407 THR A O 1
ATOM 3086 N N . SER A 1 408 ? 7.876 -11.127 -36.720 1.00 36.69 408 SER A N 1
ATOM 3087 C CA . SER A 1 408 ? 7.009 -9.960 -37.008 1.00 36.69 408 SER A CA 1
ATOM 3088 C C . SER A 1 408 ? 6.760 -9.033 -35.810 1.00 36.69 408 SER A C 1
ATOM 3090 O O . SER A 1 408 ? 6.458 -7.871 -36.041 1.00 36.69 408 SER A O 1
ATOM 3092 N N . LYS A 1 409 ? 6.885 -9.490 -34.551 1.00 42.44 409 LYS A N 1
ATOM 3093 C CA . LYS A 1 409 ? 6.620 -8.648 -33.358 1.00 42.44 409 LYS A CA 1
ATOM 3094 C C . LYS A 1 409 ? 7.875 -8.235 -32.578 1.00 42.44 409 LYS A C 1
ATOM 3096 O O . LYS A 1 409 ? 7.985 -7.067 -32.237 1.00 42.44 409 LYS A O 1
ATOM 3101 N N . HIS A 1 410 ? 8.842 -9.137 -32.369 1.00 40.97 410 HIS A N 1
ATOM 3102 C CA . HIS A 1 410 ? 10.118 -8.797 -31.710 1.00 40.97 410 HIS A CA 1
ATOM 3103 C C . HIS A 1 410 ? 10.972 -7.830 -32.537 1.00 40.97 410 HIS A C 1
ATOM 3105 O O . HIS A 1 410 ? 11.437 -6.829 -32.009 1.00 40.97 410 HIS A O 1
ATOM 3111 N N . ALA A 1 411 ? 11.064 -8.058 -33.852 1.00 40.19 411 ALA A N 1
ATOM 3112 C CA . ALA A 1 411 ? 11.698 -7.102 -34.753 1.00 40.19 411 ALA A CA 1
ATOM 3113 C C . ALA A 1 411 ? 10.963 -5.751 -34.765 1.00 40.19 411 ALA A C 1
ATOM 3115 O O . ALA A 1 411 ? 11.586 -4.734 -35.003 1.00 40.19 411 ALA A O 1
ATOM 3116 N N . HIS A 1 412 ? 9.656 -5.705 -34.483 1.00 45.34 412 HIS A N 1
ATOM 3117 C CA . HIS A 1 412 ? 8.863 -4.477 -34.573 1.00 45.34 412 HIS A CA 1
ATOM 3118 C C . HIS A 1 412 ? 9.084 -3.512 -33.398 1.00 45.34 412 HIS A C 1
ATOM 3120 O O . HIS A 1 412 ? 9.070 -2.306 -33.617 1.00 45.34 412 HIS A O 1
ATOM 3126 N N . GLU A 1 413 ? 9.277 -4.017 -32.173 1.00 49.50 413 GLU A N 1
ATOM 3127 C CA . GLU A 1 413 ? 9.565 -3.194 -30.981 1.00 49.50 413 GLU A CA 1
ATOM 3128 C C . GLU A 1 413 ? 11.017 -2.679 -30.987 1.00 49.50 413 GLU A C 1
ATOM 3130 O O . GLU A 1 413 ? 11.254 -1.514 -30.675 1.00 49.50 413 GLU A O 1
ATOM 3135 N N . GLU A 1 414 ? 11.977 -3.500 -31.429 1.00 52.94 414 GLU A N 1
ATOM 3136 C CA . GLU A 1 414 ? 13.384 -3.097 -31.604 1.00 52.94 414 GLU A CA 1
ATOM 3137 C C . GLU A 1 414 ? 13.560 -2.090 -32.745 1.00 52.94 414 GLU A C 1
ATOM 3139 O O . GLU A 1 414 ? 14.237 -1.073 -32.584 1.00 52.94 414 GLU A O 1
ATOM 3144 N N . HIS A 1 415 ? 12.893 -2.326 -33.879 1.00 58.25 415 HIS A N 1
ATOM 3145 C CA . HIS A 1 415 ? 12.903 -1.389 -34.999 1.00 58.25 415 HIS A CA 1
ATOM 3146 C C . HIS A 1 415 ? 12.210 -0.074 -34.623 1.00 58.25 415 HIS A C 1
ATOM 3148 O O . HIS A 1 415 ? 12.666 0.968 -35.071 1.00 58.25 415 HIS A O 1
ATOM 3154 N N . ALA A 1 416 ? 11.185 -0.096 -33.757 1.00 59.78 416 ALA A N 1
ATOM 3155 C CA . ALA A 1 416 ? 10.497 1.106 -33.275 1.00 59.78 416 ALA A CA 1
ATOM 3156 C C . ALA A 1 416 ? 11.318 1.931 -32.260 1.00 59.78 416 ALA A C 1
ATOM 3158 O O . ALA A 1 416 ? 11.274 3.157 -32.308 1.00 59.78 416 ALA A O 1
ATOM 3159 N N . SER A 1 417 ? 12.079 1.294 -31.359 1.00 65.88 417 SER A N 1
ATOM 3160 C CA . SER A 1 417 ? 12.990 1.991 -30.427 1.00 65.88 417 SER A CA 1
ATOM 3161 C C . SER A 1 417 ? 14.154 2.661 -31.172 1.00 65.88 417 SER A C 1
ATOM 3163 O O . SER A 1 417 ? 14.400 3.855 -31.001 1.00 65.88 417 SER A O 1
ATOM 3165 N N . GLY A 1 418 ? 14.798 1.940 -32.098 1.00 81.88 418 GLY A N 1
ATOM 3166 C CA . GLY A 1 418 ? 15.805 2.528 -32.987 1.00 81.88 418 GLY A CA 1
ATOM 3167 C C . GLY A 1 418 ? 15.229 3.608 -33.913 1.00 81.88 418 GLY A C 1
ATOM 3168 O O . GLY A 1 418 ? 15.880 4.621 -34.160 1.00 81.88 418 GLY A O 1
ATOM 3169 N N . GLU A 1 419 ? 13.992 3.438 -34.391 1.00 89.06 419 GLU A N 1
ATOM 3170 C CA . GLU A 1 419 ? 13.272 4.446 -35.183 1.00 89.06 419 GLU A CA 1
ATOM 3171 C C . GLU A 1 419 ? 13.016 5.725 -34.375 1.00 89.06 419 GLU A C 1
ATOM 3173 O O . GLU A 1 419 ? 13.208 6.820 -34.904 1.00 89.06 419 GLU A O 1
ATOM 3178 N N . LEU A 1 420 ? 12.646 5.618 -33.093 1.00 92.31 420 LEU A N 1
ATOM 3179 C CA . LEU A 1 420 ? 12.472 6.781 -32.223 1.00 92.31 420 LEU A CA 1
ATOM 3180 C C . LEU A 1 420 ? 13.781 7.570 -32.081 1.00 92.31 420 LEU A C 1
ATOM 3182 O O . LEU A 1 420 ? 13.779 8.789 -32.280 1.00 92.31 420 LEU A O 1
ATOM 3186 N N . GLU A 1 421 ? 14.901 6.890 -31.820 1.00 93.19 421 GLU A N 1
ATOM 3187 C CA . GLU A 1 421 ? 16.209 7.547 -31.702 1.00 93.19 421 GLU A CA 1
ATOM 3188 C C . GLU A 1 421 ? 16.619 8.202 -33.022 1.00 93.19 421 GLU A C 1
ATOM 3190 O O . GLU A 1 421 ? 17.092 9.340 -33.023 1.00 93.19 421 GLU A O 1
ATOM 3195 N N . GLN A 1 422 ? 16.374 7.539 -34.156 1.00 92.31 422 GLN A N 1
ATOM 3196 C CA . GLN A 1 422 ? 16.631 8.092 -35.487 1.00 92.31 422 GLN A CA 1
ATOM 3197 C C . GLN A 1 422 ? 15.798 9.352 -35.755 1.00 92.31 422 GLN A C 1
ATOM 3199 O O . GLN A 1 422 ? 16.352 10.377 -36.153 1.00 92.31 422 GLN A O 1
ATOM 3204 N N . VAL A 1 423 ? 14.490 9.326 -35.476 1.00 92.56 423 VAL A N 1
ATOM 3205 C CA . VAL A 1 423 ? 13.597 10.490 -35.627 1.00 92.56 423 VAL A CA 1
ATOM 3206 C C . VAL A 1 423 ? 14.034 11.645 -34.719 1.00 92.56 423 VAL A C 1
ATOM 3208 O O . VAL A 1 423 ? 13.986 12.809 -35.124 1.00 92.56 423 VAL A O 1
ATOM 3211 N N . LEU A 1 424 ? 14.489 11.353 -33.498 1.00 92.12 424 LEU A N 1
ATOM 3212 C CA . LEU A 1 424 ? 14.988 12.356 -32.552 1.00 92.12 424 LEU A CA 1
ATOM 3213 C C . LEU A 1 424 ? 16.424 12.827 -32.860 1.00 92.12 424 LEU A C 1
ATOM 3215 O O . LEU A 1 424 ? 16.849 13.901 -32.406 1.00 92.12 424 LEU A O 1
ATOM 3219 N N . CYS A 1 425 ? 17.185 12.065 -33.638 1.00 90.62 425 CYS A N 1
ATOM 3220 C CA . CYS A 1 425 ? 18.514 12.442 -34.099 1.00 90.62 425 CYS A CA 1
ATOM 3221 C C . CYS A 1 425 ? 18.520 13.184 -35.431 1.00 90.62 425 CYS A C 1
ATOM 3223 O O . CYS A 1 425 ? 19.486 13.901 -35.672 1.00 90.62 425 CYS A O 1
ATOM 3225 N N . ASP A 1 426 ? 17.455 13.094 -36.229 1.00 89.81 426 ASP A N 1
ATOM 3226 C CA . ASP A 1 426 ? 17.334 13.799 -37.505 1.00 89.81 426 ASP A CA 1
ATOM 3227 C C . ASP A 1 426 ? 17.405 15.326 -37.298 1.00 89.81 426 ASP A C 1
ATOM 3229 O O . ASP A 1 426 ? 16.462 15.963 -36.817 1.00 89.81 426 ASP A O 1
ATOM 3233 N N . THR A 1 427 ? 18.564 15.914 -37.602 1.00 86.44 427 THR A N 1
ATOM 3234 C CA . THR A 1 427 ? 18.822 17.359 -37.520 1.00 86.44 427 THR A CA 1
ATOM 3235 C C . THR A 1 427 ? 18.373 18.105 -38.774 1.00 86.44 427 THR A C 1
ATOM 3237 O O . THR A 1 427 ? 18.310 19.333 -38.745 1.00 86.44 427 THR A O 1
ATOM 3240 N N . TYR A 1 428 ? 18.023 17.396 -39.854 1.00 87.00 428 TYR A N 1
ATOM 3241 C CA . TYR A 1 428 ? 17.541 18.006 -41.095 1.00 87.00 428 TYR A CA 1
ATOM 3242 C C . TYR A 1 428 ? 16.086 18.479 -40.984 1.00 87.00 428 TYR A C 1
ATOM 3244 O O . TYR A 1 428 ? 15.661 19.344 -41.750 1.00 87.00 428 TYR A O 1
ATOM 3252 N N . LYS A 1 429 ? 15.317 17.950 -40.023 1.00 86.81 429 LYS A N 1
ATOM 3253 C CA . LYS A 1 429 ? 13.936 18.368 -39.742 1.00 86.81 429 LYS A CA 1
ATOM 3254 C C . LYS A 1 429 ? 13.849 19.215 -38.468 1.00 86.81 429 LYS A C 1
ATOM 3256 O O . LYS A 1 429 ? 14.473 18.874 -37.463 1.00 86.81 429 LYS A O 1
ATOM 3261 N N . PRO A 1 430 ? 13.019 20.275 -38.442 1.00 87.75 430 PRO A N 1
ATOM 3262 C CA . PRO A 1 430 ? 12.775 21.033 -37.220 1.00 87.75 430 PRO A CA 1
ATOM 3263 C C . PRO A 1 430 ? 12.066 20.166 -36.167 1.00 87.75 430 PRO A C 1
ATOM 3265 O O . PRO A 1 430 ? 11.267 19.285 -36.496 1.00 87.75 430 PRO A O 1
ATOM 3268 N N . PHE A 1 431 ? 12.309 20.449 -34.882 1.00 84.81 431 PHE A N 1
ATOM 3269 C CA . PHE A 1 431 ? 11.777 19.661 -33.761 1.00 84.81 431 PHE A CA 1
ATOM 3270 C C . PHE A 1 431 ? 10.248 19.488 -33.807 1.00 84.81 431 PHE A C 1
ATOM 3272 O O . PHE A 1 431 ? 9.744 18.401 -33.539 1.00 84.81 431 PHE A O 1
ATOM 3279 N N . SER A 1 432 ? 9.503 20.516 -34.229 1.00 85.56 432 SER A N 1
ATOM 3280 C CA . SER A 1 432 ? 8.038 20.470 -34.353 1.00 85.56 432 SER A CA 1
ATOM 3281 C C . SER A 1 432 ? 7.539 19.402 -35.335 1.00 85.56 432 SER A C 1
ATOM 3283 O O . SER A 1 432 ? 6.514 18.768 -35.084 1.00 85.56 432 SER A O 1
ATOM 3285 N N . GLN A 1 433 ? 8.272 19.158 -36.426 1.00 88.00 433 GLN A N 1
ATOM 3286 C CA . GLN A 1 433 ? 7.933 18.125 -37.409 1.00 88.00 433 GLN A CA 1
ATOM 3287 C C . GLN A 1 433 ? 8.315 16.720 -36.930 1.00 88.00 433 GLN A C 1
ATOM 3289 O O . GLN A 1 433 ? 7.668 15.748 -37.311 1.00 88.00 433 GLN A O 1
ATOM 3294 N N . ARG A 1 434 ? 9.327 16.610 -36.063 1.00 90.94 434 ARG A N 1
ATOM 3295 C CA . ARG A 1 434 ? 9.743 15.346 -35.432 1.00 90.94 434 ARG A CA 1
ATOM 3296 C C . ARG A 1 434 ? 8.858 14.951 -34.253 1.00 90.94 434 ARG A C 1
ATOM 3298 O O . ARG A 1 434 ? 8.734 13.771 -33.949 1.00 90.94 434 ARG A O 1
ATOM 3305 N N . LEU A 1 435 ? 8.235 15.928 -33.596 1.00 92.25 435 LEU A N 1
ATOM 3306 C CA . LEU A 1 435 ? 7.474 15.712 -32.370 1.00 92.25 435 LEU A CA 1
ATOM 3307 C C . LEU A 1 435 ? 6.275 14.781 -32.582 1.00 92.25 435 LEU A C 1
ATOM 3309 O O . LEU A 1 435 ? 6.094 13.850 -31.811 1.00 92.25 435 LEU A O 1
ATOM 3313 N N . LYS A 1 436 ? 5.474 14.992 -33.636 1.00 92.50 436 LYS A N 1
ATOM 3314 C CA . LYS A 1 436 ? 4.308 14.138 -33.933 1.00 92.50 436 LYS A CA 1
ATOM 3315 C C . LYS A 1 436 ? 4.675 12.657 -34.136 1.00 92.50 436 LYS A C 1
ATOM 3317 O O . LYS A 1 436 ? 4.082 11.828 -33.447 1.00 92.50 436 LYS A O 1
ATOM 3322 N N . PRO A 1 437 ? 5.614 12.294 -35.035 1.00 92.69 437 PRO A N 1
ATOM 3323 C CA . PRO A 1 437 ? 6.004 10.897 -35.202 1.00 92.69 437 PRO A CA 1
ATOM 3324 C C . PRO A 1 437 ? 6.668 10.326 -33.943 1.00 92.69 437 PRO A C 1
ATOM 3326 O O . PRO A 1 437 ? 6.318 9.220 -33.547 1.00 92.69 437 PRO A O 1
ATOM 3329 N N . ALA A 1 438 ? 7.533 11.087 -33.258 1.00 94.31 438 ALA A N 1
ATOM 3330 C CA . ALA A 1 438 ? 8.155 10.638 -32.011 1.00 94.31 438 ALA A CA 1
ATOM 3331 C C . ALA A 1 438 ? 7.115 10.344 -30.915 1.00 94.31 438 ALA A C 1
ATOM 3333 O O . ALA A 1 438 ? 7.145 9.277 -30.308 1.00 94.31 438 ALA A O 1
ATOM 3334 N N . LEU A 1 439 ? 6.148 11.248 -30.706 1.00 95.44 439 LEU A N 1
ATOM 3335 C CA . LEU A 1 439 ? 5.047 11.051 -29.757 1.00 95.44 439 LEU A CA 1
ATOM 3336 C C . LEU A 1 439 ? 4.221 9.816 -30.102 1.00 95.44 439 LEU A C 1
ATOM 3338 O O . LEU A 1 439 ? 3.837 9.074 -29.205 1.00 95.44 439 LEU A O 1
ATOM 3342 N N . TRP A 1 440 ? 3.936 9.591 -31.384 1.00 94.31 440 TRP A N 1
ATOM 3343 C CA . TRP A 1 440 ? 3.158 8.438 -31.828 1.00 94.31 440 TRP A CA 1
ATOM 3344 C C . TRP A 1 440 ? 3.879 7.112 -31.571 1.00 94.31 440 TRP A C 1
ATOM 3346 O O . TRP A 1 440 ? 3.257 6.167 -31.083 1.00 94.31 440 TRP A O 1
ATOM 3356 N N . ILE A 1 441 ? 5.178 7.049 -31.877 1.00 94.94 441 ILE A N 1
ATOM 3357 C CA . ILE A 1 441 ? 6.011 5.868 -31.625 1.00 94.94 441 ILE A CA 1
ATOM 3358 C C . ILE A 1 441 ? 6.092 5.608 -30.118 1.00 94.94 441 ILE A C 1
ATOM 3360 O O . ILE A 1 441 ? 5.716 4.525 -29.668 1.00 94.94 441 ILE A O 1
ATOM 3364 N N . GLU A 1 442 ? 6.488 6.612 -29.331 1.00 95.44 442 GLU A N 1
ATOM 3365 C CA . GLU A 1 442 ? 6.663 6.442 -27.886 1.00 95.44 442 GLU A CA 1
ATOM 3366 C C . GLU A 1 442 ? 5.344 6.110 -27.184 1.00 95.44 442 GLU A C 1
ATOM 3368 O O . GLU A 1 442 ? 5.303 5.217 -26.347 1.00 95.44 442 GLU A O 1
ATOM 3373 N N . SER A 1 443 ? 4.231 6.741 -27.572 1.00 94.00 443 SER A N 1
ATOM 3374 C CA . SER A 1 443 ? 2.924 6.437 -26.974 1.00 94.00 443 SER A CA 1
ATOM 3375 C C . SER A 1 443 ? 2.509 4.984 -27.211 1.00 94.00 443 SER A C 1
ATOM 3377 O O . SER A 1 443 ? 1.939 4.361 -26.319 1.00 94.00 443 SER A O 1
ATOM 3379 N N . LYS A 1 444 ? 2.807 4.408 -28.385 1.00 94.56 444 LYS A N 1
ATOM 3380 C CA . LYS A 1 444 ? 2.529 2.988 -28.653 1.00 94.56 444 LYS A CA 1
ATOM 3381 C C . LYS A 1 444 ? 3.369 2.071 -27.773 1.00 94.56 444 LYS A C 1
ATOM 3383 O O . LYS A 1 444 ? 2.821 1.135 -27.196 1.00 94.56 444 LYS A O 1
ATOM 3388 N N . LEU A 1 445 ? 4.668 2.349 -27.667 1.00 93.69 445 LEU A N 1
ATOM 3389 C CA . LEU A 1 445 ? 5.585 1.577 -26.826 1.00 93.69 445 LEU A CA 1
ATOM 3390 C C . LEU A 1 445 ? 5.168 1.657 -25.352 1.00 93.69 445 LEU A C 1
ATOM 3392 O O . LEU A 1 445 ? 5.096 0.637 -24.667 1.00 93.69 445 LEU A O 1
ATOM 3396 N N . LEU A 1 446 ? 4.803 2.853 -24.889 1.00 95.12 446 LEU A N 1
ATOM 3397 C CA . LEU A 1 446 ? 4.359 3.087 -23.523 1.00 95.12 446 LEU A CA 1
ATOM 3398 C C . LEU A 1 446 ? 3.037 2.378 -23.212 1.00 95.12 446 LEU A C 1
ATOM 3400 O O . LEU A 1 446 ? 2.941 1.714 -22.185 1.00 95.12 446 LEU A O 1
ATOM 3404 N N . VAL A 1 447 ? 2.021 2.471 -24.078 1.00 94.81 447 VAL A N 1
ATOM 3405 C CA . VAL A 1 447 ? 0.701 1.853 -23.834 1.00 94.81 447 VAL A CA 1
ATOM 3406 C C . VAL A 1 447 ? 0.792 0.327 -23.745 1.00 94.81 447 VAL A C 1
ATOM 3408 O O . VAL A 1 447 ? 0.133 -0.265 -22.890 1.00 94.81 447 VAL A O 1
ATOM 3411 N N . VAL A 1 448 ? 1.631 -0.308 -24.572 1.00 93.94 448 VAL A N 1
ATOM 3412 C CA . VAL A 1 448 ? 1.858 -1.769 -24.550 1.00 93.94 448 VAL A CA 1
ATOM 3413 C C . VAL A 1 448 ? 2.433 -2.246 -23.211 1.00 93.94 448 VAL A C 1
ATOM 3415 O O . VAL A 1 448 ? 2.175 -3.379 -22.806 1.00 93.94 448 VAL A O 1
ATOM 3418 N N . LEU A 1 449 ? 3.163 -1.385 -22.501 1.00 94.88 449 LEU A N 1
ATOM 3419 C CA . LEU A 1 449 ? 3.714 -1.669 -21.177 1.00 94.88 449 LEU A CA 1
ATOM 3420 C C . LEU A 1 449 ? 2.755 -1.261 -20.053 1.00 94.88 449 LEU A C 1
ATOM 3422 O O . LEU A 1 449 ? 2.417 -2.073 -19.193 1.00 94.88 449 LEU A O 1
ATOM 3426 N N . ALA A 1 450 ? 2.313 -0.003 -20.069 1.00 96.31 450 ALA A N 1
ATOM 3427 C CA . ALA A 1 450 ? 1.584 0.625 -18.977 1.00 96.31 450 ALA A CA 1
ATOM 3428 C C . ALA A 1 450 ? 0.197 0.016 -18.773 1.00 96.31 450 ALA A C 1
ATOM 3430 O O . ALA A 1 450 ? -0.136 -0.354 -17.653 1.00 96.31 450 ALA A O 1
ATOM 3431 N N . ALA A 1 451 ? -0.604 -0.137 -19.832 1.00 96.12 451 ALA A N 1
ATOM 3432 C CA . ALA A 1 451 ? -1.977 -0.627 -19.700 1.00 96.12 451 ALA A CA 1
ATOM 3433 C C . ALA A 1 451 ? -2.057 -2.021 -19.039 1.00 96.12 451 ALA A C 1
ATOM 3435 O O . ALA A 1 451 ? -2.759 -2.161 -18.035 1.00 96.12 451 ALA A O 1
ATOM 3436 N N . PRO A 1 452 ? -1.327 -3.053 -19.508 1.00 96.75 452 PRO A N 1
ATOM 3437 C CA . PRO A 1 452 ? -1.335 -4.347 -18.834 1.00 96.75 452 PRO A CA 1
ATOM 3438 C C . PRO A 1 452 ? -0.658 -4.316 -17.455 1.00 96.75 452 PRO A C 1
ATOM 3440 O O . PRO A 1 452 ? -1.113 -5.030 -16.567 1.00 96.75 452 PRO A O 1
ATOM 3443 N N . ALA A 1 453 ? 0.373 -3.491 -17.227 1.00 96.19 453 ALA A N 1
ATOM 3444 C CA . ALA A 1 453 ? 0.975 -3.356 -15.896 1.00 96.19 453 ALA A CA 1
ATOM 3445 C C . ALA A 1 453 ? -0.021 -2.781 -14.875 1.00 96.19 453 ALA A C 1
ATOM 3447 O O . ALA A 1 453 ? -0.159 -3.332 -13.784 1.00 96.19 453 ALA A O 1
ATOM 3448 N N . ILE A 1 454 ? -0.761 -1.731 -15.252 1.00 96.81 454 ILE A N 1
ATOM 3449 C CA . ILE A 1 454 ? -1.841 -1.148 -14.444 1.00 96.81 454 ILE A CA 1
ATOM 3450 C C . ILE A 1 454 ? -2.870 -2.226 -14.102 1.00 96.81 454 ILE A C 1
ATOM 3452 O O . ILE A 1 454 ? -3.211 -2.390 -12.935 1.00 96.81 454 ILE A O 1
ATOM 3456 N N . ILE A 1 455 ? -3.321 -3.005 -15.092 1.00 96.62 455 ILE A N 1
ATOM 3457 C CA . ILE A 1 455 ? -4.287 -4.092 -14.873 1.00 96.62 455 ILE A CA 1
ATOM 3458 C C . ILE A 1 455 ? -3.757 -5.106 -13.850 1.00 96.62 455 ILE A C 1
ATOM 3460 O O . ILE A 1 455 ? -4.485 -5.472 -12.932 1.00 96.62 455 ILE A O 1
ATOM 3464 N N . VAL A 1 456 ? -2.495 -5.531 -13.961 1.00 95.44 456 VAL A N 1
ATOM 3465 C CA . VAL A 1 456 ? -1.890 -6.481 -13.012 1.00 95.44 456 VAL A CA 1
ATOM 3466 C C . VAL A 1 456 ? -1.897 -5.934 -11.584 1.00 95.44 456 VAL A C 1
ATOM 3468 O O . VAL A 1 456 ? -2.361 -6.622 -10.677 1.00 95.44 456 VAL A O 1
ATOM 3471 N N . TYR A 1 457 ? -1.407 -4.710 -11.368 1.00 94.31 457 TYR A N 1
ATOM 3472 C CA . TYR A 1 457 ? -1.342 -4.131 -10.021 1.00 94.31 457 TYR A CA 1
ATOM 3473 C C . TYR A 1 457 ? -2.733 -3.864 -9.437 1.00 94.31 457 TYR A C 1
ATOM 3475 O O . TYR A 1 457 ? -2.975 -4.195 -8.278 1.00 94.31 457 TYR A O 1
ATOM 3483 N N . MET A 1 458 ? -3.668 -3.372 -10.254 1.00 94.31 458 MET A N 1
ATOM 3484 C CA . MET A 1 458 ? -5.066 -3.180 -9.858 1.00 94.31 458 MET A CA 1
ATOM 3485 C C . MET A 1 458 ? -5.724 -4.499 -9.450 1.00 94.31 458 MET A C 1
ATOM 3487 O O . MET A 1 458 ? -6.363 -4.571 -8.407 1.00 94.31 458 MET A O 1
ATOM 3491 N N . ILE A 1 459 ? -5.543 -5.567 -10.229 1.00 94.94 459 ILE A N 1
ATOM 3492 C CA . ILE A 1 459 ? -6.134 -6.874 -9.918 1.00 94.94 459 ILE A CA 1
ATOM 3493 C C . ILE A 1 459 ? -5.521 -7.481 -8.658 1.00 94.94 459 ILE A C 1
ATOM 3495 O O . ILE A 1 459 ? -6.246 -8.043 -7.841 1.00 94.94 459 ILE A O 1
ATOM 3499 N N . ASN A 1 460 ? -4.210 -7.346 -8.465 1.00 92.00 460 ASN A N 1
ATOM 3500 C CA . ASN A 1 460 ? -3.562 -7.813 -7.242 1.00 92.00 460 ASN A CA 1
ATOM 3501 C C . ASN A 1 460 ? -4.121 -7.098 -6.005 1.00 92.00 460 ASN A C 1
ATOM 3503 O O . ASN A 1 460 ? -4.381 -7.748 -4.994 1.00 92.00 460 ASN A O 1
ATOM 3507 N N . TYR A 1 461 ? -4.381 -5.792 -6.114 1.00 90.88 461 TYR A N 1
ATOM 3508 C CA . TYR A 1 461 ? -5.039 -5.020 -5.063 1.00 90.88 461 TYR A CA 1
ATOM 3509 C C . TYR A 1 461 ? -6.482 -5.496 -4.814 1.00 90.88 461 TYR A C 1
ATOM 3511 O O . TYR A 1 461 ? -6.873 -5.729 -3.669 1.00 90.88 461 TYR A O 1
ATOM 3519 N N . VAL A 1 462 ? -7.250 -5.744 -5.883 1.00 93.50 462 VAL A N 1
ATOM 3520 C CA . VAL A 1 462 ? -8.618 -6.289 -5.807 1.00 93.50 462 VAL A CA 1
ATOM 3521 C C . VAL A 1 462 ? -8.649 -7.672 -5.153 1.00 93.50 462 VAL A C 1
ATOM 3523 O O . VAL A 1 462 ? -9.556 -7.936 -4.371 1.00 93.50 462 VAL A O 1
ATOM 3526 N N . MET A 1 463 ? -7.676 -8.552 -5.419 1.00 94.38 463 MET A N 1
ATOM 3527 C CA . MET A 1 463 ? -7.611 -9.872 -4.776 1.00 94.38 463 MET A CA 1
ATOM 3528 C C . MET A 1 463 ? -7.513 -9.742 -3.248 1.00 94.38 463 MET A C 1
ATOM 3530 O O . MET A 1 463 ? -8.349 -10.311 -2.541 1.00 94.38 463 MET A O 1
ATOM 3534 N N . SER A 1 464 ? -6.579 -8.932 -2.734 1.00 92.56 464 SER A N 1
ATOM 3535 C CA . SER A 1 464 ? -6.458 -8.686 -1.287 1.00 92.56 464 SER A CA 1
ATOM 3536 C C . SER A 1 464 ? -7.719 -8.040 -0.700 1.00 92.56 464 SER A C 1
ATOM 3538 O O . SER A 1 464 ? -8.215 -8.495 0.332 1.00 92.56 464 SER A O 1
ATOM 3540 N N . MET A 1 465 ? -8.294 -7.040 -1.379 1.00 90.69 465 MET A N 1
ATOM 3541 C CA . MET A 1 465 ? -9.545 -6.400 -0.946 1.00 90.69 465 MET A CA 1
ATOM 3542 C C . MET A 1 465 ? -10.712 -7.389 -0.895 1.00 90.69 465 MET A C 1
ATOM 3544 O O . MET A 1 465 ? -11.442 -7.431 0.089 1.00 90.69 465 MET A O 1
ATOM 3548 N N . SER A 1 466 ? -10.870 -8.228 -1.920 1.00 94.38 466 SER A N 1
ATOM 3549 C CA . SER A 1 466 ? -11.937 -9.229 -1.956 1.00 94.38 466 SER A CA 1
ATOM 3550 C C . SER A 1 466 ? -11.791 -10.248 -0.825 1.00 94.38 466 SER A C 1
ATOM 3552 O O . SER A 1 466 ? -12.784 -10.574 -0.183 1.00 94.38 466 SER A O 1
ATOM 3554 N N . THR A 1 467 ? -10.562 -10.670 -0.495 1.00 95.12 467 THR A N 1
ATOM 3555 C CA . THR A 1 467 ? -10.298 -11.543 0.662 1.00 95.12 467 THR A CA 1
ATOM 3556 C C . THR A 1 467 ? -10.770 -10.887 1.962 1.00 95.12 467 THR A C 1
ATOM 3558 O O . THR A 1 467 ? -11.487 -11.514 2.739 1.00 95.12 467 THR A O 1
ATOM 3561 N N . GLN A 1 468 ? -10.442 -9.607 2.167 1.00 91.25 468 GLN A N 1
ATOM 3562 C CA . GLN A 1 468 ? -10.899 -8.845 3.332 1.00 91.25 468 GLN A CA 1
ATOM 3563 C C . GLN A 1 468 ? -12.430 -8.721 3.371 1.00 91.25 468 GLN A C 1
ATOM 3565 O O . GLN A 1 468 ? -13.027 -8.877 4.433 1.00 91.25 468 GLN A O 1
ATOM 3570 N N . MET A 1 469 ? -13.086 -8.506 2.225 1.00 91.38 469 MET A N 1
ATOM 3571 C CA . MET A 1 469 ? -14.551 -8.483 2.143 1.00 91.38 469 MET A CA 1
ATOM 3572 C C . MET A 1 469 ? -15.161 -9.828 2.559 1.00 91.38 469 MET A C 1
ATOM 3574 O O . MET A 1 469 ? -16.120 -9.839 3.326 1.00 91.38 469 MET A O 1
ATOM 3578 N N . PHE A 1 470 ? -14.610 -10.962 2.111 1.00 92.94 470 PHE A N 1
ATOM 3579 C CA . PHE A 1 470 ? -15.065 -12.288 2.550 1.00 92.94 470 PHE A CA 1
ATOM 3580 C C . PHE A 1 470 ? -14.924 -12.466 4.068 1.00 92.94 470 PHE A C 1
ATOM 3582 O O . PHE A 1 470 ? -15.864 -12.938 4.710 1.00 92.94 470 PHE A O 1
ATOM 3589 N N . CYS A 1 471 ? -13.792 -12.045 4.644 1.00 91.75 471 CYS A N 1
ATOM 3590 C CA . CYS A 1 471 ? -13.574 -12.068 6.091 1.00 91.75 471 CYS A CA 1
ATOM 3591 C C . CYS A 1 471 ? -14.549 -11.155 6.843 1.00 91.75 471 CYS A C 1
ATOM 3593 O O . CYS A 1 471 ? -15.056 -11.554 7.883 1.00 91.75 471 CYS A O 1
ATOM 3595 N N . GLY A 1 472 ? -14.878 -9.978 6.308 1.00 85.25 472 GLY A N 1
ATOM 3596 C CA . GLY A 1 472 ? -15.813 -9.062 6.966 1.00 85.25 472 GLY A CA 1
ATOM 3597 C C . GLY A 1 472 ? -17.238 -9.591 7.093 1.00 85.25 472 GLY A C 1
ATOM 3598 O O . GLY A 1 472 ? -17.931 -9.272 8.050 1.00 85.25 472 GLY A O 1
ATOM 3599 N N . HIS A 1 473 ? -17.661 -10.465 6.182 1.00 86.75 473 HIS A N 1
ATOM 3600 C CA . HIS A 1 473 ? -18.951 -11.151 6.289 1.00 86.75 473 HIS A CA 1
ATOM 3601 C C . HIS A 1 473 ? -18.946 -12.316 7.298 1.00 86.75 473 HIS A C 1
ATOM 3603 O O . HIS A 1 473 ? -20.011 -12.869 7.564 1.00 86.75 473 HIS A O 1
ATOM 3609 N N . LEU A 1 474 ? -17.785 -12.726 7.827 1.00 85.19 474 LEU A N 1
ATOM 3610 C CA . LEU A 1 474 ? -17.720 -13.674 8.947 1.00 85.19 474 LEU A CA 1
ATOM 3611 C C . LEU A 1 474 ? -18.014 -12.974 10.278 1.00 85.19 474 LEU A C 1
ATOM 3613 O O . LEU A 1 474 ? -18.707 -13.542 11.117 1.00 85.19 474 LEU A O 1
ATOM 3617 N N . GLY A 1 475 ? -17.534 -11.740 10.434 1.00 83.56 475 GLY A N 1
ATOM 3618 C CA . GLY A 1 475 ? -17.734 -10.939 11.631 1.00 83.56 475 GLY A CA 1
ATOM 3619 C C . GLY A 1 475 ? -16.783 -9.744 11.710 1.00 83.56 475 GLY A C 1
ATOM 3620 O O . GLY A 1 475 ? -15.859 -9.583 10.907 1.00 83.56 475 GLY A O 1
ATOM 3621 N N . ASN A 1 476 ? -17.026 -8.880 12.698 1.00 79.38 476 ASN A N 1
ATOM 3622 C CA . ASN A 1 476 ? -16.234 -7.665 12.910 1.00 79.38 476 ASN A CA 1
ATOM 3623 C C . ASN A 1 476 ? -14.804 -7.985 13.377 1.00 79.38 476 ASN A C 1
ATOM 3625 O O . ASN A 1 476 ? -13.861 -7.311 12.963 1.00 79.38 476 ASN A O 1
ATOM 3629 N N . LEU A 1 477 ? -14.632 -9.028 14.200 1.00 80.44 477 LEU A N 1
ATOM 3630 C CA . LEU A 1 477 ? -13.318 -9.479 14.663 1.00 80.44 477 LEU A CA 1
ATOM 3631 C C . LEU A 1 477 ? -12.475 -9.989 13.488 1.00 80.44 477 LEU A C 1
ATOM 3633 O O . LEU A 1 477 ? -11.301 -9.650 13.356 1.00 80.44 477 LEU A O 1
ATOM 3637 N N . GLU A 1 478 ? -13.088 -10.754 12.591 1.00 90.12 478 GLU A N 1
ATOM 3638 C CA . GLU A 1 478 ? -12.466 -11.288 11.386 1.00 90.12 478 GLU A CA 1
ATOM 3639 C C . GLU A 1 478 ? -12.115 -10.183 10.386 1.00 90.12 478 GLU A C 1
ATOM 3641 O O . GLU A 1 478 ? -11.055 -10.227 9.750 1.00 90.12 478 GLU A O 1
ATOM 3646 N N . LEU A 1 479 ? -12.965 -9.159 10.260 1.00 86.94 479 LEU A N 1
ATOM 3647 C CA . LEU A 1 479 ? -12.648 -7.966 9.478 1.00 86.94 479 LEU A CA 1
ATOM 3648 C C . LEU A 1 479 ? -11.417 -7.246 10.035 1.00 86.94 479 LEU A C 1
ATOM 3650 O O . LEU A 1 479 ? -10.508 -6.921 9.272 1.00 86.94 479 LEU A O 1
ATOM 3654 N N . ALA A 1 480 ? -11.371 -7.021 11.350 1.00 79.94 480 ALA A N 1
ATOM 3655 C CA . ALA A 1 480 ? -10.247 -6.365 12.011 1.00 79.94 480 ALA A CA 1
ATOM 3656 C C . ALA A 1 480 ? -8.952 -7.175 11.836 1.00 79.94 480 ALA A C 1
ATOM 3658 O O . ALA A 1 480 ? -7.938 -6.639 11.387 1.00 79.94 480 ALA A O 1
ATOM 3659 N N . ALA A 1 481 ? -9.012 -8.488 12.078 1.00 89.25 481 ALA A N 1
ATOM 3660 C CA . ALA A 1 481 ? -7.895 -9.412 11.912 1.00 89.25 481 ALA A CA 1
ATOM 3661 C C . ALA A 1 481 ? -7.354 -9.441 10.472 1.00 89.25 481 ALA A C 1
ATOM 3663 O O . ALA A 1 481 ? -6.148 -9.320 10.248 1.00 89.25 481 ALA A O 1
ATOM 3664 N N . SER A 1 482 ? -8.241 -9.571 9.482 1.00 92.25 482 SER A N 1
ATOM 3665 C CA . SER A 1 482 ? -7.859 -9.588 8.063 1.00 92.25 482 SER A CA 1
ATOM 3666 C C . SER A 1 482 ? -7.377 -8.225 7.563 1.00 92.25 482 SER A C 1
ATOM 3668 O O . SER A 1 482 ? -6.468 -8.177 6.735 1.00 92.25 482 SER A O 1
ATOM 3670 N N . SER A 1 483 ? -7.914 -7.117 8.088 1.00 87.81 483 SER A N 1
ATOM 3671 C CA . SER A 1 483 ? -7.429 -5.762 7.802 1.00 87.81 483 SER A CA 1
ATOM 3672 C C . SER A 1 483 ? -6.014 -5.559 8.339 1.00 87.81 483 SER A C 1
ATOM 3674 O O . SER A 1 483 ? -5.135 -5.138 7.590 1.00 87.81 483 SER A O 1
ATOM 3676 N N . LEU A 1 484 ? -5.754 -5.929 9.597 1.00 87.44 484 LEU A N 1
ATOM 3677 C CA . LEU A 1 484 ? -4.423 -5.850 10.205 1.00 87.44 484 LEU A CA 1
ATOM 3678 C C . LEU A 1 484 ? -3.411 -6.737 9.458 1.00 87.44 484 LEU A C 1
ATOM 3680 O O . LEU A 1 484 ? -2.282 -6.324 9.179 1.00 87.44 484 LEU A O 1
ATOM 3684 N N . GLY A 1 485 ? -3.850 -7.929 9.046 1.00 90.56 485 GLY A N 1
ATOM 3685 C CA . GLY A 1 485 ? -3.077 -8.846 8.216 1.00 90.56 485 GLY A CA 1
ATOM 3686 C C . GLY A 1 485 ? -2.756 -8.300 6.821 1.00 90.56 485 GLY A C 1
ATOM 3687 O O . GLY A 1 485 ? -1.591 -8.305 6.432 1.00 90.56 485 GLY A O 1
ATOM 3688 N N . ASN A 1 486 ? -3.746 -7.816 6.063 1.00 86.94 486 ASN A N 1
ATOM 3689 C CA . ASN A 1 486 ? -3.553 -7.321 4.693 1.00 86.94 486 ASN A CA 1
ATOM 3690 C C . ASN A 1 486 ? -2.921 -5.921 4.654 1.00 86.94 486 ASN A C 1
ATOM 3692 O O . ASN A 1 486 ? -1.905 -5.714 3.996 1.00 86.94 486 ASN A O 1
ATOM 3696 N N . ASN A 1 487 ? -3.507 -4.956 5.360 1.00 81.19 487 ASN A N 1
ATOM 3697 C CA . ASN A 1 487 ? -3.118 -3.549 5.272 1.00 81.19 487 ASN A CA 1
ATOM 3698 C C . ASN A 1 487 ? -1.886 -3.219 6.130 1.00 81.19 487 ASN A C 1
ATOM 3700 O O . ASN A 1 487 ? -1.160 -2.277 5.819 1.00 81.19 487 ASN A O 1
ATOM 3704 N N . GLY A 1 488 ? -1.616 -4.007 7.175 1.00 81.38 488 GLY A N 1
ATOM 3705 C CA . GLY A 1 488 ? -0.405 -3.888 7.985 1.00 81.38 488 GLY A CA 1
ATOM 3706 C C . GLY A 1 488 ? 0.692 -4.849 7.526 1.00 81.38 488 GLY A C 1
ATOM 3707 O O . GLY A 1 488 ? 1.651 -4.472 6.846 1.00 81.38 488 GLY A O 1
ATOM 3708 N N . ILE A 1 489 ? 0.551 -6.117 7.912 1.00 88.44 489 ILE A N 1
ATOM 3709 C CA . ILE A 1 489 ? 1.632 -7.115 7.858 1.00 88.44 489 ILE A CA 1
ATOM 3710 C C . ILE A 1 489 ? 1.978 -7.542 6.415 1.00 88.44 489 ILE A C 1
ATOM 3712 O O . ILE A 1 489 ? 3.155 -7.683 6.062 1.00 88.44 489 ILE A O 1
ATOM 3716 N N . GLN A 1 490 ? 0.980 -7.728 5.549 1.00 90.50 490 GLN A N 1
ATOM 3717 C CA . GLN A 1 490 ? 1.169 -8.128 4.150 1.00 90.50 490 GLN A CA 1
ATOM 3718 C C . GLN A 1 490 ? 1.764 -7.002 3.307 1.00 90.50 490 GLN A C 1
ATOM 3720 O O . GLN A 1 490 ? 2.711 -7.262 2.566 1.00 90.50 490 GLN A O 1
ATOM 3725 N N . ILE A 1 491 ? 1.257 -5.767 3.413 1.00 85.62 491 ILE A N 1
ATOM 3726 C CA . ILE A 1 491 ? 1.799 -4.619 2.664 1.00 85.62 491 ILE A CA 1
ATOM 3727 C C . ILE A 1 491 ? 3.287 -4.415 2.969 1.00 85.62 491 ILE A C 1
ATOM 3729 O O . ILE A 1 491 ? 4.058 -4.138 2.049 1.00 85.62 491 ILE A O 1
ATOM 3733 N N . PHE A 1 492 ? 3.719 -4.625 4.217 1.00 85.88 492 PHE A N 1
ATOM 3734 C CA . PHE A 1 492 ? 5.136 -4.581 4.580 1.00 85.88 492 PHE A CA 1
ATOM 3735 C C . PHE A 1 492 ? 5.971 -5.599 3.788 1.00 85.88 492 PHE A C 1
ATOM 3737 O O . PHE A 1 492 ? 6.961 -5.237 3.147 1.00 85.88 492 PHE A O 1
ATOM 3744 N N . ALA A 1 493 ? 5.560 -6.872 3.795 1.00 91.31 493 ALA A N 1
ATOM 3745 C CA . ALA A 1 493 ? 6.263 -7.934 3.076 1.00 91.31 493 ALA A CA 1
ATOM 3746 C C . ALA A 1 493 ? 6.226 -7.718 1.554 1.00 91.31 493 ALA A C 1
ATOM 3748 O O . ALA A 1 493 ? 7.245 -7.881 0.879 1.00 91.31 493 ALA A O 1
ATOM 3749 N N . TYR A 1 494 ? 5.068 -7.311 1.026 1.00 90.62 494 TYR A N 1
ATOM 3750 C CA . TYR A 1 494 ? 4.869 -6.987 -0.383 1.00 90.62 494 TYR A CA 1
ATOM 3751 C C . TYR A 1 494 ? 5.804 -5.857 -0.822 1.00 90.62 494 TYR A C 1
ATOM 3753 O O . TYR A 1 494 ? 6.537 -6.023 -1.793 1.00 90.62 494 TYR A O 1
ATOM 3761 N N . GLY A 1 495 ? 5.833 -4.740 -0.088 1.00 88.38 495 GLY A N 1
ATOM 3762 C CA . GLY A 1 495 ? 6.676 -3.582 -0.385 1.00 88.38 495 GLY A CA 1
ATOM 3763 C C . GLY A 1 495 ? 8.167 -3.911 -0.339 1.00 88.38 495 GLY A C 1
ATOM 3764 O O . GLY A 1 495 ? 8.891 -3.598 -1.284 1.00 88.38 495 GLY A O 1
ATOM 3765 N N . LEU A 1 496 ? 8.625 -4.615 0.703 1.00 91.44 496 LEU A N 1
ATOM 3766 C CA . LEU A 1 496 ? 10.030 -5.015 0.826 1.00 91.44 496 LEU A CA 1
ATOM 3767 C C . LEU A 1 496 ? 10.470 -5.894 -0.354 1.00 91.44 496 LEU A C 1
ATOM 3769 O O . LEU A 1 496 ? 11.474 -5.605 -1.008 1.00 91.44 496 LEU A O 1
ATOM 3773 N N . LEU A 1 497 ? 9.714 -6.955 -0.649 1.00 94.31 497 LEU A N 1
ATOM 3774 C CA . LEU A 1 497 ? 10.067 -7.913 -1.698 1.00 94.31 497 LEU A CA 1
ATOM 3775 C C . LEU A 1 497 ? 9.887 -7.328 -3.108 1.00 94.31 497 LEU A C 1
ATOM 3777 O O . LEU A 1 497 ? 10.721 -7.592 -3.976 1.00 94.31 497 LEU A O 1
ATOM 3781 N N . LEU A 1 498 ? 8.869 -6.489 -3.337 1.00 91.50 498 LEU A N 1
ATOM 3782 C CA . LEU A 1 498 ? 8.693 -5.757 -4.596 1.00 91.50 498 LEU A CA 1
ATOM 3783 C C . LEU A 1 498 ? 9.866 -4.801 -4.833 1.00 91.50 498 LEU A C 1
ATOM 3785 O O . LEU A 1 498 ? 10.440 -4.785 -5.923 1.00 91.50 498 LEU A O 1
ATOM 3789 N N . GLY A 1 499 ? 10.253 -4.040 -3.805 1.00 91.06 499 GLY A N 1
ATOM 3790 C CA . GLY A 1 499 ? 11.378 -3.113 -3.863 1.00 91.06 499 GLY A CA 1
ATOM 3791 C C . GLY A 1 499 ? 12.685 -3.842 -4.163 1.00 91.06 499 GLY A C 1
ATOM 3792 O O . GLY A 1 499 ? 13.391 -3.473 -5.099 1.00 91.06 499 GLY A O 1
ATOM 3793 N N . MET A 1 500 ? 12.966 -4.946 -3.464 1.00 90.94 500 MET A N 1
ATOM 3794 C CA . MET A 1 500 ? 14.138 -5.786 -3.739 1.00 90.94 500 MET A CA 1
ATOM 3795 C C . MET A 1 500 ? 14.124 -6.387 -5.151 1.00 90.94 500 MET A C 1
ATOM 3797 O O . MET A 1 500 ? 15.170 -6.436 -5.807 1.00 90.94 500 MET A O 1
ATOM 3801 N N . GLY A 1 501 ? 12.954 -6.817 -5.630 1.00 90.75 501 GLY A N 1
ATOM 3802 C CA . GLY A 1 501 ? 12.759 -7.356 -6.975 1.00 90.75 501 GLY A CA 1
ATOM 3803 C C . GLY A 1 501 ? 12.920 -6.314 -8.085 1.00 90.75 501 GLY A C 1
ATOM 3804 O O . GLY A 1 501 ? 13.335 -6.666 -9.186 1.00 90.75 501 GLY A O 1
ATOM 3805 N N . SER A 1 502 ? 12.673 -5.027 -7.815 1.00 88.19 502 SER A N 1
ATOM 3806 C CA . SER A 1 502 ? 12.786 -3.959 -8.824 1.00 88.19 502 SER A CA 1
ATOM 3807 C C . SER A 1 502 ? 14.209 -3.753 -9.366 1.00 88.19 502 SER A C 1
ATOM 3809 O O . SER A 1 502 ? 14.375 -3.271 -10.481 1.00 88.19 502 SER A O 1
ATOM 3811 N N . ALA A 1 503 ? 15.256 -4.216 -8.671 1.00 88.69 503 ALA A N 1
ATOM 3812 C CA . ALA A 1 503 ? 16.615 -4.238 -9.228 1.00 88.69 503 ALA A CA 1
ATOM 3813 C C . ALA A 1 503 ? 16.717 -5.074 -10.524 1.00 88.69 503 ALA A C 1
ATOM 3815 O O . ALA A 1 503 ? 17.580 -4.821 -11.369 1.00 88.69 503 ALA A O 1
ATOM 3816 N N . VAL A 1 504 ? 15.819 -6.054 -10.701 1.00 90.69 504 VAL A N 1
ATOM 3817 C CA . VAL A 1 504 ? 15.689 -6.838 -11.936 1.00 90.69 504 VAL A CA 1
ATOM 3818 C C . VAL A 1 504 ? 15.219 -5.965 -13.096 1.00 90.69 504 VAL A C 1
ATOM 3820 O O . VAL A 1 504 ? 15.710 -6.169 -14.196 1.00 90.69 504 VAL A O 1
ATOM 3823 N N . GLU A 1 505 ? 14.345 -4.974 -12.887 1.00 91.12 505 GLU A N 1
ATOM 3824 C CA . GLU A 1 505 ? 13.950 -4.042 -13.960 1.00 91.12 505 GLU A CA 1
ATOM 3825 C C . GLU A 1 505 ? 15.158 -3.297 -14.512 1.00 91.12 505 GLU A C 1
ATOM 3827 O O . GLU A 1 505 ? 15.371 -3.301 -15.720 1.00 91.12 505 GLU A O 1
ATOM 3832 N N . THR A 1 506 ? 15.998 -2.738 -13.637 1.00 92.38 506 THR A N 1
ATOM 3833 C CA . THR A 1 506 ? 17.214 -2.035 -14.053 1.00 92.38 506 THR A CA 1
ATOM 3834 C C . THR A 1 506 ? 18.146 -2.954 -14.844 1.00 92.38 506 THR A C 1
ATOM 3836 O O . THR A 1 506 ? 18.589 -2.610 -15.937 1.00 92.38 506 THR A O 1
ATOM 3839 N N . LEU A 1 507 ? 18.473 -4.124 -14.285 1.00 92.62 507 LEU A N 1
ATOM 3840 C CA . LEU A 1 507 ? 19.505 -5.002 -14.841 1.00 92.62 507 LEU A CA 1
ATOM 3841 C C . LEU A 1 507 ? 19.022 -5.762 -16.077 1.00 92.62 507 LEU A C 1
ATOM 3843 O O . LEU A 1 507 ? 19.750 -5.823 -17.067 1.00 92.62 507 LEU A O 1
ATOM 3847 N N . CYS A 1 508 ? 17.810 -6.322 -16.044 1.00 95.12 508 CYS A N 1
ATOM 3848 C CA . CYS A 1 508 ? 17.225 -6.981 -17.206 1.00 95.12 508 CYS A CA 1
ATOM 3849 C C . CYS A 1 508 ? 16.879 -5.977 -18.297 1.00 95.12 508 CYS A C 1
ATOM 3851 O O . CYS A 1 508 ? 17.138 -6.287 -19.451 1.00 95.12 508 CYS A O 1
ATOM 3853 N N . GLY A 1 509 ? 16.357 -4.793 -17.967 1.00 95.12 509 GLY A N 1
ATOM 3854 C CA . GLY A 1 509 ? 16.013 -3.788 -18.972 1.00 95.12 509 GLY A CA 1
ATOM 3855 C C . GLY A 1 509 ? 17.244 -3.247 -19.697 1.00 95.12 509 GLY A C 1
ATOM 3856 O O . GLY A 1 509 ? 17.338 -3.318 -20.921 1.00 95.12 509 GLY A O 1
ATOM 3857 N N . GLN A 1 510 ? 18.280 -2.849 -18.951 1.00 95.94 510 GLN A N 1
ATOM 3858 C CA . GLN A 1 510 ? 19.548 -2.429 -19.562 1.00 95.94 510 GLN A CA 1
ATOM 3859 C C . GLN A 1 510 ? 20.187 -3.565 -20.379 1.00 95.94 510 GLN A C 1
ATOM 3861 O O . GLN A 1 510 ? 20.690 -3.334 -21.477 1.00 95.94 510 GLN A O 1
ATOM 3866 N N . ALA A 1 511 ? 20.138 -4.811 -19.896 1.00 94.81 511 ALA A N 1
ATOM 3867 C CA . ALA A 1 511 ? 20.670 -5.950 -20.644 1.00 94.81 511 ALA A CA 1
ATOM 3868 C C . ALA A 1 511 ? 19.836 -6.290 -21.884 1.00 94.81 511 ALA A C 1
ATOM 3870 O O . ALA A 1 511 ? 20.404 -6.709 -22.889 1.00 94.81 511 ALA A O 1
ATOM 3871 N N . HIS A 1 512 ? 18.518 -6.101 -21.828 1.00 95.44 512 HIS A N 1
ATOM 3872 C CA . HIS A 1 512 ? 17.618 -6.290 -22.957 1.00 95.44 512 HIS A CA 1
ATOM 3873 C C . HIS A 1 512 ? 17.909 -5.264 -24.052 1.00 95.44 512 HIS A C 1
ATOM 3875 O O . HIS A 1 512 ? 18.118 -5.649 -25.198 1.00 95.44 512 HIS A O 1
ATOM 3881 N N . GLY A 1 513 ? 18.023 -3.981 -23.686 1.00 94.31 513 GLY A N 1
ATOM 3882 C CA . GLY A 1 513 ? 18.427 -2.914 -24.604 1.00 94.31 513 GLY A CA 1
ATOM 3883 C C . GLY A 1 513 ? 19.794 -3.162 -25.246 1.00 94.31 513 GLY A C 1
ATOM 3884 O O . GLY A 1 513 ? 19.964 -2.960 -26.443 1.00 94.31 513 GLY A O 1
ATOM 3885 N N . ALA A 1 514 ? 20.748 -3.693 -24.477 1.00 94.00 514 ALA A N 1
ATOM 3886 C CA . ALA A 1 514 ? 22.077 -4.064 -24.966 1.00 94.00 514 ALA A CA 1
ATOM 3887 C C . ALA A 1 514 ? 22.139 -5.442 -25.657 1.00 94.00 514 ALA A C 1
ATOM 3889 O O . ALA A 1 514 ? 23.233 -5.955 -25.899 1.00 94.00 514 ALA A O 1
ATOM 3890 N N . GLN A 1 515 ? 20.992 -6.081 -25.917 1.00 92.75 515 GLN A N 1
ATOM 3891 C CA . GLN A 1 515 ? 20.870 -7.388 -26.579 1.00 92.75 515 GLN A CA 1
ATOM 3892 C C . GLN A 1 515 ? 21.599 -8.549 -25.874 1.00 92.75 515 GLN A C 1
ATOM 3894 O O . GLN A 1 515 ? 21.875 -9.599 -26.458 1.00 92.75 515 GLN A O 1
ATOM 3899 N N . LYS A 1 516 ? 21.863 -8.423 -24.571 1.00 91.81 516 LYS A N 1
ATOM 3900 C CA . LYS A 1 516 ? 22.452 -9.473 -23.725 1.00 91.81 516 LYS A CA 1
ATOM 3901 C C . LYS A 1 516 ? 21.378 -10.436 -23.204 1.00 91.81 516 LYS A C 1
ATOM 3903 O O . LYS A 1 516 ? 21.299 -10.708 -22.006 1.00 91.81 516 LYS A O 1
ATOM 3908 N N . TYR A 1 517 ? 20.555 -10.982 -24.104 1.00 93.44 517 TYR A N 1
ATOM 3909 C CA . TYR A 1 517 ? 19.340 -11.747 -23.777 1.00 93.44 517 TYR A CA 1
ATOM 3910 C C . TYR A 1 517 ? 19.562 -12.884 -22.770 1.00 93.44 517 TYR A C 1
ATOM 3912 O O . TYR A 1 517 ? 18.793 -13.023 -21.820 1.00 93.44 517 TYR A O 1
ATOM 3920 N N . LYS A 1 518 ? 20.651 -13.652 -22.907 1.00 90.69 518 LYS A N 1
ATOM 3921 C CA . LYS A 1 518 ? 20.973 -14.774 -22.005 1.00 90.69 518 LYS A CA 1
ATOM 3922 C C . LYS A 1 518 ? 21.086 -14.348 -20.535 1.00 90.69 518 LYS A C 1
ATOM 3924 O O . LYS A 1 518 ? 20.751 -15.129 -19.646 1.00 90.69 518 LYS A O 1
ATOM 3929 N N . MET A 1 519 ? 21.539 -13.121 -20.271 1.00 91.50 519 MET A N 1
ATOM 3930 C CA . MET A 1 519 ? 21.740 -12.625 -18.907 1.00 91.50 519 MET A CA 1
ATOM 3931 C C . MET A 1 519 ? 20.428 -12.346 -18.173 1.00 91.50 519 MET A C 1
ATOM 3933 O O . MET A 1 519 ? 20.410 -12.418 -16.947 1.00 91.50 519 MET A O 1
ATOM 3937 N N . LEU A 1 520 ? 19.321 -12.102 -18.883 1.00 95.00 520 LEU A N 1
ATOM 3938 C CA . LEU A 1 520 ? 18.025 -11.823 -18.257 1.00 95.00 520 LEU A CA 1
ATOM 3939 C C . LEU A 1 520 ? 17.558 -13.002 -17.390 1.00 95.00 520 LEU A C 1
ATOM 3941 O O . LEU A 1 520 ? 17.171 -12.812 -16.237 1.00 95.00 520 LEU A O 1
ATOM 3945 N N . GLY A 1 521 ? 17.653 -14.231 -17.909 1.00 95.25 521 GLY A N 1
ATOM 3946 C CA . GLY A 1 521 ? 17.315 -15.437 -17.151 1.00 95.25 521 GLY A CA 1
ATOM 3947 C C . GLY A 1 521 ? 18.231 -15.657 -15.943 1.00 95.25 521 GLY A C 1
ATOM 3948 O O . GLY A 1 521 ? 17.768 -16.112 -14.898 1.00 95.25 521 GLY A O 1
ATOM 3949 N N . ILE A 1 522 ? 19.510 -15.274 -16.049 1.00 94.88 522 ILE A N 1
ATOM 3950 C CA . ILE A 1 522 ? 20.466 -15.330 -14.932 1.00 94.88 522 ILE A CA 1
ATOM 3951 C C . ILE A 1 522 ? 20.098 -14.315 -13.846 1.00 94.88 522 ILE A C 1
ATOM 3953 O O . ILE A 1 522 ? 20.110 -14.664 -12.668 1.00 94.88 522 ILE A O 1
ATOM 3957 N N . TYR A 1 523 ? 19.733 -13.082 -14.213 1.00 94.94 523 TYR A N 1
ATOM 3958 C CA . TYR A 1 523 ? 19.309 -12.062 -13.252 1.00 94.94 523 TYR A CA 1
ATOM 3959 C C . TYR A 1 523 ? 18.006 -12.429 -12.540 1.00 94.94 523 TYR A C 1
ATOM 3961 O O . TYR A 1 523 ? 17.926 -12.234 -11.328 1.00 94.94 523 TYR A O 1
ATOM 3969 N N . LEU A 1 524 ? 17.028 -13.015 -13.244 1.00 95.75 524 LEU A N 1
ATOM 3970 C CA . LEU A 1 524 ? 15.810 -13.558 -12.627 1.00 95.75 524 LEU A CA 1
ATOM 3971 C C . LEU A 1 524 ? 16.165 -14.577 -11.539 1.00 95.75 524 LEU A C 1
ATOM 3973 O O . LEU A 1 524 ? 15.725 -14.450 -10.394 1.00 95.75 524 LEU A O 1
ATOM 3977 N N . GLN A 1 525 ? 16.985 -15.576 -11.881 1.00 96.25 525 GLN A N 1
ATOM 3978 C CA . GLN A 1 525 ? 17.368 -16.641 -10.950 1.00 96.25 525 GLN A CA 1
ATOM 3979 C C . GLN A 1 525 ? 18.163 -16.086 -9.766 1.00 96.25 525 GLN A C 1
ATOM 3981 O O . GLN A 1 525 ? 17.854 -16.392 -8.617 1.00 96.25 525 GLN A O 1
ATOM 3986 N N . ARG A 1 526 ? 19.140 -15.215 -10.035 1.00 94.50 526 ARG A N 1
ATOM 3987 C CA . ARG A 1 526 ? 19.953 -14.546 -9.012 1.00 94.50 526 ARG A CA 1
ATOM 3988 C C . ARG A 1 526 ? 19.098 -13.739 -8.042 1.00 94.50 526 ARG A C 1
ATOM 3990 O O . ARG A 1 526 ? 19.296 -13.826 -6.835 1.00 94.50 526 ARG A O 1
ATOM 3997 N N . SER A 1 527 ? 18.141 -12.974 -8.564 1.00 95.00 527 SER A N 1
ATOM 3998 C CA . SER A 1 527 ? 17.202 -12.211 -7.746 1.00 95.00 527 SER A CA 1
ATOM 3999 C C . SER A 1 527 ? 16.352 -13.133 -6.881 1.00 95.00 527 SER A C 1
ATOM 4001 O O . SER A 1 527 ? 16.263 -12.909 -5.682 1.00 95.00 527 SER A O 1
ATOM 4003 N N . THR A 1 528 ? 15.821 -14.218 -7.447 1.00 96.44 528 THR A N 1
ATOM 4004 C CA . THR A 1 528 ? 15.017 -15.200 -6.700 1.00 96.44 528 THR A CA 1
ATOM 4005 C C . THR A 1 528 ? 15.812 -15.819 -5.542 1.00 96.44 528 THR A C 1
ATOM 4007 O O . THR A 1 528 ? 15.321 -15.868 -4.417 1.00 96.44 528 THR A O 1
ATOM 4010 N N . VAL A 1 529 ? 17.067 -16.223 -5.786 1.00 95.44 529 VAL A N 1
ATOM 4011 C CA . VAL A 1 529 ? 17.979 -16.734 -4.743 1.00 95.44 529 VAL A CA 1
ATOM 4012 C C . VAL A 1 529 ? 18.196 -15.693 -3.644 1.00 95.44 529 VAL A C 1
ATOM 4014 O O . VAL A 1 529 ? 18.172 -16.017 -2.460 1.00 95.44 529 VAL A O 1
ATOM 4017 N N . LEU A 1 530 ? 18.384 -14.433 -4.026 1.00 94.12 530 LEU A N 1
ATOM 4018 C CA . LEU A 1 530 ? 18.660 -13.349 -3.093 1.00 94.12 530 LEU A CA 1
ATOM 4019 C C . LEU A 1 530 ? 17.439 -12.951 -2.257 1.00 94.12 530 LEU A C 1
ATOM 4021 O O . LEU A 1 530 ? 17.587 -12.694 -1.065 1.00 94.12 530 LEU A O 1
ATOM 4025 N N . LEU A 1 531 ? 16.244 -12.926 -2.855 1.00 95.44 531 LEU A N 1
ATOM 4026 C CA . LEU A 1 531 ? 14.981 -12.624 -2.174 1.00 95.44 531 LEU A CA 1
ATOM 4027 C C . LEU A 1 531 ? 14.544 -13.755 -1.228 1.00 95.44 531 LEU A C 1
ATOM 4029 O O . LEU A 1 531 ? 13.750 -13.519 -0.319 1.00 95.44 531 LEU A O 1
ATOM 4033 N N . PHE A 1 532 ? 15.085 -14.966 -1.375 1.00 95.75 532 PHE A N 1
ATOM 4034 C CA . PHE A 1 532 ? 14.780 -16.069 -0.467 1.00 95.75 532 PHE A CA 1
ATOM 4035 C C . PHE A 1 532 ? 15.194 -15.766 0.983 1.00 95.75 532 PHE A C 1
ATOM 4037 O O . PHE A 1 532 ? 14.436 -16.048 1.906 1.00 95.75 532 PHE A O 1
ATOM 4044 N N . PHE A 1 533 ? 16.355 -15.134 1.193 1.00 93.75 533 PHE A N 1
ATOM 4045 C CA . PHE A 1 533 ? 16.835 -14.761 2.530 1.00 93.75 533 PHE A CA 1
ATOM 4046 C C . PHE A 1 533 ? 15.867 -13.835 3.298 1.00 93.75 533 PHE A C 1
ATOM 4048 O O . PHE A 1 533 ? 15.432 -14.219 4.385 1.00 93.75 533 PHE A O 1
ATOM 4055 N N . PRO A 1 534 ? 15.461 -12.660 2.772 1.00 94.31 534 PRO A N 1
ATOM 4056 C CA . PRO A 1 534 ? 14.453 -11.835 3.431 1.00 94.31 534 PRO A CA 1
ATOM 4057 C C . PRO A 1 534 ? 13.088 -12.533 3.507 1.00 94.31 534 PRO A C 1
ATOM 4059 O O . PRO A 1 534 ? 12.375 -12.315 4.477 1.00 94.31 534 PRO A O 1
ATOM 4062 N N . GLY A 1 535 ? 12.737 -13.420 2.567 1.00 96.75 535 GLY A N 1
ATOM 4063 C CA . GLY A 1 535 ? 11.532 -14.254 2.677 1.00 96.75 535 GLY A CA 1
ATOM 4064 C C . GLY A 1 535 ? 11.529 -15.155 3.921 1.00 96.75 535 GLY A C 1
ATOM 4065 O O . GLY A 1 535 ? 10.530 -15.231 4.637 1.00 96.75 535 GLY A O 1
ATOM 4066 N N . VAL A 1 536 ? 12.667 -15.779 4.244 1.00 97.50 536 VAL A N 1
ATOM 4067 C CA . VAL A 1 536 ? 12.830 -16.562 5.483 1.00 97.50 536 VAL A CA 1
ATOM 4068 C C . VAL A 1 536 ? 12.728 -15.667 6.722 1.00 97.50 536 VAL A C 1
ATOM 4070 O O . VAL A 1 536 ? 12.036 -16.026 7.671 1.00 97.50 536 VAL A O 1
ATOM 4073 N N . LEU A 1 537 ? 13.347 -14.481 6.711 1.00 96.00 537 LEU A N 1
ATOM 4074 C CA . LEU A 1 537 ? 13.243 -13.534 7.831 1.00 96.00 537 LEU A CA 1
ATOM 4075 C C . LEU A 1 537 ? 11.801 -13.061 8.063 1.00 96.00 537 LEU A C 1
ATOM 4077 O O . LEU A 1 537 ? 11.333 -13.049 9.199 1.00 96.00 537 LEU A O 1
ATOM 4081 N N . LEU A 1 538 ? 11.0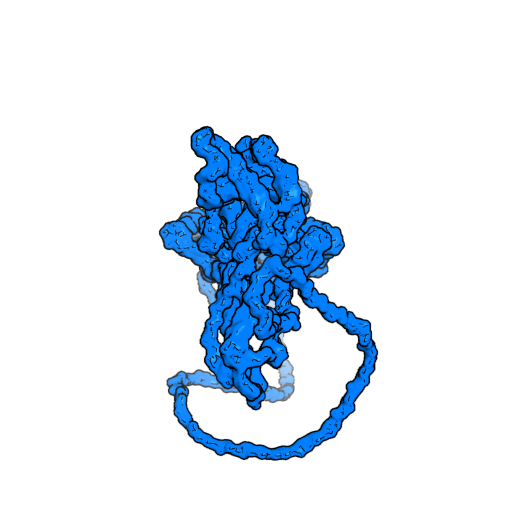76 -12.727 6.994 1.00 95.88 538 LEU A N 1
ATOM 4082 C CA . LEU A 1 538 ? 9.660 -12.360 7.064 1.00 95.88 538 LEU A CA 1
ATOM 4083 C C . LEU A 1 538 ? 8.802 -13.514 7.591 1.00 95.88 538 LEU A C 1
ATOM 4085 O O . LEU A 1 538 ? 7.882 -13.279 8.364 1.00 95.88 538 LEU A O 1
ATOM 4089 N N . THR A 1 539 ? 9.127 -14.758 7.230 1.00 97.25 539 THR A N 1
ATOM 4090 C CA . THR A 1 539 ? 8.429 -15.941 7.756 1.00 97.25 539 THR A CA 1
ATOM 4091 C C . THR A 1 539 ? 8.574 -16.042 9.272 1.00 97.25 539 THR A C 1
ATOM 4093 O O . THR A 1 539 ? 7.587 -16.288 9.957 1.00 97.25 539 THR A O 1
ATOM 4096 N N . ILE A 1 540 ? 9.773 -15.796 9.814 1.00 96.38 540 ILE A N 1
ATOM 4097 C CA . ILE A 1 540 ? 9.993 -15.761 11.268 1.00 96.38 540 ILE A CA 1
ATOM 4098 C C . ILE A 1 540 ? 9.113 -14.678 11.907 1.00 96.38 540 ILE A C 1
ATOM 4100 O O . ILE A 1 540 ? 8.426 -14.954 12.886 1.00 96.38 540 ILE A O 1
ATOM 4104 N N . ILE A 1 541 ? 9.068 -13.476 11.323 1.00 94.56 541 ILE A N 1
ATOM 4105 C CA . ILE A 1 541 ? 8.207 -12.383 11.805 1.00 94.56 541 ILE A CA 1
ATOM 4106 C C . ILE A 1 541 ? 6.725 -12.794 11.784 1.00 94.56 541 ILE A C 1
ATOM 4108 O O . ILE A 1 541 ? 6.012 -12.540 12.749 1.00 94.56 541 ILE A O 1
ATOM 4112 N N . TYR A 1 542 ? 6.268 -13.464 10.723 1.00 96.38 542 TYR A N 1
ATOM 4113 C CA . TYR A 1 542 ? 4.878 -13.916 10.587 1.00 96.38 542 TYR A CA 1
ATOM 4114 C C . TYR A 1 542 ? 4.526 -14.996 11.610 1.00 96.38 542 TYR A C 1
ATOM 4116 O O . TYR A 1 542 ? 3.427 -14.979 12.145 1.00 96.38 542 TYR A O 1
ATOM 4124 N N . VAL A 1 543 ? 5.447 -15.912 11.921 1.00 97.12 543 VAL A N 1
ATOM 4125 C CA . VAL A 1 543 ? 5.235 -16.940 12.956 1.00 97.12 543 VAL A CA 1
ATOM 4126 C C . VAL A 1 543 ? 5.043 -16.305 14.338 1.00 97.12 543 VAL A C 1
ATOM 4128 O O . VAL A 1 543 ? 4.198 -16.755 15.110 1.00 97.12 543 VAL A O 1
ATOM 4131 N N . PHE A 1 544 ? 5.770 -15.225 14.634 1.00 96.56 544 PHE A N 1
ATOM 4132 C CA . PHE A 1 544 ? 5.662 -14.483 15.892 1.00 96.56 544 PHE A CA 1
ATOM 4133 C C . PHE A 1 544 ? 4.639 -13.334 15.852 1.00 96.56 544 PHE A C 1
ATOM 4135 O O . PHE A 1 544 ? 4.686 -12.453 16.708 1.00 96.56 544 PHE A O 1
ATOM 4142 N N . SER A 1 545 ? 3.700 -13.321 14.900 1.00 94.12 545 SER A N 1
ATOM 4143 C CA . SER A 1 545 ? 2.760 -12.204 14.749 1.00 94.12 545 SER A CA 1
ATOM 4144 C C . SER A 1 545 ? 1.896 -11.965 15.989 1.00 94.12 545 SER A C 1
ATOM 4146 O O . SER A 1 545 ? 1.739 -10.818 16.378 1.00 94.12 545 SER A O 1
ATOM 4148 N N . GLU A 1 546 ? 1.380 -13.006 16.651 1.00 95.19 546 GLU A N 1
ATOM 4149 C CA . GLU A 1 546 ? 0.566 -12.852 17.871 1.00 95.19 546 GLU A CA 1
ATOM 4150 C C . GLU A 1 546 ? 1.324 -12.132 19.005 1.00 95.19 546 GLU A C 1
ATOM 4152 O O . GLU A 1 546 ? 0.869 -11.069 19.427 1.00 95.19 546 GLU A O 1
ATOM 4157 N N . PRO A 1 547 ? 2.497 -12.613 19.472 1.00 96.75 547 PRO A N 1
ATOM 4158 C CA . PRO A 1 547 ? 3.240 -11.917 20.520 1.00 96.75 547 PRO A CA 1
ATOM 4159 C C . PRO A 1 547 ? 3.740 -10.532 20.090 1.00 96.75 547 PRO A C 1
ATOM 4161 O O . PRO A 1 547 ? 3.834 -9.644 20.934 1.00 96.75 547 PRO A O 1
ATOM 4164 N N . ILE A 1 548 ? 4.034 -10.313 18.801 1.00 92.38 548 ILE A N 1
ATOM 4165 C CA . ILE A 1 548 ? 4.381 -8.977 18.291 1.00 92.38 548 ILE A CA 1
ATOM 4166 C C . ILE A 1 548 ? 3.180 -8.032 18.392 1.00 92.38 548 ILE A C 1
ATOM 4168 O O . ILE A 1 548 ? 3.338 -6.907 18.853 1.00 92.38 548 ILE A O 1
ATOM 4172 N N . LEU A 1 549 ? 1.985 -8.470 17.993 1.00 88.62 549 LEU A N 1
ATOM 4173 C CA . LEU A 1 549 ? 0.773 -7.653 18.062 1.00 88.62 549 LEU A CA 1
ATOM 4174 C C . LEU A 1 549 ? 0.373 -7.354 19.512 1.00 88.62 549 LEU A C 1
ATOM 4176 O O . LEU A 1 549 ? 0.078 -6.206 19.830 1.00 88.62 549 LEU A O 1
ATOM 4180 N N . LEU A 1 550 ? 0.471 -8.340 20.410 1.00 91.38 550 LEU A N 1
ATOM 4181 C CA . LEU A 1 550 ? 0.291 -8.131 21.851 1.00 91.38 550 LEU A CA 1
ATOM 4182 C C . LEU A 1 550 ? 1.278 -7.093 22.406 1.00 91.38 550 LEU A C 1
ATOM 4184 O O . LEU A 1 550 ? 0.892 -6.218 23.176 1.00 91.38 550 LEU A O 1
ATOM 4188 N N . LEU A 1 551 ? 2.549 -7.155 21.992 1.00 91.81 551 LEU A N 1
ATOM 4189 C CA . LEU A 1 551 ? 3.570 -6.182 22.395 1.00 91.81 551 LEU A CA 1
ATOM 4190 C C . LEU A 1 551 ? 3.266 -4.768 21.877 1.00 91.81 551 LEU A C 1
ATOM 4192 O O . LEU A 1 551 ? 3.597 -3.789 22.541 1.00 91.81 551 LEU A O 1
ATOM 4196 N N . LEU A 1 552 ? 2.643 -4.660 20.702 1.00 81.19 552 LEU A N 1
ATOM 4197 C CA . LEU A 1 552 ? 2.197 -3.393 20.120 1.00 81.19 552 LEU A CA 1
ATOM 4198 C C . LEU A 1 552 ? 0.912 -2.847 20.769 1.00 81.19 552 LEU A C 1
ATOM 4200 O O . LEU A 1 552 ? 0.493 -1.747 20.419 1.00 81.19 552 LEU A O 1
ATOM 4204 N N . GLY A 1 553 ? 0.328 -3.569 21.733 1.00 81.12 553 GLY A N 1
ATOM 4205 C CA . GLY A 1 553 ? -0.844 -3.140 22.499 1.00 81.12 553 GLY A CA 1
ATOM 4206 C C . GLY A 1 553 ? -2.186 -3.618 21.942 1.00 81.12 553 GLY A C 1
ATOM 4207 O O . GLY A 1 553 ? -3.221 -3.165 22.423 1.00 81.12 553 GLY A O 1
ATOM 4208 N N . GLU A 1 554 ? -2.196 -4.523 20.958 1.00 79.75 554 GLU A N 1
ATOM 4209 C CA . GLU A 1 554 ? -3.440 -5.118 20.458 1.00 79.75 554 GLU A CA 1
ATOM 4210 C C . GLU A 1 554 ? -4.087 -6.038 21.499 1.00 79.75 554 GLU A C 1
ATOM 4212 O O . GLU A 1 554 ? -3.410 -6.718 22.276 1.00 79.75 554 GLU A O 1
ATOM 4217 N N . SER A 1 555 ? -5.420 -6.107 21.481 1.00 86.19 555 SER A N 1
ATOM 4218 C CA . SER A 1 555 ? -6.159 -7.005 22.374 1.00 86.19 555 SER A CA 1
ATOM 4219 C C . SER A 1 555 ? -5.860 -8.485 22.067 1.00 86.19 555 SER A C 1
ATOM 4221 O O . SER A 1 555 ? -5.647 -8.840 20.902 1.00 86.19 555 SER A O 1
ATOM 4223 N N . PRO A 1 556 ? -5.900 -9.393 23.064 1.00 91.06 556 PRO A N 1
ATOM 4224 C CA . PRO A 1 556 ? -5.615 -10.812 22.838 1.00 91.06 556 PRO A CA 1
ATOM 4225 C C . PRO A 1 556 ? -6.497 -11.489 21.781 1.00 91.06 556 PRO A C 1
ATOM 4227 O O . PRO A 1 556 ? -6.026 -12.350 21.038 1.00 91.06 556 PRO A O 1
ATOM 4230 N N . SER A 1 557 ? -7.765 -11.089 21.663 1.00 87.31 557 SER A N 1
ATOM 4231 C CA . SER A 1 557 ? -8.691 -11.631 20.661 1.00 87.31 557 SER A CA 1
ATOM 4232 C C . SER A 1 557 ? -8.335 -11.192 19.235 1.00 87.31 557 SER A C 1
ATOM 4234 O O . SER A 1 557 ? -8.343 -12.022 18.322 1.00 87.31 557 SER A O 1
ATOM 4236 N N . ILE A 1 558 ? -7.971 -9.919 19.033 1.00 86.38 558 ILE A N 1
ATOM 4237 C CA . ILE A 1 558 ? -7.529 -9.401 17.728 1.00 86.38 558 ILE A CA 1
ATOM 4238 C C . ILE A 1 558 ? -6.163 -9.981 17.368 1.00 86.38 558 ILE A C 1
ATOM 4240 O O . ILE A 1 558 ? -5.991 -10.464 16.251 1.00 86.38 558 ILE A O 1
ATOM 4244 N N . ALA A 1 559 ? -5.210 -9.988 18.305 1.00 89.69 559 ALA A N 1
ATOM 4245 C CA . ALA A 1 559 ? -3.856 -10.484 18.074 1.00 89.69 559 ALA A CA 1
ATOM 4246 C C . ALA A 1 559 ? -3.842 -11.968 17.669 1.00 89.69 559 ALA A C 1
ATOM 4248 O O . ALA A 1 559 ? -3.201 -12.326 16.676 1.00 89.69 559 ALA A O 1
ATOM 4249 N N . SER A 1 560 ? -4.594 -12.818 18.376 1.00 95.88 560 SER A N 1
ATOM 4250 C CA . SER A 1 560 ? -4.721 -14.245 18.047 1.00 95.88 560 SER A CA 1
ATOM 4251 C C . SER A 1 560 ? -5.425 -14.471 16.701 1.00 95.88 560 SER A C 1
ATOM 4253 O O . SER A 1 560 ? -4.939 -15.233 15.862 1.00 95.88 560 SER A O 1
ATOM 4255 N N . SER A 1 561 ? -6.519 -13.751 16.425 1.00 94.38 561 SER A N 1
ATOM 4256 C CA . SER A 1 561 ? -7.255 -13.859 15.154 1.00 94.38 561 SER A CA 1
ATOM 4257 C C . SER A 1 561 ? -6.431 -13.369 13.956 1.00 94.38 561 SER A C 1
ATOM 4259 O O . SER A 1 561 ? -6.383 -14.022 12.908 1.00 94.38 561 SER A O 1
ATOM 4261 N N . ALA A 1 562 ? -5.736 -12.239 14.108 1.00 93.81 562 ALA A N 1
ATOM 4262 C CA . ALA A 1 562 ? -4.831 -11.699 13.100 1.00 93.81 562 ALA A CA 1
ATOM 4263 C C . ALA A 1 562 ? -3.671 -12.661 12.832 1.00 93.81 562 ALA A C 1
ATOM 4265 O O . ALA A 1 562 ? -3.309 -12.866 11.675 1.00 93.81 562 ALA A O 1
ATOM 4266 N N . ALA A 1 563 ? -3.131 -13.314 13.865 1.00 96.88 563 ALA A N 1
ATOM 4267 C CA . ALA A 1 563 ? -2.084 -14.311 13.694 1.00 96.88 563 ALA A CA 1
ATOM 4268 C C . ALA A 1 563 ? -2.551 -15.527 12.887 1.00 96.88 563 ALA A C 1
ATOM 4270 O O . ALA A 1 563 ? -1.872 -15.912 11.938 1.00 96.88 563 ALA A O 1
ATOM 4271 N N . VAL A 1 564 ? -3.745 -16.066 13.163 1.00 97.56 564 VAL A N 1
ATOM 4272 C CA . VAL A 1 564 ? -4.333 -17.153 12.354 1.00 97.56 564 VAL A CA 1
ATOM 4273 C C . VAL A 1 564 ? -4.440 -16.755 10.879 1.00 97.56 564 VAL A C 1
ATOM 4275 O O . VAL A 1 564 ? -4.088 -17.539 9.993 1.00 97.56 564 VAL A O 1
ATOM 4278 N N . TYR A 1 565 ? -4.878 -15.525 10.600 1.00 97.62 565 TYR A N 1
ATOM 4279 C CA . TYR A 1 565 ? -4.924 -15.004 9.237 1.00 97.62 565 TYR A CA 1
ATOM 4280 C C . TYR A 1 565 ? -3.516 -14.899 8.618 1.00 97.62 565 TYR A C 1
ATOM 4282 O O . TYR A 1 565 ? -3.292 -15.402 7.515 1.00 97.62 565 TYR A O 1
ATOM 4290 N N . VAL A 1 566 ? -2.549 -14.320 9.338 1.00 97.81 566 VAL A N 1
ATOM 4291 C CA . VAL A 1 566 ? -1.149 -14.138 8.907 1.00 97.81 566 VAL A CA 1
ATOM 4292 C C . VAL A 1 566 ? -0.439 -15.471 8.654 1.00 97.81 566 VAL A C 1
ATOM 4294 O O . VAL A 1 566 ? 0.325 -15.581 7.694 1.00 97.81 566 VAL A O 1
ATOM 4297 N N . TYR A 1 567 ? -0.729 -16.518 9.426 1.00 97.88 567 TYR A N 1
ATOM 4298 C CA . TYR A 1 567 ? -0.180 -17.856 9.194 1.00 97.88 567 TYR A CA 1
ATOM 4299 C C . TYR A 1 567 ? -0.566 -18.403 7.819 1.00 97.88 567 TYR A C 1
ATOM 4301 O O . TYR A 1 567 ? 0.280 -18.956 7.112 1.00 97.88 567 TYR A O 1
ATOM 4309 N N . GLY A 1 568 ? -1.805 -18.173 7.377 1.00 97.56 568 GLY A N 1
ATOM 4310 C CA . GLY A 1 568 ? -2.226 -18.539 6.024 1.00 97.56 568 GLY A CA 1
ATOM 4311 C C . GLY A 1 568 ? -1.575 -17.703 4.914 1.00 97.56 568 GLY A C 1
ATOM 4312 O O . GLY A 1 568 ? -1.593 -18.132 3.761 1.00 97.56 568 GLY A O 1
ATOM 4313 N N . LEU A 1 569 ? -0.937 -16.568 5.235 1.00 97.88 569 LEU A N 1
ATOM 4314 C CA . LEU A 1 569 ? -0.143 -15.756 4.301 1.00 97.88 569 LEU A CA 1
ATOM 4315 C C . LEU A 1 569 ? 1.330 -16.189 4.200 1.00 97.88 569 LEU A C 1
ATOM 4317 O O . LEU A 1 569 ? 2.030 -15.735 3.299 1.00 97.88 569 LEU A O 1
ATOM 4321 N N . ILE A 1 570 ? 1.832 -17.085 5.059 1.00 97.94 570 ILE A N 1
ATOM 4322 C CA . ILE A 1 570 ? 3.236 -17.539 4.993 1.00 97.94 570 ILE A CA 1
ATOM 4323 C C . ILE A 1 570 ? 3.615 -18.080 3.595 1.00 97.94 570 ILE A C 1
ATOM 4325 O O . ILE A 1 570 ? 4.651 -17.668 3.062 1.00 97.94 570 ILE A O 1
ATOM 4329 N N . PRO A 1 571 ? 2.803 -18.929 2.926 1.00 98.19 571 PRO A N 1
ATOM 4330 C CA . PRO A 1 571 ? 3.133 -19.393 1.578 1.00 98.19 571 PRO A CA 1
ATOM 4331 C C . PRO A 1 571 ? 3.178 -18.260 0.541 1.00 98.19 571 PRO A C 1
ATOM 4333 O O . PRO A 1 571 ? 3.905 -18.370 -0.449 1.00 98.19 571 PRO A O 1
ATOM 4336 N N . GLN A 1 572 ? 2.436 -17.169 0.759 1.00 97.44 572 GLN A N 1
ATOM 4337 C CA . GLN A 1 572 ? 2.425 -15.989 -0.106 1.00 97.44 572 GLN A CA 1
ATOM 4338 C C . GLN A 1 572 ? 3.788 -15.295 -0.159 1.00 97.44 572 GLN A C 1
ATOM 4340 O O . GLN A 1 572 ? 4.183 -14.826 -1.224 1.00 97.44 572 GLN A O 1
ATOM 4345 N N . ILE A 1 573 ? 4.533 -15.264 0.953 1.00 97.88 573 ILE A N 1
ATOM 4346 C CA . ILE A 1 573 ? 5.873 -14.657 1.011 1.00 97.88 573 ILE A CA 1
ATOM 4347 C C . ILE A 1 573 ? 6.774 -15.281 -0.059 1.00 97.88 573 ILE A C 1
ATOM 4349 O O . ILE A 1 573 ? 7.428 -14.581 -0.829 1.00 97.88 573 ILE A O 1
ATOM 4353 N N . PHE A 1 574 ? 6.774 -16.608 -0.160 1.00 98.12 574 PHE A N 1
ATOM 4354 C CA . PHE A 1 574 ? 7.593 -17.314 -1.144 1.00 98.12 574 PHE A CA 1
ATOM 4355 C C . PHE A 1 574 ? 7.037 -17.194 -2.564 1.00 98.12 574 PHE A C 1
ATOM 4357 O O . PHE A 1 574 ? 7.814 -17.161 -3.520 1.00 98.12 574 PHE A O 1
ATOM 4364 N N . ALA A 1 575 ? 5.720 -17.033 -2.717 1.00 98.06 575 ALA A N 1
ATOM 4365 C CA . ALA A 1 575 ? 5.151 -16.655 -4.003 1.00 98.06 575 ALA A CA 1
ATOM 4366 C C . ALA A 1 575 ? 5.659 -15.272 -4.447 1.00 98.06 575 ALA A C 1
ATOM 4368 O O . ALA A 1 575 ? 6.034 -15.120 -5.604 1.00 98.06 575 ALA A O 1
ATOM 4369 N N . TYR A 1 576 ? 5.770 -14.288 -3.548 1.00 97.38 576 TYR A N 1
ATOM 4370 C CA . TYR A 1 576 ? 6.359 -12.975 -3.843 1.00 97.38 576 TYR A CA 1
ATOM 4371 C C . TYR A 1 576 ? 7.833 -13.052 -4.240 1.00 97.38 576 TYR A C 1
ATOM 4373 O O . TYR A 1 576 ? 8.222 -12.440 -5.238 1.00 97.38 576 TYR A O 1
ATOM 4381 N N . VAL A 1 577 ? 8.630 -13.844 -3.511 1.00 97.75 577 VAL A N 1
ATOM 4382 C CA . VAL A 1 577 ? 10.057 -14.082 -3.806 1.00 97.75 577 VAL A CA 1
ATOM 4383 C C . VAL A 1 577 ? 10.269 -14.522 -5.256 1.00 97.75 577 VAL A C 1
ATOM 4385 O O . VAL A 1 577 ? 11.236 -14.099 -5.884 1.00 97.75 577 VAL A O 1
ATOM 4388 N N . VAL A 1 578 ? 9.365 -15.342 -5.798 1.00 97.75 578 VAL A N 1
ATOM 4389 C CA . VAL A 1 578 ? 9.446 -15.849 -7.176 1.00 97.75 578 VAL A CA 1
ATOM 4390 C C . VAL A 1 578 ? 8.723 -14.931 -8.170 1.00 97.75 578 VAL A C 1
ATOM 4392 O O . VAL A 1 578 ? 9.225 -14.676 -9.266 1.00 97.75 578 VAL A O 1
ATOM 4395 N N . ASN A 1 579 ? 7.553 -14.405 -7.801 1.00 96.81 579 ASN A N 1
ATOM 4396 C CA . ASN A 1 579 ? 6.701 -13.619 -8.688 1.00 96.81 579 ASN A CA 1
ATOM 4397 C C . ASN A 1 579 ? 7.347 -12.298 -9.095 1.00 96.81 579 ASN A C 1
ATOM 4399 O O . ASN A 1 579 ? 7.288 -11.945 -10.269 1.00 96.81 579 ASN A O 1
ATOM 4403 N N . PHE A 1 580 ? 7.944 -11.551 -8.159 1.00 95.69 580 PHE A N 1
ATOM 4404 C CA . PHE A 1 580 ? 8.490 -10.239 -8.503 1.00 95.69 580 PHE A CA 1
ATOM 4405 C C . PHE A 1 580 ? 9.640 -10.343 -9.515 1.00 95.69 580 PHE A C 1
ATOM 4407 O O . PHE A 1 580 ? 9.553 -9.672 -10.541 1.00 95.69 580 PHE A O 1
ATOM 4414 N N . PRO A 1 581 ? 10.649 -11.223 -9.355 1.00 96.56 581 PRO A N 1
ATOM 4415 C CA . PRO A 1 581 ? 11.655 -11.430 -10.397 1.00 96.56 581 PRO A CA 1
ATOM 4416 C C . PRO A 1 581 ? 11.069 -11.870 -11.746 1.00 96.56 581 PRO A C 1
ATOM 4418 O O . PRO A 1 581 ? 11.487 -11.352 -12.780 1.00 96.56 581 PRO A O 1
ATOM 4421 N N . ILE A 1 582 ? 10.087 -12.783 -11.753 1.00 97.00 582 ILE A N 1
ATOM 4422 C CA . ILE A 1 582 ? 9.389 -13.234 -12.973 1.00 97.00 582 ILE A CA 1
ATOM 4423 C C . ILE A 1 582 ? 8.697 -12.065 -13.677 1.00 97.00 582 ILE A C 1
ATOM 4425 O O . ILE A 1 582 ? 8.883 -11.857 -14.877 1.00 97.00 582 ILE A O 1
ATOM 4429 N N . GLN A 1 583 ? 7.929 -11.280 -12.926 1.00 95.25 583 GLN A N 1
ATOM 4430 C CA . GLN A 1 583 ? 7.170 -10.156 -13.451 1.00 95.25 583 GLN A CA 1
ATOM 4431 C C . GLN A 1 583 ? 8.112 -9.113 -14.060 1.00 95.25 583 GLN A C 1
ATOM 4433 O O . GLN A 1 583 ? 7.892 -8.673 -15.185 1.00 95.25 583 GLN A O 1
ATOM 4438 N N . LYS A 1 584 ? 9.208 -8.785 -13.367 1.00 94.81 584 LYS A N 1
ATOM 4439 C CA . LYS A 1 584 ? 10.212 -7.807 -13.811 1.00 94.81 584 LYS A CA 1
ATOM 4440 C C . LYS A 1 584 ? 11.007 -8.315 -15.022 1.00 94.81 584 LYS A C 1
ATOM 4442 O O . LYS A 1 584 ? 11.266 -7.557 -15.955 1.00 94.81 584 LYS A O 1
ATOM 4447 N N . PHE A 1 585 ? 11.311 -9.615 -15.075 1.00 96.50 585 PHE A N 1
ATOM 4448 C CA . PHE A 1 585 ? 11.884 -10.269 -16.257 1.00 96.50 585 PHE A CA 1
ATOM 4449 C C . PHE A 1 585 ? 10.965 -10.142 -17.475 1.00 96.50 585 PHE A C 1
ATOM 4451 O O . PHE A 1 585 ? 11.420 -9.719 -18.537 1.00 96.50 585 PHE A O 1
ATOM 4458 N N . MET A 1 586 ? 9.678 -10.462 -17.338 1.00 96.25 586 MET A N 1
ATOM 4459 C CA . MET A 1 586 ? 8.716 -10.354 -18.438 1.00 96.25 586 MET A CA 1
ATOM 4460 C C . MET A 1 586 ? 8.497 -8.892 -18.859 1.00 96.25 586 MET A C 1
ATOM 4462 O O . MET A 1 586 ? 8.494 -8.589 -20.053 1.00 96.25 586 MET A O 1
ATOM 4466 N N . GLN A 1 587 ? 8.393 -7.978 -17.889 1.00 95.50 587 GLN A N 1
ATOM 4467 C CA . GLN A 1 587 ? 8.224 -6.541 -18.115 1.00 95.50 587 GLN A CA 1
ATOM 4468 C C . GLN A 1 587 ? 9.399 -5.923 -18.873 1.00 95.50 587 GLN A C 1
ATOM 4470 O O . GLN A 1 587 ? 9.160 -5.228 -19.855 1.00 95.50 587 GLN A O 1
ATOM 4475 N N . SER A 1 588 ? 10.645 -6.239 -18.504 1.00 95.00 588 SER A N 1
ATOM 4476 C CA . SER A 1 588 ? 11.845 -5.716 -19.185 1.00 95.00 588 SER A CA 1
ATOM 4477 C C . SER A 1 588 ? 11.893 -6.011 -20.694 1.00 95.00 588 SER A C 1
ATOM 4479 O O . SER A 1 588 ? 12.483 -5.258 -21.462 1.00 95.00 588 SER A O 1
ATOM 4481 N N . GLN A 1 589 ? 11.214 -7.074 -21.131 1.00 94.94 589 GLN A N 1
ATOM 4482 C CA . GLN A 1 589 ? 11.135 -7.521 -22.526 1.00 94.94 589 GLN A CA 1
ATOM 4483 C C . GLN A 1 589 ? 9.860 -7.047 -23.244 1.00 94.94 589 GLN A C 1
ATOM 4485 O O . GLN A 1 589 ? 9.552 -7.524 -24.336 1.00 94.94 589 GLN A O 1
ATOM 4490 N N . SER A 1 590 ? 9.061 -6.185 -22.612 1.00 92.94 590 SER A N 1
ATOM 4491 C CA . SER A 1 590 ? 7.729 -5.776 -23.083 1.00 92.94 590 SER A CA 1
ATOM 4492 C C . SER A 1 590 ? 6.696 -6.908 -23.178 1.00 92.94 590 SER A C 1
ATOM 4494 O O . SER A 1 590 ? 5.709 -6.823 -23.909 1.00 92.94 590 SER A O 1
ATOM 4496 N N . ILE A 1 591 ? 6.864 -7.978 -22.395 1.00 95.38 591 ILE A N 1
ATOM 4497 C CA . ILE A 1 591 ? 5.957 -9.135 -22.363 1.00 95.38 591 ILE A CA 1
ATOM 4498 C C . ILE A 1 591 ? 5.013 -9.024 -21.155 1.00 95.38 591 ILE A C 1
ATOM 4500 O O . ILE A 1 591 ? 5.007 -9.864 -20.264 1.00 95.38 591 ILE A O 1
ATOM 4504 N N . VAL A 1 592 ? 4.197 -7.969 -21.104 1.00 94.94 592 VAL A N 1
ATOM 4505 C CA . VAL A 1 592 ? 3.371 -7.664 -19.912 1.00 94.94 592 VAL A CA 1
ATOM 4506 C C . VAL A 1 592 ? 1.943 -8.213 -20.013 1.00 94.94 592 VAL A C 1
ATOM 4508 O O . VAL A 1 592 ? 1.368 -8.653 -19.019 1.00 94.94 592 VAL A O 1
ATOM 4511 N N . ALA A 1 593 ? 1.366 -8.234 -21.219 1.00 95.81 593 ALA A N 1
ATOM 4512 C CA . ALA A 1 593 ? -0.019 -8.662 -21.441 1.00 95.81 593 ALA A CA 1
ATOM 4513 C C . ALA A 1 593 ? -0.353 -10.075 -20.907 1.00 95.81 593 ALA A C 1
ATOM 4515 O O . ALA A 1 593 ? -1.418 -10.228 -20.310 1.00 95.81 593 ALA A O 1
ATOM 4516 N N . PRO A 1 594 ? 0.520 -11.100 -21.036 1.00 96.38 594 PRO A N 1
ATOM 4517 C CA . PRO A 1 594 ? 0.248 -12.417 -20.460 1.00 96.38 594 PRO A CA 1
ATOM 4518 C C . PRO A 1 594 ? 0.019 -12.370 -18.947 1.00 96.38 594 PRO A C 1
ATOM 4520 O O . PRO A 1 594 ? -0.920 -12.995 -18.465 1.00 96.38 594 PRO A O 1
ATOM 4523 N N . SER A 1 595 ? 0.811 -11.587 -18.206 1.00 95.62 595 SER A N 1
ATOM 4524 C CA . SER A 1 595 ? 0.632 -11.430 -16.759 1.00 95.62 595 SER A CA 1
ATOM 4525 C C . SER A 1 595 ? -0.722 -10.795 -16.429 1.00 95.62 595 SER A C 1
ATOM 4527 O O . SER A 1 595 ? -1.374 -11.242 -15.493 1.00 95.62 595 SER A O 1
ATOM 4529 N N . ALA A 1 596 ? -1.201 -9.830 -17.224 1.00 96.38 596 ALA A N 1
ATOM 4530 C CA . ALA A 1 596 ? -2.524 -9.226 -17.032 1.00 96.38 596 ALA A CA 1
ATOM 4531 C C . ALA A 1 596 ? -3.666 -10.238 -17.223 1.00 96.38 596 ALA A C 1
ATOM 4533 O O . ALA A 1 596 ? -4.577 -10.307 -16.394 1.00 96.38 596 ALA A O 1
ATOM 4534 N N . TYR A 1 597 ? -3.605 -11.062 -18.274 1.00 97.44 597 TYR A N 1
ATOM 4535 C CA . TYR A 1 597 ? -4.602 -12.113 -18.503 1.00 97.44 597 TYR A CA 1
ATOM 4536 C C . TYR A 1 597 ? -4.570 -13.183 -17.411 1.00 97.44 597 TYR A C 1
ATOM 4538 O O . TYR A 1 597 ? -5.626 -13.590 -16.929 1.00 97.44 597 TYR A O 1
ATOM 4546 N N . ILE A 1 598 ? -3.371 -13.599 -16.990 1.00 97.81 598 ILE A N 1
ATOM 4547 C CA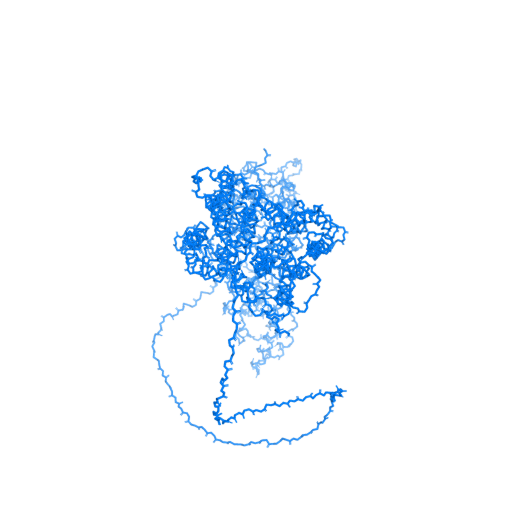 . ILE A 1 598 ? -3.188 -14.559 -15.898 1.00 97.81 598 ILE A CA 1
ATOM 4548 C C . ILE A 1 598 ? -3.784 -13.998 -14.606 1.00 97.81 598 ILE A C 1
ATOM 4550 O O . ILE A 1 598 ? -4.638 -14.654 -14.025 1.00 97.81 598 ILE A O 1
ATOM 4554 N N . SER A 1 599 ? -3.418 -12.779 -14.195 1.00 96.44 599 SER A N 1
ATOM 4555 C CA . SER A 1 599 ? -3.972 -12.140 -12.993 1.00 96.44 599 SER A CA 1
ATOM 4556 C C . SER A 1 599 ? -5.497 -12.027 -13.055 1.00 96.44 599 SER A C 1
ATOM 4558 O O . SER A 1 599 ? -6.169 -12.329 -12.072 1.00 96.44 599 SER A O 1
ATOM 4560 N N . THR A 1 600 ? -6.062 -11.665 -14.212 1.00 96.62 600 THR A N 1
ATOM 4561 C CA . THR A 1 600 ? -7.524 -11.588 -14.401 1.00 96.62 600 THR A CA 1
ATOM 4562 C C . THR A 1 600 ? -8.195 -12.947 -14.215 1.00 96.62 600 THR A C 1
ATOM 4564 O O . THR A 1 600 ? -9.186 -13.048 -13.496 1.00 96.62 600 THR A O 1
ATOM 4567 N N . GLY A 1 601 ? -7.645 -14.005 -14.817 1.00 97.81 601 GLY A N 1
ATOM 4568 C CA . GLY A 1 601 ? -8.141 -15.368 -14.620 1.00 97.81 601 GLY A CA 1
ATOM 4569 C C . GLY A 1 601 ? -8.004 -15.831 -13.168 1.00 97.81 601 GLY A C 1
ATOM 4570 O O . GLY A 1 601 ? -8.947 -16.391 -12.608 1.00 97.81 601 GLY A O 1
ATOM 4571 N N . THR A 1 602 ? -6.867 -15.533 -12.533 1.00 97.88 602 THR A N 1
ATOM 4572 C CA . THR A 1 602 ? -6.627 -15.821 -11.116 1.00 97.88 602 THR A CA 1
ATOM 4573 C C . THR A 1 602 ? -7.660 -15.137 -10.230 1.00 97.88 602 THR A C 1
ATOM 4575 O O . THR A 1 602 ? -8.153 -15.788 -9.322 1.00 97.88 602 THR A O 1
ATOM 4578 N N . LEU A 1 603 ? -8.047 -13.883 -10.488 1.00 97.94 603 LEU A N 1
ATOM 4579 C CA . LEU A 1 603 ? -9.067 -13.190 -9.690 1.00 97.94 603 LEU A CA 1
ATOM 4580 C C . LEU A 1 603 ? -10.421 -13.914 -9.721 1.00 97.94 603 LEU A C 1
ATOM 4582 O O . LEU A 1 603 ? -11.064 -14.065 -8.685 1.00 97.94 603 LEU A O 1
ATOM 4586 N N . VAL A 1 604 ? -10.848 -14.395 -10.891 1.00 97.50 604 VAL A N 1
ATOM 4587 C CA . VAL A 1 604 ? -12.106 -15.151 -11.018 1.00 97.50 604 VAL A CA 1
ATOM 4588 C C . VAL A 1 604 ? -12.037 -16.447 -10.209 1.00 97.50 604 VAL A C 1
ATOM 4590 O O . VAL A 1 604 ? -12.959 -16.764 -9.456 1.00 97.50 604 VAL A O 1
ATOM 4593 N N . ILE A 1 605 ? -10.921 -17.173 -10.323 1.00 97.88 605 ILE A N 1
ATOM 4594 C CA . ILE A 1 605 ? -10.673 -18.394 -9.545 1.00 97.88 605 ILE A CA 1
ATOM 4595 C C . ILE A 1 605 ? -10.612 -18.071 -8.046 1.00 97.88 605 ILE A C 1
ATOM 4597 O O . ILE A 1 605 ? -11.193 -18.796 -7.245 1.00 97.88 605 ILE A O 1
ATOM 4601 N N . HIS A 1 606 ? -9.960 -16.973 -7.668 1.00 98.31 606 HIS A N 1
ATOM 4602 C CA . HIS A 1 606 ? -9.812 -16.511 -6.294 1.00 98.31 606 HIS A CA 1
ATOM 4603 C C . HIS A 1 606 ? -11.173 -16.261 -5.647 1.00 98.31 606 HIS A C 1
ATOM 4605 O O . HIS A 1 606 ? -11.445 -16.821 -4.594 1.00 98.31 606 HIS A O 1
ATOM 4611 N N . ILE A 1 607 ? -12.060 -15.495 -6.291 1.00 97.81 607 ILE A N 1
ATOM 4612 C CA . ILE A 1 607 ? -13.401 -15.206 -5.758 1.00 97.81 607 ILE A CA 1
ATOM 4613 C C . ILE A 1 607 ? -14.194 -16.505 -5.543 1.00 97.81 607 ILE A C 1
ATOM 4615 O O . ILE A 1 607 ? -14.801 -16.690 -4.486 1.00 97.81 607 ILE A O 1
ATOM 4619 N N . LEU A 1 608 ? -14.158 -17.425 -6.515 1.00 97.62 608 LEU A N 1
ATOM 4620 C CA . LEU A 1 608 ? -14.836 -18.721 -6.417 1.00 97.62 608 LEU A CA 1
ATOM 4621 C C . LEU A 1 608 ? -14.280 -19.559 -5.255 1.00 97.62 608 LEU A C 1
ATOM 4623 O O . LEU A 1 608 ? -15.042 -20.067 -4.433 1.00 97.62 608 LEU A O 1
ATOM 4627 N N . LEU A 1 609 ? -12.955 -19.709 -5.184 1.00 97.81 609 LEU A N 1
ATOM 4628 C CA . LEU A 1 609 ? -12.297 -20.511 -4.155 1.00 97.81 609 LEU A CA 1
ATOM 4629 C C . LEU A 1 609 ? -12.455 -19.896 -2.765 1.00 97.81 609 LEU A C 1
ATOM 4631 O O . LEU A 1 609 ? -12.653 -20.646 -1.814 1.00 97.81 609 LEU A O 1
ATOM 4635 N N . SER A 1 610 ? -12.433 -18.568 -2.643 1.00 96.81 610 SER A N 1
ATOM 4636 C CA . SER A 1 610 ? -12.663 -17.862 -1.381 1.00 96.81 610 SER A CA 1
ATOM 4637 C C . SER A 1 610 ? -14.078 -18.126 -0.877 1.00 96.81 610 SER A C 1
ATOM 4639 O O . SER A 1 610 ? -14.248 -18.523 0.272 1.00 96.81 610 SER A O 1
ATOM 4641 N N . TRP A 1 611 ? -15.092 -18.041 -1.745 1.00 96.38 611 TRP A N 1
ATOM 4642 C CA . TRP A 1 611 ? -16.467 -18.389 -1.378 1.00 96.38 611 TRP A CA 1
ATOM 4643 C C . TRP A 1 611 ? -16.602 -19.848 -0.911 1.00 96.38 611 TRP A C 1
ATOM 4645 O O . TRP A 1 611 ? -17.239 -20.114 0.112 1.00 96.38 611 TRP A O 1
ATOM 4655 N N . VAL A 1 612 ? -15.979 -20.799 -1.621 1.00 97.19 612 VAL A N 1
ATOM 4656 C CA . VAL A 1 612 ? -15.994 -22.220 -1.232 1.00 97.19 612 VAL A CA 1
ATOM 4657 C C . VAL A 1 612 ? -15.277 -22.434 0.104 1.00 97.19 612 VAL A C 1
ATOM 4659 O O . VAL A 1 612 ? -15.853 -23.021 1.019 1.00 97.19 612 VAL A O 1
ATOM 4662 N N . ALA A 1 613 ? -14.038 -21.965 0.239 1.00 96.44 613 ALA A N 1
ATOM 4663 C CA . ALA A 1 613 ? -13.213 -22.196 1.421 1.00 96.44 613 ALA A CA 1
ATOM 4664 C C . ALA A 1 613 ? -13.819 -21.556 2.675 1.00 96.44 613 ALA A C 1
ATOM 4666 O O . ALA A 1 613 ? -13.888 -22.200 3.722 1.00 96.44 613 ALA A O 1
ATOM 4667 N N . VAL A 1 614 ? -14.296 -20.315 2.556 1.00 94.19 614 VAL A N 1
ATOM 4668 C CA . VAL A 1 614 ? -14.826 -19.549 3.684 1.00 94.19 614 VAL A CA 1
ATOM 4669 C C . VAL A 1 614 ? -16.216 -20.043 4.084 1.00 94.19 614 VAL A C 1
ATOM 4671 O O . VAL A 1 614 ? -16.416 -20.363 5.252 1.00 94.19 614 VAL A O 1
ATOM 4674 N N . TYR A 1 615 ? -17.163 -20.177 3.145 1.00 89.19 615 TYR A N 1
ATOM 4675 C CA . TYR A 1 615 ? -18.569 -20.442 3.497 1.00 89.19 615 TYR A CA 1
ATOM 4676 C C . TYR A 1 615 ? -19.031 -21.887 3.323 1.00 89.19 615 TYR A C 1
ATOM 4678 O O . TYR A 1 615 ? -19.983 -22.295 3.984 1.00 89.19 615 TYR A O 1
ATOM 4686 N N . LYS A 1 616 ? -18.437 -22.663 2.408 1.00 94.50 616 LYS A N 1
ATOM 4687 C CA . LYS A 1 616 ? -18.859 -24.059 2.177 1.00 94.50 616 LYS A CA 1
ATOM 4688 C C . LYS A 1 616 ? -18.062 -25.051 3.000 1.00 94.50 616 LYS A C 1
ATOM 4690 O O . LYS A 1 616 ? -18.647 -25.977 3.548 1.00 94.50 616 LYS A O 1
ATOM 4695 N N . VAL A 1 617 ? -16.751 -24.855 3.078 1.00 95.12 617 VAL A N 1
ATOM 4696 C CA . VAL A 1 617 ? -15.865 -25.696 3.892 1.00 95.12 617 VAL A CA 1
ATOM 4697 C C . VAL A 1 617 ? -15.783 -25.178 5.331 1.00 95.12 617 VAL A C 1
ATOM 4699 O O . VAL A 1 617 ? -15.573 -25.969 6.242 1.00 95.12 617 VAL A O 1
ATOM 4702 N N . GLY A 1 618 ? -15.994 -23.875 5.552 1.00 92.31 618 GLY A N 1
ATOM 4703 C CA . GLY A 1 618 ? -15.973 -23.281 6.892 1.00 92.31 618 GLY A CA 1
ATOM 4704 C C . GLY A 1 618 ? -14.562 -23.070 7.446 1.00 92.31 618 GLY A C 1
ATOM 4705 O O . GLY A 1 618 ? -14.369 -23.122 8.654 1.00 92.31 618 GLY A O 1
ATOM 4706 N N . LEU A 1 619 ? -13.562 -22.842 6.585 1.00 92.25 619 LEU A N 1
ATOM 4707 C CA . LEU A 1 619 ? -12.161 -22.649 6.997 1.00 92.25 619 LEU A CA 1
ATOM 4708 C C . LEU A 1 619 ? -11.871 -21.253 7.592 1.00 92.25 619 LEU A C 1
ATOM 4710 O O . LEU A 1 619 ? -10.737 -20.987 7.995 1.00 92.25 619 LEU A O 1
ATOM 4714 N N . GLY A 1 620 ? -12.866 -20.359 7.630 1.00 93.81 620 GLY A N 1
ATOM 4715 C CA . GLY A 1 620 ? -12.780 -19.045 8.274 1.00 93.81 620 GLY A CA 1
ATOM 4716 C C . GLY A 1 620 ? -11.618 -18.175 7.773 1.00 93.81 620 GLY A C 1
ATOM 4717 O O . GLY A 1 620 ? -11.306 -18.159 6.579 1.00 93.81 620 GLY A O 1
ATOM 4718 N N . LEU A 1 621 ? -10.964 -17.462 8.700 1.00 94.12 621 LEU A N 1
ATOM 4719 C CA . LEU A 1 621 ? -9.820 -16.578 8.429 1.00 94.12 621 LEU A CA 1
ATOM 4720 C C . LEU A 1 621 ? -8.645 -17.296 7.760 1.00 94.12 621 LEU A C 1
ATOM 4722 O O . LEU A 1 621 ? -8.106 -16.798 6.773 1.00 94.12 621 LEU A O 1
ATOM 4726 N N . LEU A 1 622 ? -8.270 -18.472 8.274 1.00 96.62 622 LEU A N 1
ATOM 4727 C CA . LEU A 1 622 ? -7.162 -19.259 7.732 1.00 96.62 622 LEU A CA 1
ATOM 4728 C C . LEU A 1 622 ? -7.450 -19.691 6.289 1.00 96.62 622 LEU A C 1
ATOM 4730 O O . LEU A 1 622 ? -6.575 -19.627 5.430 1.00 96.62 622 LEU A O 1
ATOM 4734 N N . GLY A 1 623 ? -8.688 -20.105 6.004 1.00 96.81 623 GLY A N 1
ATOM 4735 C CA . GLY A 1 623 ? -9.123 -20.440 4.650 1.00 96.81 623 GLY A CA 1
ATOM 4736 C C . GLY A 1 623 ? -9.003 -19.267 3.684 1.00 96.81 623 GLY A C 1
ATOM 4737 O O . GLY A 1 623 ? -8.476 -19.435 2.584 1.00 96.81 623 GLY A O 1
ATOM 4738 N N . ALA A 1 624 ? -9.450 -18.081 4.102 1.00 96.88 624 ALA A N 1
ATOM 4739 C CA . ALA A 1 624 ? -9.388 -16.872 3.288 1.00 96.88 624 ALA A CA 1
ATOM 4740 C C . ALA A 1 624 ? -7.940 -16.508 2.908 1.00 96.88 624 ALA A C 1
ATOM 4742 O O . ALA A 1 624 ? -7.630 -16.333 1.726 1.00 96.88 624 ALA A O 1
ATOM 4743 N N . SER A 1 625 ? -7.025 -16.469 3.883 1.00 97.38 625 SER A N 1
ATOM 4744 C CA . SER A 1 625 ? -5.619 -16.143 3.624 1.00 97.38 625 SER A CA 1
ATOM 4745 C C . SER A 1 625 ? -4.871 -17.245 2.863 1.00 97.38 625 SER A C 1
ATOM 4747 O O . SER A 1 625 ? -4.051 -16.933 1.998 1.00 97.38 625 SER A O 1
ATOM 4749 N N . LEU A 1 626 ? -5.189 -18.526 3.084 1.00 98.25 626 LEU A N 1
ATOM 4750 C CA . LEU A 1 626 ? -4.629 -19.631 2.294 1.00 98.25 626 LEU A CA 1
ATOM 4751 C C . LEU A 1 626 ? -5.073 -19.588 0.827 1.00 98.25 626 LEU A C 1
ATOM 4753 O O . LEU A 1 626 ? -4.255 -19.844 -0.058 1.00 98.25 626 LEU A O 1
ATOM 4757 N N . VAL A 1 627 ? -6.332 -19.243 0.538 1.00 98.38 627 VAL A N 1
ATOM 4758 C CA . VAL A 1 627 ? -6.799 -19.060 -0.847 1.00 98.38 627 VAL A CA 1
ATOM 4759 C C . VAL A 1 627 ? -6.098 -17.873 -1.503 1.00 98.38 627 VAL A C 1
ATOM 4761 O O . VAL A 1 627 ? -5.706 -17.958 -2.672 1.00 98.38 627 VAL A O 1
ATOM 4764 N N . LEU A 1 628 ? -5.876 -16.784 -0.764 1.00 97.69 628 LEU A N 1
ATOM 4765 C CA . LEU A 1 628 ? -5.084 -15.661 -1.256 1.00 97.69 628 LEU A CA 1
ATOM 4766 C C . LEU A 1 628 ? -3.647 -16.101 -1.585 1.00 97.69 628 LEU A C 1
ATOM 4768 O O . LEU A 1 628 ? -3.184 -15.878 -2.705 1.00 97.69 628 LEU A O 1
ATOM 4772 N N . SER A 1 629 ? -2.97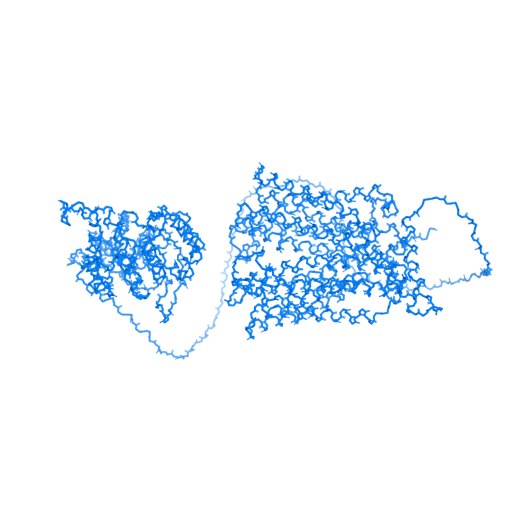6 -16.817 -0.680 1.00 98.25 629 SER A N 1
ATOM 4773 C CA . SER A 1 629 ? -1.661 -17.430 -0.923 1.00 98.25 629 SER A CA 1
ATOM 4774 C C . SER A 1 629 ? -1.647 -18.340 -2.155 1.00 98.25 629 SER A C 1
ATOM 4776 O O . SER A 1 629 ? -0.751 -18.245 -2.997 1.00 98.25 629 SER A O 1
ATOM 4778 N N . LEU A 1 630 ? -2.657 -19.201 -2.300 1.00 98.38 630 LEU A N 1
ATOM 4779 C CA . LEU A 1 630 ? -2.809 -20.095 -3.447 1.00 98.38 630 LEU A CA 1
ATOM 4780 C C . LEU A 1 630 ? -2.958 -19.313 -4.757 1.00 98.38 630 LEU A C 1
ATOM 4782 O O . LEU A 1 630 ? -2.375 -19.693 -5.768 1.00 98.38 630 LEU A O 1
ATOM 4786 N N . SER A 1 631 ? -3.684 -18.198 -4.742 1.00 98.38 631 SER A N 1
ATOM 4787 C CA . SER A 1 631 ? -3.903 -17.345 -5.918 1.00 98.38 631 SER A CA 1
ATOM 4788 C C . SER A 1 631 ? -2.592 -16.738 -6.431 1.00 98.38 631 SER A C 1
ATOM 4790 O O . SER A 1 631 ? -2.326 -16.711 -7.639 1.00 98.38 631 SER A O 1
ATOM 4792 N N . TRP A 1 632 ? -1.705 -16.341 -5.517 1.00 98.06 632 TRP A N 1
ATOM 4793 C CA . TRP A 1 632 ? -0.350 -15.917 -5.870 1.00 98.06 632 TRP A CA 1
ATOM 4794 C C . TRP A 1 632 ? 0.481 -17.056 -6.465 1.00 98.06 632 TRP A C 1
ATOM 4796 O O . TRP A 1 632 ? 1.156 -16.853 -7.473 1.00 98.06 632 TRP A O 1
ATOM 4806 N N . TRP A 1 633 ? 0.384 -18.271 -5.923 1.00 98.50 633 TRP A N 1
ATOM 4807 C CA . TRP A 1 633 ? 1.065 -19.439 -6.491 1.00 98.50 633 TRP A CA 1
ATOM 4808 C C . TRP A 1 633 ? 0.535 -19.847 -7.868 1.00 98.50 633 TRP A C 1
ATOM 4810 O O . TRP A 1 633 ? 1.337 -20.151 -8.750 1.00 98.50 633 TRP A O 1
ATOM 4820 N N . ILE A 1 634 ? -0.780 -19.788 -8.098 1.00 98.12 634 ILE A N 1
ATOM 4821 C CA . ILE A 1 634 ? -1.380 -19.983 -9.430 1.00 98.12 634 ILE A CA 1
ATOM 4822 C C . ILE A 1 634 ? -0.760 -18.993 -10.421 1.00 98.12 634 ILE A C 1
ATOM 4824 O O . ILE A 1 634 ? -0.322 -19.380 -11.504 1.00 98.12 634 ILE A O 1
ATOM 4828 N N . THR A 1 635 ? -0.651 -17.727 -10.016 1.00 97.38 635 THR A N 1
ATOM 4829 C CA . THR A 1 635 ? -0.066 -16.654 -10.828 1.00 97.38 635 THR A CA 1
ATOM 4830 C C . THR A 1 635 ? 1.419 -16.892 -11.124 1.00 97.38 635 THR A C 1
ATOM 4832 O O . THR A 1 635 ? 1.848 -16.711 -12.265 1.00 97.38 635 THR A O 1
ATOM 4835 N N . VAL A 1 636 ? 2.199 -17.351 -10.138 1.00 98.12 636 VAL A N 1
ATOM 4836 C CA . VAL A 1 636 ? 3.613 -17.732 -10.305 1.00 98.12 636 VAL A CA 1
ATOM 4837 C C . VAL A 1 636 ? 3.762 -18.888 -11.289 1.00 98.12 636 VAL A C 1
ATOM 4839 O O . VAL A 1 636 ? 4.529 -18.788 -12.247 1.00 98.12 636 VAL A O 1
ATOM 4842 N N . VAL A 1 637 ? 3.021 -19.978 -11.077 1.00 98.50 637 VAL A N 1
ATOM 4843 C CA . VAL A 1 637 ? 3.116 -21.188 -11.903 1.00 98.50 637 VAL A CA 1
ATOM 4844 C C . VAL A 1 637 ? 2.701 -20.884 -13.338 1.00 98.50 637 VAL A C 1
ATOM 4846 O O . VAL A 1 637 ? 3.424 -21.240 -14.265 1.00 98.50 637 VAL A O 1
ATOM 4849 N N . ALA A 1 638 ? 1.589 -20.176 -13.541 1.00 98.19 638 ALA A N 1
ATOM 4850 C CA . ALA A 1 638 ? 1.117 -19.813 -14.873 1.00 98.19 638 ALA A CA 1
ATOM 4851 C C . ALA A 1 638 ? 2.119 -18.917 -15.623 1.00 98.19 638 ALA A C 1
ATOM 4853 O O . ALA A 1 638 ? 2.403 -19.164 -16.798 1.00 98.19 638 ALA A O 1
ATOM 4854 N N . GLN A 1 639 ? 2.711 -17.920 -14.953 1.00 97.94 639 GLN A N 1
ATOM 4855 C CA . GLN A 1 639 ? 3.741 -17.074 -15.567 1.00 97.94 639 GLN A CA 1
ATOM 4856 C C . GLN A 1 639 ? 5.019 -17.860 -15.878 1.00 97.94 639 GLN A C 1
ATOM 4858 O O . GLN A 1 639 ? 5.581 -17.710 -16.963 1.00 97.94 639 GLN A O 1
ATOM 4863 N N . PHE A 1 640 ? 5.465 -18.742 -14.982 1.00 97.94 640 PHE A N 1
ATOM 4864 C CA . PHE A 1 640 ? 6.645 -19.570 -15.232 1.00 97.94 640 PHE A CA 1
ATOM 4865 C C . PHE A 1 640 ? 6.424 -20.553 -16.391 1.00 97.94 640 PHE A C 1
ATOM 4867 O O . PHE A 1 640 ? 7.285 -20.688 -17.261 1.00 97.94 640 PHE A O 1
ATOM 4874 N N . VAL A 1 641 ? 5.246 -21.184 -16.470 1.00 98.12 641 VAL A N 1
ATOM 4875 C CA . VAL A 1 641 ? 4.856 -22.024 -17.614 1.00 98.12 641 VAL A CA 1
ATOM 4876 C C . VAL A 1 641 ? 4.897 -21.217 -18.910 1.00 98.12 641 VAL A C 1
ATOM 4878 O O . VAL A 1 641 ? 5.448 -21.698 -19.901 1.00 98.12 641 VAL A O 1
ATOM 4881 N N . TYR A 1 642 ? 4.387 -19.981 -18.906 1.00 98.00 642 TYR A N 1
ATOM 4882 C CA . TYR A 1 642 ? 4.481 -19.094 -20.064 1.00 98.00 642 TYR A CA 1
ATOM 4883 C C . TYR A 1 642 ? 5.944 -18.813 -20.450 1.00 98.00 642 TYR A C 1
ATOM 4885 O O . TYR A 1 642 ? 6.283 -18.927 -21.626 1.00 98.00 642 TYR A O 1
ATOM 4893 N N . ILE A 1 643 ? 6.826 -18.512 -19.489 1.00 97.44 643 ILE A N 1
ATOM 4894 C CA . ILE A 1 643 ? 8.260 -18.279 -19.747 1.00 97.44 643 ILE A CA 1
ATOM 4895 C C . ILE A 1 643 ? 8.917 -19.497 -20.404 1.00 97.44 643 ILE A C 1
ATOM 4897 O O . ILE A 1 643 ? 9.671 -19.343 -21.359 1.00 97.44 643 ILE A O 1
ATOM 4901 N N . VAL A 1 644 ? 8.629 -20.706 -19.921 1.00 97.19 644 VAL A N 1
ATOM 4902 C CA . VAL A 1 644 ? 9.259 -21.934 -20.432 1.00 97.19 644 VAL A CA 1
ATOM 4903 C C . VAL A 1 644 ? 8.700 -22.351 -21.798 1.00 97.19 644 VAL A C 1
ATOM 4905 O O . VAL A 1 644 ? 9.420 -22.950 -22.595 1.00 97.19 644 VAL A O 1
ATOM 4908 N N . LYS A 1 645 ? 7.418 -22.081 -22.075 1.00 96.19 645 LYS A N 1
ATOM 4909 C CA . LYS A 1 645 ? 6.727 -22.557 -23.287 1.00 96.19 645 LYS A CA 1
ATOM 4910 C C . LYS A 1 645 ? 6.671 -21.541 -24.425 1.00 96.19 645 LYS A C 1
ATOM 4912 O O . LYS A 1 645 ? 6.505 -21.950 -25.569 1.00 96.19 645 LYS A O 1
ATOM 4917 N N . SER A 1 646 ? 6.755 -20.246 -24.135 1.00 95.62 646 SER A N 1
ATOM 4918 C CA . SER A 1 646 ? 6.605 -19.196 -25.143 1.00 95.62 646 SER A CA 1
ATOM 4919 C C . SER A 1 646 ? 7.872 -19.026 -25.975 1.00 95.62 646 SER A C 1
ATOM 4921 O O . SER A 1 646 ? 8.958 -18.811 -25.434 1.00 95.62 646 SER A O 1
ATOM 4923 N N . ASP A 1 647 ? 7.720 -18.991 -27.300 1.00 93.44 647 ASP A N 1
ATOM 4924 C CA . ASP A 1 647 ? 8.820 -18.683 -28.221 1.00 93.44 647 ASP A CA 1
ATOM 4925 C C . ASP A 1 647 ? 9.449 -17.307 -27.947 1.00 93.44 647 ASP A C 1
ATOM 4927 O O . ASP A 1 647 ? 10.636 -17.110 -28.209 1.00 93.44 647 ASP A O 1
ATOM 4931 N N . ARG A 1 648 ? 8.689 -16.365 -27.362 1.00 93.00 648 ARG A N 1
ATOM 4932 C CA . ARG A 1 648 ? 9.186 -15.021 -27.016 1.00 93.00 648 ARG A CA 1
ATOM 4933 C C . ARG A 1 648 ? 10.285 -15.041 -25.951 1.00 93.00 648 ARG A C 1
ATOM 4935 O O . ARG A 1 648 ? 11.142 -14.166 -25.953 1.00 93.00 648 ARG A O 1
ATOM 4942 N N . CYS A 1 649 ? 10.277 -16.032 -25.061 1.00 95.56 649 CYS A N 1
ATOM 4943 C CA . CYS A 1 649 ? 11.231 -16.137 -23.955 1.00 95.56 649 CYS A CA 1
ATOM 4944 C C . CYS A 1 649 ? 12.381 -17.113 -24.251 1.00 95.56 649 CYS A C 1
ATOM 4946 O O . CYS A 1 649 ? 13.260 -17.299 -23.415 1.00 95.56 649 CYS A O 1
ATOM 4948 N N . LYS A 1 650 ? 12.412 -17.736 -25.436 1.00 93.94 650 LYS A N 1
ATOM 4949 C CA . LYS A 1 650 ? 13.362 -18.811 -25.766 1.00 93.94 650 LYS A CA 1
ATOM 4950 C C . LYS A 1 650 ? 14.832 -18.371 -25.725 1.00 93.94 650 LYS A C 1
ATOM 4952 O O . LYS A 1 650 ? 15.698 -19.154 -25.349 1.00 93.94 650 LYS A O 1
ATOM 4957 N N . ASN A 1 651 ? 15.111 -17.120 -26.093 1.00 92.31 651 ASN A N 1
ATOM 4958 C CA . ASN A 1 651 ? 16.472 -16.566 -26.099 1.00 92.31 651 ASN A CA 1
ATOM 4959 C C . ASN A 1 651 ? 16.881 -15.965 -24.745 1.00 92.31 651 ASN A C 1
ATOM 4961 O O . ASN A 1 651 ? 18.070 -15.799 -24.474 1.00 92.31 651 ASN A O 1
ATOM 4965 N N . THR A 1 652 ? 15.907 -15.628 -23.899 1.00 95.69 652 THR A N 1
ATOM 4966 C CA . THR A 1 652 ? 16.124 -14.964 -22.607 1.00 95.69 652 THR A CA 1
ATOM 4967 C C . THR A 1 652 ? 16.069 -15.933 -21.431 1.00 95.69 652 THR A C 1
ATOM 4969 O O . THR A 1 652 ? 16.723 -15.706 -20.412 1.00 95.69 652 THR A O 1
ATOM 4972 N N . TRP A 1 653 ? 15.369 -17.059 -21.586 1.00 96.31 653 TRP A N 1
ATOM 4973 C CA . TRP A 1 653 ? 15.343 -18.181 -20.657 1.00 96.31 653 TRP A CA 1
ATOM 4974 C C . TRP A 1 653 ? 15.998 -19.421 -21.277 1.00 96.31 653 TRP A C 1
ATOM 4976 O O . TRP A 1 653 ? 15.416 -20.105 -22.114 1.00 96.31 653 TRP A O 1
ATOM 4986 N N . THR A 1 654 ? 17.210 -19.744 -20.820 1.00 93.50 654 THR A N 1
ATOM 4987 C CA . THR A 1 654 ? 17.999 -20.900 -21.301 1.00 93.50 654 THR A CA 1
ATOM 4988 C C . THR A 1 654 ? 18.068 -22.050 -20.288 1.00 93.50 654 THR A C 1
ATOM 4990 O O . THR A 1 654 ? 18.875 -22.965 -20.432 1.00 93.50 654 THR A O 1
ATOM 4993 N N . GLY A 1 655 ? 17.199 -22.022 -19.272 1.00 93.94 655 GLY A N 1
ATOM 4994 C CA . GLY A 1 655 ? 17.177 -22.982 -18.168 1.00 93.94 655 GLY A CA 1
ATOM 4995 C C . GLY A 1 655 ? 17.930 -22.507 -16.923 1.00 93.94 655 GLY A C 1
ATOM 4996 O O . GLY A 1 655 ? 18.439 -21.385 -16.856 1.00 93.94 655 GLY A O 1
ATOM 4997 N N . PHE A 1 656 ? 17.962 -23.368 -15.905 1.00 95.25 656 PHE A N 1
ATOM 4998 C CA . PHE A 1 656 ? 18.642 -23.082 -14.644 1.00 95.25 656 PHE A CA 1
ATOM 4999 C C . PHE A 1 656 ? 20.164 -23.085 -14.809 1.00 95.25 656 PHE A C 1
ATOM 5001 O O . PHE A 1 656 ? 20.718 -23.907 -15.537 1.00 95.25 656 PHE A O 1
ATOM 5008 N N . SER A 1 657 ? 20.844 -22.170 -14.121 1.00 94.12 657 SER A N 1
ATOM 5009 C CA . SER A 1 657 ? 22.291 -21.991 -14.233 1.00 94.12 657 SER A CA 1
ATOM 5010 C C . SER A 1 657 ? 22.930 -21.670 -12.888 1.00 94.12 657 SER A C 1
ATOM 5012 O O . SER A 1 657 ? 22.453 -20.823 -12.135 1.00 94.12 657 SER A O 1
ATOM 5014 N N . TRP A 1 658 ? 24.095 -22.267 -12.629 1.00 91.38 658 TRP A N 1
ATOM 5015 C CA . TRP A 1 658 ? 24.920 -21.967 -11.453 1.00 91.38 658 TRP A CA 1
ATOM 5016 C C . TRP A 1 658 ? 25.419 -20.515 -11.407 1.00 91.38 658 TRP A C 1
ATOM 5018 O O . TRP A 1 658 ? 25.752 -20.010 -10.337 1.00 91.38 658 TRP A O 1
ATOM 5028 N N . GLN A 1 659 ? 25.403 -19.800 -12.538 1.00 89.81 659 GLN A N 1
ATOM 5029 C CA . GLN A 1 659 ? 25.710 -18.364 -12.587 1.00 89.81 659 GLN A CA 1
ATOM 5030 C C . GLN A 1 659 ? 24.716 -17.506 -11.781 1.00 89.81 659 GLN A C 1
ATOM 5032 O O . GLN A 1 659 ? 25.013 -16.349 -11.471 1.00 89.81 659 GLN A O 1
ATOM 5037 N N . ALA A 1 660 ? 23.561 -18.059 -11.393 1.00 91.50 660 ALA A N 1
ATOM 5038 C CA . ALA A 1 660 ? 22.639 -17.412 -10.465 1.00 91.50 660 ALA A CA 1
ATOM 5039 C C . ALA A 1 660 ? 23.289 -17.108 -9.100 1.00 91.50 660 ALA A C 1
ATOM 5041 O O . ALA A 1 660 ? 22.932 -16.122 -8.466 1.00 91.50 660 ALA A O 1
ATOM 5042 N N . PHE A 1 661 ? 24.284 -17.897 -8.676 1.00 91.88 661 PHE A N 1
ATOM 5043 C CA . PHE A 1 661 ? 24.966 -17.743 -7.384 1.00 91.88 661 PHE A CA 1
ATOM 5044 C C . PHE A 1 661 ? 26.225 -16.862 -7.443 1.00 91.88 661 PHE A C 1
ATOM 5046 O O . PHE A 1 661 ? 26.855 -16.613 -6.416 1.00 91.88 661 PHE A O 1
ATOM 5053 N N . SER A 1 662 ? 26.613 -16.364 -8.621 1.00 86.88 662 SER A N 1
ATOM 5054 C CA . SER A 1 662 ? 27.767 -15.469 -8.766 1.00 86.88 662 SER A CA 1
ATOM 5055 C C . SER A 1 662 ? 27.367 -13.996 -8.644 1.00 86.88 662 SER A C 1
ATOM 5057 O O . SER A 1 662 ? 26.238 -13.617 -8.949 1.00 86.88 662 SER A O 1
ATOM 5059 N N . GLY A 1 663 ? 28.289 -13.137 -8.193 1.00 81.31 663 GLY A N 1
ATOM 5060 C CA . GLY A 1 663 ? 28.077 -11.681 -8.160 1.00 81.31 663 GLY A CA 1
ATOM 5061 C C . GLY A 1 663 ? 26.955 -11.197 -7.223 1.00 81.31 663 GLY A C 1
ATOM 5062 O O . GLY A 1 663 ? 26.434 -10.097 -7.411 1.00 81.31 663 GLY A O 1
ATOM 5063 N N . LEU A 1 664 ? 26.580 -11.997 -6.216 1.00 86.31 664 LEU A N 1
ATOM 5064 C CA . LEU A 1 664 ? 25.456 -11.711 -5.313 1.00 86.31 664 LEU A CA 1
ATOM 5065 C C . LEU A 1 664 ? 25.616 -10.400 -4.535 1.00 86.31 664 LEU A C 1
ATOM 5067 O O . LEU A 1 664 ? 24.639 -9.681 -4.375 1.00 86.31 664 LEU A O 1
ATOM 5071 N N . TYR A 1 665 ? 26.830 -10.046 -4.102 1.00 86.75 665 TYR A N 1
ATOM 5072 C CA . TYR A 1 665 ? 27.065 -8.834 -3.306 1.00 86.75 665 TYR A CA 1
ATOM 5073 C C . TYR A 1 665 ? 26.682 -7.540 -4.048 1.00 86.75 665 TYR A C 1
ATOM 5075 O O . TYR A 1 665 ? 25.964 -6.696 -3.511 1.00 86.75 665 TYR A O 1
ATOM 5083 N N . SER A 1 666 ? 27.103 -7.395 -5.308 1.00 82.06 666 SER A N 1
ATOM 5084 C CA . SER A 1 666 ? 26.766 -6.218 -6.120 1.00 82.06 666 SER A CA 1
ATOM 5085 C C . SER A 1 666 ? 25.263 -6.138 -6.403 1.00 82.06 666 SER A C 1
ATOM 5087 O O . SER A 1 666 ? 24.688 -5.051 -6.382 1.00 82.06 666 SER A O 1
ATOM 5089 N N . PHE A 1 667 ? 24.613 -7.289 -6.612 1.00 85.12 667 PHE A N 1
ATOM 5090 C CA . PHE A 1 667 ? 23.165 -7.364 -6.815 1.00 85.12 667 PHE A CA 1
ATOM 5091 C C . PHE A 1 667 ? 22.419 -6.999 -5.526 1.00 85.12 667 PHE A C 1
ATOM 5093 O O . PHE A 1 667 ? 21.469 -6.222 -5.556 1.00 85.12 667 PHE A O 1
ATOM 5100 N N . PHE A 1 668 ? 22.893 -7.504 -4.386 1.00 87.88 668 PHE A N 1
ATOM 5101 C CA . PHE A 1 668 ? 22.358 -7.220 -3.058 1.00 87.88 668 PHE A CA 1
ATOM 5102 C C . PHE A 1 668 ? 22.378 -5.732 -2.746 1.00 87.88 668 PHE A C 1
ATOM 5104 O O . PHE A 1 668 ? 21.352 -5.193 -2.346 1.00 87.88 668 PHE A O 1
ATOM 5111 N N . LYS A 1 669 ? 23.491 -5.037 -3.007 1.00 88.25 669 LYS A N 1
ATOM 5112 C CA . LYS A 1 669 ? 23.585 -3.589 -2.773 1.00 88.25 669 LYS A CA 1
ATOM 5113 C C . LYS A 1 669 ? 22.510 -2.804 -3.539 1.00 88.25 669 LYS A C 1
ATOM 5115 O O . LYS A 1 669 ? 21.890 -1.910 -2.968 1.00 88.25 669 LYS A O 1
ATOM 5120 N N . LEU A 1 670 ? 22.273 -3.145 -4.808 1.00 84.56 670 LEU A N 1
ATOM 5121 C CA . LEU A 1 670 ? 21.248 -2.500 -5.639 1.00 84.56 670 LEU A CA 1
ATOM 5122 C C . LEU A 1 670 ? 19.825 -2.854 -5.177 1.00 84.56 670 LEU A C 1
ATOM 5124 O O . LEU A 1 670 ? 18.957 -1.987 -5.080 1.00 84.56 670 LEU A O 1
ATOM 5128 N N . SER A 1 671 ? 19.604 -4.129 -4.860 1.00 90.12 671 SER A N 1
ATOM 5129 C CA . SER A 1 671 ? 18.324 -4.659 -4.391 1.00 90.12 671 SER A CA 1
ATOM 5130 C C . SER A 1 671 ? 17.912 -4.043 -3.050 1.00 90.12 671 SER A C 1
ATOM 5132 O O . SER A 1 671 ? 16.797 -3.548 -2.923 1.00 90.12 671 SER A O 1
ATOM 5134 N N . VAL A 1 672 ? 18.833 -3.954 -2.085 1.00 89.81 672 VAL A N 1
ATOM 5135 C CA . VAL A 1 672 ? 18.594 -3.302 -0.787 1.00 89.81 672 VAL A CA 1
ATOM 5136 C C . VAL A 1 672 ? 18.325 -1.812 -0.952 1.00 89.81 672 VAL A C 1
ATOM 5138 O O . VAL A 1 672 ? 17.391 -1.308 -0.341 1.00 89.81 672 VAL A O 1
ATOM 5141 N N . ALA A 1 673 ? 19.083 -1.101 -1.793 1.00 89.88 673 ALA A N 1
ATOM 5142 C CA . ALA A 1 673 ? 18.830 0.320 -2.037 1.00 89.88 673 ALA A CA 1
ATOM 5143 C C . ALA A 1 673 ? 17.414 0.569 -2.586 1.00 89.88 673 ALA A C 1
ATOM 5145 O O . ALA A 1 673 ? 16.728 1.488 -2.145 1.00 89.88 673 ALA A O 1
ATOM 5146 N N . SER A 1 674 ? 16.962 -0.294 -3.498 1.00 87.81 674 SER A N 1
ATOM 5147 C CA . SER A 1 674 ? 15.613 -0.245 -4.073 1.00 87.81 674 SER A CA 1
ATOM 5148 C C . SER A 1 674 ? 14.528 -0.568 -3.042 1.00 87.81 674 SER A C 1
ATOM 5150 O O . SER A 1 674 ? 13.491 0.090 -2.997 1.00 87.81 674 SER A O 1
ATOM 5152 N N . ALA A 1 675 ? 14.787 -1.546 -2.173 1.00 89.88 675 ALA A N 1
ATOM 5153 C CA . ALA A 1 675 ? 13.899 -1.904 -1.074 1.00 89.88 675 ALA A CA 1
ATOM 5154 C C . ALA A 1 675 ? 13.747 -0.768 -0.064 1.00 89.88 675 ALA A C 1
ATOM 5156 O O . ALA A 1 675 ? 12.633 -0.387 0.269 1.00 89.88 675 ALA A O 1
ATOM 5157 N N . VAL A 1 676 ? 14.867 -0.188 0.375 1.00 90.50 676 VAL A N 1
ATOM 5158 C CA . VAL A 1 676 ? 14.881 0.941 1.309 1.00 90.50 676 VAL A CA 1
ATOM 5159 C C . VAL A 1 676 ? 14.145 2.134 0.708 1.00 90.50 676 VAL A C 1
ATOM 5161 O O . VAL A 1 676 ? 13.299 2.708 1.382 1.00 90.50 676 VAL A O 1
ATOM 5164 N N . MET A 1 677 ? 14.396 2.472 -0.560 1.00 90.69 677 MET A N 1
ATOM 5165 C CA . MET A 1 677 ? 13.686 3.548 -1.260 1.00 90.69 677 MET A CA 1
ATOM 5166 C C . MET A 1 677 ? 12.159 3.383 -1.175 1.00 90.69 677 MET A C 1
ATOM 5168 O O . MET A 1 677 ? 11.478 4.310 -0.736 1.00 90.69 677 MET A O 1
ATOM 5172 N N . LEU A 1 678 ? 11.637 2.201 -1.526 1.00 87.25 678 LEU A N 1
ATOM 5173 C CA . LEU A 1 678 ? 10.196 1.927 -1.550 1.00 87.25 678 LEU A CA 1
ATOM 5174 C C . LEU A 1 678 ? 9.584 1.786 -0.143 1.00 87.25 678 LEU A C 1
ATOM 5176 O O . LEU A 1 678 ? 8.472 2.257 0.102 1.00 87.25 678 LEU A O 1
ATOM 5180 N N . CYS A 1 679 ? 10.305 1.170 0.799 1.00 89.31 679 CYS A N 1
ATOM 5181 C CA . CYS A 1 679 ? 9.869 1.070 2.193 1.00 89.31 679 CYS A CA 1
ATOM 5182 C C . CYS A 1 679 ? 9.764 2.453 2.840 1.00 89.31 679 CYS A C 1
ATOM 5184 O O . CYS A 1 679 ? 8.770 2.726 3.503 1.00 89.31 679 CYS A O 1
ATOM 5186 N N . LEU A 1 680 ? 10.737 3.341 2.608 1.00 89.75 680 LEU A N 1
ATOM 5187 C CA . LEU A 1 680 ? 10.700 4.716 3.114 1.00 89.75 680 LEU A CA 1
ATOM 5188 C C . LEU A 1 680 ? 9.498 5.499 2.558 1.00 89.75 680 LEU A C 1
ATOM 5190 O O . LEU A 1 680 ? 8.860 6.237 3.300 1.00 89.75 680 LEU A O 1
ATOM 5194 N N . GLU A 1 681 ? 9.163 5.317 1.277 1.00 86.50 681 GLU A N 1
ATOM 5195 C CA . GLU A 1 681 ? 7.958 5.910 0.666 1.00 86.50 681 GLU A CA 1
ATOM 5196 C C . GLU A 1 681 ? 6.679 5.391 1.326 1.00 86.50 681 GLU A C 1
ATOM 5198 O O . GLU A 1 681 ? 5.799 6.166 1.694 1.00 86.50 681 GLU A O 1
ATOM 5203 N N . THR A 1 682 ? 6.592 4.079 1.531 1.00 83.25 682 THR A N 1
ATOM 5204 C CA . THR A 1 682 ? 5.376 3.443 2.050 1.00 83.25 682 THR A CA 1
ATOM 5205 C C . THR A 1 682 ? 5.172 3.733 3.539 1.00 83.25 682 THR A C 1
ATOM 5207 O O . THR A 1 682 ? 4.069 4.074 3.967 1.00 83.25 682 THR A O 1
ATOM 5210 N N . TRP A 1 683 ? 6.225 3.617 4.352 1.00 86.31 683 TRP A N 1
ATOM 5211 C CA . TRP A 1 683 ? 6.138 3.805 5.804 1.00 86.31 683 TRP A CA 1
ATOM 5212 C C . TRP A 1 683 ? 5.912 5.257 6.191 1.00 86.31 683 TRP A C 1
ATOM 5214 O O . TRP A 1 683 ? 5.317 5.515 7.231 1.00 86.31 683 TRP A O 1
ATOM 5224 N N . TYR A 1 684 ? 6.356 6.203 5.366 1.00 91.06 684 TYR A N 1
ATOM 5225 C CA . TYR A 1 684 ? 6.132 7.619 5.606 1.00 91.06 684 TYR A CA 1
ATOM 5226 C C . TYR A 1 684 ? 4.645 7.961 5.790 1.00 91.06 684 TYR A C 1
ATOM 5228 O O . TYR A 1 684 ? 4.278 8.592 6.784 1.00 91.06 684 TYR A O 1
ATOM 5236 N N . PHE A 1 685 ? 3.781 7.489 4.884 1.00 86.56 685 PHE A N 1
ATOM 5237 C CA . PHE A 1 685 ? 2.336 7.691 5.004 1.00 86.56 685 PHE A CA 1
ATOM 5238 C C . PHE A 1 685 ? 1.773 7.001 6.250 1.00 86.56 685 PHE A C 1
ATOM 5240 O O . PHE A 1 685 ? 0.982 7.606 6.968 1.00 86.56 685 PHE A O 1
ATOM 5247 N N . GLN A 1 686 ? 2.220 5.778 6.550 1.00 86.06 686 GLN A N 1
ATOM 5248 C CA . GLN A 1 686 ? 1.724 5.025 7.707 1.00 86.06 686 GLN A CA 1
ATOM 5249 C C . GLN A 1 686 ? 2.099 5.675 9.039 1.00 86.06 686 GLN A C 1
ATOM 5251 O O . GLN A 1 686 ? 1.260 5.782 9.924 1.00 86.06 686 GLN A O 1
ATOM 5256 N N . ILE A 1 687 ? 3.324 6.186 9.173 1.00 87.75 687 ILE A N 1
ATOM 5257 C CA . ILE A 1 687 ? 3.753 6.920 10.371 1.00 87.75 687 ILE A CA 1
ATOM 5258 C C . ILE A 1 687 ? 2.882 8.159 10.583 1.00 87.75 687 ILE A C 1
ATOM 5260 O O . ILE A 1 687 ? 2.478 8.435 11.708 1.00 87.75 687 ILE A O 1
ATOM 5264 N N . LEU A 1 688 ? 2.561 8.899 9.520 1.00 86.12 688 LEU A N 1
ATOM 5265 C CA . LEU A 1 688 ? 1.696 10.071 9.639 1.00 86.12 688 LEU A CA 1
ATOM 5266 C C . LEU A 1 688 ? 0.246 9.694 9.975 1.00 86.12 688 LEU A C 1
ATOM 5268 O O . LEU A 1 688 ? -0.363 10.373 10.794 1.00 86.12 688 LEU A O 1
ATOM 5272 N N . VAL A 1 689 ? -0.289 8.595 9.433 1.00 85.62 689 VAL A N 1
ATOM 5273 C CA . VAL A 1 689 ? -1.601 8.065 9.855 1.00 85.62 689 VAL A CA 1
ATOM 5274 C C . VAL A 1 689 ? -1.583 7.667 11.335 1.00 85.62 689 VAL A C 1
ATOM 5276 O O . VAL A 1 689 ? -2.490 8.047 12.070 1.00 85.62 689 VAL A O 1
ATOM 5279 N N . LEU A 1 690 ? -0.530 6.993 11.809 1.00 85.44 690 LEU A N 1
ATOM 5280 C CA . LEU A 1 690 ? -0.372 6.656 13.229 1.00 85.44 690 LEU A CA 1
ATOM 5281 C C . LEU A 1 690 ? -0.315 7.908 14.112 1.00 85.44 690 LEU A C 1
ATOM 5283 O O . LEU A 1 690 ? -0.950 7.949 15.161 1.00 85.44 690 LEU A O 1
ATOM 5287 N N . LEU A 1 691 ? 0.386 8.958 13.672 1.00 85.81 691 LEU A N 1
ATOM 5288 C CA . LEU A 1 691 ? 0.398 10.241 14.376 1.00 85.81 691 LEU A CA 1
ATOM 5289 C C . LEU A 1 691 ? -0.994 10.882 14.426 1.00 85.81 691 LEU A C 1
ATOM 5291 O O . LEU A 1 691 ? -1.344 11.479 15.439 1.00 85.81 691 LEU A O 1
ATOM 5295 N N . ALA A 1 692 ? -1.817 10.743 13.386 1.00 85.69 692 ALA A N 1
ATOM 5296 C CA . ALA A 1 692 ? -3.193 11.233 13.436 1.00 85.69 692 ALA A CA 1
ATOM 5297 C C . ALA A 1 692 ? -4.047 10.527 14.501 1.00 85.69 692 ALA A C 1
ATOM 5299 O O . ALA A 1 692 ? -4.945 11.153 15.060 1.00 85.69 692 ALA A O 1
ATOM 5300 N N . GLY A 1 693 ? -3.732 9.271 14.833 1.00 82.62 693 GLY A N 1
ATOM 5301 C CA . GLY A 1 693 ? -4.367 8.532 15.927 1.00 82.62 693 GLY A CA 1
ATOM 5302 C C . GLY A 1 693 ? -4.071 9.084 17.326 1.00 82.62 693 GLY A C 1
ATOM 5303 O O . GLY A 1 693 ? -4.689 8.648 18.289 1.00 82.62 693 GLY A O 1
ATOM 5304 N N . LEU A 1 694 ? -3.158 10.053 17.451 1.00 85.75 694 LEU A N 1
ATOM 5305 C CA . LEU A 1 694 ? -2.847 10.739 18.711 1.00 85.75 694 LEU A CA 1
ATOM 5306 C C . LEU A 1 694 ? -3.516 12.124 18.821 1.00 85.75 694 LEU A C 1
ATOM 5308 O O . LEU A 1 694 ? -3.244 12.863 19.767 1.00 85.75 694 LEU A O 1
ATOM 5312 N N . LEU A 1 695 ? -4.336 12.522 17.840 1.00 84.50 695 LEU A N 1
ATOM 5313 C CA . LEU A 1 695 ? -5.080 13.788 17.860 1.00 84.50 695 LEU A CA 1
ATOM 5314 C C . LEU A 1 695 ? -6.247 13.747 18.863 1.00 84.50 695 LEU A C 1
ATOM 5316 O O . LEU A 1 695 ? -6.693 12.676 19.249 1.00 84.50 695 LEU A O 1
ATOM 5320 N N . GLU A 1 696 ? -6.784 14.917 19.236 1.00 82.69 696 GLU A N 1
ATOM 5321 C CA . GLU A 1 696 ? -7.881 15.050 20.220 1.00 82.69 696 GLU A CA 1
ATOM 5322 C C . GLU A 1 696 ? -9.157 14.263 19.838 1.00 82.69 696 GLU A C 1
ATOM 5324 O O . GLU A 1 696 ? -9.843 13.762 20.721 1.00 82.69 696 GLU A O 1
ATOM 5329 N N . ASN A 1 697 ? -9.449 14.113 18.537 1.00 81.88 697 ASN A N 1
ATOM 5330 C CA . ASN A 1 697 ? -10.555 13.299 18.007 1.00 81.88 697 ASN A CA 1
ATOM 5331 C C . ASN A 1 697 ? -10.004 12.200 17.077 1.00 81.88 697 ASN A C 1
ATOM 5333 O O . ASN A 1 697 ? -10.088 12.342 15.849 1.00 81.88 697 ASN A O 1
ATOM 5337 N N . PRO A 1 698 ? -9.392 11.137 17.628 1.00 76.25 698 PRO A N 1
ATOM 5338 C CA . PRO A 1 698 ? -8.631 10.177 16.838 1.00 76.25 698 PRO A CA 1
ATOM 5339 C C . PRO A 1 698 ? -9.529 9.326 15.936 1.00 76.25 698 PRO A C 1
ATOM 5341 O O . PRO A 1 698 ? -9.141 9.062 14.807 1.00 76.25 698 PRO A O 1
ATOM 5344 N N . GLU A 1 699 ? -10.745 8.981 16.369 1.00 77.12 699 GLU A N 1
ATOM 5345 C CA . GLU A 1 699 ? -11.719 8.210 15.576 1.00 77.12 699 GLU A CA 1
ATOM 5346 C C . GLU A 1 699 ? -12.079 8.933 14.269 1.00 77.12 699 GLU A C 1
ATOM 5348 O O . GLU A 1 699 ? -11.781 8.451 13.180 1.00 77.12 699 GLU A O 1
ATOM 5353 N N . LEU A 1 700 ? -12.596 10.164 14.364 1.00 83.44 700 LEU A N 1
ATOM 5354 C CA . LEU A 1 700 ? -12.957 10.965 13.190 1.00 83.44 700 LEU A CA 1
ATOM 5355 C C . LEU A 1 700 ? -11.756 11.222 12.262 1.00 83.44 700 LEU A C 1
ATOM 5357 O O . LEU A 1 700 ? -11.894 11.212 11.033 1.00 83.44 700 LEU A O 1
ATOM 5361 N N . ALA A 1 701 ? -10.576 11.479 12.837 1.00 86.19 701 ALA A N 1
ATOM 5362 C CA . ALA A 1 701 ? -9.356 11.684 12.067 1.00 86.19 701 ALA A CA 1
ATOM 5363 C C . ALA A 1 701 ? -8.959 10.404 11.320 1.00 86.19 701 ALA A C 1
ATOM 5365 O O . ALA A 1 701 ? -8.778 10.448 10.108 1.00 86.19 701 ALA A O 1
ATOM 5366 N N . LEU A 1 702 ? -8.862 9.269 12.007 1.00 84.94 702 LEU A N 1
ATOM 5367 C CA . LEU A 1 702 ? -8.458 7.998 11.411 1.00 84.94 702 LEU A CA 1
ATOM 5368 C C . LEU A 1 702 ? -9.461 7.509 10.362 1.00 84.94 702 LEU A C 1
ATOM 5370 O O . LEU A 1 702 ? -9.033 7.100 9.285 1.00 84.94 702 LEU A O 1
ATOM 5374 N N . ASP A 1 703 ? -10.764 7.629 10.612 1.00 81.38 703 ASP A N 1
ATOM 5375 C CA . ASP A 1 703 ? -11.803 7.209 9.668 1.00 81.38 703 ASP A CA 1
ATOM 5376 C C . ASP A 1 703 ? -11.761 8.026 8.375 1.00 81.38 703 ASP A C 1
ATOM 5378 O O . ASP A 1 703 ? -11.720 7.477 7.268 1.00 81.38 703 ASP A O 1
ATOM 5382 N N . SER A 1 704 ? -11.712 9.356 8.500 1.00 90.44 704 SER A N 1
ATOM 5383 C CA . SER A 1 704 ? -11.646 10.239 7.333 1.00 90.44 704 SER A CA 1
ATOM 5384 C C . SER A 1 704 ? -10.335 10.068 6.557 1.00 90.44 704 SER A C 1
ATOM 5386 O O . SER A 1 704 ? -10.352 10.005 5.324 1.00 90.44 704 SER A O 1
ATOM 5388 N N . LEU A 1 705 ? -9.207 9.904 7.259 1.00 89.88 705 LEU A N 1
ATOM 5389 C CA . LEU A 1 705 ? -7.915 9.598 6.649 1.00 89.88 705 LEU A CA 1
ATOM 5390 C C . LEU A 1 705 ? -7.932 8.252 5.926 1.00 89.88 705 LEU A C 1
ATOM 5392 O O . LEU A 1 705 ? -7.464 8.177 4.794 1.00 89.88 705 LEU A O 1
ATOM 5396 N N . SER A 1 706 ? -8.484 7.209 6.544 1.00 88.19 706 SER A N 1
ATOM 5397 C CA . SER A 1 706 ? -8.565 5.858 5.983 1.00 88.19 706 SER A CA 1
ATOM 5398 C C . SER A 1 706 ? -9.361 5.835 4.677 1.00 88.19 706 SER A C 1
ATOM 5400 O O . SER A 1 706 ? -8.896 5.280 3.675 1.00 88.19 706 SER A O 1
ATOM 5402 N N . ILE A 1 707 ? -10.507 6.526 4.628 1.00 90.12 707 ILE A N 1
ATOM 5403 C CA . ILE A 1 707 ? -11.306 6.665 3.400 1.00 90.12 707 ILE A CA 1
ATOM 5404 C C . ILE A 1 707 ? -10.494 7.379 2.311 1.00 90.12 707 ILE A C 1
ATOM 5406 O O . ILE A 1 707 ? -10.356 6.862 1.198 1.00 90.12 707 ILE A O 1
ATOM 5410 N N . CYS A 1 708 ? -9.898 8.537 2.618 1.00 92.88 708 CYS A N 1
ATOM 5411 C CA . CYS A 1 708 ? -9.089 9.278 1.648 1.00 92.88 708 CYS A CA 1
ATOM 5412 C C . CYS A 1 708 ? -7.868 8.474 1.166 1.00 92.88 708 CYS A C 1
ATOM 5414 O O . CYS A 1 708 ? -7.552 8.484 -0.026 1.00 92.88 708 CYS A O 1
ATOM 5416 N N . MET A 1 709 ? -7.202 7.747 2.063 1.00 88.88 709 MET A N 1
ATOM 5417 C CA . MET A 1 709 ? -6.056 6.895 1.744 1.00 88.88 709 MET A CA 1
ATOM 5418 C C . MET A 1 709 ? -6.454 5.680 0.909 1.00 88.88 709 MET A C 1
ATOM 5420 O O . MET A 1 709 ? -5.693 5.288 0.027 1.00 88.88 709 MET A O 1
ATOM 5424 N N . THR A 1 710 ? -7.655 5.137 1.106 1.00 89.00 710 THR A N 1
ATOM 5425 C CA . THR A 1 710 ? -8.210 4.077 0.256 1.00 89.00 710 THR A CA 1
ATOM 5426 C C . THR A 1 710 ? -8.392 4.578 -1.175 1.00 89.00 710 THR A C 1
ATOM 5428 O O . THR A 1 710 ? -7.900 3.956 -2.116 1.00 89.00 710 THR A O 1
ATOM 5431 N N . ILE A 1 711 ? -9.016 5.748 -1.359 1.00 90.62 711 ILE A N 1
ATOM 5432 C CA . ILE A 1 711 ? -9.171 6.380 -2.683 1.00 90.62 711 ILE A CA 1
ATOM 5433 C C . ILE A 1 711 ? -7.804 6.664 -3.317 1.00 90.62 711 ILE A C 1
ATOM 5435 O O . ILE A 1 711 ? -7.590 6.366 -4.495 1.00 90.62 711 ILE A O 1
ATOM 5439 N N . ASN A 1 712 ? -6.859 7.196 -2.535 1.00 91.69 712 ASN A N 1
ATOM 5440 C CA . ASN A 1 712 ? -5.485 7.396 -2.985 1.00 91.69 712 ASN A CA 1
ATOM 5441 C C . ASN A 1 712 ? -4.831 6.076 -3.414 1.00 91.69 712 ASN A C 1
ATOM 5443 O O . ASN A 1 712 ? -4.181 6.048 -4.450 1.00 91.69 712 ASN A O 1
ATOM 5447 N N . GLY A 1 713 ? -5.037 4.983 -2.675 1.00 88.94 713 GLY A N 1
ATOM 5448 C CA . GLY A 1 713 ? -4.502 3.656 -2.986 1.00 88.94 713 GLY A CA 1
ATOM 5449 C C . GLY A 1 713 ? -4.923 3.145 -4.365 1.00 88.94 713 GLY A C 1
ATOM 5450 O O . GLY A 1 713 ? -4.079 2.671 -5.125 1.00 88.94 713 GLY A O 1
ATOM 5451 N N . TRP A 1 714 ? -6.194 3.322 -4.738 1.00 88.75 714 TRP A N 1
ATOM 5452 C CA . TRP A 1 714 ? -6.697 2.952 -6.068 1.00 88.75 714 TRP A CA 1
ATOM 5453 C C . TRP A 1 714 ? -6.005 3.719 -7.196 1.00 88.75 714 TRP A C 1
ATOM 5455 O O . TRP A 1 714 ? -5.545 3.118 -8.167 1.00 88.75 714 TRP A O 1
ATOM 5465 N N . VAL A 1 715 ? -5.895 5.043 -7.069 1.00 91.69 715 VAL A N 1
ATOM 5466 C CA . VAL A 1 715 ? -5.205 5.868 -8.075 1.00 91.69 715 VAL A CA 1
ATOM 5467 C C . VAL A 1 715 ? -3.703 5.570 -8.076 1.00 91.69 715 VAL A C 1
ATOM 5469 O O . VAL A 1 715 ? -3.084 5.500 -9.135 1.00 91.69 715 VAL A O 1
ATOM 5472 N N . PHE A 1 716 ? -3.120 5.306 -6.908 1.00 90.31 716 PHE A N 1
ATOM 5473 C CA . PHE A 1 716 ? -1.711 4.963 -6.761 1.00 90.31 716 PHE A CA 1
ATOM 5474 C C . PHE A 1 716 ? -1.351 3.669 -7.500 1.00 90.31 716 PHE A C 1
ATOM 5476 O O . PHE A 1 716 ? -0.290 3.615 -8.113 1.00 90.31 716 PHE A O 1
ATOM 5483 N N . MET A 1 717 ? -2.229 2.658 -7.553 1.00 92.50 717 MET A N 1
ATOM 5484 C CA . MET A 1 717 ? -1.983 1.447 -8.360 1.00 92.50 717 MET A CA 1
ATOM 5485 C C . MET A 1 717 ? -1.838 1.750 -9.861 1.00 92.50 717 MET A C 1
ATOM 5487 O O . MET A 1 717 ? -1.053 1.094 -10.553 1.00 92.50 717 MET A O 1
ATOM 5491 N N . ILE A 1 718 ? -2.533 2.775 -10.367 1.00 94.06 718 ILE A N 1
ATOM 5492 C CA . ILE A 1 718 ? -2.360 3.259 -11.743 1.00 94.06 718 ILE A CA 1
ATOM 5493 C C . ILE A 1 718 ? -0.960 3.865 -11.903 1.00 94.06 718 ILE A C 1
ATOM 5495 O O . ILE A 1 718 ? -0.232 3.514 -12.837 1.00 94.06 718 ILE A O 1
ATOM 5499 N N . SER A 1 719 ? -0.546 4.710 -10.957 1.00 93.69 719 SER A N 1
ATOM 5500 C CA . SER A 1 719 ? 0.800 5.291 -10.932 1.00 93.69 719 SER A CA 1
ATOM 5501 C C . SER A 1 719 ? 1.901 4.235 -10.808 1.00 93.69 719 SER A C 1
ATOM 5503 O O . SER A 1 719 ? 2.941 4.379 -11.443 1.00 93.69 719 SER A O 1
ATOM 5505 N N . VAL A 1 720 ? 1.685 3.146 -10.062 1.00 91.50 720 VAL A N 1
ATOM 5506 C CA . VAL A 1 720 ? 2.630 2.017 -9.960 1.00 91.50 720 VAL A CA 1
ATOM 5507 C C . VAL A 1 720 ? 2.762 1.282 -11.301 1.00 91.50 720 VAL A C 1
ATOM 5509 O O . VAL A 1 720 ? 3.867 0.922 -11.708 1.00 91.50 720 VAL A O 1
ATOM 5512 N N . GLY A 1 721 ? 1.667 1.111 -12.046 1.00 94.94 721 GLY A N 1
ATOM 5513 C CA . GLY A 1 721 ? 1.729 0.565 -13.405 1.00 94.94 721 GLY A CA 1
ATOM 5514 C C . GLY A 1 721 ? 2.523 1.455 -14.372 1.00 94.94 721 GLY A C 1
ATOM 5515 O O . GLY A 1 721 ? 3.321 0.950 -15.166 1.00 94.94 721 GLY A O 1
ATOM 5516 N N . LEU A 1 722 ? 2.367 2.780 -14.270 1.00 96.31 722 LEU A N 1
ATOM 5517 C CA . LEU A 1 722 ? 3.148 3.755 -15.044 1.00 96.31 722 LEU A CA 1
ATOM 5518 C C . LEU A 1 722 ? 4.612 3.837 -14.588 1.00 96.31 722 LEU A C 1
ATOM 5520 O O . LEU A 1 722 ? 5.492 3.979 -15.432 1.00 96.31 722 LEU A O 1
ATOM 5524 N N . ASN A 1 723 ? 4.889 3.686 -13.290 1.00 95.25 723 ASN A N 1
ATOM 5525 C CA . ASN A 1 723 ? 6.236 3.548 -12.728 1.00 95.25 723 ASN A CA 1
ATOM 5526 C C . ASN A 1 723 ? 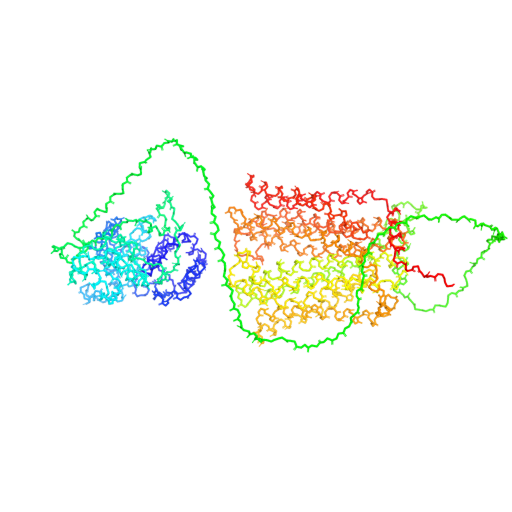6.973 2.360 -13.363 1.00 95.25 723 ASN A C 1
ATOM 5528 O O . ASN A 1 723 ? 8.087 2.537 -13.858 1.00 95.25 723 ASN A O 1
ATOM 5532 N N . ALA A 1 724 ? 6.336 1.186 -13.423 1.00 94.38 724 ALA A N 1
ATOM 5533 C CA . ALA A 1 724 ? 6.928 0.003 -14.043 1.00 94.38 724 ALA A CA 1
ATOM 5534 C C . ALA A 1 724 ? 7.208 0.236 -15.539 1.00 94.38 724 ALA A C 1
ATOM 5536 O O . ALA A 1 724 ? 8.298 -0.058 -16.030 1.00 94.38 724 ALA A O 1
ATOM 5537 N N . ALA A 1 725 ? 6.259 0.838 -16.264 1.00 96.56 725 ALA A N 1
ATOM 5538 C CA . ALA A 1 725 ? 6.438 1.159 -17.678 1.00 96.56 725 ALA A CA 1
ATOM 5539 C C . ALA A 1 725 ? 7.571 2.175 -17.917 1.00 96.56 725 ALA A C 1
ATOM 5541 O O . ALA A 1 725 ? 8.394 1.970 -18.809 1.00 96.56 725 ALA A O 1
ATOM 5542 N N . ALA A 1 726 ? 7.655 3.229 -17.097 1.00 97.12 726 ALA A N 1
ATOM 5543 C CA . ALA A 1 726 ? 8.739 4.207 -17.136 1.00 97.12 726 ALA A CA 1
ATOM 5544 C C . ALA A 1 726 ? 10.100 3.542 -16.892 1.00 97.12 726 ALA A C 1
ATOM 5546 O O . ALA A 1 726 ? 11.036 3.762 -17.659 1.00 97.12 726 ALA A O 1
ATOM 5547 N N . SER A 1 727 ? 10.191 2.684 -15.871 1.00 96.31 727 SER A N 1
ATOM 5548 C CA . SER A 1 727 ? 11.414 1.955 -15.521 1.00 96.31 727 SER A CA 1
ATOM 5549 C C . SER A 1 727 ? 11.895 1.069 -16.672 1.00 96.31 727 SER A C 1
ATOM 5551 O O . SER A 1 727 ? 13.065 1.133 -17.057 1.00 96.31 727 SER A O 1
ATOM 5553 N N . VAL A 1 728 ? 10.988 0.309 -17.298 1.00 96.62 728 VAL A N 1
ATOM 5554 C CA . VAL A 1 728 ? 11.298 -0.537 -18.463 1.00 96.62 728 VAL A CA 1
ATOM 5555 C C . VAL A 1 728 ? 11.740 0.290 -19.669 1.00 96.62 728 VAL A C 1
ATOM 5557 O O . VAL A 1 728 ? 12.763 -0.023 -20.271 1.00 96.62 728 VAL A O 1
ATOM 5560 N N . ARG A 1 729 ? 11.005 1.349 -20.038 1.00 96.81 729 ARG A N 1
ATOM 5561 C CA . ARG A 1 729 ? 11.373 2.192 -21.190 1.00 96.81 729 ARG A CA 1
ATOM 5562 C C . ARG A 1 729 ? 12.746 2.825 -20.986 1.00 96.81 729 ARG A C 1
ATOM 5564 O O . ARG A 1 729 ? 13.610 2.677 -21.843 1.00 96.81 729 ARG A O 1
ATOM 5571 N N . VAL A 1 730 ? 12.973 3.458 -19.836 1.00 97.50 730 VAL A N 1
ATOM 5572 C CA . VAL A 1 730 ? 14.243 4.128 -19.521 1.00 97.50 730 VAL A CA 1
ATOM 5573 C C . VAL A 1 730 ? 15.404 3.138 -19.499 1.00 97.50 730 VAL A C 1
ATOM 5575 O O . VAL A 1 730 ? 16.422 3.383 -20.137 1.00 97.50 730 VAL A O 1
ATOM 5578 N N . SER A 1 731 ? 15.262 2.002 -18.811 1.00 96.81 731 SER A N 1
ATOM 5579 C CA . SER A 1 731 ? 16.334 1.000 -18.745 1.00 96.81 731 SER A CA 1
ATOM 5580 C C . SER A 1 731 ? 16.655 0.391 -20.114 1.00 96.81 731 SER A C 1
ATOM 5582 O O . SER A 1 731 ? 17.835 0.251 -20.437 1.00 96.81 731 SER A O 1
ATOM 5584 N N . ASN A 1 732 ? 15.645 0.095 -20.939 1.00 97.00 732 ASN A N 1
ATOM 5585 C CA . ASN A 1 732 ? 15.844 -0.435 -22.289 1.00 97.00 732 ASN A CA 1
ATOM 5586 C C . ASN A 1 732 ? 16.561 0.570 -23.201 1.00 97.00 732 ASN A C 1
ATOM 5588 O O . ASN A 1 732 ? 17.540 0.203 -23.847 1.00 97.00 732 ASN A O 1
ATOM 5592 N N . GLU A 1 733 ? 16.126 1.833 -23.235 1.00 96.50 733 GLU A N 1
ATOM 5593 C CA . GLU A 1 733 ? 16.757 2.859 -24.081 1.00 96.50 733 GLU A CA 1
ATOM 5594 C C . GLU A 1 733 ? 18.189 3.192 -23.616 1.00 96.50 733 GLU A C 1
ATOM 5596 O O . GLU A 1 733 ? 19.091 3.340 -24.444 1.00 96.50 733 GLU A O 1
ATOM 5601 N N . LEU A 1 734 ? 18.446 3.218 -22.300 1.00 97.19 734 LEU A N 1
ATOM 5602 C CA . LEU A 1 734 ? 19.804 3.365 -21.761 1.00 97.19 734 LEU A CA 1
ATOM 5603 C C . LEU A 1 734 ? 20.705 2.189 -22.156 1.00 97.19 734 LEU A C 1
ATOM 5605 O O . LEU A 1 734 ? 21.850 2.397 -22.556 1.00 97.19 734 LEU A O 1
ATOM 5609 N 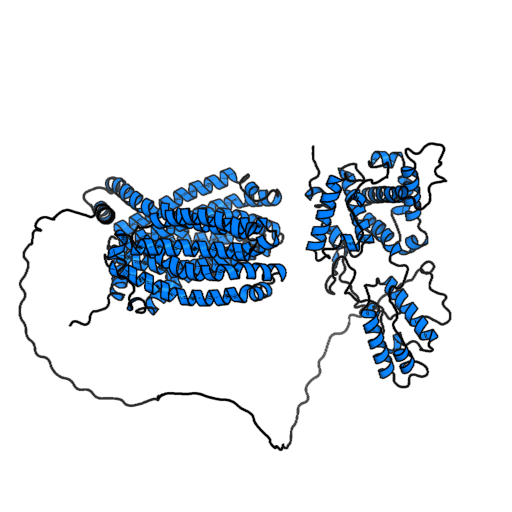N . GLY A 1 735 ? 20.186 0.961 -22.068 1.00 95.69 735 GLY A N 1
ATOM 5610 C CA . GLY A 1 735 ? 20.889 -0.253 -22.481 1.00 95.69 735 GLY A CA 1
ATOM 5611 C C . GLY A 1 735 ? 21.211 -0.286 -23.975 1.00 95.69 735 GLY A C 1
ATOM 5612 O O . GLY A 1 735 ? 22.301 -0.708 -24.357 1.00 95.69 735 GLY A O 1
ATOM 5613 N N . ALA A 1 736 ? 20.290 0.203 -24.809 1.00 95.12 736 ALA A N 1
ATOM 5614 C CA . ALA A 1 736 ? 20.463 0.322 -26.257 1.00 95.12 736 ALA A CA 1
ATOM 5615 C C . ALA A 1 736 ? 21.414 1.463 -26.663 1.00 95.12 736 ALA A C 1
ATOM 5617 O O . ALA A 1 736 ? 21.882 1.518 -27.798 1.00 95.12 736 ALA A O 1
ATOM 5618 N N . GLY A 1 737 ? 21.738 2.366 -25.734 1.00 95.31 737 GLY A N 1
ATOM 5619 C CA . GLY A 1 737 ? 22.585 3.522 -25.996 1.00 95.31 737 GLY A CA 1
ATOM 5620 C C . GLY A 1 737 ? 21.865 4.655 -26.724 1.00 95.31 737 GLY A C 1
ATOM 5621 O O . GLY A 1 737 ? 22.488 5.354 -27.521 1.00 95.31 737 GLY A O 1
ATOM 5622 N N . HIS A 1 738 ? 20.573 4.841 -26.445 1.00 96.38 738 HIS A N 1
ATOM 5623 C CA . HIS A 1 738 ? 19.699 5.843 -27.057 1.00 96.38 738 HIS A CA 1
ATOM 5624 C C . HIS A 1 738 ? 19.375 6.989 -26.073 1.00 96.38 738 HIS A C 1
ATOM 5626 O O . HIS A 1 738 ? 18.309 7.010 -25.439 1.00 96.38 738 HIS A O 1
ATOM 5632 N N . PRO A 1 739 ? 20.279 7.970 -25.889 1.00 95.94 739 PRO A N 1
ATOM 5633 C CA . PRO A 1 739 ? 20.102 9.017 -24.884 1.00 95.94 739 PRO A CA 1
ATOM 5634 C C . PRO A 1 739 ? 18.913 9.943 -25.184 1.00 95.94 739 PRO A C 1
ATOM 5636 O O . PRO A 1 739 ? 18.240 10.384 -24.249 1.00 95.94 739 PRO A O 1
ATOM 5639 N N . LYS A 1 740 ? 18.602 10.234 -26.459 1.00 95.25 740 LYS A N 1
ATOM 5640 C CA . LYS A 1 740 ? 17.485 11.138 -26.795 1.00 95.25 740 LYS A CA 1
ATOM 5641 C C . LYS A 1 740 ? 16.132 10.467 -26.591 1.00 95.25 740 LYS A C 1
ATOM 5643 O O . LYS A 1 740 ? 15.224 11.105 -26.062 1.00 95.25 740 LYS A O 1
ATOM 5648 N N . SER A 1 741 ? 16.009 9.199 -26.965 1.00 96.50 741 SER A N 1
ATOM 5649 C CA . SER A 1 741 ? 14.815 8.382 -26.743 1.00 96.50 741 SER A CA 1
ATOM 5650 C C . SER A 1 741 ? 14.568 8.180 -25.262 1.00 96.50 741 SER A C 1
ATOM 5652 O O . SER A 1 741 ? 13.427 8.313 -24.828 1.00 96.50 741 SER A O 1
ATOM 5654 N N . THR A 1 742 ? 15.622 7.978 -24.464 1.00 96.62 742 THR A N 1
ATOM 5655 C CA . THR A 1 742 ? 15.511 7.926 -22.999 1.00 96.62 742 THR A CA 1
ATOM 5656 C C . THR A 1 742 ? 14.905 9.222 -22.452 1.00 96.62 742 THR A C 1
ATOM 5658 O O . THR A 1 742 ? 13.855 9.190 -21.809 1.00 96.62 742 THR A O 1
ATOM 5661 N N . ALA A 1 743 ? 15.508 10.374 -22.770 1.00 96.69 743 ALA A N 1
ATOM 5662 C CA . ALA A 1 743 ? 15.033 11.682 -22.314 1.00 96.69 743 ALA A CA 1
ATOM 5663 C C . ALA A 1 743 ? 13.581 11.957 -22.738 1.00 96.69 743 ALA A C 1
ATOM 5665 O O . ALA A 1 743 ? 12.768 12.455 -21.959 1.00 96.69 743 ALA A O 1
ATOM 5666 N N . PHE A 1 744 ? 13.246 11.615 -23.983 1.00 97.00 744 PHE A N 1
ATOM 5667 C CA . PHE A 1 744 ? 11.909 11.801 -24.528 1.00 97.00 744 PHE A CA 1
ATOM 5668 C C . PHE A 1 744 ? 10.878 10.889 -23.854 1.00 97.00 744 PHE A C 1
ATOM 5670 O O . PHE A 1 744 ? 9.804 11.363 -23.483 1.00 97.00 744 PHE A O 1
ATOM 5677 N N . SER A 1 745 ? 11.221 9.619 -23.621 1.00 96.69 745 SER A N 1
ATOM 5678 C CA . SER A 1 745 ? 10.360 8.648 -22.932 1.00 96.69 745 SER A CA 1
ATOM 5679 C C . SER A 1 745 ? 9.986 9.136 -21.535 1.00 96.69 745 SER A C 1
ATOM 5681 O O . SER A 1 745 ? 8.812 9.103 -21.175 1.00 96.69 745 SER A O 1
ATOM 5683 N N . VAL A 1 746 ? 10.957 9.675 -20.782 1.00 97.44 746 VAL A N 1
ATOM 5684 C CA . VAL A 1 746 ? 10.741 10.269 -19.449 1.00 97.44 746 VAL A CA 1
ATOM 5685 C C . VAL A 1 746 ? 9.711 11.395 -19.488 1.00 97.44 746 VAL A C 1
ATOM 5687 O O . VAL A 1 746 ? 8.800 11.434 -18.658 1.00 97.44 746 VAL A O 1
ATOM 5690 N N . VAL A 1 747 ? 9.822 12.301 -20.463 1.00 96.50 747 VAL A N 1
ATOM 5691 C CA . VAL A 1 747 ? 8.867 13.406 -20.621 1.00 96.50 747 VAL A CA 1
ATOM 5692 C C . VAL A 1 747 ? 7.477 12.870 -20.952 1.00 96.50 747 VAL A C 1
ATOM 5694 O O . VAL A 1 747 ? 6.508 13.258 -20.301 1.00 96.50 747 VAL A O 1
ATOM 5697 N N . VAL A 1 748 ? 7.367 11.958 -21.923 1.00 97.06 748 VAL A N 1
ATOM 5698 C CA . VAL A 1 748 ? 6.075 11.416 -22.367 1.00 97.06 748 VAL A CA 1
ATOM 5699 C C . VAL A 1 748 ? 5.362 10.686 -21.232 1.00 97.06 748 VAL A C 1
ATOM 5701 O O . VAL A 1 748 ? 4.203 10.995 -20.958 1.00 97.06 748 VAL A O 1
ATOM 5704 N N . VAL A 1 749 ? 6.038 9.773 -20.528 1.00 96.69 749 VAL A N 1
ATOM 5705 C CA . VAL A 1 749 ? 5.407 9.014 -19.436 1.00 96.69 749 VAL A CA 1
ATOM 5706 C C . VAL A 1 749 ? 4.994 9.913 -18.270 1.00 96.69 749 VAL A C 1
ATOM 5708 O O . VAL A 1 749 ? 3.897 9.750 -17.734 1.00 96.69 749 VAL A O 1
ATOM 5711 N N . THR A 1 750 ? 5.809 10.916 -17.929 1.00 96.00 750 THR A N 1
ATOM 5712 C CA . THR A 1 750 ? 5.487 11.879 -16.864 1.00 96.00 750 THR A CA 1
ATOM 5713 C C . THR A 1 750 ? 4.267 12.724 -17.230 1.00 96.00 750 THR A C 1
ATOM 5715 O O . THR A 1 750 ? 3.365 12.888 -16.410 1.00 96.00 750 THR A O 1
ATOM 5718 N N . VAL A 1 751 ? 4.187 13.215 -18.473 1.00 95.94 751 VAL A N 1
ATOM 5719 C CA . VAL A 1 751 ? 3.041 14.002 -18.960 1.00 95.94 751 VAL A CA 1
ATOM 5720 C C . VAL A 1 751 ? 1.767 13.159 -19.008 1.00 95.94 751 VAL A C 1
ATOM 5722 O O . VAL A 1 751 ? 0.726 13.613 -18.539 1.00 95.94 751 VAL A O 1
ATOM 5725 N N . VAL A 1 752 ? 1.835 11.928 -19.525 1.00 95.94 752 VAL A N 1
ATOM 5726 C CA . VAL A 1 752 ? 0.681 11.012 -19.566 1.00 95.94 752 VAL A CA 1
ATOM 5727 C C . VAL A 1 752 ? 0.161 10.732 -18.155 1.00 95.94 752 VAL A C 1
ATOM 5729 O O . VAL A 1 752 ? -1.042 10.838 -17.916 1.00 95.94 752 VAL A O 1
ATOM 5732 N N . SER A 1 753 ? 1.055 10.446 -17.206 1.00 96.44 753 SER A N 1
ATOM 5733 C CA . SER A 1 753 ? 0.674 10.201 -15.811 1.00 96.44 753 SER A CA 1
ATOM 5734 C C . SER A 1 753 ? 0.057 11.428 -15.141 1.00 96.44 753 SER A C 1
ATOM 5736 O O . SER A 1 753 ? -0.968 11.330 -14.462 1.00 96.44 753 SER A O 1
ATOM 5738 N N . PHE A 1 754 ? 0.630 12.610 -15.383 1.00 95.75 754 PHE A N 1
ATOM 5739 C CA . PHE A 1 754 ? 0.095 13.866 -14.868 1.00 95.75 754 PHE A CA 1
ATOM 5740 C C . PHE A 1 754 ? -1.312 14.152 -15.410 1.00 95.75 754 PHE A C 1
ATOM 5742 O O . PHE A 1 754 ? -2.196 14.521 -14.642 1.00 95.75 754 PHE A O 1
ATOM 5749 N N . ILE A 1 755 ? -1.561 13.903 -16.701 1.00 96.50 755 ILE A N 1
ATOM 5750 C CA . ILE A 1 755 ? -2.892 14.046 -17.312 1.00 96.50 755 ILE A CA 1
ATOM 5751 C C . ILE A 1 755 ? -3.904 13.093 -16.663 1.00 96.50 755 ILE A C 1
ATOM 5753 O O . ILE A 1 755 ? -4.992 13.526 -16.286 1.00 96.50 755 ILE A O 1
ATOM 5757 N N . ILE A 1 756 ? -3.555 11.813 -16.490 1.00 95.38 756 ILE A N 1
ATOM 5758 C CA . ILE A 1 756 ? -4.423 10.829 -15.816 1.00 95.38 756 ILE A CA 1
ATOM 5759 C C . ILE A 1 756 ? -4.753 11.293 -14.390 1.00 95.38 756 ILE A C 1
ATOM 5761 O O . ILE A 1 756 ? -5.904 11.233 -13.957 1.00 95.38 756 ILE A O 1
ATOM 5765 N N . SER A 1 757 ? -3.757 11.826 -13.689 1.00 96.00 757 SER A N 1
ATOM 5766 C CA . SER A 1 757 ? -3.904 12.303 -12.314 1.00 96.00 757 SER A CA 1
ATOM 5767 C C . SER A 1 757 ? -4.748 13.574 -12.219 1.00 96.00 757 SER A C 1
ATOM 5769 O O . SER A 1 757 ? -5.506 13.721 -11.266 1.00 96.00 757 SER A O 1
ATOM 5771 N N . ILE A 1 758 ? -4.701 14.457 -13.226 1.00 97.19 758 ILE A N 1
ATOM 5772 C CA . ILE A 1 758 ? -5.623 15.598 -13.346 1.00 97.19 758 ILE A CA 1
ATOM 5773 C C . ILE A 1 758 ? -7.065 15.108 -13.451 1.00 97.19 758 ILE A C 1
ATOM 5775 O O . ILE A 1 758 ? -7.926 15.608 -12.730 1.00 97.19 758 ILE A O 1
ATOM 5779 N N . PHE A 1 759 ? -7.343 14.124 -14.311 1.00 96.75 759 PHE A N 1
ATOM 5780 C CA . PHE A 1 759 ? -8.695 13.575 -14.428 1.00 96.75 759 PHE A CA 1
ATOM 5781 C C . PHE A 1 759 ? -9.175 12.958 -13.110 1.00 96.75 759 PHE A C 1
ATOM 5783 O O . PHE A 1 759 ? -10.307 13.215 -12.700 1.00 96.75 759 PHE A O 1
ATOM 5790 N N . ALA A 1 760 ? -8.313 12.212 -12.415 1.00 95.44 760 ALA A N 1
ATOM 5791 C CA . ALA A 1 760 ? -8.629 11.646 -11.105 1.00 95.44 760 ALA A CA 1
ATOM 5792 C C . ALA A 1 760 ? -8.890 12.737 -10.047 1.00 95.44 760 ALA A C 1
ATOM 5794 O O . ALA A 1 760 ? -9.890 12.676 -9.333 1.00 95.44 760 ALA A O 1
ATOM 5795 N N . ALA A 1 761 ? -8.046 13.771 -9.985 1.00 96.56 761 ALA A N 1
ATOM 5796 C CA . ALA A 1 761 ? -8.205 14.899 -9.070 1.00 96.56 761 ALA A CA 1
ATOM 5797 C C . ALA A 1 761 ? -9.507 15.676 -9.331 1.00 96.56 761 ALA A C 1
ATOM 5799 O O . ALA A 1 761 ? -10.241 15.982 -8.391 1.00 96.56 761 ALA A O 1
ATOM 5800 N N . ILE A 1 762 ? -9.838 15.943 -10.600 1.00 97.19 762 ILE A N 1
ATOM 5801 C CA . ILE A 1 762 ? -11.104 16.580 -10.987 1.00 97.19 762 ILE A CA 1
ATOM 5802 C C . ILE A 1 762 ? -12.290 15.709 -10.563 1.00 97.19 762 ILE A C 1
ATOM 5804 O O . ILE A 1 762 ? -13.233 16.225 -9.968 1.00 97.19 762 ILE A O 1
ATOM 5808 N N . ALA A 1 763 ? -12.245 14.399 -10.822 1.00 95.75 763 ALA A N 1
ATOM 5809 C CA . ALA A 1 763 ? -13.316 13.484 -10.436 1.00 95.75 763 ALA A CA 1
ATOM 5810 C C . ALA A 1 763 ? -13.547 13.480 -8.915 1.00 95.75 763 ALA A C 1
ATOM 5812 O O . ALA A 1 763 ? -14.689 13.604 -8.473 1.00 95.75 763 ALA A O 1
ATOM 5813 N N . VAL A 1 764 ? -12.476 13.422 -8.114 1.00 95.50 764 VAL A N 1
ATOM 5814 C CA . VAL A 1 764 ? -12.558 13.505 -6.646 1.00 95.50 764 VAL A CA 1
ATOM 5815 C C . VAL A 1 764 ? -13.162 14.833 -6.194 1.00 95.50 764 VAL A C 1
ATOM 5817 O O . VAL A 1 764 ? -14.048 14.836 -5.345 1.00 95.50 764 VAL A O 1
ATOM 5820 N N . LEU A 1 765 ? -12.752 15.963 -6.778 1.00 96.31 765 LEU A N 1
ATOM 5821 C CA . LEU A 1 765 ? -13.300 17.275 -6.418 1.00 96.31 765 LEU A CA 1
ATOM 5822 C C . LEU A 1 765 ? -14.781 17.423 -6.786 1.00 96.31 765 LEU A C 1
ATOM 5824 O O . LEU A 1 765 ? -15.549 17.968 -5.991 1.00 96.31 765 LEU A O 1
ATOM 5828 N N . LEU A 1 766 ? -15.194 16.927 -7.957 1.00 96.62 766 LEU A N 1
ATOM 5829 C CA . LEU A 1 766 ? -16.595 16.940 -8.393 1.00 96.62 766 LEU A CA 1
ATOM 5830 C C . LEU A 1 766 ? -17.478 16.061 -7.501 1.00 96.62 766 LEU A C 1
ATOM 5832 O O . LEU A 1 766 ? -18.623 16.412 -7.223 1.00 96.62 766 LEU A O 1
ATOM 5836 N N . LEU A 1 767 ? -16.942 14.932 -7.035 1.00 94.69 767 LEU A N 1
ATOM 5837 C CA . LEU A 1 767 ? -17.655 13.966 -6.203 1.00 94.69 767 LEU A CA 1
ATOM 5838 C C . LEU A 1 767 ? -17.422 14.162 -4.699 1.00 94.69 767 LEU A C 1
ATOM 5840 O O . LEU A 1 767 ? -17.927 13.358 -3.922 1.00 94.69 767 LEU A O 1
ATOM 5844 N N . ARG A 1 768 ? -16.718 15.216 -4.261 1.00 95.12 768 ARG A N 1
ATOM 5845 C CA . ARG A 1 768 ? -16.234 15.364 -2.872 1.00 95.12 768 ARG A CA 1
ATOM 5846 C C . ARG A 1 768 ? -17.307 15.205 -1.790 1.00 95.12 768 ARG A C 1
ATOM 5848 O O . ARG A 1 768 ? -17.033 14.667 -0.729 1.00 95.12 768 ARG A O 1
ATOM 5855 N N . HIS A 1 769 ? -18.538 15.631 -2.083 1.00 93.38 769 HIS A N 1
ATOM 5856 C CA . HIS A 1 769 ? -19.678 15.566 -1.159 1.00 93.38 769 HIS A CA 1
ATOM 5857 C C . HIS A 1 769 ? -20.451 14.245 -1.219 1.00 93.38 769 HIS A C 1
ATOM 5859 O O . HIS A 1 769 ? -21.412 14.079 -0.487 1.00 93.38 769 HIS A O 1
ATOM 5865 N N . LYS A 1 770 ? -20.106 13.338 -2.136 1.00 92.31 770 LYS A N 1
ATOM 5866 C CA . LYS A 1 770 ? -20.800 12.055 -2.342 1.00 92.31 770 LYS A CA 1
ATOM 5867 C C . LYS A 1 770 ? -19.888 10.842 -2.184 1.00 92.31 770 LYS A C 1
ATOM 5869 O O . LYS A 1 770 ? -20.370 9.755 -1.896 1.00 92.31 770 LYS A O 1
ATOM 5874 N N . LEU A 1 771 ? -18.588 11.029 -2.398 1.00 89.19 771 LEU A N 1
ATOM 5875 C CA . LEU A 1 771 ? -17.583 9.972 -2.458 1.00 89.19 771 LEU A CA 1
ATOM 5876 C C . LEU A 1 771 ? -17.501 9.159 -1.157 1.00 89.19 771 LEU A C 1
ATOM 5878 O O . LEU A 1 771 ? -17.381 7.940 -1.205 1.00 89.19 771 LEU A O 1
ATOM 5882 N N . SER A 1 772 ? -17.594 9.830 -0.008 1.00 89.12 772 SER A N 1
ATOM 5883 C CA . SER A 1 772 ? -17.520 9.216 1.321 1.00 89.12 772 SER A CA 1
ATOM 5884 C C . SER A 1 772 ? -18.697 8.296 1.634 1.00 89.12 772 SER A C 1
ATOM 5886 O O . SER A 1 772 ? -18.490 7.287 2.300 1.00 89.12 772 SER A O 1
ATOM 5888 N N . TYR A 1 773 ? -19.892 8.563 1.097 1.00 87.38 773 TYR A N 1
ATOM 5889 C CA . TYR A 1 773 ? -21.073 7.727 1.350 1.00 87.38 773 TYR A CA 1
ATOM 5890 C C . TYR A 1 773 ? -21.001 6.331 0.716 1.00 87.38 773 TYR A C 1
ATOM 5892 O O . TYR A 1 773 ? -21.821 5.473 1.019 1.00 87.38 773 TYR A O 1
ATOM 5900 N N . ALA A 1 774 ? -20.007 6.068 -0.140 1.00 86.12 774 ALA A N 1
ATOM 5901 C CA . ALA A 1 774 ? -19.696 4.706 -0.574 1.00 86.12 774 ALA A CA 1
ATOM 5902 C C . ALA A 1 774 ? -19.002 3.870 0.522 1.00 86.12 774 ALA A C 1
ATOM 5904 O O . ALA A 1 774 ? -18.922 2.651 0.392 1.00 86.12 774 ALA A O 1
ATOM 5905 N N . PHE A 1 775 ? -18.483 4.519 1.569 1.00 79.94 775 PHE A N 1
ATOM 5906 C CA . PHE A 1 775 ? -17.694 3.902 2.637 1.00 79.94 775 PHE A CA 1
ATOM 5907 C C . PHE A 1 775 ? -18.332 4.050 4.022 1.00 79.94 775 PHE A C 1
ATOM 5909 O O . PHE A 1 775 ? -18.108 3.200 4.876 1.00 79.94 775 PHE A O 1
ATOM 5916 N N . THR A 1 776 ? -19.096 5.118 4.266 1.00 78.12 776 THR A N 1
ATOM 5917 C CA . THR A 1 776 ? -19.693 5.405 5.576 1.00 78.12 776 THR A CA 1
ATOM 5918 C C . THR A 1 776 ? -21.062 6.062 5.447 1.00 78.12 776 THR A C 1
ATOM 5920 O O . THR A 1 776 ? -21.278 6.890 4.568 1.00 78.12 776 THR A O 1
ATOM 5923 N N . GLU A 1 777 ? -21.980 5.732 6.352 1.00 79.50 777 GLU A N 1
ATOM 5924 C CA . GLU A 1 777 ? -23.263 6.435 6.508 1.00 79.50 777 GLU A CA 1
ATOM 5925 C C . GLU A 1 777 ? -23.162 7.608 7.507 1.00 79.50 777 GLU A C 1
ATOM 5927 O O . GLU A 1 777 ? -24.105 8.377 7.673 1.00 79.50 777 GLU A O 1
ATOM 5932 N N . GLY A 1 778 ? -22.012 7.772 8.174 1.00 80.44 778 GLY A N 1
ATOM 5933 C CA . GLY A 1 778 ? -21.793 8.800 9.186 1.00 80.44 778 GLY A CA 1
ATOM 5934 C C . GLY A 1 778 ? -21.553 10.185 8.585 1.00 80.44 778 GLY A C 1
ATOM 5935 O O . GLY A 1 778 ? -20.506 10.443 7.992 1.00 80.44 778 GLY A O 1
ATOM 5936 N N . GLU A 1 779 ? -22.480 11.113 8.828 1.00 89.50 779 GLU A N 1
ATOM 5937 C CA . GLU A 1 779 ? -22.415 12.496 8.330 1.00 89.50 779 GLU A CA 1
ATOM 5938 C C . GLU A 1 779 ? -21.152 13.251 8.780 1.00 89.50 779 GLU A C 1
ATOM 5940 O O . GLU A 1 779 ? -20.559 14.000 8.004 1.00 89.50 779 GLU A O 1
ATOM 5945 N N . ALA A 1 780 ? -20.687 13.021 10.013 1.00 85.00 780 ALA A N 1
ATOM 5946 C CA . ALA A 1 780 ? -19.473 13.654 10.532 1.00 85.00 780 ALA A CA 1
ATOM 5947 C C . ALA A 1 780 ? -18.217 13.222 9.753 1.00 85.00 780 ALA A C 1
ATOM 5949 O O . ALA A 1 780 ? -17.422 14.066 9.331 1.00 85.00 780 ALA A O 1
ATOM 5950 N N . VAL A 1 781 ? -18.066 11.916 9.504 1.00 85.00 781 VAL A N 1
ATOM 5951 C CA . VAL A 1 781 ? -16.956 11.363 8.712 1.00 85.00 781 VAL A CA 1
ATOM 5952 C C . VAL A 1 781 ? -17.083 11.804 7.255 1.00 85.00 781 VAL A C 1
ATOM 5954 O O . VAL A 1 781 ? -16.095 12.218 6.647 1.00 85.00 781 VAL A O 1
ATOM 5957 N N . ALA A 1 782 ? -18.297 11.796 6.696 1.00 89.88 782 ALA A N 1
ATOM 5958 C CA . ALA A 1 782 ? -18.546 12.243 5.332 1.00 89.88 782 ALA A CA 1
ATOM 5959 C C . ALA A 1 782 ? -18.169 13.719 5.118 1.00 89.88 782 ALA A C 1
ATOM 5961 O O . ALA A 1 782 ? -17.513 14.044 4.122 1.00 89.88 782 ALA A O 1
ATOM 5962 N N . ALA A 1 783 ? -18.510 14.594 6.068 1.00 92.69 783 ALA A N 1
ATOM 5963 C CA . ALA A 1 783 ? -18.120 16.000 6.057 1.00 92.69 783 ALA A CA 1
ATOM 5964 C C . ALA A 1 783 ? -16.597 16.175 6.180 1.00 92.69 783 ALA A C 1
ATOM 5966 O O . ALA A 1 783 ? -16.012 16.943 5.413 1.00 92.69 783 ALA A O 1
ATOM 5967 N N . ALA A 1 784 ? -15.943 15.427 7.077 1.00 92.19 784 ALA A N 1
ATOM 5968 C CA . ALA A 1 784 ? -14.488 15.459 7.240 1.00 92.19 784 ALA A CA 1
ATOM 5969 C C . ALA A 1 784 ? -13.746 15.006 5.970 1.00 92.19 784 ALA A C 1
ATOM 5971 O O . ALA A 1 784 ? -12.805 15.667 5.533 1.00 92.19 784 ALA A O 1
ATOM 5972 N N . VAL A 1 785 ? -14.203 13.933 5.314 1.00 94.06 785 VAL A N 1
ATOM 5973 C CA . VAL A 1 785 ? -13.656 13.486 4.021 1.00 94.06 785 VAL A CA 1
ATOM 5974 C C . VAL A 1 785 ? -13.846 14.558 2.947 1.00 94.06 785 VAL A C 1
ATOM 5976 O O . VAL A 1 785 ? -12.901 14.865 2.221 1.00 94.06 785 VAL A O 1
ATOM 5979 N N . SER A 1 786 ? -15.033 15.166 2.848 1.00 96.00 786 SER A N 1
ATOM 5980 C CA . SER A 1 786 ? -15.297 16.239 1.874 1.00 96.00 786 SER A CA 1
ATOM 5981 C C . SER A 1 786 ? -14.366 17.444 2.076 1.00 96.00 786 SER A C 1
ATOM 5983 O O . SER A 1 786 ? -13.869 18.028 1.109 1.00 96.00 786 SER A O 1
ATOM 5985 N N . ASP A 1 787 ? -14.062 17.770 3.332 1.00 95.19 787 ASP A N 1
ATOM 5986 C CA . ASP A 1 787 ? -13.140 18.835 3.725 1.00 95.19 787 ASP A CA 1
ATOM 5987 C C . ASP A 1 787 ? -11.655 18.485 3.463 1.00 95.19 787 ASP A C 1
ATOM 5989 O O . ASP A 1 787 ? -10.846 19.368 3.167 1.00 95.19 787 ASP A O 1
ATOM 5993 N N . LEU A 1 788 ? -11.289 17.195 3.482 1.00 95.06 788 LEU A N 1
ATOM 5994 C CA . LEU A 1 788 ? -9.961 16.689 3.095 1.00 95.06 788 LEU A CA 1
ATOM 5995 C C . LEU A 1 788 ? -9.787 16.509 1.578 1.00 95.06 788 LEU A C 1
ATOM 5997 O O . LEU A 1 788 ? -8.656 16.516 1.087 1.00 95.06 788 LEU A O 1
ATOM 6001 N N . CYS A 1 789 ? -10.872 16.388 0.810 1.00 95.94 789 CYS A N 1
ATOM 6002 C CA . CYS A 1 789 ? -10.828 16.129 -0.634 1.00 95.94 789 CYS A CA 1
ATOM 6003 C C . CYS A 1 789 ? -9.947 17.108 -1.448 1.00 95.94 789 CYS A C 1
ATOM 6005 O O . CYS A 1 789 ? -9.297 16.649 -2.387 1.00 95.94 789 CYS A O 1
ATOM 6007 N N . PRO A 1 790 ? -9.853 18.421 -1.140 1.00 95.81 790 PRO A N 1
ATOM 6008 C CA . PRO A 1 790 ? -8.897 19.313 -1.804 1.00 95.81 790 PRO A CA 1
ATOM 6009 C C . PRO A 1 790 ? -7.431 18.909 -1.598 1.00 95.81 790 PRO A C 1
ATOM 6011 O O . PRO A 1 790 ? -6.639 18.965 -2.539 1.00 95.81 790 PRO A O 1
ATOM 6014 N N . LEU A 1 791 ? -7.075 18.466 -0.387 1.00 95.50 791 LEU A N 1
ATOM 6015 C CA . LEU A 1 791 ? -5.736 17.959 -0.084 1.00 95.50 791 LEU A CA 1
ATOM 6016 C C . LEU A 1 791 ? -5.502 16.608 -0.761 1.00 95.50 791 LEU A C 1
ATOM 6018 O O . LEU A 1 791 ? -4.446 16.411 -1.354 1.00 95.50 791 LEU A O 1
ATOM 6022 N N . LEU A 1 792 ? -6.504 15.724 -0.759 1.00 95.62 792 LEU A N 1
ATOM 6023 C CA . LEU A 1 792 ? -6.458 14.466 -1.504 1.00 95.62 792 LEU A CA 1
ATOM 6024 C C . LEU A 1 792 ? -6.233 14.715 -3.002 1.00 95.62 792 LEU A C 1
ATOM 6026 O O . LEU A 1 792 ? -5.356 14.097 -3.589 1.00 95.62 792 LEU A O 1
ATOM 6030 N N . ALA A 1 793 ? -6.957 15.649 -3.621 1.00 96.31 793 ALA A N 1
ATOM 6031 C CA . ALA A 1 793 ? -6.791 15.988 -5.034 1.00 96.31 793 ALA A CA 1
ATOM 6032 C C . ALA A 1 793 ? -5.365 16.473 -5.351 1.00 96.31 793 ALA A C 1
ATOM 6034 O O . ALA A 1 793 ? -4.782 16.053 -6.350 1.00 96.31 793 ALA A O 1
ATOM 6035 N N . LEU A 1 794 ? -4.771 17.296 -4.479 1.00 95.25 794 LEU A N 1
ATOM 6036 C CA . LEU A 1 794 ? -3.366 17.693 -4.597 1.00 95.25 794 LEU A CA 1
ATOM 6037 C C . LEU A 1 794 ? -2.417 16.494 -4.438 1.00 95.25 794 LEU A C 1
ATOM 6039 O O . LEU A 1 794 ? -1.474 16.350 -5.216 1.00 95.25 794 LEU A O 1
ATOM 6043 N N . THR A 1 795 ? -2.682 15.610 -3.474 1.00 94.50 795 THR A N 1
ATOM 6044 C CA . THR A 1 795 ? -1.934 14.361 -3.289 1.00 94.50 795 THR A CA 1
ATOM 6045 C C . THR A 1 795 ? -2.006 13.478 -4.531 1.00 94.50 795 THR A C 1
ATOM 6047 O O . THR A 1 795 ? -0.974 12.959 -4.937 1.00 94.50 795 THR A O 1
ATOM 6050 N N . LEU A 1 796 ? -3.164 13.356 -5.186 1.00 94.69 796 LEU A N 1
ATOM 6051 C CA . LEU A 1 796 ? -3.307 12.584 -6.424 1.00 94.69 796 LEU A CA 1
ATOM 6052 C C . LEU A 1 796 ? -2.440 13.147 -7.555 1.00 94.69 796 LEU A C 1
ATOM 6054 O O . LEU A 1 796 ? -1.817 12.378 -8.280 1.00 94.69 796 LEU A O 1
ATOM 6058 N N . LEU A 1 797 ? -2.349 14.474 -7.690 1.00 94.44 797 LEU A N 1
ATOM 6059 C CA . LEU A 1 797 ? -1.468 15.103 -8.680 1.00 94.44 797 LEU A CA 1
ATOM 6060 C C . LEU A 1 797 ? 0.009 14.792 -8.406 1.00 94.44 797 LEU A C 1
ATOM 6062 O O . LEU A 1 797 ? 0.742 14.428 -9.328 1.00 94.44 797 LEU A O 1
ATOM 6066 N N . LEU A 1 798 ? 0.442 14.904 -7.146 1.00 93.06 798 LEU A N 1
ATOM 6067 C CA . LEU A 1 798 ? 1.817 14.591 -6.744 1.00 93.06 798 LEU A CA 1
ATOM 6068 C C . LEU A 1 798 ? 2.129 13.104 -6.920 1.00 93.06 798 LEU A C 1
ATOM 6070 O O . LEU A 1 798 ? 3.130 12.764 -7.544 1.00 93.06 798 LEU A O 1
ATOM 6074 N N . ASN A 1 799 ? 1.231 12.230 -6.473 1.00 89.19 799 ASN A N 1
ATOM 6075 C CA . ASN A 1 799 ? 1.330 10.778 -6.620 1.00 89.19 799 ASN A CA 1
ATOM 6076 C C . ASN A 1 799 ? 1.143 10.307 -8.071 1.00 89.19 799 ASN A C 1
ATOM 6078 O O . ASN A 1 799 ? 1.381 9.143 -8.378 1.00 89.19 799 ASN A O 1
ATOM 6082 N N . GLY A 1 800 ? 0.748 11.188 -8.987 1.00 91.06 800 GLY A N 1
ATOM 6083 C CA . GLY A 1 800 ? 0.831 10.956 -10.424 1.00 91.06 800 GLY A CA 1
ATOM 6084 C C . GLY A 1 800 ? 2.251 11.062 -10.963 1.00 91.06 800 GLY A C 1
ATOM 6085 O O . GLY A 1 800 ? 2.677 10.276 -11.807 1.00 91.06 800 GLY A O 1
ATOM 6086 N N . VAL A 1 801 ? 2.999 12.050 -10.480 1.00 93.38 801 VAL A N 1
ATOM 6087 C CA . VAL A 1 801 ? 4.338 12.377 -10.986 1.00 93.38 801 VAL A CA 1
ATOM 6088 C C . VAL A 1 801 ? 5.415 11.618 -10.217 1.00 93.38 801 VAL A C 1
ATOM 6090 O O . VAL A 1 801 ? 6.312 11.036 -10.824 1.00 93.38 801 VAL A O 1
ATOM 6093 N N . GLN A 1 802 ? 5.316 11.593 -8.889 1.00 94.44 802 GLN A N 1
ATOM 6094 C CA . GLN A 1 802 ? 6.345 11.059 -8.003 1.00 94.44 802 GLN A CA 1
ATOM 6095 C C . GLN A 1 802 ? 6.682 9.588 -8.288 1.00 94.44 802 GLN A C 1
ATOM 6097 O O . GLN A 1 802 ? 7.859 9.311 -8.535 1.00 94.44 802 GLN A O 1
ATOM 6102 N N . PRO A 1 803 ? 5.718 8.648 -8.368 1.00 93.56 803 PRO A N 1
ATOM 6103 C CA . PRO A 1 803 ? 6.039 7.253 -8.639 1.00 93.56 803 PRO A CA 1
ATOM 6104 C C . PRO A 1 803 ? 6.671 7.080 -10.013 1.00 93.56 803 PRO A C 1
ATOM 6106 O O . PRO A 1 803 ? 7.582 6.276 -10.165 1.00 93.56 803 PRO A O 1
ATOM 6109 N N . VAL A 1 804 ? 6.252 7.852 -11.017 1.00 95.81 804 VAL A N 1
ATOM 6110 C CA . VAL A 1 804 ? 6.855 7.791 -12.353 1.00 95.81 804 VAL A CA 1
ATOM 6111 C C . VAL A 1 804 ? 8.321 8.212 -12.310 1.00 95.81 804 VAL A C 1
ATOM 6113 O O . VAL A 1 804 ? 9.158 7.499 -12.858 1.00 95.81 804 VAL A O 1
ATOM 6116 N N . LEU A 1 805 ? 8.658 9.292 -11.598 1.00 95.62 805 LEU A N 1
ATOM 6117 C CA . LEU A 1 805 ? 10.050 9.713 -11.402 1.00 95.62 805 LEU A CA 1
ATOM 6118 C C . LEU A 1 805 ? 10.868 8.679 -10.613 1.00 95.62 805 LEU A C 1
ATOM 6120 O O . LEU A 1 805 ? 12.015 8.415 -10.975 1.00 95.62 805 LEU A O 1
ATOM 6124 N N . SER A 1 806 ? 10.286 8.031 -9.598 1.00 93.88 806 SER A N 1
ATOM 6125 C CA . SER A 1 806 ? 10.927 6.888 -8.932 1.00 93.88 806 SER A CA 1
ATOM 6126 C C . SER A 1 806 ? 11.153 5.723 -9.908 1.00 93.88 806 SER A C 1
ATOM 6128 O O . SER A 1 806 ? 12.194 5.073 -9.858 1.00 93.88 806 SER A O 1
ATOM 6130 N N . GLY A 1 807 ? 10.241 5.492 -10.857 1.00 94.94 807 GLY A N 1
ATOM 6131 C CA . GLY A 1 807 ? 10.397 4.502 -11.928 1.00 94.94 807 GLY A CA 1
ATOM 6132 C C . GLY A 1 807 ? 11.552 4.843 -12.871 1.00 94.94 807 GLY A C 1
ATOM 6133 O O . GLY A 1 807 ? 12.374 3.984 -13.177 1.00 94.94 807 GLY A O 1
ATOM 6134 N N . VAL A 1 808 ? 11.683 6.114 -13.261 1.00 96.56 808 VAL A N 1
ATOM 6135 C CA . VAL A 1 808 ? 12.838 6.617 -14.028 1.00 96.56 808 VAL A CA 1
ATOM 6136 C C . VAL A 1 808 ? 14.138 6.376 -13.261 1.00 96.56 808 VAL A C 1
ATOM 6138 O O . VAL A 1 808 ? 15.090 5.834 -13.818 1.00 96.56 808 VAL A O 1
ATOM 6141 N N . ALA A 1 809 ? 14.165 6.698 -11.966 1.00 94.75 809 ALA A N 1
ATOM 6142 C CA . ALA A 1 809 ? 15.322 6.456 -11.115 1.00 94.75 809 ALA A CA 1
ATOM 6143 C C . ALA A 1 809 ? 15.681 4.963 -11.026 1.00 94.75 809 ALA A C 1
ATOM 6145 O O . ALA A 1 809 ? 16.863 4.625 -11.084 1.00 94.75 809 ALA A O 1
ATOM 6146 N N . VAL A 1 810 ? 14.701 4.056 -10.942 1.00 93.81 810 VAL A N 1
ATOM 6147 C CA . VAL A 1 810 ? 14.947 2.605 -11.029 1.00 93.81 810 VAL A CA 1
ATOM 6148 C C . VAL A 1 810 ? 15.523 2.239 -12.398 1.00 93.81 810 VAL A C 1
ATOM 6150 O O . VAL A 1 810 ? 16.526 1.530 -12.451 1.00 93.81 810 VAL A O 1
ATOM 6153 N N . GLY A 1 811 ? 14.980 2.765 -13.497 1.00 94.62 811 GLY A N 1
ATOM 6154 C CA . GLY A 1 811 ? 15.483 2.506 -14.851 1.00 94.62 811 GLY A CA 1
ATOM 6155 C C . GLY A 1 811 ? 16.945 2.937 -15.058 1.00 94.62 811 GLY A C 1
ATOM 6156 O O . GLY A 1 811 ? 17.737 2.201 -15.655 1.00 94.62 811 GLY A O 1
ATOM 6157 N N . CYS A 1 812 ? 17.335 4.086 -14.498 1.00 94.88 812 CYS A N 1
ATOM 6158 C CA . CYS A 1 812 ? 18.723 4.570 -14.495 1.00 94.88 812 CYS A CA 1
ATOM 6159 C C . CYS A 1 812 ? 19.612 3.814 -13.485 1.00 94.88 812 CYS A C 1
ATOM 6161 O O . CYS A 1 812 ? 20.817 3.620 -13.678 1.00 94.88 812 CYS A O 1
ATOM 6163 N N . GLY A 1 813 ? 19.027 3.315 -12.398 1.00 91.81 813 GLY A N 1
ATOM 6164 C CA . GLY A 1 813 ? 19.726 2.695 -11.272 1.00 91.81 813 GLY A CA 1
ATOM 6165 C C . GLY A 1 813 ? 20.206 3.696 -10.214 1.00 91.81 813 GLY A C 1
ATOM 6166 O O . GLY A 1 813 ? 21.305 3.559 -9.677 1.00 91.81 813 GLY A O 1
ATOM 6167 N N . TRP A 1 814 ? 19.405 4.726 -9.944 1.00 93.56 814 TRP A N 1
ATOM 6168 C CA . TRP A 1 814 ? 19.641 5.771 -8.944 1.00 93.56 814 TRP A CA 1
ATOM 6169 C C . TRP A 1 814 ? 18.993 5.468 -7.584 1.00 93.56 814 TRP A C 1
ATOM 6171 O O . TRP A 1 814 ? 18.849 6.367 -6.758 1.00 93.56 814 TRP A O 1
ATOM 6181 N N . GLN A 1 815 ? 18.595 4.223 -7.309 1.00 91.50 815 GLN A N 1
ATOM 6182 C CA . GLN A 1 815 ? 17.756 3.902 -6.145 1.00 91.50 815 GLN A CA 1
ATOM 6183 C C . GLN A 1 815 ? 18.391 4.316 -4.812 1.00 91.50 815 GLN A C 1
ATOM 6185 O O . GLN A 1 815 ? 17.703 4.808 -3.925 1.00 91.50 815 GLN A O 1
ATOM 6190 N N . ALA A 1 816 ? 19.716 4.187 -4.680 1.00 91.25 816 ALA A N 1
ATOM 6191 C CA . ALA A 1 816 ? 20.426 4.621 -3.476 1.00 91.25 816 ALA A CA 1
ATOM 6192 C C . ALA A 1 816 ? 20.342 6.141 -3.266 1.00 91.25 816 ALA A C 1
ATOM 6194 O O . ALA A 1 816 ? 20.123 6.591 -2.147 1.00 91.25 816 ALA A O 1
ATOM 6195 N N . PHE A 1 817 ? 20.483 6.928 -4.337 1.00 93.50 817 PHE A N 1
ATOM 6196 C CA . PHE A 1 817 ? 20.330 8.381 -4.276 1.00 93.50 817 PHE A CA 1
ATOM 6197 C C . PHE A 1 817 ? 18.911 8.759 -3.840 1.00 93.50 817 PHE A C 1
ATOM 6199 O O . PHE A 1 817 ? 18.750 9.541 -2.905 1.00 93.50 817 PHE A O 1
ATOM 6206 N N . VAL A 1 818 ? 17.892 8.150 -4.454 1.00 94.25 818 VAL A N 1
ATOM 6207 C CA . VAL A 1 818 ? 16.491 8.419 -4.102 1.00 94.25 818 VAL A CA 1
ATOM 6208 C C . VAL A 1 818 ? 16.187 7.996 -2.665 1.00 94.25 818 VAL A C 1
ATOM 6210 O O . VAL A 1 818 ? 15.527 8.741 -1.954 1.00 94.25 818 VAL A O 1
ATOM 6213 N N . ALA A 1 819 ? 16.740 6.883 -2.175 1.00 92.69 819 ALA A N 1
ATOM 6214 C CA . ALA A 1 819 ? 16.603 6.495 -0.772 1.00 92.69 819 ALA A CA 1
ATOM 6215 C C . ALA A 1 819 ? 17.111 7.586 0.194 1.00 92.69 819 ALA A C 1
ATOM 6217 O O . ALA A 1 819 ? 16.424 7.906 1.162 1.00 92.69 819 ALA A O 1
ATOM 6218 N N . TYR A 1 820 ? 18.264 8.214 -0.081 1.00 94.62 820 TYR A N 1
ATOM 6219 C CA . TYR A 1 820 ? 18.754 9.340 0.729 1.00 94.62 820 TYR A CA 1
ATOM 6220 C C . TYR A 1 820 ? 17.834 10.563 0.650 1.00 94.62 820 TYR A C 1
ATOM 6222 O O . TYR A 1 820 ? 17.570 11.200 1.672 1.00 94.62 820 TYR A O 1
ATOM 6230 N N . VAL A 1 821 ? 17.319 10.874 -0.544 1.00 95.69 821 VAL A N 1
ATOM 6231 C CA . VAL A 1 821 ? 16.333 11.949 -0.729 1.00 95.69 821 VAL A CA 1
ATOM 6232 C C . VAL A 1 821 ? 15.067 11.657 0.080 1.00 95.69 821 VAL A C 1
ATOM 6234 O O . VAL A 1 821 ? 14.577 12.557 0.758 1.00 95.69 821 VAL A O 1
ATOM 6237 N N . ASN A 1 822 ? 14.584 10.413 0.095 1.00 94.75 822 ASN A N 1
ATOM 6238 C CA . ASN A 1 822 ? 13.397 9.998 0.847 1.00 94.75 822 ASN A CA 1
ATOM 6239 C C . ASN A 1 822 ? 13.601 10.174 2.356 1.00 94.75 822 ASN A C 1
ATOM 6241 O O . ASN A 1 822 ? 12.731 10.732 3.019 1.00 94.75 822 ASN A O 1
ATOM 6245 N N . VAL A 1 823 ? 14.764 9.794 2.904 1.00 95.44 823 VAL A N 1
ATOM 6246 C CA . VAL A 1 823 ? 15.087 10.048 4.323 1.00 95.44 823 VAL A CA 1
ATOM 6247 C C . VAL A 1 823 ? 14.978 11.540 4.652 1.00 95.44 823 VAL A C 1
ATOM 6249 O O . VAL A 1 823 ? 14.275 11.919 5.589 1.00 95.44 823 VAL A O 1
ATOM 6252 N N . GLY A 1 824 ? 15.630 12.398 3.863 1.00 96.38 824 GLY A N 1
ATOM 6253 C CA . GLY A 1 824 ? 15.602 13.845 4.088 1.00 96.38 824 GLY A CA 1
ATOM 6254 C C . GLY A 1 824 ? 14.203 14.445 3.929 1.00 96.38 824 GLY A C 1
ATOM 6255 O O . GLY A 1 824 ? 13.754 15.225 4.767 1.00 96.38 824 GLY A O 1
ATOM 6256 N N . CYS A 1 825 ? 13.480 14.064 2.878 1.00 96.75 825 CYS A N 1
ATOM 6257 C CA . CYS A 1 825 ? 12.196 14.680 2.570 1.00 96.75 825 CYS A CA 1
ATOM 6258 C C . CYS A 1 825 ? 11.078 14.224 3.493 1.00 96.75 825 CYS A C 1
ATOM 6260 O O . CYS A 1 825 ? 10.293 15.045 3.961 1.00 96.75 825 CYS A O 1
ATOM 6262 N N . TYR A 1 826 ? 11.008 12.928 3.767 1.00 95.50 826 TYR A N 1
ATOM 6263 C CA . TYR A 1 826 ? 9.900 12.350 4.509 1.00 95.50 826 TYR A CA 1
ATOM 6264 C C . TYR A 1 826 ? 10.135 12.390 6.007 1.00 95.50 826 TYR A C 1
ATOM 6266 O O . TYR A 1 826 ? 9.255 12.816 6.743 1.00 95.50 826 TYR A O 1
ATOM 6274 N N . TYR A 1 827 ? 11.322 12.006 6.471 1.00 96.00 827 TYR A N 1
ATOM 6275 C CA . TYR A 1 827 ? 11.557 11.777 7.897 1.00 96.00 827 TYR A CA 1
ATOM 6276 C C . TYR A 1 827 ? 12.175 12.982 8.597 1.00 96.00 827 TYR A C 1
ATOM 6278 O O . TYR A 1 827 ? 11.841 13.247 9.747 1.00 96.00 827 TYR A O 1
ATOM 6286 N N . VAL A 1 828 ? 13.041 13.735 7.913 1.00 96.06 828 VAL A N 1
ATOM 6287 C CA . VAL A 1 828 ? 13.645 14.949 8.488 1.00 96.06 828 VAL A CA 1
ATOM 6288 C C . VAL A 1 828 ? 12.721 16.160 8.344 1.00 96.06 828 VAL A C 1
ATOM 6290 O O . VAL A 1 828 ? 12.701 17.012 9.227 1.00 96.06 828 VAL A O 1
ATOM 6293 N N . VAL A 1 829 ? 11.940 16.240 7.261 1.00 96.00 829 VAL A N 1
ATOM 6294 C CA . VAL A 1 829 ? 11.055 17.388 6.999 1.00 96.00 829 VAL A CA 1
ATOM 6295 C C . VAL A 1 829 ? 9.579 17.020 7.109 1.00 96.00 829 VAL A C 1
ATOM 6297 O O . VAL A 1 829 ? 8.875 17.606 7.924 1.00 96.00 829 VAL A O 1
ATOM 6300 N N . GLY A 1 830 ? 9.099 16.046 6.334 1.00 96.12 830 GLY A N 1
ATOM 6301 C CA . GLY A 1 830 ? 7.673 15.728 6.219 1.00 96.12 830 GLY A CA 1
ATOM 6302 C C . GLY A 1 830 ? 6.996 15.332 7.537 1.00 96.12 830 GLY A C 1
ATOM 6303 O O . GLY A 1 830 ? 5.948 15.884 7.869 1.00 96.12 830 GLY A O 1
ATOM 6304 N N . VAL A 1 831 ? 7.589 14.404 8.296 1.00 95.94 831 VAL A N 1
ATOM 6305 C CA . VAL A 1 831 ? 7.051 13.930 9.583 1.00 95.94 831 VAL A CA 1
ATOM 6306 C C . VAL A 1 831 ? 7.041 15.054 10.629 1.00 95.94 831 VAL A C 1
ATOM 6308 O O . VAL A 1 831 ? 5.963 15.334 11.158 1.00 95.94 831 VAL A O 1
ATOM 6311 N N . PRO A 1 832 ? 8.159 15.767 10.895 1.00 96.94 832 PRO A N 1
ATOM 6312 C CA . PRO A 1 832 ? 8.146 16.906 11.813 1.00 96.94 832 PRO A CA 1
ATOM 6313 C C . PRO A 1 832 ? 7.188 18.019 11.386 1.00 96.94 832 PRO A C 1
ATOM 6315 O O . PRO A 1 832 ? 6.503 18.583 12.233 1.00 96.94 832 PRO A O 1
ATOM 6318 N N . PHE A 1 833 ? 7.097 18.316 10.086 1.00 96.44 833 PHE A N 1
ATOM 6319 C CA . PHE A 1 833 ? 6.174 19.324 9.564 1.00 96.44 833 PHE A CA 1
ATOM 6320 C C . PHE A 1 833 ? 4.710 18.932 9.802 1.00 96.44 833 PHE A C 1
ATOM 6322 O O . PHE A 1 833 ? 3.933 19.749 10.293 1.00 96.44 833 PHE A O 1
ATOM 6329 N N . GLY A 1 834 ? 4.349 17.671 9.538 1.00 95.75 834 GLY A N 1
ATOM 6330 C CA . GLY A 1 834 ? 3.015 17.141 9.825 1.00 95.75 834 GLY A CA 1
ATOM 6331 C C . GLY A 1 834 ? 2.672 17.188 11.311 1.00 95.75 834 GLY A C 1
ATOM 6332 O O . GLY A 1 834 ? 1.613 17.693 11.677 1.00 95.75 834 GLY A O 1
ATOM 6333 N N . ALA A 1 835 ? 3.588 16.739 12.174 1.00 95.25 835 ALA A N 1
ATOM 6334 C CA . ALA A 1 835 ? 3.405 16.789 13.623 1.00 95.25 835 ALA A CA 1
ATOM 6335 C C . ALA A 1 835 ? 3.258 18.235 14.134 1.00 95.25 835 ALA A C 1
ATOM 6337 O O . ALA A 1 835 ? 2.348 18.539 14.904 1.00 95.25 835 ALA A O 1
ATOM 6338 N N . LEU A 1 836 ? 4.099 19.158 13.661 1.00 96.75 836 LEU A N 1
ATOM 6339 C CA . LEU A 1 836 ? 4.025 20.569 14.033 1.00 96.75 836 LEU A CA 1
ATOM 6340 C C . LEU A 1 836 ? 2.669 21.182 13.646 1.00 96.75 836 LEU A C 1
ATOM 6342 O O . LEU A 1 836 ? 2.019 21.824 14.469 1.00 96.75 836 LEU A O 1
ATOM 6346 N N . LEU A 1 837 ? 2.209 20.968 12.411 1.00 96.56 837 LEU A N 1
ATOM 6347 C CA . LEU A 1 837 ? 0.923 21.497 11.954 1.00 96.56 837 LEU A CA 1
ATOM 6348 C C . LEU A 1 837 ? -0.274 20.833 12.650 1.00 96.56 837 LEU A C 1
ATOM 6350 O O . LEU A 1 837 ? -1.234 21.519 13.004 1.00 96.56 837 LEU A O 1
ATOM 6354 N N . GLY A 1 838 ? -0.224 19.515 12.848 1.00 93.56 838 GLY A N 1
ATOM 6355 C CA . GLY A 1 838 ? -1.297 18.739 13.466 1.00 93.56 838 GLY A CA 1
ATOM 6356 C C . GLY A 1 838 ? -1.499 19.079 14.943 1.00 93.56 838 GLY A C 1
ATOM 6357 O O . GLY A 1 838 ? -2.617 19.405 15.338 1.00 93.56 838 GLY A O 1
ATOM 6358 N N . PHE A 1 839 ? -0.419 19.057 15.733 1.00 92.31 839 PHE A N 1
ATOM 6359 C CA . PHE A 1 839 ? -0.478 19.194 17.193 1.00 92.31 839 PHE A CA 1
ATOM 6360 C C . PHE A 1 839 ? -0.286 20.631 17.683 1.00 92.31 839 PHE A C 1
ATOM 6362 O O . PHE A 1 839 ? -1.089 21.122 18.472 1.00 92.31 839 PHE A O 1
ATOM 6369 N N . TYR A 1 840 ? 0.762 21.328 17.228 1.00 93.94 840 TYR A N 1
ATOM 6370 C CA . TYR A 1 840 ? 1.091 22.660 17.752 1.00 93.94 840 TYR A CA 1
ATOM 6371 C C . TYR A 1 840 ? 0.162 23.739 17.188 1.00 93.94 840 TYR A C 1
ATOM 6373 O O . TYR A 1 840 ? -0.409 24.525 17.940 1.00 93.94 840 TYR A O 1
ATOM 6381 N N . PHE A 1 841 ? -0.045 23.744 15.867 1.00 95.12 841 PHE A N 1
ATOM 6382 C CA . PHE A 1 841 ? -0.974 24.674 15.210 1.00 95.12 841 PHE A CA 1
ATOM 6383 C C . PHE A 1 841 ? -2.434 24.199 15.219 1.00 95.12 841 PHE A C 1
ATOM 6385 O O . PHE A 1 841 ? -3.300 24.899 14.694 1.00 95.12 841 PHE A O 1
ATOM 6392 N N . LYS A 1 842 ? -2.716 23.035 15.820 1.00 91.56 842 LYS A N 1
ATOM 6393 C CA . LYS A 1 842 ? -4.064 22.469 15.990 1.00 91.56 842 LYS A CA 1
ATOM 6394 C C . LYS A 1 842 ? -4.861 22.339 14.686 1.00 91.56 842 LYS A C 1
ATOM 6396 O O . LYS A 1 842 ? -6.082 22.471 14.681 1.00 91.56 842 LYS A O 1
ATOM 6401 N N . LEU A 1 843 ? -4.187 22.055 13.568 1.00 91.69 843 LEU A N 1
ATOM 6402 C CA . LEU A 1 843 ? -4.855 21.785 12.288 1.00 91.69 843 LEU A CA 1
ATOM 6403 C C . LEU A 1 843 ? -5.368 20.338 12.178 1.00 91.69 843 LEU A C 1
ATOM 6405 O O . LEU A 1 843 ? -5.927 19.968 11.144 1.00 91.69 843 LEU A O 1
ATOM 6409 N N . GLY A 1 844 ? -5.166 19.505 13.206 1.00 92.50 844 GLY A N 1
ATOM 6410 C CA . GLY A 1 844 ? -5.681 18.138 13.261 1.00 92.50 844 GLY A CA 1
ATOM 6411 C C . GLY A 1 844 ? -5.246 17.293 12.061 1.00 92.50 844 GLY A C 1
ATOM 6412 O O . GLY A 1 844 ? -4.096 17.364 11.618 1.00 92.50 844 GLY A O 1
ATOM 6413 N N . ALA A 1 845 ? -6.185 16.530 11.491 1.00 91.12 845 ALA A N 1
ATOM 6414 C CA . ALA A 1 845 ? -5.937 15.658 10.340 1.00 91.12 845 ALA A CA 1
ATOM 6415 C C . ALA A 1 845 ? -5.419 16.420 9.104 1.00 91.12 845 ALA A C 1
ATOM 6417 O O . ALA A 1 845 ? -4.556 15.913 8.388 1.00 91.12 845 ALA A O 1
ATOM 6418 N N . LYS A 1 846 ? -5.863 17.668 8.879 1.00 93.75 846 LYS A N 1
ATOM 6419 C CA . LYS A 1 846 ? -5.346 18.516 7.789 1.00 93.75 846 LYS A CA 1
ATOM 6420 C C . LYS A 1 846 ? -3.869 18.839 7.972 1.00 93.75 846 LYS A C 1
ATOM 6422 O O . LYS A 1 846 ? -3.120 18.813 7.001 1.00 93.75 846 LYS A O 1
ATOM 6427 N N . GLY A 1 847 ? -3.448 19.132 9.203 1.00 94.88 847 GLY A N 1
ATOM 6428 C CA . GLY A 1 847 ? -2.044 19.395 9.522 1.00 94.88 847 GLY A CA 1
ATOM 6429 C C . GLY A 1 847 ? -1.157 18.185 9.235 1.00 94.88 847 GLY A C 1
ATOM 6430 O O . GLY A 1 847 ? -0.138 18.310 8.559 1.00 94.88 847 GLY A O 1
ATOM 6431 N N . ILE A 1 848 ? -1.605 17.000 9.655 1.00 94.38 848 ILE A N 1
ATOM 6432 C CA . ILE A 1 848 ? -0.928 15.731 9.363 1.00 94.38 848 ILE A CA 1
ATOM 6433 C C . ILE A 1 848 ? -0.845 15.477 7.847 1.00 94.38 848 ILE A C 1
ATOM 6435 O O . ILE A 1 848 ? 0.227 15.148 7.333 1.00 94.38 848 ILE A O 1
ATOM 6439 N N . TRP A 1 849 ? -1.941 15.692 7.111 1.00 94.62 849 TRP A N 1
ATOM 6440 C CA . TRP A 1 849 ? -1.981 15.519 5.653 1.00 94.62 849 TRP A CA 1
ATOM 6441 C C . TRP A 1 849 ? -1.075 16.513 4.916 1.00 94.62 849 TRP A C 1
ATOM 6443 O O . TRP A 1 849 ? -0.405 16.157 3.949 1.00 94.62 849 TRP A O 1
ATOM 6453 N N . LEU A 1 850 ? -1.000 17.763 5.382 1.00 94.75 850 LEU A N 1
ATOM 6454 C CA . LEU A 1 850 ? -0.045 18.750 4.869 1.00 94.75 850 LEU A CA 1
ATOM 6455 C C . LEU A 1 850 ? 1.403 18.314 5.109 1.00 94.75 850 LEU A C 1
ATOM 6457 O O . LEU A 1 850 ? 2.253 18.571 4.258 1.00 94.75 850 LEU A O 1
ATOM 6461 N N . GLY A 1 851 ? 1.663 17.595 6.204 1.00 94.44 851 GLY A N 1
ATOM 6462 C CA . GLY A 1 851 ? 2.886 16.825 6.407 1.00 94.44 851 GLY A CA 1
ATOM 6463 C C . GLY A 1 851 ? 3.173 15.907 5.226 1.00 94.44 851 GLY A C 1
ATOM 6464 O O . GLY A 1 851 ? 4.201 16.093 4.577 1.00 94.44 851 GLY A O 1
ATOM 6465 N N . MET A 1 852 ? 2.242 14.989 4.917 1.00 91.94 852 MET A N 1
ATOM 6466 C CA . MET A 1 852 ? 2.340 14.001 3.821 1.00 91.94 852 MET A CA 1
ATOM 6467 C C . MET A 1 852 ? 2.608 14.668 2.464 1.00 91.94 852 MET A C 1
ATOM 6469 O O . MET A 1 852 ? 3.494 14.265 1.704 1.00 91.94 852 MET A O 1
ATOM 6473 N N . VAL A 1 853 ? 1.844 15.720 2.162 1.00 94.19 853 VAL A N 1
ATOM 6474 C CA . VAL A 1 853 ? 1.971 16.496 0.923 1.00 94.19 853 VAL A CA 1
ATOM 6475 C C . VAL A 1 853 ? 3.309 17.222 0.874 1.00 94.19 853 VAL A C 1
ATOM 6477 O O . VAL A 1 853 ? 3.960 17.203 -0.165 1.00 94.19 853 VAL A O 1
ATOM 6480 N N . GLY A 1 854 ? 3.745 17.834 1.975 1.00 94.50 854 GLY A N 1
ATOM 6481 C CA . GLY A 1 854 ? 4.980 18.612 2.040 1.00 94.50 854 GLY A CA 1
ATOM 6482 C C . GLY A 1 854 ? 6.223 17.775 1.739 1.00 94.50 854 GLY A C 1
ATOM 6483 O O . GLY A 1 854 ? 7.028 18.160 0.888 1.00 94.50 854 GLY A O 1
ATOM 6484 N N . GLY A 1 855 ? 6.355 16.604 2.371 1.00 94.81 855 GLY A N 1
ATOM 6485 C CA . GLY A 1 855 ? 7.476 15.697 2.106 1.00 94.81 855 GLY A CA 1
ATOM 6486 C C . GLY A 1 855 ? 7.469 15.167 0.670 1.00 94.81 855 GLY A C 1
ATOM 6487 O O . GLY A 1 855 ? 8.498 15.197 -0.007 1.00 94.81 855 GLY A O 1
ATOM 6488 N N . THR A 1 856 ? 6.297 14.757 0.172 1.00 93.94 856 THR A N 1
ATOM 6489 C CA . THR A 1 856 ? 6.120 14.263 -1.208 1.00 93.94 856 THR A CA 1
ATOM 6490 C C . THR A 1 856 ? 6.412 15.343 -2.244 1.00 93.94 856 THR A C 1
ATOM 6492 O O . THR A 1 856 ? 7.125 15.091 -3.214 1.00 93.94 856 THR A O 1
ATOM 6495 N N . LEU A 1 857 ? 5.931 16.568 -2.031 1.00 95.75 857 LEU A N 1
ATOM 6496 C CA . LEU A 1 857 ? 6.193 17.708 -2.905 1.00 95.75 857 LEU A CA 1
ATOM 6497 C C . LEU A 1 857 ? 7.690 18.020 -2.963 1.00 95.75 857 LEU A C 1
ATOM 6499 O O . LEU A 1 857 ? 8.239 18.154 -4.055 1.00 95.75 857 LEU A O 1
ATOM 6503 N N . MET A 1 858 ? 8.362 18.100 -1.810 1.00 96.31 858 MET A N 1
ATOM 6504 C CA . MET A 1 858 ? 9.792 18.406 -1.768 1.00 96.31 858 MET A CA 1
ATOM 6505 C C . MET A 1 858 ? 10.620 17.341 -2.495 1.00 96.31 858 MET A C 1
ATOM 6507 O O . MET A 1 858 ? 11.461 17.680 -3.329 1.00 96.31 858 MET A O 1
ATOM 6511 N N . GLN A 1 859 ? 10.338 16.060 -2.248 1.00 95.69 859 GLN A N 1
ATOM 6512 C CA . GLN A 1 859 ? 10.996 14.954 -2.944 1.00 95.69 859 GLN A CA 1
ATOM 6513 C C . GLN A 1 859 ? 10.724 15.000 -4.456 1.00 95.69 859 GLN A C 1
ATOM 6515 O O . GLN A 1 859 ? 11.660 14.901 -5.248 1.00 95.69 859 GLN A O 1
ATOM 6520 N N . THR A 1 860 ? 9.475 15.238 -4.867 1.00 95.50 860 THR A N 1
ATOM 6521 C CA . THR A 1 860 ? 9.094 15.363 -6.285 1.00 95.50 860 THR A CA 1
ATOM 6522 C C . THR A 1 860 ? 9.866 16.483 -6.979 1.00 95.50 860 THR A C 1
ATOM 6524 O O . THR A 1 860 ? 10.381 16.282 -8.076 1.00 95.50 860 THR A O 1
ATOM 6527 N N . LEU A 1 861 ? 9.999 17.651 -6.341 1.00 96.50 861 LEU A N 1
ATOM 6528 C CA . LEU A 1 861 ? 10.757 18.781 -6.887 1.00 96.50 861 LEU A CA 1
ATOM 6529 C C . LEU A 1 861 ? 12.247 18.453 -7.044 1.00 96.50 861 LEU A C 1
ATOM 6531 O O . LEU A 1 861 ? 12.836 18.792 -8.070 1.00 96.50 861 LEU A O 1
ATOM 6535 N N . ILE A 1 862 ? 12.847 17.762 -6.069 1.00 96.69 862 ILE A N 1
ATOM 6536 C CA . ILE A 1 862 ? 14.249 17.324 -6.143 1.00 96.69 862 ILE A CA 1
ATOM 6537 C C . ILE A 1 862 ? 14.438 16.327 -7.288 1.00 96.69 862 ILE A C 1
ATOM 6539 O O . ILE A 1 862 ? 15.337 16.508 -8.109 1.00 96.69 862 ILE A O 1
ATOM 6543 N N . LEU A 1 863 ? 13.586 15.302 -7.387 1.00 95.44 863 LEU A N 1
ATOM 6544 C CA . LEU A 1 863 ? 13.678 14.305 -8.457 1.00 95.44 863 LEU A CA 1
ATOM 6545 C C . LEU A 1 863 ? 13.443 14.924 -9.835 1.00 95.44 863 LEU A C 1
ATOM 6547 O O . LEU A 1 863 ? 14.163 14.595 -10.778 1.00 95.44 863 LEU A O 1
ATOM 6551 N N . LEU A 1 864 ? 12.496 15.857 -9.957 1.00 95.56 864 LEU A N 1
ATOM 6552 C CA . LEU A 1 864 ? 12.247 16.580 -11.200 1.00 95.56 864 LEU A CA 1
ATOM 6553 C C . LEU A 1 864 ? 13.464 17.425 -11.596 1.00 95.56 864 LEU A C 1
ATOM 6555 O O . LEU A 1 864 ? 13.895 17.377 -12.747 1.00 95.56 864 LEU A O 1
ATOM 6559 N N . TRP A 1 865 ? 14.060 18.149 -10.644 1.00 96.38 865 TRP A N 1
ATOM 6560 C CA . TRP A 1 865 ? 15.267 18.943 -10.880 1.00 96.38 865 TRP A CA 1
ATOM 6561 C C . TRP A 1 865 ? 16.448 18.076 -11.332 1.00 96.38 865 TRP A C 1
ATOM 6563 O O . TRP A 1 865 ? 17.086 18.395 -12.336 1.00 96.38 865 TRP A O 1
ATOM 6573 N N . VAL A 1 866 ? 16.706 16.955 -10.648 1.00 95.56 866 VAL A N 1
ATOM 6574 C CA . VAL A 1 866 ? 17.763 16.003 -11.033 1.00 95.56 866 VAL A CA 1
ATOM 6575 C C . VAL A 1 866 ? 17.505 15.453 -12.432 1.00 95.56 866 VAL A C 1
ATOM 6577 O O . VAL A 1 866 ? 18.395 15.493 -13.280 1.00 95.56 866 VAL A O 1
ATOM 6580 N N . THR A 1 867 ? 16.277 15.017 -12.706 1.00 95.06 867 THR A N 1
ATOM 6581 C CA . THR A 1 867 ? 15.894 14.430 -13.997 1.00 95.06 867 THR A CA 1
ATOM 6582 C C . THR A 1 867 ? 16.064 15.427 -15.148 1.00 95.06 867 THR A C 1
ATOM 6584 O O . THR A 1 867 ? 16.625 15.082 -16.183 1.00 95.06 867 THR A O 1
ATOM 6587 N N . ILE A 1 868 ? 15.663 16.692 -14.965 1.00 94.75 868 ILE A N 1
ATOM 6588 C CA . ILE A 1 868 ? 15.836 17.753 -15.976 1.00 94.75 868 ILE A CA 1
ATOM 6589 C C . ILE A 1 868 ? 17.318 18.067 -16.223 1.00 94.75 868 ILE A C 1
ATOM 6591 O O . ILE A 1 868 ? 17.708 18.392 -17.344 1.00 94.75 868 ILE A O 1
ATOM 6595 N N . ARG A 1 869 ? 18.155 17.997 -15.183 1.00 96.19 869 ARG A N 1
ATOM 6596 C CA . ARG A 1 869 ? 19.592 18.313 -15.256 1.00 96.19 869 ARG A CA 1
ATOM 6597 C C . ARG A 1 869 ? 20.460 17.123 -15.664 1.00 96.19 869 ARG A C 1
ATOM 6599 O O . ARG A 1 869 ? 21.676 17.280 -15.761 1.00 96.19 869 ARG A O 1
ATOM 6606 N N . THR A 1 870 ? 19.860 15.960 -15.890 1.00 96.31 870 THR A N 1
ATOM 6607 C CA . THR A 1 870 ? 20.579 14.729 -16.212 1.00 96.31 870 THR A CA 1
ATOM 6608 C C . THR A 1 870 ? 21.216 14.805 -17.596 1.00 96.31 870 THR A C 1
ATOM 6610 O O . THR A 1 870 ? 20.558 15.128 -18.585 1.00 96.31 870 THR A O 1
ATOM 6613 N N . ASP A 1 871 ? 22.502 14.460 -17.671 1.00 97.25 871 ASP A N 1
ATOM 6614 C CA . ASP A 1 871 ? 23.174 14.195 -18.941 1.00 97.25 871 ASP A CA 1
ATOM 6615 C C . ASP A 1 871 ? 22.922 12.743 -19.352 1.00 97.25 871 ASP A C 1
ATOM 6617 O O . ASP A 1 871 ? 23.583 11.811 -18.889 1.00 97.25 871 ASP A O 1
ATOM 6621 N N . TRP A 1 872 ? 21.954 12.557 -20.245 1.00 96.69 872 TRP A N 1
ATOM 6622 C CA . TRP A 1 872 ? 21.548 11.239 -20.724 1.00 96.69 872 TRP A CA 1
ATOM 6623 C C . TRP A 1 872 ? 22.665 10.479 -21.451 1.00 96.69 872 TRP A C 1
ATOM 6625 O O . TRP A 1 872 ? 22.650 9.251 -21.450 1.00 96.69 872 TRP A O 1
ATOM 6635 N N . ASN A 1 873 ? 23.667 11.164 -22.020 1.00 97.12 873 ASN A N 1
ATOM 6636 C CA . ASN A 1 873 ? 24.819 10.477 -22.617 1.00 97.12 873 ASN A CA 1
ATOM 6637 C C . ASN A 1 873 ? 25.685 9.832 -21.536 1.00 97.12 873 ASN A C 1
ATOM 6639 O O . ASN A 1 873 ? 26.130 8.697 -21.682 1.00 97.12 873 ASN A O 1
ATOM 6643 N N . LYS A 1 874 ? 25.896 10.541 -20.423 1.00 96.50 874 LYS A N 1
ATOM 6644 C CA . LYS A 1 874 ? 26.641 10.008 -19.281 1.00 96.50 874 LYS A CA 1
ATOM 6645 C C . LYS A 1 874 ? 25.923 8.811 -18.655 1.00 96.50 874 LYS A C 1
ATOM 6647 O O . LYS A 1 874 ? 26.575 7.829 -18.313 1.00 96.50 874 LYS A O 1
ATOM 6652 N N . GLU A 1 875 ? 24.598 8.865 -18.545 1.00 96.69 875 GLU A N 1
ATOM 6653 C CA . GLU A 1 875 ? 23.811 7.740 -18.020 1.00 96.69 875 GLU A CA 1
ATOM 6654 C C . GLU A 1 875 ? 23.874 6.502 -18.922 1.00 96.69 875 GLU A C 1
ATOM 6656 O O . GLU A 1 875 ? 23.958 5.383 -18.416 1.00 96.69 875 GLU A O 1
ATOM 6661 N N . VAL A 1 876 ? 23.918 6.679 -20.248 1.00 96.56 876 VAL A N 1
ATOM 6662 C CA . VAL A 1 876 ? 24.187 5.577 -21.189 1.00 96.56 876 VAL A CA 1
ATOM 6663 C C . VAL A 1 876 ? 25.549 4.932 -20.906 1.00 96.56 876 VAL A C 1
ATOM 6665 O O . VAL A 1 876 ? 25.661 3.706 -20.871 1.00 96.56 876 VAL A O 1
ATOM 6668 N N . GLU A 1 877 ? 26.591 5.729 -20.663 1.00 95.00 877 GLU A N 1
ATOM 6669 C CA . GLU A 1 877 ? 27.923 5.198 -20.345 1.00 95.00 877 GLU A CA 1
ATOM 6670 C C . GLU A 1 877 ? 27.961 4.466 -18.993 1.00 95.00 877 GLU A C 1
ATOM 6672 O O . GLU A 1 877 ? 28.570 3.398 -18.879 1.00 95.00 877 GLU A O 1
ATOM 6677 N N . GLU A 1 878 ? 27.257 4.968 -17.975 1.00 94.12 878 GLU A N 1
ATOM 6678 C CA . GLU A 1 878 ? 27.112 4.266 -16.693 1.00 94.12 878 GLU A CA 1
ATOM 6679 C C . GLU A 1 878 ? 26.317 2.956 -16.837 1.00 94.12 878 GLU A C 1
ATOM 6681 O O . GLU A 1 878 ? 26.695 1.941 -16.239 1.00 94.12 878 GLU A O 1
ATOM 6686 N N . ALA A 1 879 ? 25.274 2.921 -17.675 1.00 93.50 879 ALA A N 1
ATOM 6687 C CA . ALA A 1 879 ? 24.542 1.695 -17.994 1.00 93.50 879 ALA A CA 1
ATOM 6688 C C . ALA A 1 879 ? 25.454 0.656 -18.672 1.00 93.50 879 ALA A C 1
ATOM 6690 O O . ALA A 1 879 ? 25.522 -0.494 -18.226 1.00 93.50 879 ALA A O 1
ATOM 6691 N N . LYS A 1 880 ? 26.248 1.056 -19.675 1.00 91.94 880 LYS A N 1
ATOM 6692 C CA . LYS A 1 880 ? 27.250 0.180 -20.315 1.00 91.94 880 LYS A CA 1
ATOM 6693 C C . LYS A 1 880 ? 28.274 -0.346 -19.311 1.00 91.94 880 LYS A C 1
ATOM 6695 O O . LYS A 1 880 ? 28.557 -1.545 -19.278 1.00 91.94 880 LYS A O 1
ATOM 6700 N N . LYS A 1 881 ? 28.808 0.524 -18.448 1.00 91.25 881 LYS A N 1
ATOM 6701 C CA . LYS A 1 881 ? 29.754 0.139 -17.391 1.00 91.25 881 LYS A CA 1
ATOM 6702 C C . LYS A 1 881 ? 29.143 -0.886 -16.443 1.00 91.25 881 LYS A C 1
ATOM 6704 O O . LYS A 1 881 ? 29.812 -1.861 -16.101 1.00 91.25 881 LYS A O 1
ATOM 6709 N N . ARG A 1 882 ? 27.881 -0.698 -16.047 1.00 88.94 882 ARG A N 1
ATOM 6710 C CA . ARG A 1 882 ? 27.145 -1.653 -15.214 1.00 88.94 882 ARG A CA 1
ATOM 6711 C C . ARG A 1 882 ? 27.015 -2.998 -15.918 1.00 88.94 882 ARG A C 1
ATOM 6713 O O . ARG A 1 882 ? 27.331 -4.010 -15.310 1.00 88.94 882 ARG A O 1
ATOM 6720 N N . LEU A 1 883 ? 26.636 -3.024 -17.194 1.00 87.81 883 LEU A N 1
ATOM 6721 C CA . LEU A 1 883 ? 26.519 -4.261 -17.974 1.00 87.81 883 LEU A CA 1
ATOM 6722 C C . LEU A 1 883 ? 27.849 -5.011 -18.117 1.00 87.81 883 LEU A C 1
ATOM 6724 O O . LEU A 1 883 ? 27.856 -6.238 -18.066 1.00 87.81 883 LEU A O 1
ATOM 6728 N N . ASN A 1 884 ? 28.965 -4.297 -18.255 1.00 85.00 884 ASN A N 1
ATOM 6729 C CA . ASN A 1 884 ? 30.296 -4.898 -18.382 1.00 85.00 884 ASN A CA 1
ATOM 6730 C C . ASN A 1 884 ? 30.806 -5.525 -17.073 1.00 85.00 884 ASN A C 1
ATOM 6732 O O . ASN A 1 884 ? 31.662 -6.402 -17.115 1.00 85.00 884 ASN A O 1
ATOM 6736 N N . GLN A 1 885 ? 30.283 -5.122 -15.907 1.00 77.06 885 GLN A N 1
ATOM 6737 C CA . GLN A 1 885 ? 30.613 -5.770 -14.626 1.00 77.06 885 GLN A CA 1
ATOM 6738 C C . GLN A 1 885 ? 30.072 -7.201 -14.531 1.00 77.06 885 GLN A C 1
ATOM 6740 O O . GLN A 1 885 ? 30.577 -7.997 -13.740 1.00 77.06 885 GLN A O 1
ATOM 6745 N N . TRP A 1 886 ? 29.033 -7.514 -15.306 1.00 69.81 886 TRP A N 1
ATOM 6746 C CA . TRP A 1 886 ? 28.336 -8.796 -15.263 1.00 69.81 886 TRP A CA 1
ATOM 6747 C C . TRP A 1 886 ? 28.737 -9.747 -16.386 1.00 69.81 886 TRP A C 1
ATOM 6749 O O . TRP A 1 886 ? 28.355 -10.918 -16.340 1.00 69.81 886 TRP A O 1
ATOM 6759 N N . ASP A 1 887 ? 29.519 -9.272 -17.357 1.00 65.88 887 ASP A N 1
ATOM 6760 C CA . ASP A 1 887 ? 30.166 -10.150 -18.320 1.00 65.88 887 ASP A CA 1
ATOM 6761 C C . ASP A 1 887 ? 31.237 -10.954 -17.586 1.00 65.88 887 ASP A C 1
ATOM 6763 O O . ASP A 1 887 ? 32.208 -10.421 -17.042 1.00 65.88 887 ASP A O 1
ATOM 6767 N N . VAL A 1 888 ? 31.050 -12.271 -17.556 1.00 55.03 888 VAL A N 1
ATOM 6768 C CA . VAL A 1 888 ? 32.114 -13.186 -17.159 1.00 55.03 888 VAL A CA 1
ATOM 6769 C C . VAL A 1 888 ? 33.242 -12.974 -18.163 1.00 55.03 888 VAL A C 1
ATOM 6771 O O . VAL A 1 888 ? 33.069 -13.272 -19.343 1.00 55.03 888 VAL A O 1
ATOM 6774 N N . LYS A 1 889 ? 34.390 -12.451 -17.715 1.00 42.47 889 LYS A N 1
ATOM 6775 C CA . LYS A 1 889 ? 35.628 -12.562 -18.489 1.00 42.47 889 LYS A CA 1
ATOM 6776 C C . LYS A 1 889 ? 35.869 -14.053 -18.686 1.00 42.47 889 LYS A C 1
ATOM 6778 O O . LYS A 1 889 ? 36.283 -14.728 -17.744 1.00 42.47 889 LYS A O 1
ATOM 6783 N N . GLU A 1 890 ? 35.557 -14.579 -19.867 1.00 36.66 890 GLU A N 1
ATOM 6784 C CA . GLU A 1 890 ? 36.079 -15.884 -20.243 1.00 36.66 890 GLU A CA 1
ATOM 6785 C C . GLU A 1 890 ? 37.605 -15.794 -20.111 1.00 36.66 890 GLU A C 1
ATOM 6787 O O . GLU A 1 890 ? 38.201 -14.828 -20.604 1.00 36.66 890 GLU A O 1
ATOM 6792 N N . PRO A 1 891 ? 38.260 -16.722 -19.392 1.00 35.59 891 PRO A N 1
ATOM 6793 C CA . PRO A 1 891 ? 39.700 -16.821 -19.499 1.00 35.59 891 PRO A CA 1
ATOM 6794 C C . PRO A 1 891 ? 39.990 -17.094 -20.973 1.00 35.59 891 PRO A C 1
ATOM 6796 O O . PRO A 1 891 ? 39.464 -18.061 -21.526 1.00 35.59 891 PRO A O 1
ATOM 6799 N N . LEU A 1 892 ? 40.754 -16.197 -21.603 1.00 39.28 892 LEU A N 1
ATOM 6800 C CA . LEU A 1 892 ? 41.301 -16.396 -22.943 1.00 39.28 892 LEU A CA 1
ATOM 6801 C C . LEU A 1 892 ? 41.918 -17.800 -22.967 1.00 39.28 892 LEU A C 1
ATOM 6803 O O . LEU A 1 892 ? 42.880 -18.052 -22.239 1.00 39.28 892 LEU A O 1
ATOM 6807 N N . LYS A 1 893 ? 41.273 -18.716 -23.695 1.00 34.31 893 LYS A N 1
ATOM 6808 C CA . LYS A 1 893 ? 41.754 -20.082 -23.896 1.00 34.31 893 LYS A CA 1
ATOM 6809 C C . LYS A 1 893 ? 42.875 -20.106 -24.914 1.00 34.31 893 LYS A C 1
ATOM 6811 O O . LYS A 1 893 ? 42.755 -19.367 -25.917 1.00 34.31 893 LYS A O 1
#

Secondary structure (DSSP, 8-state):
-----TTTTTTTTHHHHTT--SHHHHHHHHHHHHHHHHHHH-BSS--HHHHHHHHHHHHHHHHHTT--TTHHHHH---GGGGS-TT-S--BHHHHHHHS-HHHHHHHHTT--HHHHHHH-HHHHHHHHHHHHHHTTT--TTS-TTSS-TT-HHHHHHHHHHHHHHHHHS-HHHHHHHHHHHHHTTTTTS--------HHHHHHHBSS-S-HHHHHHHHHHHHHHHTTS----HHHHHHHHHHHHHHHHHTTB--HHHHHT-BGGGG---SSS-SS---TT---EETTTEE----------BPPPPPTT-----TTS----PPPPPPP----------------------------------------------------------------------PPPPP---S-SSHHHHHHHHHHHHHHHH-SSS-HHHHHHHHHHHHHHHHHHHHHHHHHHHHHHHHHHHHHHHHHHTT-HHHHHHHHIIIIIIIHHHHHHHHHHHHHHHHHHHHHHHTT-HHHHHHHHHHHHHHHHHHHHHHHHHHHTHHHHHHHTT--HHHHHHHHHHHHHHHHHHHHHHHHHHHHHHHHHTT--HHHHHHHHHHHHHHHHHHHIIIIIS--HHHHHHHHHHHHHHHHHHHHHHHHHH-GGGTTT-----GGGGSSHHHHHHHHHHHHHHHHHHHHHHHHHHHHHTTSSSHHHHHHHHHHHHHHHHHHHHHHHHHHHHHHHHHHHHHHHT-HHHHHHHHHHHHHHHHHHHHHHHHHHHHTTTTGGGGT---HHHHHHHHHHHHHHHHHHHHHHHHHHHHHHHHHHT-HHHHHHHHIIIIIIIIHHHHHIIIIIS--HHHHHHHHHHHHHHHHHHHHHHHHHH--HHHHHHHHHHHHHTSS------

Radius of gyration: 40.62 Å; chains: 1; bounding box: 131×66×127 Å